Protein AF-A0A5P1F7S7-F1 (afdb_monomer_lite)

InterPro domains:
  IPR000743 Glycoside hydrolase, family 28 [PF00295] (1079-1177)
  IPR001412 Aminoacyl-tRNA synthetase, class I, conserved site [PS00178] (141-152)
  IPR002300 Aminoacyl-tRNA synthetase, class Ia [PF00133] (112-757)
  IPR002301 Isoleucine-tRNA ligase [PR00984] (134-145)
  IPR002301 Isoleucine-tRNA ligase [PR00984] (322-345)
  IPR002301 Isoleucine-tRNA ligase [PR00984] (511-526)
  IPR002301 Isoleucine-tRNA ligase [PR00984] (637-650)
  IPR002301 Isoleucine-tRNA ligase [PR00984] (671-680)
  IPR002301 Isoleucine-tRNA ligase [TIGR00392] (102-965)
  IPR009008 Valyl/Leucyl/Isoleucyl-tRNA synthetase, editing domain [G3DSA:3.90.740.10] (316-507)
  IPR009008 Valyl/Leucyl/Isoleucyl-tRNA synthetase, editing domain [SSF50677] (290-513)
  IPR009080 Aminoacyl-tRNA synthetase, class Ia, anticodon-binding [SSF47323] (771-1067)
  IPR010663 Zinc finger, FPG/IleRS-type [PF06827] (1037-1066)
  IPR011050 Pectin lyase fold/virulence factor [SSF51126] (1078-1176)
  IPR012334 Pectin lyase fold [G3DSA:2.160.20.10] (1069-1230)
  IPR013155 Methionyl/Valyl/Leucyl/Isoleucyl-tRNA synthetase, anticodon-binding [PF08264] (803-966)
  IPR014729 Rossmann-like alpha/beta/alpha sandwich fold [G3DSA:3.40.50.620] (102-306)
  IPR014729 Rossmann-like alpha/beta/alpha sandwich fold [G3DSA:3.40.50.620] (508-756)
  IPR023585 Isoleucine-tRNA ligase, type 1 [MF_02002] (86-1068)
  IPR033708 Isoleucyl tRNA synthetase type 1, anticodon-binding domain [cd07960] (759-945)

Organism: Asparagus officinalis (NCBI:txid4686)

Structure (mmCIF, N/CA/C/O backbone):
data_AF-A0A5P1F7S7-F1
#
_entry.id   AF-A0A5P1F7S7-F1
#
loop_
_atom_site.group_PDB
_atom_site.id
_atom_site.type_symbol
_atom_site.label_atom_id
_atom_site.label_alt_id
_atom_site.label_comp_id
_atom_site.label_asym_id
_atom_site.label_entity_id
_atom_site.label_seq_id
_atom_site.pdbx_PDB_ins_code
_atom_site.Cartn_x
_atom_site.Cartn_y
_atom_site.Cartn_z
_atom_site.occupancy
_atom_site.B_iso_or_equiv
_atom_site.auth_seq_id
_atom_site.auth_comp_id
_atom_site.auth_asym_id
_atom_site.auth_atom_id
_atom_site.pdbx_PDB_model_num
ATOM 1 N N . MET A 1 1 ? 0.095 -48.218 -8.306 1.00 29.20 1 MET A N 1
ATOM 2 C CA . MET A 1 1 ? -0.297 -47.880 -9.692 1.00 29.20 1 MET A CA 1
ATOM 3 C C . MET A 1 1 ? 0.244 -46.506 -10.091 1.00 29.20 1 MET A C 1
ATOM 5 O O . MET A 1 1 ? -0.475 -45.663 -10.597 1.00 29.20 1 MET A O 1
ATOM 9 N N . ASP A 1 2 ? 1.526 -46.281 -9.798 1.00 24.19 2 ASP A N 1
ATOM 10 C CA . ASP A 1 2 ? 2.593 -46.351 -10.802 1.00 24.19 2 ASP A CA 1
ATOM 11 C C . ASP A 1 2 ? 2.506 -45.365 -11.981 1.00 24.19 2 ASP A C 1
ATOM 13 O O . ASP A 1 2 ? 1.789 -45.555 -12.959 1.00 24.19 2 ASP A O 1
ATOM 17 N N . ALA A 1 3 ? 3.355 -44.340 -11.882 1.00 25.56 3 ALA A N 1
ATOM 18 C CA . ALA A 1 3 ? 3.957 -43.611 -13.003 1.00 25.56 3 ALA A CA 1
ATOM 19 C C . ALA A 1 3 ? 5.064 -44.514 -13.663 1.00 25.56 3 ALA A C 1
ATOM 21 O O . ALA A 1 3 ? 5.138 -45.677 -13.256 1.00 25.56 3 ALA A O 1
ATOM 22 N N . PRO A 1 4 ? 5.973 -44.085 -14.589 1.00 47.16 4 PRO A N 1
ATOM 23 C CA . PRO A 1 4 ? 6.511 -42.723 -14.765 1.00 47.16 4 PRO A CA 1
ATOM 24 C C . PRO A 1 4 ? 6.924 -42.318 -16.211 1.00 47.16 4 PRO A C 1
ATOM 26 O O . PRO A 1 4 ? 6.640 -43.006 -17.186 1.00 47.16 4 PRO A O 1
ATOM 29 N N . SER A 1 5 ? 7.749 -41.256 -16.288 1.00 24.27 5 SER A N 1
ATOM 30 C CA . SER A 1 5 ? 8.749 -40.960 -17.344 1.00 24.27 5 SER A CA 1
ATOM 31 C C . SER A 1 5 ? 8.251 -40.212 -18.605 1.00 24.27 5 SER A C 1
ATOM 33 O O . SER A 1 5 ? 7.105 -40.370 -19.000 1.00 24.27 5 SER A O 1
ATOM 35 N N . LEU A 1 6 ? 9.050 -39.360 -19.273 1.00 24.72 6 LEU A N 1
ATOM 36 C CA . LEU A 1 6 ? 10.393 -38.827 -18.954 1.00 24.72 6 LEU A CA 1
ATOM 37 C C . LEU A 1 6 ? 10.689 -37.551 -19.776 1.00 24.72 6 LEU A C 1
ATOM 39 O O . LEU A 1 6 ? 10.507 -37.581 -20.987 1.00 24.72 6 LEU A O 1
ATOM 43 N N . LEU A 1 7 ? 11.266 -36.503 -19.166 1.00 22.75 7 LEU A N 1
ATOM 44 C CA . LEU A 1 7 ? 12.565 -35.918 -19.575 1.00 22.75 7 LEU A CA 1
ATOM 45 C C . LEU A 1 7 ? 13.026 -34.778 -18.644 1.00 22.75 7 LEU A C 1
ATOM 47 O O . LEU A 1 7 ? 12.229 -34.160 -17.945 1.00 22.75 7 LEU A O 1
ATOM 51 N N . LYS A 1 8 ? 14.344 -34.534 -18.614 1.00 23.09 8 LYS A N 1
ATOM 52 C CA . LYS A 1 8 ? 15.023 -33.480 -17.841 1.00 23.09 8 LYS A CA 1
ATOM 53 C C . LYS A 1 8 ? 16.179 -32.901 -18.661 1.00 23.09 8 LYS A C 1
ATOM 55 O O . LYS A 1 8 ? 16.965 -33.682 -19.182 1.00 23.09 8 LYS A O 1
ATOM 60 N N . PHE A 1 9 ? 16.373 -31.586 -18.608 1.00 21.89 9 PHE A N 1
ATOM 61 C CA . PHE A 1 9 ? 17.693 -30.935 -18.621 1.00 21.89 9 PHE A CA 1
ATOM 62 C C . PHE A 1 9 ? 17.606 -29.784 -17.595 1.00 21.89 9 PHE A C 1
ATOM 64 O O . PHE A 1 9 ? 16.682 -28.988 -17.676 1.00 21.89 9 PHE A O 1
ATOM 71 N N . ALA A 1 10 ? 18.321 -29.760 -16.465 1.00 23.45 10 ALA A N 1
ATOM 72 C CA . ALA A 1 10 ? 19.763 -29.875 -16.196 1.00 23.45 10 ALA A CA 1
ATOM 73 C C . ALA A 1 10 ? 20.474 -28.505 -16.203 1.00 23.45 10 ALA A C 1
ATOM 75 O O . ALA A 1 10 ? 20.941 -28.032 -17.232 1.00 23.45 10 ALA A O 1
ATOM 76 N N . ALA A 1 11 ? 20.606 -27.924 -15.008 1.00 23.62 11 ALA A N 1
ATOM 77 C CA . ALA A 1 11 ? 21.550 -26.858 -14.673 1.00 23.62 11 ALA A CA 1
ATOM 78 C C . ALA A 1 11 ? 22.376 -27.326 -13.460 1.00 23.62 11 ALA A C 1
ATOM 80 O O . ALA A 1 11 ? 21.837 -28.022 -12.597 1.00 23.62 11 ALA A O 1
ATOM 81 N N . SER A 1 12 ? 23.676 -27.011 -13.406 1.00 22.50 12 SER A N 1
ATOM 82 C CA . SER A 1 12 ? 24.595 -27.613 -12.427 1.00 22.50 12 SER A CA 1
ATOM 83 C C . SER A 1 12 ? 25.734 -26.681 -12.001 1.00 22.50 12 SER A C 1
ATOM 85 O O . SER A 1 12 ? 26.535 -26.266 -12.835 1.00 22.50 12 SER A O 1
ATOM 87 N N . SER A 1 13 ? 25.814 -26.414 -10.693 1.00 23.02 13 SER A N 1
ATOM 88 C CA . SER A 1 13 ? 27.029 -26.052 -9.938 1.00 23.02 13 SER A CA 1
ATOM 89 C C . SER A 1 13 ? 26.669 -26.031 -8.438 1.00 23.02 13 SER A C 1
ATOM 91 O O . SER A 1 13 ? 26.145 -25.039 -7.940 1.00 23.02 13 SER A O 1
ATOM 93 N N . THR A 1 14 ? 26.645 -27.186 -7.770 1.00 23.42 14 THR A N 1
ATOM 94 C CA . THR A 1 14 ? 27.764 -27.746 -6.977 1.00 23.42 14 THR A CA 1
ATOM 95 C C . THR A 1 14 ? 27.920 -27.094 -5.598 1.00 23.42 14 THR A C 1
ATOM 97 O O . THR A 1 14 ? 28.326 -25.943 -5.478 1.00 23.42 14 THR A O 1
ATOM 100 N N . LEU A 1 15 ? 27.650 -27.887 -4.556 1.00 26.20 15 LEU A N 1
ATOM 101 C CA . LEU A 1 15 ? 27.792 -27.558 -3.135 1.00 26.20 15 LEU A CA 1
ATOM 102 C C . LEU A 1 15 ? 28.532 -28.728 -2.456 1.00 26.20 15 LEU A C 1
ATOM 104 O O . LEU A 1 15 ? 28.087 -29.867 -2.581 1.00 26.20 15 LEU A O 1
ATOM 108 N N . LEU A 1 16 ? 29.651 -28.466 -1.775 1.00 25.12 16 LEU A N 1
ATOM 109 C CA . LEU A 1 16 ? 30.497 -29.438 -1.053 1.00 25.12 16 LEU A CA 1
ATOM 110 C C . LEU A 1 16 ? 31.315 -28.685 0.023 1.00 25.12 16 LEU A C 1
ATOM 112 O O . LEU A 1 16 ? 31.653 -27.532 -0.232 1.00 25.12 16 LEU A O 1
ATOM 116 N N . THR A 1 17 ? 31.779 -29.205 1.173 1.00 25.00 17 THR A N 1
ATOM 117 C CA . THR A 1 17 ? 31.443 -30.296 2.146 1.00 25.00 17 THR A CA 1
ATOM 118 C C . THR A 1 17 ? 32.500 -30.167 3.272 1.00 25.00 17 THR A C 1
ATOM 120 O O . THR A 1 17 ? 33.620 -29.774 2.963 1.00 25.00 17 THR A O 1
ATOM 123 N N . ALA A 1 18 ? 32.327 -30.522 4.550 1.00 24.44 18 ALA A N 1
ATOM 124 C CA . ALA A 1 18 ? 31.184 -30.888 5.401 1.00 24.44 18 ALA A CA 1
ATOM 125 C C . ALA A 1 18 ? 31.657 -30.848 6.882 1.00 24.44 18 ALA A C 1
ATOM 127 O O . ALA A 1 18 ? 32.839 -30.619 7.138 1.00 24.44 18 ALA A O 1
ATOM 128 N N . GLY A 1 19 ? 30.781 -31.127 7.857 1.00 21.50 19 GLY A N 1
ATOM 129 C CA . GLY A 1 19 ? 31.199 -31.386 9.244 1.00 21.50 19 GLY A CA 1
ATOM 130 C C . GLY A 1 19 ? 30.034 -31.720 10.178 1.00 21.50 19 GLY A C 1
ATOM 131 O O . GLY A 1 19 ? 29.259 -30.836 10.529 1.00 21.50 19 GLY A O 1
ATOM 132 N N . GLU A 1 20 ? 29.902 -32.987 10.578 1.00 24.52 20 GLU A N 1
ATOM 133 C CA . GLU A 1 20 ? 28.854 -33.457 11.496 1.00 24.52 20 GLU A CA 1
ATOM 134 C C . GLU A 1 20 ? 29.323 -33.496 12.959 1.00 24.52 20 GLU A C 1
ATOM 136 O O . GLU A 1 20 ? 30.462 -33.861 13.243 1.00 24.52 20 GLU A O 1
ATOM 141 N N . ALA A 1 21 ? 28.397 -33.269 13.895 1.00 22.72 21 ALA A N 1
ATOM 142 C CA . ALA A 1 21 ? 28.465 -33.833 15.243 1.00 22.72 21 ALA A CA 1
ATOM 143 C C . ALA A 1 21 ? 27.045 -34.033 15.800 1.00 22.72 21 ALA A C 1
ATOM 145 O O . ALA A 1 21 ? 26.260 -33.088 15.876 1.00 22.72 21 ALA A O 1
ATOM 146 N N . LYS A 1 22 ? 26.706 -35.264 16.200 1.00 24.59 22 LYS A N 1
ATOM 147 C CA . LYS A 1 22 ? 25.468 -35.577 16.935 1.00 24.59 22 LYS A CA 1
ATOM 148 C C . LYS A 1 22 ? 25.725 -35.489 18.435 1.00 24.59 22 LYS A C 1
ATOM 150 O O . LYS A 1 22 ? 26.737 -36.014 18.885 1.00 24.59 22 LYS A O 1
ATOM 155 N N . LEU A 1 23 ? 24.754 -34.987 19.195 1.00 22.73 23 LEU A N 1
ATOM 156 C CA . LEU A 1 23 ? 24.354 -35.536 20.498 1.00 22.73 23 LEU A CA 1
ATOM 157 C C . LEU A 1 23 ? 23.035 -34.891 20.951 1.00 22.73 23 LEU A C 1
ATOM 159 O O . LEU A 1 23 ? 22.688 -33.796 20.520 1.00 22.73 23 LEU A O 1
ATOM 163 N N . ALA A 1 24 ? 22.302 -35.584 21.816 1.00 23.36 24 ALA A N 1
ATOM 164 C CA . ALA A 1 24 ? 21.093 -35.092 22.473 1.00 23.36 24 ALA A CA 1
ATOM 165 C C . ALA A 1 24 ? 21.251 -35.270 23.986 1.00 23.36 24 ALA A C 1
ATOM 167 O O . ALA A 1 24 ? 21.936 -36.209 24.379 1.00 23.36 24 ALA A O 1
ATOM 168 N N . PHE A 1 25 ? 20.602 -34.434 24.808 1.00 21.06 25 PHE A N 1
ATOM 169 C CA . PHE A 1 25 ? 19.840 -34.866 25.995 1.00 21.06 25 PHE A CA 1
ATOM 170 C C . PHE A 1 25 ? 19.074 -33.701 26.667 1.00 21.06 25 PHE A C 1
ATOM 172 O O . PHE A 1 25 ? 19.387 -32.535 26.456 1.00 21.06 25 PHE A O 1
ATOM 179 N N . SER A 1 26 ? 18.055 -34.086 27.445 1.00 20.94 26 SER A N 1
ATOM 180 C CA . SER A 1 26 ? 17.319 -33.404 28.537 1.00 20.94 26 SER A CA 1
ATOM 181 C C . SER A 1 26 ? 17.480 -31.901 28.837 1.00 20.94 26 SER A C 1
ATOM 183 O O . SER A 1 26 ? 18.575 -31.366 28.985 1.00 20.94 26 SER A O 1
ATOM 185 N N . ALA A 1 27 ? 16.337 -31.293 29.171 1.00 24.19 27 ALA A N 1
ATOM 186 C CA . ALA A 1 27 ? 16.206 -29.988 29.815 1.00 24.19 27 ALA A CA 1
ATOM 187 C C . ALA A 1 27 ? 16.956 -29.840 31.157 1.00 24.19 27 ALA A C 1
ATOM 189 O O . ALA A 1 27 ? 17.029 -30.780 31.948 1.00 24.19 27 ALA A O 1
ATOM 190 N N . SER A 1 28 ? 17.372 -28.607 31.471 1.00 22.02 28 SER A N 1
ATOM 191 C CA . SER A 1 28 ? 17.407 -28.087 32.845 1.00 22.02 28 SER A CA 1
ATOM 192 C C . SER A 1 28 ? 17.405 -26.553 32.865 1.00 22.02 28 SER A C 1
ATOM 194 O O . SER A 1 28 ? 17.973 -25.894 31.996 1.00 22.02 28 SER A O 1
ATOM 196 N N . SER A 1 29 ? 16.761 -25.982 33.878 1.00 22.92 29 SER A N 1
ATOM 197 C CA . SER A 1 29 ? 16.713 -24.548 34.171 1.00 22.92 29 SER A CA 1
ATOM 198 C C . SER A 1 29 ? 18.050 -24.000 34.701 1.00 22.92 29 SER A C 1
ATOM 200 O O . SER A 1 29 ? 18.633 -24.637 35.579 1.00 22.92 29 SER A O 1
ATOM 202 N N . ARG A 1 30 ? 18.415 -22.748 34.369 1.00 23.50 30 ARG A N 1
ATOM 203 C CA . ARG A 1 30 ? 18.358 -21.618 35.335 1.00 23.50 30 ARG A CA 1
ATOM 204 C C . ARG A 1 30 ? 18.865 -20.274 34.796 1.00 23.50 30 ARG A C 1
ATOM 206 O O . ARG A 1 30 ? 19.762 -20.186 33.967 1.00 23.50 30 ARG A O 1
ATOM 213 N N . LEU A 1 31 ? 18.262 -19.233 35.367 1.00 23.23 31 LEU A N 1
ATOM 214 C CA . LEU A 1 31 ? 18.644 -17.822 35.328 1.00 23.23 31 LEU A CA 1
ATOM 215 C C . LEU A 1 31 ? 20.114 -17.571 35.713 1.00 23.23 31 LEU A C 1
ATOM 217 O O . LEU A 1 31 ? 20.649 -18.268 36.569 1.00 23.23 31 LEU A O 1
ATOM 221 N N . VAL A 1 32 ? 20.676 -16.450 35.241 1.00 24.02 32 VAL A N 1
ATOM 222 C CA . VAL A 1 32 ? 21.001 -15.290 36.106 1.00 24.02 32 VAL A CA 1
ATOM 223 C C . VAL A 1 32 ? 21.304 -14.052 35.252 1.00 24.02 32 VAL A C 1
ATOM 225 O O . VAL A 1 32 ? 21.954 -14.126 34.214 1.00 24.02 32 VAL A O 1
ATOM 228 N N . SER A 1 33 ? 20.851 -12.888 35.717 1.00 22.67 33 SER A N 1
ATOM 229 C CA . SER A 1 33 ? 21.262 -11.567 35.226 1.00 22.67 33 SER A CA 1
ATOM 230 C C . SER A 1 33 ? 21.380 -10.593 36.429 1.00 22.67 33 SER A C 1
ATOM 232 O O . SER A 1 33 ? 21.227 -11.028 37.571 1.00 22.67 33 SER A O 1
ATOM 234 N N . PRO A 1 34 ? 21.840 -9.340 36.265 1.00 49.12 34 PRO A N 1
ATOM 235 C CA . PRO A 1 34 ? 23.232 -8.974 36.549 1.00 49.12 34 PRO A CA 1
ATOM 236 C C . PRO A 1 34 ? 23.359 -7.949 37.697 1.00 49.12 34 PRO A C 1
ATOM 238 O O . PRO A 1 34 ? 22.341 -7.436 38.158 1.00 49.12 34 PRO A O 1
ATOM 241 N N . ARG A 1 35 ? 24.589 -7.517 38.065 1.00 23.58 35 ARG A N 1
ATOM 242 C CA . ARG A 1 35 ? 24.887 -6.102 38.446 1.00 23.58 35 ARG A CA 1
ATOM 243 C C . ARG A 1 35 ? 26.371 -5.764 38.740 1.00 23.58 35 ARG A C 1
ATOM 245 O O . ARG A 1 35 ? 27.022 -6.398 39.551 1.00 23.58 35 ARG A O 1
ATOM 252 N N . LYS A 1 36 ? 26.796 -4.618 38.183 1.00 23.64 36 LYS A N 1
ATOM 253 C CA . LYS A 1 36 ? 27.631 -3.537 38.777 1.00 23.64 36 LYS A CA 1
ATOM 254 C C . LYS A 1 36 ? 29.041 -3.818 39.380 1.00 23.64 36 LYS A C 1
ATOM 256 O O . LYS A 1 36 ? 29.195 -3.889 40.589 1.00 23.64 36 LYS A O 1
ATOM 261 N N . ALA A 1 37 ? 30.049 -3.556 38.536 1.00 22.89 37 ALA A N 1
ATOM 262 C CA . ALA A 1 37 ? 30.954 -2.381 38.614 1.00 22.89 37 ALA A CA 1
ATOM 263 C C . ALA A 1 37 ? 32.221 -2.316 39.526 1.00 22.89 37 ALA A C 1
ATOM 265 O O . ALA A 1 37 ? 32.191 -2.600 40.715 1.00 22.89 37 ALA A O 1
ATOM 266 N N . LYS A 1 38 ? 33.241 -1.640 38.943 1.00 23.05 38 LYS A N 1
ATOM 267 C CA . LYS A 1 38 ? 34.438 -0.947 39.505 1.00 23.05 38 LYS A CA 1
ATOM 268 C C . LYS A 1 38 ? 35.737 -1.742 39.797 1.00 23.05 38 LYS A C 1
ATOM 270 O O . LYS A 1 38 ? 35.721 -2.846 40.310 1.00 23.05 38 LYS A O 1
ATOM 275 N N . ARG A 1 39 ? 36.858 -1.023 39.561 1.00 23.33 39 ARG A N 1
ATOM 276 C CA . ARG A 1 39 ? 38.276 -1.240 39.966 1.00 23.33 39 ARG A CA 1
ATOM 277 C C . ARG A 1 39 ? 39.137 -2.298 39.237 1.00 23.33 39 ARG A C 1
ATOM 279 O O . ARG A 1 39 ? 39.519 -3.317 39.788 1.00 23.33 39 ARG A O 1
ATOM 286 N N . SER A 1 40 ? 39.536 -1.924 38.019 1.00 22.36 40 SER A N 1
ATOM 287 C CA . SER A 1 40 ? 40.931 -1.859 37.513 1.00 22.36 40 SER A CA 1
ATOM 288 C C . SER A 1 40 ? 42.107 -2.434 38.334 1.00 22.36 40 SER A C 1
ATOM 290 O O . SER A 1 40 ? 42.315 -1.992 39.465 1.00 22.36 40 SER A O 1
ATOM 292 N N . LEU A 1 41 ? 43.031 -3.132 37.650 1.00 23.56 41 LEU A N 1
ATOM 293 C CA . LEU A 1 41 ? 44.487 -2.878 37.736 1.00 23.56 41 LEU A CA 1
ATOM 294 C C . LEU A 1 41 ? 45.255 -3.462 36.515 1.00 23.56 41 LEU A C 1
ATOM 296 O O . LEU A 1 41 ? 45.110 -4.646 36.255 1.00 23.56 41 LEU A O 1
ATOM 300 N N . CYS A 1 42 ? 46.094 -2.642 35.851 1.00 22.34 42 CYS A N 1
ATOM 301 C CA . CYS A 1 42 ? 47.315 -2.983 35.064 1.00 22.34 42 CYS A CA 1
ATOM 302 C C . CYS A 1 42 ? 47.256 -3.976 33.849 1.00 22.34 42 CYS A C 1
ATOM 304 O O . CYS A 1 42 ? 46.450 -4.891 33.823 1.00 22.34 42 CYS A O 1
ATOM 306 N N . LEU A 1 43 ? 48.094 -3.882 32.791 1.00 24.33 43 LEU A N 1
ATOM 307 C CA . LEU A 1 43 ? 49.203 -2.945 32.490 1.00 24.33 43 LEU A CA 1
ATOM 308 C C . LEU A 1 43 ? 49.517 -2.799 30.961 1.00 24.33 43 LEU A C 1
ATOM 310 O O . LEU A 1 43 ? 50.175 -3.658 30.391 1.00 24.33 43 LEU A O 1
ATOM 314 N N . GLY A 1 44 ? 49.133 -1.664 30.344 1.00 24.42 44 GLY A N 1
ATOM 315 C CA . GLY A 1 44 ? 49.744 -1.022 29.142 1.00 24.42 44 GLY A CA 1
ATOM 316 C C . GLY A 1 44 ? 49.908 -1.797 27.807 1.00 24.42 44 GLY A C 1
ATOM 317 O O . GLY A 1 44 ? 49.475 -2.939 27.698 1.00 24.42 44 GLY A O 1
ATOM 318 N N . PRO A 1 45 ? 50.558 -1.201 26.773 1.00 31.23 45 PRO A N 1
ATOM 319 C CA . PRO A 1 45 ? 50.858 0.227 26.550 1.00 31.23 45 PRO A CA 1
ATOM 320 C C . PRO A 1 45 ? 50.304 0.763 25.184 1.00 31.23 45 PRO A C 1
ATOM 322 O O . PRO A 1 45 ? 50.385 0.092 24.166 1.00 31.23 45 PRO A O 1
ATOM 325 N N . VAL A 1 46 ? 49.566 1.884 25.114 1.00 23.44 46 VAL A N 1
ATOM 326 C CA . VAL A 1 46 ? 50.001 3.308 24.999 1.00 23.44 46 VAL A CA 1
ATOM 327 C C . VAL A 1 46 ? 49.849 3.923 23.579 1.00 23.44 46 VAL A C 1
ATOM 329 O O . VAL A 1 46 ? 50.622 3.690 22.659 1.00 23.44 46 VAL A O 1
ATOM 332 N N . LEU A 1 47 ? 48.800 4.756 23.500 1.00 24.05 47 LEU A N 1
ATOM 333 C CA . LEU A 1 47 ? 48.523 5.998 22.733 1.00 24.05 47 LEU A CA 1
ATOM 334 C C . LEU A 1 47 ? 49.757 6.942 22.498 1.00 24.05 47 LEU A C 1
ATOM 336 O O . LEU A 1 47 ? 50.794 6.653 23.083 1.00 24.05 47 LEU A O 1
ATOM 340 N N . PRO A 1 48 ? 49.706 8.095 21.758 1.00 31.52 48 PRO A N 1
ATOM 341 C CA . PRO A 1 48 ? 48.550 9.005 21.676 1.00 31.52 48 PRO A CA 1
ATOM 342 C C . PRO A 1 48 ? 48.314 9.872 20.415 1.00 31.52 48 PRO A C 1
ATOM 344 O O . PRO A 1 48 ? 49.209 10.243 19.663 1.00 31.52 48 PRO A O 1
ATOM 347 N N . SER A 1 49 ? 47.080 10.372 20.318 1.00 24.14 49 SER A N 1
ATOM 348 C CA . SER A 1 49 ? 46.759 11.668 19.704 1.00 24.14 49 SER A CA 1
ATOM 349 C C . SER A 1 49 ? 46.950 12.817 20.710 1.00 24.14 49 SER A C 1
ATOM 351 O O . SER A 1 49 ? 46.629 12.652 21.888 1.00 24.14 49 SER A O 1
ATOM 353 N N . ARG A 1 50 ? 47.361 14.011 20.261 1.00 21.70 50 ARG A N 1
ATOM 354 C CA . ARG A 1 50 ? 47.277 15.257 21.053 1.00 21.70 50 ARG A CA 1
ATOM 355 C C . ARG A 1 50 ? 46.414 16.301 20.345 1.00 21.70 50 ARG A C 1
ATOM 357 O O . ARG A 1 50 ? 46.549 16.501 19.144 1.00 21.70 50 ARG A O 1
ATOM 364 N N . PHE A 1 51 ? 45.576 16.987 21.119 1.00 23.66 51 PHE A N 1
ATOM 365 C CA . PHE A 1 51 ? 44.947 18.247 20.725 1.00 23.66 51 PHE A CA 1
ATOM 366 C C . PHE A 1 51 ? 45.936 19.408 20.881 1.00 23.66 51 PHE A C 1
ATOM 368 O O . PHE A 1 51 ? 46.735 19.416 21.817 1.00 23.66 51 PHE A O 1
ATOM 375 N N . CYS A 1 52 ? 45.799 20.426 20.033 1.00 20.94 52 CYS A N 1
ATOM 376 C CA . CYS A 1 52 ? 46.078 21.815 20.391 1.00 20.94 52 CYS A CA 1
ATOM 377 C C . CYS A 1 52 ? 45.204 22.737 19.523 1.00 20.94 52 CYS A C 1
ATOM 379 O O . CYS A 1 52 ? 44.793 22.338 18.433 1.00 20.94 52 CYS A O 1
ATOM 381 N N . SER A 1 53 ? 44.892 23.935 20.012 1.00 26.31 53 SER A N 1
ATOM 382 C CA . SER A 1 53 ? 43.935 24.863 19.395 1.00 26.31 53 SER A CA 1
ATOM 383 C C . SER A 1 53 ? 44.533 26.258 19.230 1.00 26.31 53 SER A C 1
ATOM 385 O O . SER A 1 53 ? 44.929 26.862 20.226 1.00 26.31 53 SER A O 1
ATOM 387 N N . THR A 1 54 ? 44.519 26.789 18.009 1.00 23.36 54 THR A N 1
ATOM 388 C CA . THR A 1 54 ? 44.780 28.204 17.698 1.00 23.36 54 THR A CA 1
ATOM 389 C C . THR A 1 54 ? 43.966 28.638 16.480 1.00 23.36 54 THR A C 1
ATOM 391 O O . THR A 1 54 ? 43.747 27.851 15.558 1.00 23.36 54 THR A O 1
ATOM 394 N N . ASP A 1 55 ? 43.523 29.895 16.474 1.00 24.97 55 ASP A N 1
ATOM 395 C CA . ASP A 1 55 ? 42.773 30.498 15.372 1.00 24.97 55 ASP A CA 1
ATOM 396 C C . ASP A 1 55 ? 43.650 30.840 14.160 1.00 24.97 55 ASP A C 1
ATOM 398 O O . ASP A 1 55 ? 44.706 31.456 14.301 1.00 24.97 55 ASP A O 1
ATOM 402 N N . ALA A 1 56 ? 43.143 30.539 12.961 1.00 22.52 56 ALA A N 1
ATOM 403 C CA . ALA A 1 56 ? 43.292 31.356 11.752 1.00 22.52 56 ALA A CA 1
ATOM 404 C C . ALA A 1 56 ? 42.319 30.837 10.677 1.00 22.52 56 ALA A C 1
ATOM 406 O O . ALA A 1 56 ? 42.350 29.662 10.313 1.00 22.52 56 ALA A O 1
ATOM 407 N N . GLY A 1 57 ? 41.435 31.693 10.161 1.00 29.42 57 GLY A N 1
ATOM 408 C CA . GLY A 1 57 ? 40.436 31.279 9.172 1.00 29.42 57 GLY A CA 1
ATOM 409 C C . GLY A 1 57 ? 40.972 31.263 7.738 1.00 29.42 57 GLY A C 1
ATOM 410 O O . GLY A 1 57 ? 41.478 32.276 7.264 1.00 29.42 57 GLY A O 1
ATOM 411 N N . GLN A 1 58 ? 40.763 30.162 7.008 1.00 23.67 58 GLN A N 1
ATOM 412 C CA . GLN A 1 58 ? 40.745 30.154 5.539 1.00 23.67 58 GLN A CA 1
ATOM 413 C C . GLN A 1 58 ? 39.809 29.063 4.995 1.00 23.67 58 GLN A C 1
ATOM 415 O O . GLN A 1 58 ? 39.667 27.985 5.570 1.00 23.67 58 GLN A O 1
ATOM 420 N N . THR A 1 59 ? 39.127 29.365 3.891 1.00 32.16 59 THR A N 1
ATOM 421 C CA . THR A 1 59 ? 38.103 28.509 3.280 1.00 32.16 59 THR A CA 1
ATOM 422 C C . THR A 1 59 ? 38.721 27.408 2.416 1.00 32.16 59 THR A C 1
ATOM 424 O O . THR A 1 59 ? 39.418 27.687 1.444 1.00 32.16 59 THR A O 1
ATOM 427 N N . LEU A 1 60 ? 38.406 26.142 2.708 1.00 22.94 60 LEU A N 1
ATOM 428 C CA . LEU A 1 60 ? 38.819 24.987 1.901 1.00 22.94 60 LEU A CA 1
ATOM 429 C C . LEU A 1 60 ? 37.605 24.152 1.469 1.00 22.94 60 LEU A C 1
ATOM 431 O O . LEU A 1 60 ? 36.809 23.701 2.290 1.00 22.94 60 LEU A O 1
ATOM 435 N N . GLY A 1 61 ? 37.442 23.998 0.152 1.00 22.42 61 GLY A N 1
ATOM 436 C CA . GLY A 1 61 ? 36.274 23.370 -0.475 1.00 22.42 61 GLY A CA 1
ATOM 437 C C . GLY A 1 61 ? 36.353 21.843 -0.587 1.00 22.42 61 GLY A C 1
ATOM 438 O O . GLY A 1 61 ? 37.428 21.247 -0.574 1.00 22.42 61 GLY A O 1
ATOM 439 N N . SER A 1 62 ? 35.195 21.196 -0.744 1.00 23.25 62 SER A N 1
ATOM 440 C CA . SER A 1 62 ? 35.074 19.734 -0.771 1.00 23.25 62 SER A CA 1
ATOM 441 C C . SER A 1 62 ? 35.593 19.092 -2.069 1.00 23.25 62 SER A C 1
ATOM 443 O O . SER A 1 62 ? 35.112 19.347 -3.176 1.00 23.25 62 SER A O 1
ATOM 445 N N . SER A 1 63 ? 36.548 18.171 -1.934 1.00 22.73 63 SER A N 1
ATOM 446 C CA . SER A 1 63 ? 37.212 17.465 -3.038 1.00 22.73 63 SER A CA 1
ATOM 447 C C . SER A 1 63 ? 36.426 16.239 -3.537 1.00 22.73 63 SER A C 1
ATOM 449 O O . SER A 1 63 ? 36.894 15.101 -3.514 1.00 22.73 63 SER A O 1
ATOM 451 N N . SER A 1 64 ? 35.209 16.468 -4.041 1.00 25.88 64 SER A N 1
ATOM 452 C CA . SER A 1 64 ? 34.396 15.427 -4.691 1.00 25.88 64 SER A CA 1
ATOM 453 C C . SER A 1 64 ? 35.106 14.851 -5.931 1.00 25.88 64 SER A C 1
ATOM 455 O O . SER A 1 64 ? 35.161 15.491 -6.987 1.00 25.88 64 SER A O 1
ATOM 457 N N . LYS A 1 65 ? 35.642 13.624 -5.819 1.00 27.39 65 LYS A N 1
ATOM 458 C CA . LYS A 1 65 ? 36.271 12.883 -6.929 1.00 27.39 65 LYS A CA 1
ATOM 459 C C . LYS A 1 65 ? 35.234 12.524 -8.003 1.00 27.39 65 LYS A C 1
ATOM 461 O O . LYS A 1 65 ? 34.578 11.487 -7.943 1.00 27.39 65 LYS A O 1
ATOM 466 N N . ARG A 1 66 ? 35.100 13.384 -9.014 1.00 27.34 66 ARG A N 1
ATOM 467 C CA . ARG A 1 66 ? 34.282 13.128 -10.210 1.00 27.34 66 ARG A CA 1
ATOM 468 C C . ARG A 1 66 ? 34.916 12.018 -11.056 1.00 27.34 66 ARG A C 1
ATOM 470 O O . ARG A 1 66 ? 36.058 12.167 -11.480 1.00 27.34 66 ARG A O 1
ATOM 477 N N . ARG A 1 67 ? 34.159 10.962 -11.384 1.00 29.66 67 ARG A N 1
ATOM 478 C CA . ARG A 1 67 ? 34.501 10.085 -12.523 1.00 29.66 67 ARG A CA 1
ATOM 479 C C . ARG A 1 67 ? 34.520 10.910 -13.818 1.00 29.66 67 ARG A C 1
ATOM 481 O O . ARG A 1 67 ? 33.742 11.860 -13.960 1.00 29.66 67 ARG A O 1
ATOM 488 N N . ALA A 1 68 ? 35.413 10.553 -14.740 1.00 28.78 68 ALA A N 1
ATOM 489 C CA . ALA A 1 68 ? 35.555 11.226 -16.027 1.00 28.78 68 ALA A CA 1
ATOM 490 C C . ALA A 1 68 ? 34.255 11.177 -16.854 1.00 28.78 68 ALA A C 1
ATOM 492 O O . ALA A 1 68 ? 33.440 10.263 -16.727 1.00 28.78 68 ALA A O 1
ATOM 493 N N . ARG A 1 69 ? 34.055 12.193 -17.700 1.00 32.62 69 ARG A N 1
ATOM 494 C CA . ARG A 1 69 ? 32.949 12.260 -18.667 1.00 32.62 69 ARG A CA 1
ATOM 495 C C . ARG A 1 69 ? 33.451 11.764 -20.022 1.00 32.62 69 ARG A C 1
ATOM 497 O O . ARG A 1 69 ? 34.578 12.082 -20.386 1.00 32.62 69 ARG A O 1
ATOM 504 N N . GLY A 1 70 ? 32.608 11.038 -20.760 1.00 29.12 70 GLY A N 1
ATOM 505 C CA . GLY A 1 70 ? 32.977 10.451 -22.053 1.00 29.12 70 GLY A CA 1
ATOM 506 C C . GLY A 1 70 ? 33.452 11.473 -23.107 1.00 29.12 70 GLY A C 1
ATOM 507 O O . GLY A 1 70 ? 33.136 12.667 -22.993 1.00 29.12 70 GLY A O 1
ATOM 508 N N . PRO A 1 71 ? 34.183 11.021 -24.149 1.00 35.06 71 PRO A N 1
ATOM 509 C CA . PRO A 1 71 ? 35.098 11.866 -24.932 1.00 35.06 71 PRO A CA 1
ATOM 510 C C . PRO A 1 71 ? 34.476 13.132 -25.538 1.00 35.06 71 PRO A C 1
ATOM 512 O O . PRO A 1 71 ? 35.084 14.202 -25.511 1.00 35.06 71 PRO A O 1
ATOM 515 N N . VAL A 1 72 ? 33.226 13.036 -26.007 1.00 36.69 72 VAL A N 1
ATOM 516 C CA . VAL A 1 72 ? 32.485 14.108 -26.701 1.00 36.69 72 VAL A CA 1
ATOM 517 C C . VAL A 1 72 ? 32.387 15.408 -25.883 1.00 36.69 72 VAL A C 1
ATOM 519 O O . VAL A 1 72 ? 32.347 16.496 -26.454 1.00 36.69 72 VAL A O 1
ATOM 522 N N . MET A 1 73 ? 32.382 15.330 -24.546 1.00 31.33 73 MET A N 1
ATOM 523 C CA . MET A 1 73 ? 32.305 16.513 -23.672 1.00 31.33 73 MET A CA 1
ATOM 524 C C . MET A 1 73 ? 33.659 16.973 -23.112 1.00 31.33 73 MET A C 1
ATOM 526 O O . MET A 1 73 ? 33.731 18.081 -22.580 1.00 31.33 73 MET A O 1
ATOM 530 N N . ALA A 1 74 ? 34.723 16.173 -23.238 1.00 29.66 74 ALA A N 1
ATOM 531 C CA . ALA A 1 74 ? 36.071 16.564 -22.820 1.00 29.66 74 ALA A CA 1
ATOM 532 C C . ALA A 1 74 ? 36.691 17.569 -23.809 1.00 29.66 74 ALA A C 1
ATOM 534 O O . ALA A 1 74 ? 37.197 18.614 -23.398 1.00 29.66 74 ALA A O 1
ATOM 535 N N . ALA A 1 75 ? 36.540 17.315 -25.115 1.00 33.75 75 ALA A N 1
ATOM 536 C CA . ALA A 1 75 ? 37.061 18.171 -26.187 1.00 33.75 75 ALA A CA 1
ATOM 537 C C . ALA A 1 75 ? 36.576 19.636 -26.110 1.00 33.75 75 ALA A C 1
ATOM 539 O O . ALA A 1 75 ? 37.285 20.555 -26.513 1.00 33.75 75 ALA A O 1
ATOM 540 N N . LYS A 1 76 ? 35.388 19.884 -25.535 1.00 30.48 76 LYS A N 1
ATOM 541 C CA . LYS A 1 76 ? 34.777 21.222 -25.474 1.00 30.48 76 LYS A CA 1
ATOM 542 C C . LYS A 1 76 ? 35.528 22.224 -24.579 1.00 30.48 76 LYS A C 1
ATOM 544 O O . LYS A 1 76 ? 35.228 23.410 -24.668 1.00 30.48 76 LYS A O 1
ATOM 549 N N . LYS A 1 77 ? 36.469 21.787 -23.726 1.00 28.83 77 LYS A N 1
ATOM 550 C CA . LYS A 1 77 ? 37.183 22.674 -22.779 1.00 28.83 77 LYS A CA 1
ATOM 551 C C . LYS A 1 77 ? 38.692 22.838 -23.017 1.00 28.83 77 LYS A C 1
ATOM 553 O O . LYS A 1 77 ? 39.357 23.439 -22.182 1.00 28.83 77 LYS A O 1
ATOM 558 N N . ALA A 1 78 ? 39.213 22.323 -24.131 1.00 34.47 78 ALA A N 1
ATOM 559 C CA . ALA A 1 78 ? 40.604 22.521 -24.563 1.00 34.47 78 ALA A CA 1
ATOM 560 C C . ALA A 1 78 ? 40.732 23.434 -25.803 1.00 34.47 78 ALA A C 1
ATOM 562 O O . ALA A 1 78 ? 41.838 23.745 -26.227 1.00 34.47 78 ALA A O 1
ATOM 563 N N . ALA A 1 79 ? 39.604 23.865 -26.380 1.00 35.03 79 ALA A N 1
ATOM 564 C CA . ALA A 1 79 ? 39.532 24.642 -27.616 1.00 35.03 79 ALA A CA 1
ATOM 565 C C . ALA A 1 79 ? 39.023 26.076 -27.368 1.00 35.03 79 ALA A C 1
ATOM 567 O O . ALA A 1 79 ? 38.012 26.498 -27.930 1.00 35.03 79 ALA A O 1
ATOM 568 N N . GLU A 1 80 ? 39.736 26.830 -26.527 1.00 35.53 80 GLU A N 1
ATOM 569 C CA . GLU A 1 80 ? 39.639 28.301 -26.457 1.00 35.53 80 GLU A CA 1
ATOM 570 C C . GLU A 1 80 ? 40.686 28.934 -27.396 1.00 35.53 80 GLU A C 1
ATOM 572 O O . GLU A 1 80 ? 41.507 29.769 -27.034 1.00 35.53 80 GLU A O 1
ATOM 577 N N . GLY A 1 81 ? 40.632 28.473 -28.646 1.00 30.62 81 GLY A N 1
ATOM 578 C CA . GLY A 1 81 ? 41.329 28.969 -29.828 1.00 30.62 81 GLY A CA 1
ATOM 579 C C . GLY A 1 81 ? 40.370 28.854 -31.018 1.00 30.62 81 GLY A C 1
ATOM 580 O O . GLY A 1 81 ? 39.385 28.116 -30.934 1.00 30.62 81 GLY A O 1
ATOM 581 N N . ARG A 1 82 ? 40.595 29.632 -32.087 1.00 32.44 82 ARG A N 1
ATOM 582 C CA . ARG A 1 82 ? 39.636 29.830 -33.197 1.00 32.44 82 ARG A CA 1
ATOM 583 C C . ARG A 1 82 ? 38.993 28.515 -33.666 1.00 32.44 82 ARG A C 1
ATOM 585 O O . ARG A 1 82 ? 39.685 27.618 -34.132 1.00 32.44 82 ARG A O 1
ATOM 592 N N . LYS A 1 83 ? 37.662 28.430 -33.575 1.00 33.78 83 LYS A N 1
ATOM 593 C CA . LYS A 1 83 ? 36.897 27.309 -34.130 1.00 33.78 83 LYS A CA 1
ATOM 594 C C . LYS A 1 83 ? 36.760 27.454 -35.637 1.00 33.78 83 LYS A C 1
ATOM 596 O O . LYS A 1 83 ? 35.932 28.231 -36.104 1.00 33.78 83 LYS A O 1
ATOM 601 N N . GLU A 1 84 ? 37.486 26.627 -36.364 1.00 37.16 84 GLU A N 1
ATOM 602 C CA . GLU A 1 84 ? 36.997 26.121 -37.640 1.00 37.16 84 GLU A CA 1
ATOM 603 C C . GLU A 1 84 ? 35.941 25.038 -37.355 1.00 37.16 84 GLU A C 1
ATOM 605 O O . GLU A 1 84 ? 36.066 24.255 -36.407 1.00 37.16 84 GLU A O 1
ATOM 610 N N . GLU A 1 85 ? 34.858 25.007 -38.131 1.00 51.12 85 GLU A N 1
ATOM 611 C CA . GLU A 1 85 ? 33.890 23.910 -38.068 1.00 51.12 85 GLU A CA 1
ATOM 612 C C . GLU A 1 85 ? 34.445 22.721 -38.863 1.00 51.12 85 GLU A C 1
ATOM 614 O O . GLU A 1 85 ? 34.730 22.848 -40.050 1.00 51.12 85 GLU A O 1
ATOM 619 N N . GLY A 1 86 ? 34.613 21.562 -38.215 1.00 67.00 86 GLY A N 1
ATOM 620 C CA . GLY A 1 86 ? 35.253 20.398 -38.839 1.00 67.00 86 GLY A CA 1
ATOM 621 C C . GLY A 1 86 ? 34.563 19.960 -40.137 1.00 67.00 86 GLY A C 1
ATOM 622 O O . GLY A 1 86 ? 33.364 19.676 -40.127 1.00 67.00 86 GLY A O 1
ATOM 623 N N . LYS A 1 87 ? 35.340 19.865 -41.226 1.00 81.25 87 LYS A N 1
ATOM 624 C CA . LYS A 1 87 ? 34.898 19.719 -42.631 1.00 81.25 87 LYS A CA 1
ATOM 625 C C . LYS A 1 87 ? 33.711 18.767 -42.845 1.00 81.25 87 LYS A C 1
ATOM 627 O O . LYS A 1 87 ? 32.771 19.115 -43.550 1.00 81.25 87 LYS A O 1
ATOM 632 N N . TYR A 1 88 ? 33.718 17.597 -42.203 1.00 86.50 88 TYR A N 1
ATOM 633 C CA . TYR A 1 88 ? 32.718 16.534 -42.403 1.00 86.50 88 TYR A CA 1
ATOM 634 C C . TYR A 1 88 ? 31.563 16.519 -41.389 1.00 86.50 88 TYR A C 1
ATOM 636 O O . TYR A 1 88 ? 30.718 15.630 -41.454 1.00 86.50 88 TYR A O 1
ATOM 644 N N . LYS A 1 89 ? 31.489 17.481 -40.459 1.00 85.62 89 LYS A N 1
ATOM 645 C CA . LYS A 1 89 ? 30.495 17.535 -39.363 1.00 85.62 89 LYS A CA 1
ATOM 646 C C . LYS A 1 89 ? 29.037 17.388 -39.833 1.00 85.62 89 LYS A C 1
ATOM 648 O O . LYS A 1 89 ? 28.224 16.835 -39.101 1.00 85.62 89 LYS A O 1
ATOM 653 N N . HIS A 1 90 ? 28.712 17.887 -41.026 1.00 85.56 90 HIS A N 1
ATOM 654 C CA . HIS A 1 90 ? 27.368 17.837 -41.612 1.00 85.56 90 HIS A CA 1
ATOM 655 C C . HIS A 1 90 ? 27.015 16.478 -42.249 1.00 85.56 90 HIS A C 1
ATOM 657 O O . HIS A 1 90 ? 25.846 16.214 -42.489 1.00 85.56 90 HIS A O 1
ATOM 663 N N . THR A 1 91 ? 28.000 15.603 -42.483 1.00 87.75 91 THR A N 1
ATOM 664 C CA . THR A 1 91 ? 27.830 14.268 -43.100 1.00 87.75 91 THR A CA 1
ATOM 665 C C . THR A 1 91 ? 27.554 13.157 -42.073 1.00 87.75 91 THR A C 1
ATOM 667 O O . THR A 1 91 ? 27.738 11.976 -42.366 1.00 87.75 91 THR A O 1
ATOM 670 N N . ILE A 1 92 ? 27.213 13.518 -40.833 1.00 90.56 92 ILE A N 1
ATOM 671 C CA . ILE A 1 92 ? 27.109 12.613 -39.680 1.00 90.56 92 ILE A CA 1
ATOM 672 C C . ILE A 1 92 ? 25.661 12.612 -39.185 1.00 90.56 92 ILE A C 1
ATOM 674 O O . ILE A 1 92 ? 25.121 13.668 -38.849 1.00 90.56 92 ILE A O 1
ATOM 678 N N . GLU A 1 93 ? 25.046 11.432 -39.082 1.00 89.81 93 GLU A N 1
ATOM 679 C CA . GLU A 1 93 ? 23.653 11.284 -38.646 1.00 89.81 93 GLU A CA 1
ATOM 680 C C . GLU A 1 93 ? 23.517 11.411 -37.125 1.00 89.81 93 GLU A C 1
ATOM 682 O O . GLU A 1 93 ? 23.408 10.438 -36.379 1.00 89.81 93 GLU A O 1
ATOM 687 N N . LEU A 1 94 ? 23.550 12.656 -36.649 1.00 91.31 94 LEU A N 1
ATOM 688 C CA . LEU A 1 94 ? 23.355 12.983 -35.239 1.00 91.31 94 LEU A CA 1
ATOM 689 C C . LEU A 1 94 ? 21.891 12.748 -34.802 1.00 91.31 94 LEU A C 1
ATOM 691 O O . LEU A 1 94 ? 20.980 13.042 -35.578 1.00 91.31 94 LEU A O 1
ATOM 695 N N . PRO A 1 95 ? 21.627 12.301 -33.555 1.00 92.94 95 PRO A N 1
ATOM 696 C CA . PRO A 1 95 ? 20.270 11.984 -33.102 1.00 92.94 95 PRO A CA 1
ATOM 697 C C . PRO A 1 95 ? 19.342 13.206 -33.002 1.00 92.94 95 PRO A C 1
ATOM 699 O O . PRO A 1 95 ? 19.696 14.221 -32.392 1.00 92.94 95 PRO A O 1
ATOM 702 N N . LYS A 1 96 ? 18.113 13.080 -33.518 1.00 93.88 96 LYS A N 1
ATOM 703 C CA . LYS A 1 96 ? 17.118 14.162 -33.656 1.00 93.88 96 LYS A CA 1
ATOM 704 C C . LYS A 1 96 ? 15.831 13.762 -32.914 1.00 93.88 96 LYS A C 1
ATOM 706 O O . LYS A 1 96 ? 15.331 12.668 -33.119 1.00 93.88 96 LYS A O 1
ATOM 711 N N . THR A 1 97 ? 15.313 14.592 -32.002 1.00 93.75 97 THR A N 1
ATOM 712 C CA . THR A 1 97 ? 13.993 14.386 -31.354 1.00 93.75 97 THR A CA 1
ATOM 713 C C . THR A 1 97 ? 13.532 15.648 -30.622 1.00 93.75 97 THR A C 1
ATOM 715 O O . THR A 1 97 ? 14.357 16.367 -30.045 1.00 93.75 97 THR A O 1
ATOM 718 N N . THR A 1 98 ? 12.217 15.860 -30.592 1.00 90.25 98 THR A N 1
ATOM 719 C CA . THR A 1 98 ? 11.495 16.817 -29.737 1.00 90.25 98 THR A CA 1
ATOM 720 C C . THR A 1 98 ? 11.564 16.463 -28.250 1.00 90.25 98 THR A C 1
ATOM 722 O O . THR A 1 98 ? 11.535 17.357 -27.404 1.00 90.25 98 THR A O 1
ATOM 725 N N . PHE A 1 99 ? 11.714 15.178 -27.908 1.00 95.81 99 PHE A N 1
ATOM 726 C CA . PHE A 1 99 ? 11.659 14.690 -26.531 1.00 95.81 99 PHE A CA 1
ATOM 727 C C . PHE A 1 99 ? 12.756 15.312 -25.647 1.00 95.81 99 PHE A C 1
ATOM 729 O O . PHE A 1 99 ? 13.961 15.109 -25.847 1.00 95.81 99 PHE A O 1
ATOM 736 N N . GLY A 1 100 ? 12.344 16.093 -24.646 1.00 92.69 100 GLY A N 1
ATOM 737 C CA . GLY A 1 100 ? 13.246 16.829 -23.759 1.00 92.69 100 GLY A CA 1
ATOM 738 C C . GLY A 1 100 ? 13.999 15.930 -22.771 1.00 92.69 100 GLY A C 1
ATOM 739 O O . GLY A 1 100 ? 13.417 15.036 -22.161 1.00 92.69 100 GLY A O 1
ATOM 740 N N . LEU A 1 101 ? 15.297 16.188 -22.549 1.00 91.06 101 LEU A N 1
ATOM 741 C CA . LEU A 1 101 ? 16.092 15.470 -21.532 1.00 91.06 101 LEU A CA 1
ATOM 742 C C . LEU A 1 101 ? 15.699 15.850 -20.088 1.00 91.06 101 LEU A C 1
ATOM 744 O O . LEU A 1 101 ? 15.876 15.056 -19.166 1.00 91.06 101 LEU A O 1
ATOM 748 N N . ARG A 1 102 ? 15.156 17.056 -19.885 1.00 91.44 102 ARG A N 1
ATOM 749 C CA . ARG A 1 102 ? 14.421 17.421 -18.665 1.00 91.44 102 ARG A CA 1
ATOM 750 C C . ARG A 1 102 ? 12.951 17.070 -18.886 1.00 91.44 102 ARG A C 1
ATOM 752 O O . ARG A 1 102 ? 12.427 17.388 -19.947 1.00 91.44 102 ARG A O 1
ATOM 759 N N . ALA A 1 103 ? 12.310 16.448 -17.898 1.00 90.75 103 ALA A N 1
ATOM 760 C CA . ALA A 1 103 ? 10.897 16.069 -17.984 1.00 90.75 103 ALA A CA 1
ATOM 761 C C . ALA A 1 103 ? 9.925 17.227 -17.717 1.00 90.75 103 ALA A C 1
ATOM 763 O O . ALA A 1 103 ? 8.787 17.171 -18.159 1.00 90.75 103 ALA A O 1
ATOM 764 N N . ASN A 1 104 ? 10.363 18.268 -16.993 1.00 92.81 104 ASN A N 1
ATOM 765 C CA . ASN A 1 104 ? 9.514 19.384 -16.552 1.00 92.81 104 ASN A CA 1
ATOM 766 C C . ASN A 1 104 ? 8.205 18.900 -15.880 1.00 92.81 104 ASN A C 1
ATOM 768 O O . ASN A 1 104 ? 7.135 19.463 -16.107 1.00 92.81 104 ASN A O 1
ATOM 772 N N . SER A 1 105 ? 8.302 17.846 -15.058 1.00 93.94 105 SER A N 1
ATOM 773 C CA . SER A 1 105 ? 7.191 17.002 -14.587 1.00 93.94 105 SER A CA 1
ATOM 774 C C . SER A 1 105 ? 6.026 17.769 -13.948 1.00 93.94 105 SER A C 1
ATOM 776 O O . SER A 1 105 ? 4.872 17.387 -14.110 1.00 93.94 105 SER A O 1
ATOM 778 N N . VAL A 1 106 ? 6.316 18.885 -13.269 1.00 94.00 106 VAL A N 1
ATOM 779 C CA . VAL A 1 106 ? 5.315 19.776 -12.652 1.00 94.00 106 VAL A CA 1
ATOM 780 C C . VAL A 1 106 ? 4.298 20.310 -13.675 1.00 94.00 106 VAL A C 1
ATOM 782 O O . VAL A 1 106 ? 3.140 20.495 -13.320 1.00 94.00 106 VAL A O 1
ATOM 785 N N . VAL A 1 107 ? 4.714 20.508 -14.932 1.00 95.62 107 VAL A N 1
ATOM 786 C CA . VAL A 1 107 ? 3.865 20.956 -16.052 1.00 95.62 107 VAL A CA 1
ATOM 787 C C . VAL A 1 107 ? 3.451 19.777 -16.938 1.00 95.62 107 VAL A C 1
ATOM 789 O O . VAL A 1 107 ? 2.278 19.637 -17.272 1.00 95.62 107 VAL A O 1
ATOM 792 N N . ARG A 1 108 ? 4.398 18.891 -17.277 1.00 96.88 108 ARG A N 1
ATOM 793 C CA . ARG A 1 108 ? 4.176 17.838 -18.279 1.00 96.88 108 ARG A CA 1
ATOM 794 C C . ARG A 1 108 ? 3.303 16.677 -17.792 1.00 96.88 108 ARG A C 1
ATOM 796 O O . ARG A 1 108 ? 2.566 16.107 -18.587 1.00 96.88 108 ARG A O 1
ATOM 803 N N . GLU A 1 109 ? 3.343 16.327 -16.505 1.00 98.19 109 GLU A N 1
ATOM 804 C CA . GLU A 1 109 ? 2.454 15.278 -15.983 1.00 98.19 109 GLU A CA 1
ATOM 805 C C . GLU A 1 109 ? 0.978 15.730 -15.972 1.00 98.19 109 GLU A C 1
ATOM 807 O O . GLU A 1 109 ? 0.156 14.951 -16.442 1.00 98.19 109 GLU A O 1
ATOM 812 N N . PRO A 1 110 ? 0.605 16.960 -15.542 1.00 98.12 110 PRO A N 1
ATOM 813 C CA . PRO A 1 110 ? -0.758 17.471 -15.716 1.00 98.12 110 PRO A CA 1
ATOM 814 C C . PRO A 1 110 ? -1.253 17.517 -17.166 1.00 98.12 110 PRO A C 1
ATOM 816 O O . PRO A 1 110 ? -2.411 17.189 -17.402 1.00 98.12 110 PRO A O 1
ATOM 819 N N . GLU A 1 111 ? -0.405 17.879 -18.138 1.00 98.19 111 GLU A N 1
ATOM 820 C CA . GLU A 1 111 ? -0.766 17.815 -19.567 1.00 98.19 111 GLU A CA 1
ATOM 821 C C . GLU A 1 111 ? -1.160 16.391 -19.984 1.00 98.19 111 GLU A C 1
ATOM 823 O O . GLU A 1 111 ? -2.169 16.197 -20.655 1.00 98.19 111 GLU A O 1
ATOM 828 N N . ILE A 1 112 ? -0.388 15.391 -19.551 1.00 98.44 112 ILE A N 1
ATOM 829 C CA . ILE A 1 112 ? -0.620 13.973 -19.857 1.00 98.44 112 ILE A CA 1
ATOM 830 C C . ILE A 1 112 ? -1.843 13.427 -19.107 1.00 98.44 112 ILE A C 1
ATOM 832 O O . ILE A 1 112 ? -2.659 12.723 -19.698 1.00 98.44 112 ILE A O 1
ATOM 836 N N . GLN A 1 113 ? -2.022 13.795 -17.834 1.00 98.25 113 GLN A N 1
ATOM 837 C CA . GLN A 1 113 ? -3.211 13.441 -17.051 1.00 98.25 113 GLN A CA 1
ATOM 838 C C . GLN A 1 113 ? -4.485 13.998 -17.696 1.00 98.25 113 GLN A C 1
ATOM 840 O O . GLN A 1 113 ? -5.458 13.262 -17.852 1.00 98.25 113 GLN A O 1
ATOM 845 N N . LYS A 1 114 ? -4.450 15.258 -18.149 1.00 98.25 114 LYS A N 1
ATOM 846 C CA . LYS A 1 114 ? -5.545 15.873 -18.904 1.00 98.25 114 LYS A CA 1
ATOM 847 C C . LYS A 1 114 ? -5.786 15.155 -20.235 1.00 98.25 114 LYS A C 1
ATOM 849 O O . LYS A 1 114 ? -6.929 14.846 -20.547 1.00 98.25 114 LYS A O 1
ATOM 854 N N . LEU A 1 115 ? -4.728 14.848 -20.989 1.00 98.00 115 LEU A N 1
ATOM 855 C CA . LEU A 1 115 ? -4.831 14.146 -22.271 1.00 98.00 115 LEU A CA 1
ATOM 856 C C . LEU A 1 115 ? -5.509 12.773 -22.120 1.00 98.00 115 LEU A C 1
ATOM 858 O O . LEU A 1 115 ? -6.361 12.433 -22.941 1.00 98.00 115 LEU A O 1
ATOM 862 N N . TRP A 1 116 ? -5.174 12.007 -21.071 1.00 98.00 116 TRP A N 1
ATOM 863 C CA . TRP A 1 116 ? -5.841 10.738 -20.749 1.00 98.00 116 TRP A CA 1
ATOM 864 C C . TRP A 1 116 ? -7.323 10.918 -20.388 1.00 98.00 116 TRP A C 1
ATOM 866 O O . TRP A 1 116 ? -8.138 10.086 -20.786 1.00 98.00 116 TRP A O 1
ATOM 876 N N . GLU A 1 117 ? -7.665 11.976 -19.645 1.00 96.06 117 GLU A N 1
ATOM 877 C CA . GLU A 1 117 ? -9.031 12.285 -19.197 1.00 96.06 117 GLU A CA 1
ATOM 878 C C . GLU A 1 117 ? -9.916 12.735 -20.376 1.00 96.06 117 GLU A C 1
ATOM 880 O O . GLU A 1 117 ? -10.958 12.129 -20.617 1.00 96.06 117 GLU A O 1
ATOM 885 N N . GLU A 1 118 ? -9.445 13.678 -21.204 1.00 97.50 118 GLU A N 1
ATOM 886 C CA . GLU A 1 118 ? -10.120 14.137 -22.436 1.00 97.50 118 GLU A CA 1
ATOM 887 C C . GLU A 1 118 ? -10.336 13.013 -23.466 1.00 97.50 118 GLU A C 1
ATOM 889 O O . GLU A 1 118 ? -11.260 13.077 -24.272 1.00 97.50 118 GLU A O 1
ATOM 894 N N . ASN A 1 119 ? -9.503 11.969 -23.437 1.00 97.19 119 ASN A N 1
ATOM 895 C CA . ASN A 1 119 ? -9.617 10.800 -24.314 1.00 97.19 119 ASN A CA 1
ATOM 896 C C . ASN A 1 119 ? -10.312 9.589 -23.662 1.00 97.19 119 ASN A C 1
ATOM 898 O O . ASN A 1 119 ? -10.516 8.585 -24.344 1.00 97.19 119 ASN A O 1
ATOM 902 N N . GLN A 1 120 ? -10.648 9.643 -22.369 1.00 96.25 120 GLN A N 1
ATOM 903 C CA . GLN A 1 120 ? -11.160 8.504 -21.590 1.00 96.25 120 GLN A CA 1
ATOM 904 C C . GLN A 1 120 ? -10.286 7.230 -21.700 1.00 96.25 120 GLN A C 1
ATOM 906 O O . GLN A 1 120 ? -10.800 6.112 -21.734 1.00 96.25 120 GLN A O 1
ATOM 911 N N . VAL A 1 121 ? -8.954 7.375 -21.770 1.00 96.56 121 VAL A N 1
ATOM 912 C CA . VAL A 1 121 ? -8.025 6.286 -22.164 1.00 96.56 121 VAL A CA 1
ATOM 913 C C . VAL A 1 121 ? -8.169 5.039 -21.291 1.00 96.56 121 VAL A C 1
ATOM 915 O O . VAL A 1 121 ? -8.272 3.937 -21.823 1.00 96.56 121 VAL A O 1
ATOM 918 N N . PHE A 1 122 ? -8.247 5.203 -19.966 1.00 95.75 122 PHE A N 1
ATOM 919 C CA . PHE A 1 122 ? -8.446 4.087 -19.033 1.00 95.75 122 PHE A CA 1
ATOM 920 C C . PHE A 1 122 ? -9.706 3.270 -19.369 1.00 95.75 122 PHE A C 1
ATOM 922 O O . PHE A 1 122 ? -9.628 2.049 -19.493 1.00 95.75 122 PHE A O 1
ATOM 929 N N . LYS A 1 123 ? -10.837 3.951 -19.599 1.00 94.50 123 LYS A N 1
ATOM 930 C CA . LYS A 1 123 ? -12.114 3.326 -19.960 1.00 94.50 123 LYS A CA 1
ATOM 931 C C . LYS A 1 123 ? -11.997 2.545 -21.272 1.00 94.50 123 LYS A C 1
ATOM 933 O O . LYS A 1 123 ? -12.298 1.356 -21.279 1.00 94.50 123 LYS A O 1
ATOM 938 N N . ARG A 1 124 ? -11.462 3.160 -22.337 1.00 94.12 124 ARG A N 1
ATOM 939 C CA . ARG A 1 124 ? -11.308 2.493 -23.648 1.00 94.12 124 ARG A CA 1
ATOM 940 C C . ARG A 1 124 ? -10.442 1.232 -23.576 1.00 94.12 124 ARG A C 1
ATOM 942 O O . ARG A 1 124 ? -10.739 0.252 -24.252 1.00 94.12 124 ARG A O 1
ATOM 949 N N . VAL A 1 125 ? -9.376 1.242 -22.770 1.00 94.12 125 VAL A N 1
ATOM 950 C CA . VAL A 1 125 ? -8.502 0.067 -22.597 1.00 94.12 125 VAL A CA 1
ATOM 951 C C . VAL A 1 125 ? -9.215 -1.038 -21.806 1.00 94.12 125 VAL A C 1
ATOM 953 O O . VAL A 1 125 ? -9.154 -2.195 -22.212 1.00 94.12 125 VAL A O 1
ATOM 956 N N . VAL A 1 126 ? -9.957 -0.708 -20.740 1.00 94.38 126 VAL A N 1
ATOM 957 C CA . VAL A 1 126 ? -10.775 -1.693 -19.999 1.00 94.38 126 VAL A CA 1
ATOM 958 C C . VAL A 1 126 ? -11.892 -2.283 -20.872 1.00 94.38 126 VAL A C 1
ATOM 960 O O . VAL A 1 126 ? -12.142 -3.485 -20.810 1.00 94.38 126 VAL A O 1
ATOM 963 N N . GLU A 1 127 ? -12.537 -1.473 -21.715 1.00 93.12 127 GLU A N 1
ATOM 964 C CA . GLU A 1 127 ? -13.585 -1.919 -22.644 1.00 93.12 127 GLU A CA 1
ATOM 965 C C . GLU A 1 127 ? -13.038 -2.821 -23.764 1.00 93.12 127 GLU A C 1
ATOM 967 O O . GLU A 1 127 ? -13.685 -3.807 -24.121 1.00 93.12 127 GLU A O 1
ATOM 972 N N . ARG A 1 128 ? -11.838 -2.520 -24.287 1.00 91.75 128 ARG A N 1
ATOM 973 C CA . ARG A 1 128 ? -11.153 -3.311 -25.327 1.00 91.75 128 ARG A CA 1
ATOM 974 C C . ARG A 1 128 ? -10.544 -4.614 -24.802 1.00 91.75 128 ARG A C 1
ATOM 976 O O . ARG A 1 128 ? -10.400 -5.558 -25.577 1.00 91.75 128 ARG A O 1
ATOM 983 N N . ASN A 1 129 ? -10.174 -4.677 -23.524 1.00 93.50 129 ASN A N 1
ATOM 984 C CA . ASN A 1 129 ? -9.573 -5.869 -22.930 1.00 93.50 129 ASN A CA 1
ATOM 985 C C . ASN A 1 129 ? -10.557 -7.051 -22.902 1.00 93.50 129 ASN A C 1
ATOM 987 O O . ASN A 1 129 ? -11.719 -6.911 -22.524 1.00 93.50 129 ASN A O 1
ATOM 991 N N . THR A 1 130 ? -10.085 -8.235 -23.295 1.00 93.25 130 THR A N 1
ATOM 992 C CA . THR A 1 130 ? -10.923 -9.439 -23.492 1.00 93.25 130 THR A CA 1
ATOM 993 C C . THR A 1 130 ? -10.650 -10.577 -22.509 1.00 93.25 130 THR A C 1
ATOM 995 O O . THR A 1 130 ? -11.333 -11.598 -22.560 1.00 93.25 130 THR A O 1
ATOM 998 N N . GLY A 1 131 ? -9.669 -10.425 -21.617 1.00 88.31 131 GLY A N 1
ATOM 999 C CA . GLY A 1 131 ? -9.445 -11.345 -20.506 1.00 88.31 131 GLY A CA 1
ATOM 1000 C C . GLY A 1 131 ? -10.510 -11.217 -19.413 1.00 88.31 131 GLY A C 1
ATOM 1001 O O . GLY A 1 131 ? -11.431 -10.400 -19.495 1.00 88.31 131 GLY A O 1
ATOM 1002 N N . GLY A 1 132 ? -10.368 -12.030 -18.366 1.00 90.44 132 GLY A N 1
ATOM 1003 C CA . GLY A 1 132 ? -11.230 -11.950 -17.186 1.00 90.44 132 GLY A CA 1
ATOM 1004 C C . GLY A 1 132 ? -11.109 -10.610 -16.452 1.00 90.44 132 GLY A C 1
ATOM 1005 O O . GLY A 1 132 ? -10.149 -9.854 -16.645 1.00 90.44 132 GLY A O 1
ATOM 1006 N N . SER A 1 133 ? -12.080 -10.324 -15.585 1.00 93.88 133 SER A N 1
ATOM 1007 C CA . SER A 1 133 ? -11.936 -9.253 -14.597 1.00 93.88 133 SER A CA 1
ATOM 1008 C C . SER A 1 133 ? -10.784 -9.562 -13.640 1.00 93.88 133 SER A C 1
ATOM 1010 O O . SER A 1 133 ? -10.555 -10.719 -13.297 1.00 93.88 133 SER A O 1
ATOM 1012 N N . PHE A 1 134 ? -10.090 -8.519 -13.195 1.00 96.19 134 PHE A N 1
ATOM 1013 C CA . PHE A 1 134 ? -9.223 -8.547 -12.023 1.00 96.19 134 PHE A CA 1
ATOM 1014 C C . PHE A 1 134 ? -9.685 -7.452 -11.059 1.00 96.19 134 PHE A C 1
ATOM 1016 O O . PHE A 1 134 ? -9.811 -6.281 -11.436 1.00 96.19 134 PHE A O 1
ATOM 1023 N N . VAL A 1 135 ? -9.958 -7.847 -9.819 1.00 96.88 135 VAL A N 1
ATOM 1024 C CA . VAL A 1 135 ? -10.602 -7.028 -8.796 1.00 96.88 135 VAL A CA 1
ATOM 1025 C C . VAL A 1 135 ? -9.671 -6.890 -7.598 1.00 96.88 135 VAL A C 1
ATOM 1027 O O . VAL A 1 135 ? -9.626 -7.733 -6.702 1.00 96.88 135 VAL A O 1
ATOM 1030 N N . LEU A 1 136 ? -8.943 -5.774 -7.569 1.00 98.06 136 LEU A N 1
ATOM 1031 C CA . LEU A 1 136 ? -8.336 -5.261 -6.347 1.00 98.06 136 LEU A CA 1
ATOM 1032 C C . LEU A 1 136 ? -9.381 -4.394 -5.639 1.00 98.06 136 LEU A C 1
ATOM 1034 O O . LEU A 1 136 ? -9.772 -3.355 -6.171 1.00 98.06 136 LEU A O 1
ATOM 1038 N N . HIS A 1 137 ? -9.827 -4.797 -4.449 1.00 98.12 137 HIS A N 1
ATOM 1039 C CA . HIS A 1 137 ? -10.761 -3.989 -3.658 1.00 98.12 137 HIS A CA 1
ATOM 1040 C C . HIS A 1 137 ? -9.997 -2.930 -2.860 1.00 98.12 137 HIS A C 1
ATOM 1042 O O . HIS A 1 137 ? -9.010 -3.231 -2.184 1.00 98.12 137 HIS A O 1
ATOM 1048 N N . ASP A 1 138 ? -10.426 -1.674 -2.959 1.00 98.12 138 ASP A N 1
ATOM 1049 C CA . ASP A 1 138 ? -9.776 -0.560 -2.272 1.00 98.12 138 ASP A CA 1
ATOM 1050 C C . ASP A 1 138 ? -10.255 -0.484 -0.821 1.00 98.12 138 ASP A C 1
ATOM 1052 O O . ASP A 1 138 ? -11.450 -0.297 -0.589 1.00 98.12 138 ASP A O 1
ATOM 1056 N N . GLY A 1 139 ? -9.353 -0.572 0.160 1.00 97.12 139 GLY A N 1
ATOM 1057 C CA . GLY A 1 139 ? -9.688 -0.234 1.540 1.00 97.12 139 GLY A CA 1
ATOM 1058 C C . GLY A 1 139 ? -9.945 1.269 1.680 1.00 97.12 139 GLY A C 1
ATOM 1059 O O . GLY A 1 139 ? -9.200 2.071 1.100 1.00 97.12 139 GLY A O 1
ATOM 1060 N N . PRO A 1 140 ? -10.999 1.672 2.411 1.00 96.81 140 PRO A N 1
ATOM 1061 C CA . PRO A 1 140 ? -11.479 3.047 2.394 1.00 96.81 140 PRO A CA 1
ATOM 1062 C C . PRO A 1 140 ? -10.658 3.958 3.333 1.00 96.81 140 PRO A C 1
ATOM 1064 O O . PRO A 1 140 ? -10.798 3.853 4.553 1.00 96.81 140 PRO A O 1
ATOM 1067 N N . PRO A 1 141 ? -9.815 4.890 2.835 1.00 95.62 141 PRO A N 1
ATOM 1068 C CA . PRO A 1 141 ? -9.208 5.930 3.667 1.00 95.62 141 PRO A CA 1
ATOM 1069 C C . PRO A 1 141 ? -10.250 6.793 4.389 1.00 95.62 141 PRO A C 1
ATOM 1071 O O . PRO A 1 141 ? -11.301 7.133 3.845 1.00 95.62 141 PRO A O 1
ATOM 1074 N N . TYR A 1 142 ? -9.909 7.233 5.602 1.00 93.62 142 TYR A N 1
ATOM 1075 C CA . TYR A 1 142 ? -10.731 8.175 6.357 1.00 93.62 142 TYR A CA 1
ATOM 1076 C C . TYR A 1 142 ? -10.819 9.545 5.682 1.00 93.62 142 TYR A C 1
ATOM 1078 O O . TYR A 1 142 ? -9.802 10.211 5.462 1.00 93.62 142 TYR A O 1
ATOM 1086 N N . ALA A 1 143 ? -12.040 10.045 5.508 1.00 94.06 143 ALA A N 1
ATOM 1087 C CA . ALA A 1 143 ? -12.327 11.406 5.062 1.00 94.06 143 ALA A CA 1
ATOM 1088 C C . ALA A 1 143 ? -12.108 12.453 6.187 1.00 94.06 143 ALA A C 1
ATOM 1090 O O . ALA A 1 143 ? -13.010 13.219 6.517 1.00 94.06 143 ALA A O 1
ATOM 1091 N N . ASN A 1 144 ? -10.915 12.484 6.809 1.00 88.69 144 ASN A N 1
ATOM 1092 C CA . ASN A 1 144 ? -10.619 13.321 7.990 1.00 88.69 144 ASN A CA 1
ATOM 1093 C C . ASN A 1 144 ? -9.462 14.348 7.859 1.00 88.69 144 ASN A C 1
ATOM 1095 O O . ASN A 1 144 ? -9.203 15.106 8.804 1.00 88.69 144 ASN A O 1
ATOM 1099 N N . GLY A 1 145 ? -8.771 14.403 6.714 1.00 88.31 145 GLY A N 1
ATOM 1100 C CA . GLY A 1 145 ? -7.719 15.388 6.429 1.00 88.31 145 GLY A CA 1
ATOM 1101 C C . GLY A 1 145 ? -6.930 15.105 5.143 1.00 88.31 145 GLY A C 1
ATOM 1102 O O . GLY A 1 145 ? -7.295 14.232 4.360 1.00 88.31 145 GLY A O 1
ATOM 1103 N N . ASN A 1 146 ? -5.839 15.845 4.923 1.00 91.69 146 ASN A N 1
ATOM 1104 C CA . ASN A 1 146 ? -4.951 15.655 3.768 1.00 91.69 146 ASN A CA 1
ATOM 1105 C C . ASN A 1 146 ? -4.276 14.272 3.772 1.00 91.69 146 ASN A C 1
ATOM 1107 O O . ASN A 1 146 ? -4.017 13.693 4.830 1.00 91.69 146 ASN A O 1
ATOM 1111 N N . LEU A 1 147 ? -3.912 13.795 2.580 1.00 95.19 147 LEU A N 1
ATOM 1112 C CA . LEU A 1 147 ? -3.099 12.592 2.418 1.00 95.19 147 LEU A CA 1
ATOM 1113 C C . LEU A 1 147 ? -1.675 12.778 2.973 1.00 95.19 147 LEU A C 1
ATOM 1115 O O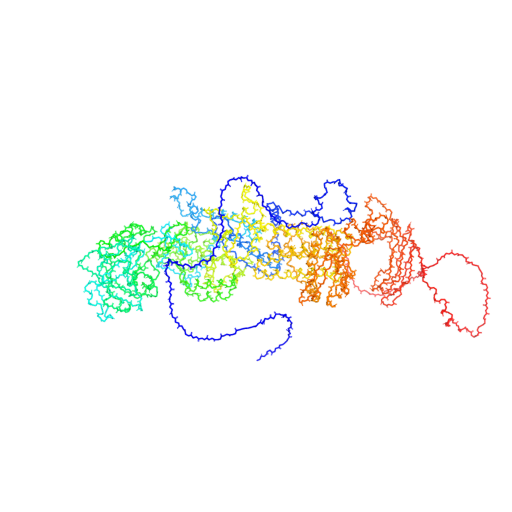 . LEU A 1 147 ? -1.202 13.883 3.227 1.00 95.19 147 LEU A O 1
ATOM 1119 N N . HIS A 1 148 ? -0.976 11.660 3.141 1.00 94.62 148 HIS A N 1
ATOM 1120 C CA . HIS A 1 148 ? 0.410 11.602 3.604 1.00 94.62 148 HIS A CA 1
ATOM 1121 C C . HIS A 1 148 ? 1.144 10.457 2.908 1.00 94.62 148 HIS A C 1
ATOM 1123 O O . HIS A 1 148 ? 0.508 9.598 2.299 1.00 94.62 148 HIS A O 1
ATOM 1129 N N . MET A 1 149 ? 2.465 10.368 3.061 1.00 96.31 149 MET A N 1
ATOM 1130 C CA . MET A 1 149 ? 3.291 9.377 2.358 1.00 96.31 149 MET A CA 1
ATOM 1131 C C . MET A 1 149 ? 2.821 7.913 2.459 1.00 96.31 149 MET A C 1
ATOM 1133 O O . MET A 1 149 ? 2.908 7.198 1.468 1.00 96.31 149 MET A O 1
ATOM 1137 N N . GLY A 1 150 ? 2.243 7.476 3.587 1.00 96.50 150 GLY A N 1
ATOM 1138 C CA . GLY A 1 150 ? 1.604 6.149 3.681 1.00 96.50 150 GLY A CA 1
ATOM 1139 C C . GLY A 1 150 ? 0.437 5.923 2.701 1.00 96.50 150 GLY A C 1
ATOM 1140 O O . GLY A 1 150 ? 0.345 4.858 2.104 1.00 96.50 150 GLY A O 1
ATOM 1141 N N . HIS A 1 151 ? -0.400 6.939 2.454 1.00 98.12 151 HIS A N 1
ATOM 1142 C CA . HIS A 1 151 ? -1.467 6.888 1.448 1.00 98.12 151 HIS A CA 1
ATOM 1143 C C . HIS A 1 151 ? -0.904 6.876 0.018 1.00 98.12 151 HIS A C 1
ATOM 1145 O O . HIS A 1 151 ? -1.474 6.231 -0.860 1.00 98.12 151 HIS A O 1
ATOM 1151 N N . ALA A 1 152 ? 0.214 7.575 -0.218 1.00 98.31 152 ALA A N 1
ATOM 1152 C CA . ALA A 1 152 ? 0.905 7.548 -1.505 1.00 98.31 152 ALA A CA 1
ATOM 1153 C C . ALA A 1 152 ? 1.499 6.158 -1.785 1.00 98.31 152 ALA A C 1
ATOM 1155 O O . ALA A 1 152 ? 1.224 5.604 -2.843 1.00 98.31 152 ALA A O 1
ATOM 1156 N N . LEU A 1 153 ? 2.221 5.566 -0.823 1.00 98.69 153 LEU A N 1
ATOM 1157 C CA . LEU A 1 153 ? 2.714 4.184 -0.895 1.00 98.69 153 LEU A CA 1
ATOM 1158 C C . LEU A 1 153 ? 1.572 3.215 -1.236 1.00 98.69 153 LEU A C 1
ATOM 1160 O O . LEU A 1 153 ? 1.619 2.546 -2.265 1.00 98.69 153 LEU A O 1
ATOM 1164 N N . ASN A 1 154 ? 0.518 3.218 -0.420 1.00 98.69 154 ASN A N 1
ATOM 1165 C CA . ASN A 1 154 ? -0.657 2.366 -0.571 1.00 98.69 154 ASN A CA 1
ATOM 1166 C C . ASN A 1 154 ? -1.296 2.449 -1.969 1.00 98.69 154 ASN A C 1
ATOM 1168 O O . ASN A 1 154 ? -1.373 1.453 -2.689 1.00 98.69 154 ASN A O 1
ATOM 1172 N N . LYS A 1 155 ? -1.741 3.646 -2.378 1.00 98.69 155 LYS A N 1
ATOM 1173 C CA . LYS A 1 155 ? -2.529 3.804 -3.609 1.00 98.69 155 LYS A CA 1
ATOM 1174 C C . LYS A 1 155 ? -1.671 3.661 -4.872 1.00 98.69 155 LYS A C 1
ATOM 1176 O O . LYS A 1 155 ? -2.183 3.216 -5.895 1.00 98.69 155 LYS A O 1
ATOM 1181 N N . ILE A 1 156 ? -0.370 3.969 -4.806 1.00 98.88 156 ILE A N 1
ATOM 1182 C CA . ILE A 1 156 ? 0.560 3.714 -5.915 1.00 98.88 156 ILE A CA 1
ATOM 1183 C C . ILE A 1 156 ? 0.827 2.210 -6.072 1.00 98.88 156 ILE A C 1
ATOM 1185 O O . ILE A 1 156 ? 0.818 1.740 -7.204 1.00 98.88 156 ILE A O 1
ATOM 1189 N N . LEU A 1 157 ? 1.001 1.435 -4.990 1.00 98.88 157 LEU A N 1
ATOM 1190 C CA . LEU A 1 157 ? 1.145 -0.029 -5.089 1.00 98.88 157 LEU A CA 1
ATOM 1191 C C . LEU A 1 157 ? -0.081 -0.670 -5.766 1.00 98.88 157 LEU A C 1
ATOM 1193 O O . LEU A 1 157 ? 0.077 -1.453 -6.701 1.00 98.88 157 LEU A O 1
ATOM 1197 N N . LYS A 1 158 ? -1.296 -0.271 -5.364 1.00 98.88 158 LYS A N 1
ATOM 1198 C CA . LYS A 1 158 ? -2.557 -0.709 -5.996 1.00 98.88 158 LYS A CA 1
ATOM 1199 C C . LYS A 1 158 ? -2.604 -0.374 -7.490 1.00 98.88 158 LYS A C 1
ATOM 1201 O O . LYS A 1 158 ? -2.893 -1.237 -8.312 1.00 98.88 158 LYS A O 1
ATOM 1206 N N . ASP A 1 159 ? -2.271 0.863 -7.851 1.00 98.81 159 ASP A N 1
ATOM 1207 C CA . ASP A 1 159 ? -2.273 1.333 -9.240 1.00 98.81 159 ASP A CA 1
ATOM 1208 C C . ASP A 1 159 ? -1.193 0.663 -10.112 1.00 98.81 159 ASP A C 1
ATOM 1210 O O . ASP A 1 159 ? -1.443 0.410 -11.287 1.00 98.81 159 ASP A O 1
ATOM 1214 N N . ILE A 1 160 ? -0.027 0.321 -9.548 1.00 98.88 160 ILE A N 1
ATOM 1215 C CA . ILE A 1 160 ? 1.010 -0.477 -10.225 1.00 98.88 160 ILE A CA 1
ATOM 1216 C C . ILE A 1 160 ? 0.471 -1.877 -10.561 1.00 98.88 160 ILE A C 1
ATOM 1218 O O . ILE A 1 160 ? 0.621 -2.326 -11.697 1.00 98.88 160 ILE A O 1
ATOM 1222 N N . ILE A 1 161 ? -0.190 -2.551 -9.611 1.00 98.75 161 ILE A N 1
ATOM 1223 C CA . ILE A 1 161 ? -0.797 -3.879 -9.826 1.00 98.75 161 ILE A CA 1
ATOM 1224 C C . ILE A 1 161 ? -1.894 -3.801 -10.892 1.00 98.75 161 ILE A C 1
ATOM 1226 O O . ILE A 1 161 ? -1.861 -4.542 -11.876 1.00 98.75 161 ILE A O 1
ATOM 1230 N N . ASN A 1 162 ? -2.826 -2.860 -10.731 1.00 98.56 162 ASN A N 1
ATOM 1231 C CA . ASN A 1 162 ? -3.953 -2.661 -11.638 1.00 98.56 162 ASN A CA 1
ATOM 1232 C C . ASN A 1 162 ? -3.489 -2.366 -13.070 1.00 98.56 162 ASN A C 1
ATOM 1234 O O . ASN A 1 162 ? -3.966 -2.996 -14.010 1.00 98.56 162 ASN A O 1
ATOM 1238 N N . LYS A 1 163 ? -2.506 -1.476 -13.259 1.00 98.56 163 LYS A N 1
ATOM 1239 C CA . LYS A 1 163 ? -1.945 -1.174 -14.587 1.00 98.56 163 LYS A CA 1
ATOM 1240 C C . LYS A 1 163 ? -1.152 -2.324 -15.184 1.00 98.56 163 LYS A C 1
ATOM 1242 O O . LYS A 1 163 ? -1.205 -2.518 -16.394 1.00 98.56 163 LYS A O 1
ATOM 1247 N N . TYR A 1 164 ? -0.450 -3.107 -14.372 1.00 98.56 164 TYR A N 1
ATOM 1248 C CA . TYR A 1 164 ? 0.192 -4.319 -14.862 1.00 98.56 164 TYR A CA 1
ATOM 1249 C C . TYR A 1 164 ? -0.851 -5.334 -15.367 1.00 98.56 164 TYR A C 1
ATOM 1251 O O . TYR A 1 164 ? -0.739 -5.800 -16.500 1.00 98.56 164 TYR A O 1
ATOM 1259 N N . LYS A 1 165 ? -1.916 -5.614 -14.600 1.00 98.06 165 LYS A N 1
ATOM 1260 C CA . LYS A 1 165 ? -2.989 -6.531 -15.030 1.00 98.06 165 LYS A CA 1
ATOM 1261 C C . LYS A 1 165 ? -3.794 -5.993 -16.224 1.00 98.06 165 LYS A C 1
ATOM 1263 O O . LYS A 1 165 ? -4.157 -6.778 -17.099 1.00 98.06 165 LYS A O 1
ATOM 1268 N N . LEU A 1 166 ? -3.957 -4.671 -16.344 1.00 97.31 166 LEU A N 1
ATOM 1269 C CA . LEU A 1 166 ? -4.506 -4.014 -17.540 1.00 97.31 166 LEU A CA 1
ATOM 1270 C C . LEU A 1 166 ? -3.678 -4.340 -18.798 1.00 97.31 166 LEU A C 1
ATOM 1272 O O . LEU A 1 166 ? -4.240 -4.721 -19.821 1.00 97.31 166 LEU A O 1
ATOM 1276 N N . LEU A 1 167 ? -2.343 -4.264 -18.717 1.00 96.75 167 LEU A N 1
ATOM 1277 C CA . LEU A 1 167 ? -1.452 -4.651 -19.821 1.00 96.75 167 LEU A CA 1
ATOM 1278 C C . LEU A 1 167 ? -1.462 -6.172 -20.082 1.00 96.75 167 LEU A C 1
ATOM 1280 O O . LEU A 1 167 ? -1.257 -6.592 -21.220 1.00 96.75 167 LEU A O 1
ATOM 1284 N N . GLN A 1 168 ? -1.762 -7.001 -19.074 1.00 96.69 168 GLN A N 1
ATOM 1285 C CA . GLN A 1 168 ? -2.052 -8.439 -19.231 1.00 96.69 168 GLN A CA 1
ATOM 1286 C C . GLN A 1 168 ? -3.481 -8.719 -19.765 1.00 96.69 168 GLN A C 1
ATOM 1288 O O . GLN A 1 168 ? -4.022 -9.794 -19.514 1.00 96.69 168 GLN A O 1
ATOM 1293 N N . ASN A 1 169 ? -4.121 -7.783 -20.481 1.00 95.19 169 ASN A N 1
ATOM 1294 C CA . ASN A 1 169 ? -5.451 -7.940 -21.099 1.00 95.19 169 ASN A CA 1
ATOM 1295 C C . ASN A 1 169 ? -6.620 -8.203 -20.112 1.00 95.19 169 ASN A C 1
ATOM 1297 O O . ASN A 1 169 ? -7.684 -8.644 -20.544 1.00 95.19 169 ASN A O 1
ATOM 1301 N N . HIS A 1 170 ? -6.470 -7.948 -18.804 1.00 96.31 170 HIS A N 1
ATOM 1302 C CA . HIS A 1 170 ? -7.566 -8.113 -17.830 1.00 96.31 170 HIS A CA 1
ATOM 1303 C C . HIS A 1 170 ? -8.467 -6.870 -17.777 1.00 96.31 170 HIS A C 1
ATOM 1305 O O . HIS A 1 170 ? -7.999 -5.743 -17.972 1.00 96.31 170 HIS A O 1
ATOM 1311 N N . LYS A 1 171 ? -9.752 -7.050 -17.456 1.00 95.81 171 LYS A N 1
ATOM 1312 C CA . LYS A 1 171 ? -10.668 -5.932 -17.177 1.00 95.81 171 LYS A CA 1
ATOM 1313 C C . LYS A 1 171 ? -10.476 -5.442 -15.745 1.00 95.81 171 LYS A C 1
ATOM 1315 O O . LYS A 1 171 ? -10.586 -6.222 -14.805 1.00 95.81 171 LYS A O 1
ATOM 1320 N N . ILE A 1 172 ? -10.174 -4.157 -15.573 1.00 95.44 172 ILE A N 1
ATOM 1321 C CA . ILE A 1 172 ? -9.832 -3.580 -14.268 1.00 95.44 172 ILE A CA 1
ATOM 1322 C C . ILE A 1 172 ? -10.981 -2.719 -13.758 1.00 95.44 172 ILE A C 1
ATOM 1324 O O . ILE A 1 172 ? -11.199 -1.609 -14.240 1.00 95.44 172 ILE A O 1
ATOM 1328 N N . HIS A 1 173 ? -11.666 -3.211 -12.731 1.00 90.06 173 HIS A N 1
ATOM 1329 C CA . HIS A 1 173 ? -12.767 -2.516 -12.068 1.00 90.06 173 HIS A CA 1
ATOM 1330 C C . HIS A 1 173 ? -12.308 -1.978 -10.701 1.00 90.06 173 HIS A C 1
ATOM 1332 O O . HIS A 1 173 ? -12.767 -2.412 -9.649 1.00 90.06 173 HIS A O 1
ATOM 1338 N N . PHE A 1 174 ? -11.348 -1.046 -10.705 1.00 96.25 174 PHE A N 1
ATOM 1339 C CA . PHE A 1 174 ? -10.834 -0.446 -9.469 1.00 96.25 174 PHE A CA 1
ATOM 1340 C C . PHE A 1 174 ? -11.738 0.700 -8.998 1.00 96.25 174 PHE A C 1
ATOM 1342 O O . PHE A 1 174 ? -11.613 1.836 -9.462 1.00 96.25 174 PHE A O 1
ATOM 1349 N N . VAL A 1 175 ? -12.654 0.388 -8.080 1.00 96.81 175 VAL A N 1
ATOM 1350 C CA . VAL A 1 175 ? -13.551 1.362 -7.443 1.00 96.81 175 VAL A CA 1
ATOM 1351 C C . VAL A 1 175 ? -12.892 1.899 -6.162 1.00 96.81 175 VAL A C 1
ATOM 1353 O O . VAL A 1 175 ? -12.683 1.125 -5.226 1.00 96.81 175 VAL A O 1
ATOM 1356 N N . PRO A 1 176 ? -12.575 3.203 -6.079 1.00 97.31 176 PRO A N 1
ATOM 1357 C CA . PRO A 1 176 ? -12.035 3.817 -4.878 1.00 97.31 176 PRO A CA 1
ATOM 1358 C C . PRO A 1 176 ? -13.154 4.110 -3.871 1.00 97.31 176 PRO A C 1
ATOM 1360 O O . PRO A 1 176 ? -14.303 4.358 -4.253 1.00 97.31 176 PRO A O 1
ATOM 1363 N N . GLY A 1 177 ? -12.818 4.155 -2.583 1.00 97.19 177 GLY A N 1
ATOM 1364 C CA . GLY A 1 177 ? -13.799 4.503 -1.557 1.00 97.19 177 GLY A CA 1
ATOM 1365 C C . GLY A 1 177 ? -13.252 5.227 -0.339 1.00 97.19 177 GLY A C 1
ATOM 1366 O O . GLY A 1 177 ? -12.054 5.477 -0.234 1.00 97.19 177 GLY A O 1
ATOM 1367 N N . TRP A 1 178 ? -14.159 5.600 0.565 1.00 98.31 178 TRP A N 1
ATOM 1368 C CA . TRP A 1 178 ? -13.862 6.423 1.739 1.00 98.31 178 TRP A CA 1
ATOM 1369 C C . TRP A 1 178 ? -14.700 6.047 2.959 1.00 98.31 178 TRP A C 1
ATOM 1371 O O . TRP A 1 178 ? -15.912 5.856 2.850 1.00 98.31 178 TRP A O 1
ATOM 1381 N N . ASP A 1 179 ? -14.053 6.029 4.130 1.00 96.69 179 ASP A N 1
ATOM 1382 C CA . ASP A 1 179 ? -14.745 5.957 5.413 1.00 96.69 179 ASP A CA 1
ATOM 1383 C C . ASP A 1 179 ? -15.092 7.384 5.841 1.00 96.69 179 ASP A C 1
ATOM 1385 O O . ASP A 1 179 ? -14.228 8.233 6.107 1.00 96.69 179 ASP A O 1
ATOM 1389 N N . CYS A 1 180 ? -16.389 7.654 5.826 1.00 96.56 180 CYS A N 1
ATOM 1390 C CA . CYS A 1 180 ? -16.984 8.942 6.102 1.00 96.56 180 CYS A CA 1
ATOM 1391 C C . CYS A 1 180 ? -17.576 9.048 7.511 1.00 96.56 180 CYS A C 1
ATOM 1393 O O . CYS A 1 180 ? -18.111 10.110 7.818 1.00 96.56 180 CYS A O 1
ATOM 1395 N N . HIS A 1 181 ? -17.491 8.024 8.367 1.00 94.25 181 HIS A N 1
ATOM 1396 C CA . HIS A 1 181 ? -18.250 7.958 9.621 1.00 94.25 181 HIS A CA 1
ATOM 1397 C C . HIS A 1 181 ? -17.417 8.102 10.911 1.00 94.25 181 HIS A C 1
ATOM 1399 O O . HIS A 1 181 ? -16.184 8.177 10.922 1.00 94.25 181 HIS A O 1
ATOM 1405 N N . GLY A 1 182 ? -18.135 8.208 12.033 1.00 87.25 182 GLY A N 1
ATOM 1406 C CA . GLY A 1 182 ? -17.607 8.091 13.384 1.00 87.25 182 GLY A CA 1
ATOM 1407 C C . GLY A 1 182 ? -16.874 9.303 13.963 1.00 87.25 182 GLY A C 1
ATOM 1408 O O . GLY A 1 182 ? -16.841 10.426 13.447 1.00 87.25 182 GLY A O 1
ATOM 1409 N N . LEU A 1 183 ? -16.211 9.020 15.086 1.00 82.69 183 LEU A N 1
ATOM 1410 C CA . LEU A 1 183 ? -15.564 9.983 15.976 1.00 82.69 183 LEU A CA 1
ATOM 1411 C C . LEU A 1 183 ? -14.489 10.914 15.351 1.00 82.69 183 LEU A C 1
ATOM 1413 O O . LEU A 1 183 ? -14.378 12.034 15.857 1.00 82.69 183 LEU A O 1
ATOM 1417 N N . PRO A 1 184 ? -13.679 10.579 14.313 1.00 83.44 184 PRO A N 1
ATOM 1418 C CA . PRO A 1 184 ? -12.654 11.522 13.852 1.00 83.44 184 PRO A CA 1
ATOM 1419 C C . PRO A 1 184 ? -13.272 12.724 13.131 1.00 83.44 184 PRO A C 1
ATOM 1421 O O . PRO A 1 184 ? -12.765 13.836 13.266 1.00 83.44 184 PRO A O 1
ATOM 1424 N N . ILE A 1 185 ? -14.367 12.507 12.399 1.00 89.69 185 ILE A N 1
ATOM 1425 C CA . ILE A 1 185 ? -15.076 13.545 11.650 1.00 89.69 185 ILE A CA 1
ATOM 1426 C C . ILE A 1 185 ? -15.929 14.388 12.603 1.00 89.69 185 ILE A C 1
ATOM 1428 O O . ILE A 1 185 ? -15.834 15.613 12.551 1.00 89.69 185 ILE A O 1
ATOM 1432 N N . GLU A 1 186 ? -16.626 13.772 13.571 1.00 86.88 186 GLU A N 1
ATOM 1433 C CA . GLU A 1 186 ? -17.287 14.531 14.646 1.00 86.88 186 GLU A CA 1
ATOM 1434 C C . GLU A 1 186 ? -16.301 15.449 15.384 1.00 86.88 186 GLU A C 1
ATOM 1436 O O . GLU A 1 186 ? -16.584 16.627 15.584 1.00 86.88 186 GLU A O 1
ATOM 1441 N N . LEU A 1 187 ? -15.114 14.950 15.758 1.00 83.94 187 LEU A N 1
ATOM 1442 C CA . LEU A 1 187 ? -14.106 15.774 16.431 1.00 83.94 187 LEU A CA 1
ATOM 1443 C C . LEU A 1 187 ? -13.570 16.899 15.540 1.00 83.94 187 LEU A C 1
ATOM 1445 O O . LEU A 1 187 ? -13.263 17.963 16.070 1.00 83.94 187 LEU A O 1
ATOM 1449 N N . LYS A 1 188 ? -13.467 16.708 14.219 1.00 85.81 188 LYS A N 1
ATOM 1450 C CA . LYS A 1 188 ? -13.062 17.771 13.283 1.00 85.81 188 LYS A CA 1
ATOM 1451 C C . LYS A 1 188 ? -14.106 18.877 13.181 1.00 85.81 188 LYS A C 1
ATOM 1453 O O . LYS A 1 188 ? -13.744 20.043 13.325 1.00 85.81 188 LYS A O 1
ATOM 1458 N N . VAL A 1 189 ? -15.377 18.511 13.013 1.00 87.62 189 VAL A N 1
ATOM 1459 C CA . VAL A 1 189 ? -16.511 19.449 13.002 1.00 87.62 189 VAL A CA 1
ATOM 1460 C C . VAL A 1 189 ? -16.604 20.192 14.335 1.00 87.62 189 VAL A C 1
ATOM 1462 O O . VAL A 1 189 ? -16.630 21.417 14.371 1.00 87.62 189 VAL A O 1
ATOM 1465 N N . LEU A 1 190 ? -16.554 19.476 15.460 1.00 85.25 190 LEU A N 1
ATOM 1466 C CA . LEU A 1 190 ? -16.583 20.103 16.780 1.00 85.25 190 LEU A CA 1
ATOM 1467 C C . LEU A 1 190 ? -15.363 21.005 17.018 1.00 85.25 190 LEU A C 1
ATOM 1469 O O . LEU A 1 190 ? -15.501 22.020 17.687 1.00 85.25 190 LEU A O 1
ATOM 1473 N N . GLN A 1 191 ? -14.178 20.681 16.489 1.00 84.62 191 GLN A N 1
ATOM 1474 C CA . GLN A 1 191 ? -12.983 21.528 16.612 1.00 84.62 191 GLN A CA 1
ATOM 1475 C C . GLN A 1 191 ? -13.065 22.829 15.801 1.00 84.62 191 GLN A C 1
ATOM 1477 O O . GLN A 1 191 ? -12.486 23.817 16.249 1.00 84.62 191 GLN A O 1
ATOM 1482 N N . SER A 1 192 ? -13.756 22.852 14.655 1.00 82.31 192 SER A N 1
ATOM 1483 C CA . SER A 1 192 ? -13.906 24.066 13.834 1.00 82.31 192 SER A CA 1
ATOM 1484 C C . SER A 1 192 ? -14.993 25.024 14.335 1.00 82.31 192 SER A C 1
ATOM 1486 O O . SER A 1 192 ? -14.965 26.202 13.986 1.00 82.31 192 SER A O 1
ATOM 1488 N N . MET A 1 193 ? -15.922 24.554 15.173 1.00 82.69 193 MET A N 1
ATOM 1489 C CA . MET A 1 193 ? -17.001 25.365 15.750 1.00 82.69 193 MET A CA 1
ATOM 1490 C C . MET A 1 193 ? -16.581 26.084 17.042 1.00 82.69 193 MET A C 1
ATOM 1492 O O . MET A 1 193 ? -15.800 25.555 17.837 1.00 82.69 193 MET A O 1
ATOM 1496 N N . ASP A 1 194 ? -17.139 27.268 17.303 1.00 82.81 194 ASP A N 1
ATOM 1497 C CA . ASP A 1 194 ? -16.949 28.008 18.560 1.00 82.81 194 ASP A CA 1
ATOM 1498 C C . ASP A 1 194 ? -17.657 27.342 19.766 1.00 82.81 194 ASP A C 1
ATOM 1500 O O . ASP A 1 194 ? -18.066 26.182 19.711 1.00 82.81 194 ASP A O 1
ATOM 1504 N N . ARG A 1 195 ? -17.737 28.030 20.911 1.00 75.25 195 ARG A N 1
ATOM 1505 C CA . ARG A 1 195 ? -18.298 27.472 22.153 1.00 75.25 195 ARG A CA 1
ATOM 1506 C C . ARG A 1 195 ? -19.822 27.510 22.244 1.00 75.25 195 ARG A C 1
ATOM 1508 O O . ARG A 1 195 ? -20.367 26.731 23.023 1.00 75.25 195 ARG A O 1
ATOM 1515 N N . ASP A 1 196 ? -20.484 28.388 21.504 1.00 73.25 196 ASP A N 1
ATOM 1516 C CA . ASP A 1 196 ? -21.919 28.643 21.623 1.00 73.25 196 ASP A CA 1
ATOM 1517 C C . ASP A 1 196 ? -22.685 27.938 20.500 1.00 73.25 196 ASP A C 1
ATOM 1519 O O . ASP A 1 196 ? -23.645 27.221 20.783 1.00 73.25 196 ASP A O 1
ATOM 1523 N N . ALA A 1 197 ? -22.144 27.925 19.278 1.00 74.81 197 ALA A N 1
ATOM 1524 C CA . ALA A 1 197 ? -22.623 27.071 18.190 1.00 74.81 197 ALA A CA 1
ATOM 1525 C C . ALA A 1 197 ? -22.567 25.562 18.532 1.00 74.81 197 ALA A C 1
ATOM 1527 O O . ALA A 1 197 ? -23.308 24.766 17.956 1.00 74.81 197 ALA A O 1
ATOM 1528 N N . ARG A 1 198 ? -21.717 25.153 19.491 1.00 77.44 198 ARG A N 1
ATOM 1529 C CA . ARG A 1 198 ? -21.695 23.787 20.059 1.00 77.44 198 ARG A CA 1
ATOM 1530 C C . ARG A 1 198 ? -22.827 23.500 21.054 1.00 77.44 198 ARG A C 1
ATOM 1532 O O . ARG A 1 198 ? -23.139 22.332 21.254 1.00 77.44 198 ARG A O 1
ATOM 1539 N N . LYS A 1 199 ? -23.413 24.514 21.704 1.00 72.38 199 LYS A N 1
ATOM 1540 C CA . LYS A 1 199 ? -24.538 24.339 22.650 1.00 72.38 199 LYS A CA 1
ATOM 1541 C C . LYS A 1 199 ? -25.858 24.120 21.914 1.00 72.38 199 LYS A C 1
ATOM 1543 O O . LYS A 1 199 ? -26.690 23.350 22.372 1.00 72.38 199 LYS A O 1
ATOM 1548 N N . GLU A 1 200 ? -26.022 24.770 20.764 1.00 76.88 200 GLU A N 1
ATOM 1549 C CA . GLU A 1 200 ? -27.208 24.688 19.896 1.00 76.88 200 GLU A CA 1
ATOM 1550 C C . GLU A 1 200 ? -27.174 23.499 18.912 1.00 76.88 200 GLU A C 1
ATOM 1552 O O . GLU A 1 200 ? -27.931 23.455 17.936 1.00 76.88 200 GLU A O 1
ATOM 1557 N N . LEU A 1 201 ? -26.246 22.557 19.097 1.00 83.81 201 LEU A N 1
ATOM 1558 C CA . LEU A 1 201 ? -25.963 21.520 18.112 1.00 83.81 201 LEU A CA 1
ATOM 1559 C C . LEU A 1 201 ? -26.854 20.287 18.319 1.00 83.81 201 LEU A C 1
ATOM 1561 O O . LEU A 1 201 ? -26.538 19.395 19.104 1.00 83.81 201 LEU A O 1
ATOM 1565 N N . THR A 1 202 ? -27.963 20.227 17.582 1.00 90.00 202 THR A N 1
ATOM 1566 C CA . THR A 1 202 ? -28.813 19.028 17.500 1.00 90.00 202 THR A CA 1
ATOM 1567 C C . THR A 1 202 ? -28.099 17.886 16.767 1.00 90.00 202 THR A C 1
ATOM 1569 O O . THR A 1 202 ? -27.213 18.124 15.943 1.00 90.00 202 THR A O 1
ATOM 1572 N N . THR A 1 203 ? -28.515 16.635 17.011 1.00 89.31 203 THR A N 1
ATOM 1573 C CA . THR A 1 203 ? -27.954 15.454 16.327 1.00 89.31 203 THR A CA 1
ATOM 1574 C C . THR A 1 203 ? -27.997 15.591 14.805 1.00 89.31 203 THR A C 1
ATOM 1576 O O . THR A 1 203 ? -26.970 15.407 14.161 1.00 89.31 203 THR A O 1
ATOM 1579 N N . LEU A 1 204 ? -29.133 16.000 14.228 1.00 92.12 204 LEU A N 1
ATOM 1580 C CA . LEU A 1 204 ? -29.266 16.213 12.780 1.00 92.12 204 LEU A CA 1
ATOM 1581 C C . LEU A 1 204 ? -28.270 17.263 12.255 1.00 92.12 204 LEU A C 1
ATOM 1583 O O . LEU A 1 204 ? -27.580 17.008 11.275 1.00 92.12 204 LEU A O 1
ATOM 1587 N N . ARG A 1 205 ? -28.113 18.399 12.949 1.00 91.50 205 ARG A N 1
ATOM 1588 C CA . ARG A 1 205 ? -27.191 19.481 12.552 1.00 91.50 205 ARG A CA 1
ATOM 1589 C C . ARG A 1 205 ? -25.711 19.097 12.714 1.00 91.50 205 ARG A C 1
ATOM 1591 O O . ARG A 1 205 ? -24.862 19.609 11.991 1.00 91.50 205 ARG A O 1
ATOM 1598 N N . LEU A 1 206 ? -25.380 18.182 13.631 1.00 91.69 206 LEU A N 1
ATOM 1599 C CA . LEU A 1 206 ? -24.048 17.563 13.702 1.00 91.69 206 LEU A CA 1
ATOM 1600 C C . LEU A 1 206 ? -23.815 16.609 12.521 1.00 91.69 206 LEU A C 1
ATOM 1602 O O . LEU A 1 206 ? -22.758 16.678 11.897 1.00 91.69 206 LEU A O 1
ATOM 1606 N N . ARG A 1 207 ? -24.790 15.747 12.205 1.00 94.38 207 ARG A N 1
ATOM 1607 C CA . ARG A 1 207 ? -24.705 14.772 11.105 1.00 94.38 207 ARG A CA 1
ATOM 1608 C C . ARG A 1 207 ? -24.599 15.456 9.739 1.00 94.38 207 ARG A C 1
ATOM 1610 O O . ARG A 1 207 ? -23.696 15.134 8.976 1.00 94.38 207 ARG A O 1
ATOM 1617 N N . GLU A 1 208 ? -25.410 16.483 9.488 1.00 94.56 208 GLU A N 1
ATOM 1618 C CA . GLU A 1 208 ? -25.332 17.357 8.307 1.00 94.56 208 GLU A CA 1
ATOM 1619 C C . GLU A 1 208 ? -23.908 17.908 8.103 1.00 94.56 208 GLU A C 1
ATOM 1621 O O . GLU A 1 208 ? -23.307 17.738 7.040 1.00 94.56 208 GLU A O 1
ATOM 1626 N N . LYS A 1 209 ? -23.321 18.502 9.151 1.00 93.94 209 LYS A N 1
ATOM 1627 C CA . LYS A 1 209 ? -21.963 19.069 9.100 1.00 93.94 209 LYS A CA 1
ATOM 1628 C C . LYS A 1 209 ? -20.859 18.028 8.976 1.00 93.94 209 LYS A C 1
ATOM 1630 O O . LYS A 1 209 ? -19.822 18.298 8.371 1.00 93.94 209 LYS A O 1
ATOM 1635 N N . ALA A 1 210 ? -21.070 16.843 9.531 1.00 94.81 210 ALA A N 1
ATOM 1636 C CA . ALA A 1 210 ? -20.164 15.718 9.380 1.00 94.81 210 ALA A CA 1
ATOM 1637 C C . ALA A 1 210 ? -20.183 15.171 7.940 1.00 94.81 210 ALA A C 1
ATOM 1639 O O . ALA A 1 210 ? -19.118 14.953 7.360 1.00 94.81 210 ALA A O 1
ATOM 1640 N N . ALA A 1 211 ? -21.364 15.068 7.322 1.00 96.19 211 ALA A N 1
ATOM 1641 C CA . ALA A 1 211 ? -21.528 14.715 5.914 1.00 96.19 211 ALA A CA 1
ATOM 1642 C C . ALA A 1 211 ? -20.913 15.767 4.972 1.00 96.19 211 ALA A C 1
ATOM 1644 O O . ALA A 1 211 ? -20.246 15.402 4.003 1.00 96.19 211 ALA A O 1
ATOM 1645 N N . GLU A 1 212 ? -21.106 17.060 5.256 1.00 96.06 212 GLU A N 1
ATOM 1646 C CA . GLU A 1 212 ? -20.498 18.190 4.534 1.00 96.06 212 GLU A CA 1
ATOM 1647 C C . GLU A 1 212 ? -18.961 18.094 4.552 1.00 96.06 212 GLU A C 1
ATOM 1649 O O . GLU A 1 212 ? -18.327 18.001 3.497 1.00 96.06 212 GLU A O 1
ATOM 1654 N N . PHE A 1 213 ? -18.368 18.016 5.749 1.00 95.94 213 PHE A N 1
ATOM 1655 C CA . PHE A 1 213 ? -16.919 17.926 5.946 1.00 95.94 213 PHE A CA 1
ATOM 1656 C C . PHE A 1 213 ? -16.306 16.658 5.323 1.00 95.94 213 PHE A C 1
ATOM 1658 O O . PHE A 1 213 ? -15.229 16.716 4.717 1.00 95.94 213 PHE A O 1
ATOM 1665 N N . ALA A 1 214 ? -16.991 15.514 5.425 1.00 96.56 214 ALA A N 1
ATOM 1666 C CA . ALA A 1 214 ? -16.567 14.277 4.777 1.00 96.56 214 ALA A CA 1
ATOM 1667 C C . ALA A 1 214 ? -16.557 14.436 3.247 1.00 96.56 214 ALA A C 1
ATOM 1669 O O . ALA A 1 214 ? -15.537 14.176 2.609 1.00 96.56 214 ALA A O 1
ATOM 1670 N N . LYS A 1 215 ? -17.650 14.939 2.652 1.00 97.12 215 LYS A N 1
ATOM 1671 C CA . LYS A 1 215 ? -17.783 15.146 1.197 1.00 97.12 215 LYS A CA 1
ATOM 1672 C C . LYS A 1 215 ? -16.806 16.193 0.647 1.00 97.12 215 LYS A C 1
ATOM 1674 O O . LYS A 1 215 ? -16.381 16.069 -0.502 1.00 97.12 215 LYS A O 1
ATOM 1679 N N . GLU A 1 216 ? -16.416 17.204 1.425 1.00 96.94 216 GLU A N 1
ATOM 1680 C CA . GLU A 1 216 ? -15.316 18.109 1.060 1.00 96.94 216 GLU A CA 1
ATOM 1681 C C . GLU A 1 216 ? -13.962 17.383 1.093 1.00 96.94 216 GLU A C 1
ATOM 1683 O O . GLU A 1 216 ? -13.209 17.417 0.115 1.00 96.94 216 GLU A O 1
ATOM 1688 N N . THR A 1 217 ? -13.672 16.661 2.178 1.00 96.62 217 THR A N 1
ATOM 1689 C CA . THR A 1 217 ? -12.395 15.954 2.349 1.00 96.62 217 THR A CA 1
ATOM 1690 C C . THR A 1 217 ? -12.182 14.873 1.283 1.00 96.62 217 THR A C 1
ATOM 1692 O O . THR A 1 217 ? -11.076 14.758 0.750 1.00 96.62 217 THR A O 1
ATOM 1695 N N . VAL A 1 218 ? -13.237 14.146 0.894 1.00 98.00 218 VAL A N 1
ATOM 1696 C CA . VAL A 1 218 ? -13.236 13.199 -0.238 1.00 98.00 218 VAL A CA 1
ATOM 1697 C C . VAL A 1 218 ? -12.728 13.873 -1.516 1.00 98.00 218 VAL A C 1
ATOM 1699 O O . VAL A 1 218 ? -11.807 13.361 -2.148 1.00 98.00 218 VAL A O 1
ATOM 1702 N N . LYS A 1 219 ? -13.248 15.057 -1.874 1.00 97.62 219 LYS A N 1
ATOM 1703 C CA . LYS A 1 219 ? -12.834 15.796 -3.086 1.00 97.62 219 LYS A CA 1
ATOM 1704 C C . LYS A 1 219 ? -11.353 16.191 -3.044 1.00 97.62 219 LYS A C 1
ATOM 1706 O O . LYS A 1 219 ? -10.658 16.091 -4.056 1.00 97.62 219 LYS A O 1
ATOM 1711 N N . ILE A 1 220 ? -10.852 16.607 -1.878 1.00 97.06 220 ILE A N 1
ATOM 1712 C CA . ILE A 1 220 ? -9.440 16.979 -1.674 1.00 97.06 220 ILE A CA 1
ATOM 1713 C C . ILE A 1 220 ? -8.524 15.752 -1.820 1.00 97.06 220 ILE A C 1
ATOM 1715 O O . ILE A 1 220 ? -7.531 15.791 -2.555 1.00 97.06 220 ILE A O 1
ATOM 1719 N N . GLN A 1 221 ? -8.867 14.641 -1.162 1.00 98.00 221 GLN A N 1
ATOM 1720 C CA . GLN A 1 221 ? -8.096 13.398 -1.234 1.00 98.00 221 GLN A CA 1
ATOM 1721 C C . GLN A 1 221 ? -8.127 12.784 -2.641 1.00 98.00 221 GLN A C 1
ATOM 1723 O O . GLN A 1 221 ? -7.077 12.420 -3.168 1.00 98.00 221 GLN A O 1
ATOM 1728 N N . MET A 1 222 ? -9.297 12.745 -3.288 1.00 97.94 222 MET A N 1
ATOM 1729 C CA . MET A 1 222 ? -9.477 12.283 -4.669 1.00 97.94 222 MET A CA 1
ATOM 1730 C C . MET A 1 222 ? -8.585 13.059 -5.645 1.00 97.94 222 MET A C 1
ATOM 1732 O O . MET A 1 222 ? -7.896 12.453 -6.463 1.00 97.94 222 MET A O 1
ATOM 1736 N N . LYS A 1 223 ? -8.534 14.394 -5.532 1.00 97.25 223 LYS A N 1
ATOM 1737 C CA . LYS A 1 223 ? -7.660 15.238 -6.364 1.00 97.25 223 LYS A CA 1
ATOM 1738 C C . LYS A 1 223 ? -6.180 14.877 -6.199 1.00 97.25 223 LYS A C 1
ATOM 1740 O O . LYS A 1 223 ? -5.449 14.832 -7.187 1.00 97.25 223 LYS A O 1
ATOM 1745 N N . SER A 1 224 ? -5.753 14.589 -4.972 1.00 97.38 224 SER A N 1
ATOM 1746 C CA . SER A 1 224 ? -4.371 14.196 -4.674 1.00 97.38 224 SER A CA 1
ATOM 1747 C C . SER A 1 224 ? -4.058 12.796 -5.229 1.00 97.38 224 SER A C 1
ATOM 1749 O O . SER A 1 224 ? -3.057 12.626 -5.922 1.00 97.38 224 SER A O 1
ATOM 1751 N N . PHE A 1 225 ? -4.954 11.814 -5.055 1.00 98.38 225 PHE A N 1
ATOM 1752 C CA . PHE A 1 225 ? -4.800 10.481 -5.657 1.00 98.38 225 PHE A CA 1
ATOM 1753 C C . PHE A 1 225 ? -4.779 10.522 -7.198 1.00 98.38 225 PHE A C 1
ATOM 1755 O O . PHE A 1 225 ? -3.888 9.916 -7.799 1.00 98.38 225 PHE A O 1
ATOM 1762 N N . LYS A 1 226 ? -5.672 11.293 -7.846 1.00 98.12 226 LYS A N 1
ATOM 1763 C CA . LYS A 1 226 ? -5.593 11.576 -9.294 1.00 98.12 226 LYS A CA 1
ATOM 1764 C C . LYS A 1 226 ? -4.214 12.140 -9.659 1.00 98.12 226 LYS A C 1
ATOM 1766 O O . LYS A 1 226 ? -3.578 11.650 -10.589 1.00 98.12 226 LYS A O 1
ATOM 1771 N N . ARG A 1 227 ? -3.690 13.108 -8.890 1.00 97.88 227 ARG A N 1
ATOM 1772 C CA . ARG A 1 227 ? -2.380 13.722 -9.167 1.00 97.88 227 ARG A CA 1
ATOM 1773 C C . ARG A 1 227 ? -1.195 12.762 -9.002 1.00 97.88 227 ARG A C 1
ATOM 1775 O O . ARG A 1 227 ? -0.212 12.933 -9.728 1.00 97.88 227 ARG A O 1
ATOM 1782 N N . PHE A 1 228 ? -1.296 11.726 -8.159 1.00 98.25 228 PHE A N 1
ATOM 1783 C CA . PHE A 1 228 ? -0.326 10.612 -8.081 1.00 98.25 228 PHE A CA 1
ATOM 1784 C C . PHE A 1 228 ? -0.319 9.734 -9.359 1.00 98.25 228 PHE A C 1
ATOM 1786 O O . PHE A 1 228 ? 0.480 8.800 -9.480 1.00 98.25 228 PHE A O 1
ATOM 1793 N N . GLY A 1 229 ? -1.200 10.026 -10.323 1.00 97.62 229 GLY A N 1
ATOM 1794 C CA . GLY A 1 229 ? -1.354 9.319 -11.590 1.00 97.62 229 GLY A CA 1
ATOM 1795 C C . GLY A 1 229 ? -2.241 8.080 -11.499 1.00 97.62 229 GLY A C 1
ATOM 1796 O O . GLY A 1 229 ? -2.166 7.247 -12.395 1.00 97.62 229 GLY A O 1
ATOM 1797 N N . VAL A 1 230 ? -3.027 7.915 -10.429 1.00 98.44 230 VAL A N 1
ATOM 1798 C CA . VAL A 1 230 ? -3.828 6.702 -10.190 1.00 98.44 230 VAL A CA 1
ATOM 1799 C C . VAL A 1 230 ? -5.052 6.646 -11.111 1.00 98.44 230 VAL A C 1
ATOM 1801 O O . VAL A 1 230 ? -5.802 7.618 -11.227 1.00 98.44 230 VAL A O 1
ATOM 1804 N N . TRP A 1 231 ? -5.264 5.497 -11.751 1.00 97.69 231 TRP A N 1
ATOM 1805 C CA . TRP A 1 231 ? -6.448 5.206 -12.564 1.00 97.69 231 TRP A CA 1
ATOM 1806 C C . TRP A 1 231 ? -7.447 4.374 -11.757 1.00 97.69 231 TRP A C 1
ATOM 1808 O O . TRP A 1 231 ? -7.086 3.332 -11.217 1.00 97.69 231 TRP A O 1
ATOM 1818 N N . ALA A 1 232 ? -8.683 4.860 -11.658 1.00 96.31 232 ALA A N 1
ATOM 1819 C CA . ALA A 1 232 ? -9.783 4.279 -10.890 1.00 96.31 232 ALA A CA 1
ATOM 1820 C C . ALA A 1 232 ? -11.123 4.799 -11.444 1.00 96.31 232 ALA A C 1
ATOM 1822 O O . ALA A 1 232 ? -11.128 5.772 -12.206 1.00 96.31 232 ALA A O 1
ATOM 1823 N N . ASP A 1 233 ? -12.249 4.220 -11.019 1.00 94.50 233 ASP A N 1
ATOM 1824 C CA . ASP A 1 233 ? -13.564 4.852 -11.194 1.00 94.50 233 ASP A CA 1
ATOM 1825 C C . ASP A 1 233 ? -13.708 6.048 -10.236 1.00 94.50 233 ASP A C 1
ATOM 1827 O O . ASP A 1 233 ? -14.200 5.947 -9.112 1.00 94.50 233 ASP A O 1
ATOM 1831 N N . TRP A 1 234 ? -13.217 7.203 -10.679 1.00 95.19 234 TRP A N 1
ATOM 1832 C CA . TRP A 1 234 ? -13.317 8.458 -9.936 1.00 95.19 234 TRP A CA 1
ATOM 1833 C C . TRP A 1 234 ? -14.690 9.138 -10.052 1.00 95.19 234 TRP A C 1
ATOM 1835 O O . TRP A 1 234 ? -14.908 10.141 -9.372 1.00 95.19 234 TRP A O 1
ATOM 1845 N N . GLU A 1 235 ? -15.585 8.642 -10.911 1.00 93.56 235 GLU A N 1
ATOM 1846 C CA . GLU A 1 235 ? -16.921 9.209 -11.127 1.00 93.56 235 GLU A CA 1
ATOM 1847 C C . GLU A 1 235 ? -17.935 8.589 -10.158 1.00 93.56 235 GLU A C 1
ATOM 1849 O O . GLU A 1 235 ? -18.726 9.314 -9.555 1.00 93.56 235 GLU A O 1
ATOM 1854 N N . ASN A 1 236 ? -17.836 7.276 -9.924 1.00 93.75 236 ASN A N 1
ATOM 1855 C CA . ASN A 1 236 ? -18.721 6.510 -9.047 1.00 93.75 236 ASN A CA 1
ATOM 1856 C C . ASN A 1 236 ? -17.945 5.871 -7.876 1.00 93.75 236 ASN A C 1
ATOM 1858 O O . ASN A 1 236 ? -17.936 4.644 -7.740 1.00 93.75 236 ASN A O 1
ATOM 1862 N N . PRO A 1 237 ? -17.295 6.642 -6.984 1.00 96.50 237 PRO A N 1
ATOM 1863 C CA . PRO A 1 237 ? -16.667 6.072 -5.792 1.00 96.50 237 PRO A CA 1
ATOM 1864 C C . PRO A 1 237 ? -17.704 5.414 -4.862 1.00 96.50 237 PRO A C 1
ATOM 1866 O O . PRO A 1 237 ? -18.917 5.565 -5.041 1.00 96.50 237 PRO A O 1
ATOM 1869 N N . TYR A 1 238 ? -17.248 4.692 -3.838 1.00 97.25 238 TYR A N 1
ATOM 1870 C CA . TYR A 1 238 ? -18.116 4.261 -2.735 1.00 97.25 238 TYR A CA 1
ATOM 1871 C C . TYR A 1 238 ? -17.824 5.063 -1.457 1.00 97.25 238 TYR A C 1
ATOM 1873 O O . TYR A 1 238 ? -16.669 5.300 -1.109 1.00 97.25 238 TYR A O 1
ATOM 1881 N N . LEU A 1 239 ? -18.864 5.494 -0.745 1.00 98.00 239 LEU A N 1
ATOM 1882 C CA . LEU A 1 239 ? -18.753 6.228 0.520 1.00 98.00 239 LEU A CA 1
ATOM 1883 C C . LEU A 1 239 ? -19.549 5.468 1.584 1.00 98.00 239 LEU A C 1
ATOM 1885 O O . LEU A 1 239 ? -20.653 5.016 1.286 1.00 98.00 239 LEU A O 1
ATOM 1889 N N . THR A 1 240 ? -19.050 5.357 2.819 1.00 97.69 240 THR A N 1
ATOM 1890 C CA . THR A 1 240 ? -19.819 4.683 3.891 1.00 97.69 240 THR A CA 1
ATOM 1891 C C . THR A 1 240 ? -21.129 5.407 4.240 1.00 97.69 240 THR A C 1
ATOM 1893 O O . THR A 1 240 ? -22.058 4.769 4.717 1.00 97.69 240 THR A O 1
ATOM 1896 N N . LEU A 1 241 ? -21.241 6.707 3.918 1.00 96.75 241 LEU A N 1
ATOM 1897 C CA . LEU A 1 241 ? -22.456 7.527 4.084 1.00 96.75 241 LEU A CA 1
ATOM 1898 C C . LEU A 1 241 ? -23.490 7.417 2.942 1.00 96.75 241 LEU A C 1
ATOM 1900 O O . LEU A 1 241 ? -24.443 8.196 2.900 1.00 96.75 241 LEU A O 1
ATOM 1904 N N . SER A 1 242 ? -23.266 6.552 1.948 1.00 96.69 242 SER A N 1
ATOM 1905 C CA . SER A 1 242 ? -24.182 6.386 0.811 1.00 96.69 242 SER A CA 1
ATOM 1906 C C . SER A 1 242 ? -25.392 5.519 1.207 1.00 96.69 242 SER A C 1
ATOM 1908 O O . SER A 1 242 ? -25.165 4.438 1.751 1.00 96.69 242 SER A O 1
ATOM 1910 N N . PRO A 1 243 ? -26.650 5.905 0.904 1.00 96.81 243 PRO A N 1
ATOM 1911 C CA . PRO A 1 243 ? -27.855 5.159 1.306 1.00 96.81 243 PRO A CA 1
ATOM 1912 C C . PRO A 1 243 ? -27.826 3.657 0.978 1.00 96.81 243 PRO A C 1
ATOM 1914 O O . PRO A 1 243 ? -28.256 2.821 1.771 1.00 96.81 243 PRO A O 1
ATOM 1917 N N . GLU A 1 244 ? -27.265 3.298 -0.177 1.00 95.12 244 GLU A N 1
ATOM 1918 C CA . GLU A 1 244 ? -27.137 1.923 -0.667 1.00 95.12 244 GLU A CA 1
ATOM 1919 C C . GLU A 1 244 ? -26.080 1.129 0.123 1.00 95.12 244 GLU A C 1
ATOM 1921 O O . GLU A 1 244 ? -26.213 -0.084 0.314 1.00 95.12 244 GLU A O 1
ATOM 1926 N N . TYR A 1 245 ? -25.042 1.821 0.604 1.00 97.44 245 TYR A N 1
ATOM 1927 C CA . TYR A 1 245 ? -23.991 1.275 1.461 1.00 97.44 245 TYR A CA 1
ATOM 1928 C C . TYR A 1 245 ? -24.520 1.044 2.877 1.00 97.44 245 TYR A C 1
ATOM 1930 O O . TYR A 1 245 ? -24.405 -0.060 3.402 1.00 97.44 245 TYR A O 1
ATOM 1938 N N . GLU A 1 246 ? -25.168 2.048 3.470 1.00 97.94 246 GLU A N 1
ATOM 1939 C CA . GLU A 1 246 ? -25.770 1.954 4.805 1.00 97.94 246 GLU A CA 1
ATOM 1940 C C . GLU A 1 246 ? -26.839 0.847 4.859 1.00 97.94 246 GLU A C 1
ATOM 1942 O O . GLU A 1 246 ? -26.894 0.066 5.811 1.00 97.94 246 GLU A O 1
ATOM 1947 N N . ALA A 1 247 ? -27.639 0.702 3.798 1.00 97.25 247 ALA A N 1
ATOM 1948 C CA . ALA A 1 247 ? -28.590 -0.397 3.657 1.00 97.25 247 ALA A CA 1
ATOM 1949 C C . ALA A 1 247 ? -27.905 -1.774 3.534 1.00 97.25 247 ALA A C 1
ATOM 1951 O O . ALA A 1 247 ? -28.390 -2.752 4.104 1.00 97.25 247 ALA A O 1
ATOM 1952 N N . ALA A 1 248 ? -26.769 -1.877 2.833 1.00 96.81 248 ALA A N 1
ATOM 1953 C CA . ALA A 1 248 ? -25.977 -3.110 2.776 1.00 96.81 248 ALA A CA 1
ATOM 1954 C C . ALA A 1 248 ? -25.318 -3.451 4.129 1.00 96.81 248 ALA A C 1
ATOM 1956 O O . ALA A 1 248 ? -25.240 -4.619 4.502 1.00 96.81 248 ALA A O 1
ATOM 1957 N N . GLN A 1 249 ? -24.906 -2.446 4.901 1.00 97.88 249 GLN A N 1
ATOM 1958 C CA . GLN A 1 249 ? -24.387 -2.629 6.255 1.00 97.88 249 GLN A CA 1
ATOM 1959 C C . GLN A 1 249 ? -25.473 -3.135 7.220 1.00 97.88 249 GLN A C 1
ATOM 1961 O O . GLN A 1 249 ? -25.242 -4.082 7.975 1.00 97.88 249 GLN A O 1
ATOM 1966 N N . ILE A 1 250 ? -26.679 -2.559 7.156 1.00 98.12 250 ILE A N 1
ATOM 1967 C CA . ILE A 1 250 ? -27.860 -3.015 7.912 1.00 98.12 250 ILE A CA 1
ATOM 1968 C C . ILE A 1 250 ? -28.251 -4.453 7.530 1.00 98.12 250 ILE A C 1
ATOM 1970 O O . ILE A 1 250 ? -28.676 -5.227 8.386 1.00 98.12 250 ILE A O 1
ATOM 1974 N N . GLU A 1 251 ? -28.068 -4.840 6.268 1.00 97.31 251 GLU A N 1
ATOM 1975 C CA . GLU A 1 251 ? -28.298 -6.202 5.775 1.00 97.31 251 GLU A CA 1
ATOM 1976 C C . GLU A 1 251 ? -27.303 -7.218 6.362 1.00 97.31 251 GLU A C 1
ATOM 1978 O O . GLU A 1 251 ? -27.730 -8.260 6.861 1.00 97.31 251 GLU A O 1
ATOM 1983 N N . VAL A 1 252 ? -26.006 -6.886 6.404 1.00 97.81 252 VAL A N 1
ATOM 1984 C CA . VAL A 1 252 ? -24.970 -7.703 7.067 1.00 97.81 252 VAL A CA 1
ATOM 1985 C C . VAL A 1 252 ? -25.240 -7.823 8.573 1.00 97.81 252 VAL A C 1
ATOM 1987 O O . VAL A 1 252 ? -25.203 -8.926 9.118 1.00 97.81 252 VAL A O 1
ATOM 1990 N N . PHE A 1 253 ? -25.583 -6.716 9.244 1.00 98.12 253 PHE A N 1
ATOM 1991 C CA . PHE A 1 253 ? -26.005 -6.721 10.651 1.00 98.12 253 PHE A CA 1
ATOM 1992 C C . PHE A 1 253 ? -27.222 -7.637 10.869 1.00 98.12 253 PHE A C 1
ATOM 1994 O O . PHE A 1 253 ? -27.211 -8.478 11.766 1.00 98.12 253 PHE A O 1
ATOM 2001 N N . GLY A 1 254 ? -28.241 -7.535 10.012 1.00 97.62 254 GLY A N 1
ATOM 2002 C CA . GLY A 1 254 ? -29.431 -8.385 10.045 1.00 97.62 254 GLY A CA 1
ATOM 2003 C C . GLY A 1 254 ? -29.112 -9.872 9.940 1.00 97.62 254 GLY A C 1
ATOM 2004 O O . GLY A 1 254 ? -29.551 -10.659 10.775 1.00 97.62 254 GLY A O 1
ATOM 2005 N N . GLN A 1 255 ? -28.307 -10.257 8.949 1.00 97.31 255 GLN A N 1
ATOM 2006 C CA . GLN A 1 255 ? -27.908 -11.649 8.724 1.00 97.31 255 GLN A CA 1
ATOM 2007 C C . GLN A 1 255 ? -27.102 -12.225 9.897 1.00 97.31 255 GLN A C 1
ATOM 2009 O O . GLN A 1 255 ? -27.319 -13.375 10.281 1.00 97.31 255 GLN A O 1
ATOM 2014 N N . MET A 1 256 ? -26.207 -11.438 10.503 1.00 97.44 256 MET A N 1
ATOM 2015 C CA . MET A 1 256 ? -25.461 -11.857 11.696 1.00 97.44 256 MET A CA 1
ATOM 2016 C C . MET A 1 256 ? -26.356 -11.942 12.946 1.00 97.44 256 MET A C 1
ATOM 2018 O O . MET A 1 256 ? -26.165 -12.830 13.777 1.00 97.44 256 MET A O 1
ATOM 2022 N N . ALA A 1 257 ? -27.354 -11.065 13.078 1.00 96.38 257 ALA A N 1
ATOM 2023 C CA . ALA A 1 257 ? -28.320 -11.102 14.175 1.00 96.38 257 ALA A CA 1
ATOM 2024 C C . ALA A 1 257 ? -29.279 -12.299 14.084 1.00 96.38 257 ALA A C 1
ATOM 2026 O O . ALA A 1 257 ? -29.497 -12.976 15.085 1.00 96.38 257 ALA A O 1
ATOM 2027 N N . MET A 1 258 ? -29.810 -12.614 12.897 1.00 95.75 258 MET A N 1
ATOM 2028 C CA . MET A 1 258 ? -30.709 -13.766 12.714 1.00 95.75 258 MET A CA 1
ATOM 2029 C C . MET A 1 258 ? -29.986 -15.117 12.877 1.00 95.75 258 MET A C 1
ATOM 2031 O O . MET A 1 258 ? -30.622 -16.110 13.216 1.00 95.75 258 MET A O 1
ATOM 2035 N N . GLN A 1 259 ? -28.658 -15.155 12.713 1.00 94.62 259 GLN A N 1
ATOM 2036 C CA . GLN A 1 259 ? -27.815 -16.313 13.055 1.00 94.62 259 GLN A CA 1
ATOM 2037 C C . GLN A 1 259 ? -27.401 -16.367 14.542 1.00 94.62 259 GLN A C 1
ATOM 2039 O O . GLN A 1 259 ? -26.664 -17.264 14.943 1.00 94.62 259 GLN A O 1
ATOM 2044 N N . GLY A 1 260 ? -27.851 -15.420 15.375 1.00 94.19 260 GLY A N 1
ATOM 2045 C CA . GLY A 1 260 ? -27.532 -15.363 16.806 1.00 94.19 260 GLY A CA 1
ATOM 2046 C C . GLY A 1 260 ? -26.113 -14.886 17.138 1.00 94.19 260 GLY A C 1
ATOM 2047 O O . GLY A 1 260 ? -25.724 -14.908 18.304 1.00 94.19 260 GLY A O 1
ATOM 2048 N N . TYR A 1 261 ? -25.335 -14.427 16.151 1.00 95.25 261 TYR A N 1
ATOM 2049 C CA . TYR A 1 261 ? -23.983 -13.905 16.380 1.00 95.25 261 TYR A CA 1
ATOM 2050 C C . TYR A 1 261 ? -23.985 -12.497 16.984 1.00 95.25 261 TYR A C 1
ATOM 2052 O O . TYR A 1 261 ? -23.022 -12.130 17.656 1.00 95.25 261 TYR A O 1
ATOM 2060 N N . ILE A 1 262 ? -25.047 -11.710 16.771 1.00 95.75 262 ILE A N 1
ATOM 2061 C CA . ILE A 1 262 ? -25.218 -10.391 17.397 1.00 95.75 262 ILE A CA 1
ATOM 2062 C C . ILE A 1 262 ? -26.166 -10.487 18.592 1.00 95.75 262 ILE A C 1
ATOM 2064 O O . ILE A 1 262 ? -27.311 -10.911 18.455 1.00 95.75 262 ILE A O 1
ATOM 2068 N N . TYR A 1 263 ? -25.698 -10.032 19.754 1.00 93.06 263 TYR A N 1
ATOM 2069 C CA . TYR A 1 263 ? -26.462 -10.006 21.000 1.00 93.06 263 TYR A CA 1
ATOM 2070 C C . TYR A 1 263 ? -26.189 -8.725 21.801 1.00 93.06 263 TYR A C 1
ATOM 2072 O O . TYR A 1 263 ? -25.199 -8.022 21.583 1.00 93.06 263 TYR A O 1
ATOM 2080 N N . ARG A 1 264 ? -27.074 -8.421 22.755 1.00 92.19 264 ARG A N 1
ATOM 2081 C CA . ARG A 1 264 ? -26.935 -7.305 23.698 1.00 92.19 264 ARG A CA 1
ATOM 2082 C C . ARG A 1 264 ? -26.505 -7.848 25.058 1.00 92.19 264 ARG A C 1
ATOM 2084 O O . ARG A 1 264 ? -27.077 -8.827 25.529 1.00 92.19 264 ARG A O 1
ATOM 2091 N N . GLY A 1 265 ? -25.518 -7.230 25.700 1.00 88.31 265 GLY A N 1
ATOM 2092 C CA . GLY A 1 265 ? -25.004 -7.700 26.988 1.00 88.31 265 GLY A CA 1
ATOM 2093 C C . GLY A 1 265 ? -24.363 -6.598 27.823 1.00 88.31 265 GLY A C 1
ATOM 2094 O O . GLY A 1 265 ? -23.963 -5.561 27.298 1.00 88.31 265 GLY A O 1
ATOM 2095 N N . ARG A 1 266 ? -24.248 -6.827 29.136 1.00 88.56 266 ARG A N 1
ATOM 2096 C CA . ARG A 1 266 ? -23.521 -5.949 30.063 1.00 88.56 266 ARG A CA 1
ATOM 2097 C C . ARG A 1 266 ? -22.149 -6.558 30.357 1.00 88.56 266 ARG A C 1
ATOM 2099 O O . ARG A 1 266 ? -22.057 -7.525 31.110 1.00 88.56 266 ARG A O 1
ATOM 2106 N N . LYS A 1 267 ? -21.100 -6.005 29.741 1.00 89.12 267 LYS A N 1
ATOM 2107 C CA . LYS A 1 267 ? -19.696 -6.442 29.884 1.00 89.12 267 LYS A CA 1
ATOM 2108 C C . LYS A 1 267 ? -18.792 -5.239 30.171 1.00 89.12 267 LYS A C 1
ATOM 2110 O O . LYS A 1 267 ? -19.132 -4.141 29.717 1.00 89.12 267 LYS A O 1
ATOM 2115 N N . PRO A 1 268 ? -17.666 -5.398 30.893 1.00 89.75 268 PRO A N 1
ATOM 2116 C CA . PRO A 1 268 ? -16.655 -4.352 30.984 1.00 89.75 268 PRO A CA 1
ATOM 2117 C C . PRO A 1 268 ? -16.095 -4.058 29.591 1.00 89.75 268 PRO A C 1
ATOM 2119 O O . PRO A 1 268 ? -15.592 -4.942 28.905 1.00 89.75 268 PRO A O 1
ATOM 2122 N N . VAL A 1 269 ? -16.170 -2.800 29.173 1.00 89.69 269 VAL A N 1
ATOM 2123 C CA . VAL A 1 269 ? -15.545 -2.312 27.938 1.00 89.69 269 VAL A CA 1
ATOM 2124 C C . VAL A 1 269 ? -14.542 -1.218 28.269 1.00 89.69 269 VAL A C 1
ATOM 2126 O O . VAL A 1 269 ? -14.673 -0.543 29.294 1.00 89.69 269 VAL A O 1
ATOM 2129 N N . HIS A 1 270 ? -13.560 -1.012 27.391 1.00 90.69 270 HIS A N 1
ATOM 2130 C CA . HIS A 1 270 ? -12.757 0.204 27.430 1.00 90.69 270 HIS A CA 1
ATOM 2131 C C . HIS A 1 270 ? -13.671 1.404 27.183 1.00 90.69 270 HIS A C 1
ATOM 2133 O O . HIS A 1 270 ? -14.278 1.541 26.124 1.00 90.69 270 HIS A O 1
ATOM 2139 N N . TRP A 1 271 ? -13.772 2.271 28.181 1.00 92.75 271 TRP A N 1
ATOM 2140 C CA . TRP A 1 271 ? -14.579 3.477 28.176 1.00 92.75 271 TRP A CA 1
ATOM 2141 C C . TRP A 1 271 ? -13.665 4.697 28.222 1.00 92.75 271 TRP A C 1
ATOM 2143 O O . TRP A 1 271 ? -12.724 4.752 29.016 1.00 92.75 271 TRP A O 1
ATOM 2153 N N . SER A 1 272 ? -13.953 5.700 27.397 1.00 92.69 272 SER A N 1
ATOM 2154 C CA . SER A 1 272 ? -13.290 7.003 27.464 1.00 92.69 272 SER A CA 1
ATOM 2155 C C . SER A 1 272 ? -14.217 8.014 28.145 1.00 92.69 272 SER A C 1
ATOM 2157 O O . SER A 1 272 ? -15.155 8.481 27.498 1.00 92.69 272 SER A O 1
ATOM 2159 N N . PRO A 1 273 ? -13.976 8.416 29.411 1.00 92.88 273 PRO A N 1
ATOM 2160 C CA . PRO A 1 273 ? -14.764 9.463 30.069 1.00 92.88 273 PRO A CA 1
ATOM 2161 C C . PRO A 1 273 ? -14.725 10.808 29.328 1.00 92.88 273 PRO A C 1
ATOM 2163 O O . PRO A 1 273 ? -15.681 11.581 29.365 1.00 92.88 273 PRO A O 1
ATOM 2166 N N . SER A 1 274 ? -13.623 11.091 28.621 1.00 88.75 274 SER A N 1
ATOM 2167 C CA . SER A 1 274 ? -13.451 12.306 27.819 1.00 88.75 274 SER A CA 1
ATOM 2168 C C . SER A 1 274 ? -14.217 12.290 26.499 1.00 88.75 274 SER A C 1
ATOM 2170 O O . SER A 1 274 ? -14.596 13.362 26.028 1.00 88.75 274 SER A O 1
ATOM 2172 N N . SER A 1 275 ? -14.457 11.110 25.920 1.00 82.69 275 SER A N 1
ATOM 2173 C CA . SER A 1 275 ? -15.246 10.942 24.693 1.00 82.69 275 SER A CA 1
ATOM 2174 C C . SER A 1 275 ? -16.668 10.418 24.944 1.00 82.69 275 SER A C 1
ATOM 2176 O O . SER A 1 275 ? -17.466 10.431 24.013 1.00 82.69 275 SER A O 1
ATOM 2178 N N . ARG A 1 276 ? -17.008 9.995 26.171 1.00 89.19 276 ARG A N 1
ATOM 2179 C CA . ARG A 1 276 ? -18.302 9.411 26.586 1.00 89.19 276 ARG A CA 1
ATOM 2180 C C . ARG A 1 276 ? -18.787 8.280 25.672 1.00 89.19 276 ARG A C 1
ATOM 2182 O O . ARG A 1 276 ? -19.919 8.282 25.203 1.00 89.19 276 ARG A O 1
ATOM 2189 N N . THR A 1 277 ? -17.899 7.339 25.374 1.00 87.44 277 THR A N 1
ATOM 2190 C CA . THR A 1 277 ? -18.192 6.178 24.523 1.00 87.44 277 THR A CA 1
ATOM 2191 C C . THR A 1 277 ? -17.310 5.000 24.914 1.00 87.44 277 THR A C 1
ATOM 2193 O O . THR A 1 277 ? -16.193 5.188 25.414 1.00 87.44 277 THR A O 1
ATOM 2196 N N . ALA A 1 278 ? -17.791 3.793 24.616 1.00 87.25 278 ALA A N 1
ATOM 2197 C CA . ALA A 1 278 ? -16.930 2.631 24.454 1.00 87.25 278 ALA A CA 1
ATOM 2198 C C . ALA A 1 278 ? -15.910 2.860 23.318 1.00 87.25 278 ALA A C 1
ATOM 2200 O O . ALA A 1 278 ? -16.187 3.597 22.366 1.00 87.25 278 ALA A O 1
ATOM 2201 N N . LEU A 1 279 ? -14.750 2.216 23.430 1.00 82.00 279 LEU A N 1
ATOM 2202 C CA . LEU A 1 279 ? -13.663 2.170 22.452 1.00 82.00 279 LEU A CA 1
ATOM 2203 C C . LEU A 1 279 ? -13.273 0.707 22.196 1.00 82.00 279 LEU A C 1
ATOM 2205 O O . LEU A 1 279 ? -13.268 -0.105 23.122 1.00 82.00 279 LEU A O 1
ATOM 2209 N N . ALA A 1 280 ? -12.906 0.372 20.958 1.00 73.12 280 ALA A N 1
ATOM 2210 C CA . ALA A 1 280 ? -12.246 -0.903 20.662 1.00 73.12 280 ALA A CA 1
ATOM 2211 C C . ALA A 1 280 ? -10.740 -0.851 20.987 1.00 73.12 280 ALA A C 1
ATOM 2213 O O . ALA A 1 280 ? -10.148 0.222 21.040 1.00 73.12 280 ALA A O 1
ATOM 2214 N N . GLU A 1 281 ? -10.091 -2.014 21.102 1.00 69.06 281 GLU A N 1
ATOM 2215 C CA . GLU A 1 281 ? -8.630 -2.157 21.283 1.00 69.06 281 GLU A CA 1
ATOM 2216 C C . GLU A 1 281 ? -7.815 -1.380 20.224 1.00 69.06 281 GLU A C 1
ATOM 2218 O O . GLU A 1 281 ? -6.781 -0.784 20.518 1.00 69.06 281 GLU A O 1
ATOM 2223 N N . ALA A 1 282 ? -8.311 -1.321 18.982 1.00 61.00 282 ALA A N 1
ATOM 2224 C CA . ALA A 1 282 ? -7.707 -0.554 17.886 1.00 61.00 282 ALA A CA 1
ATOM 2225 C C . ALA A 1 282 ? -7.838 0.982 18.039 1.00 61.00 282 ALA A C 1
ATOM 2227 O O . ALA A 1 282 ? -7.244 1.730 17.266 1.00 61.00 282 ALA A O 1
ATOM 2228 N N . GLU A 1 283 ? -8.609 1.456 19.021 1.00 71.62 283 GLU A N 1
ATOM 2229 C CA . GLU A 1 283 ? -8.811 2.869 19.364 1.00 71.62 283 GLU A CA 1
ATOM 2230 C C . GLU A 1 283 ? -8.044 3.281 20.641 1.00 71.62 283 GLU A C 1
ATOM 2232 O O . GLU A 1 283 ? -8.294 4.345 21.217 1.00 71.62 283 GLU A O 1
ATOM 2237 N N . LEU A 1 284 ? -7.099 2.452 21.096 1.00 80.94 284 LEU A N 1
ATOM 2238 C CA . LEU A 1 284 ? -6.265 2.709 22.268 1.00 80.94 284 LEU A CA 1
ATOM 2239 C C . LEU A 1 284 ? -4.813 2.999 21.879 1.00 80.94 284 LEU A C 1
ATOM 2241 O O . LEU A 1 284 ? -4.277 2.474 20.904 1.00 80.94 284 LEU A O 1
ATOM 2245 N N . GLU A 1 285 ? -4.140 3.810 22.690 1.00 81.50 285 GLU A N 1
ATOM 2246 C CA . GLU A 1 285 ? -2.684 3.948 22.655 1.00 81.50 285 GLU A CA 1
ATOM 2247 C C . GLU A 1 285 ? -2.072 3.840 24.054 1.00 81.50 285 GLU A C 1
ATOM 2249 O O . GLU A 1 285 ? -2.725 4.110 25.058 1.00 81.50 285 GLU A O 1
ATOM 2254 N N . TYR A 1 286 ? -0.796 3.459 24.120 1.00 86.12 286 TYR A N 1
ATOM 2255 C CA . TYR A 1 286 ? -0.103 3.142 25.372 1.00 86.12 286 TYR A CA 1
ATOM 2256 C C . TYR A 1 286 ? 1.143 4.030 25.510 1.00 86.12 286 TYR A C 1
ATOM 2258 O O . TYR A 1 286 ? 2.248 3.588 25.176 1.00 86.12 286 TYR A O 1
ATOM 2266 N N . PRO A 1 287 ? 0.987 5.303 25.927 1.00 83.50 287 PRO A N 1
ATOM 2267 C CA . PRO A 1 287 ? 2.101 6.233 26.056 1.00 83.50 287 PRO A CA 1
ATOM 2268 C C . PRO A 1 287 ? 3.064 5.801 27.167 1.00 83.50 287 PRO A C 1
ATOM 2270 O O . PRO A 1 287 ? 2.660 5.285 28.212 1.00 83.50 287 PRO A O 1
ATOM 2273 N N . GLU A 1 288 ? 4.356 6.046 26.962 1.00 80.19 288 GLU A N 1
ATOM 2274 C CA . GLU A 1 288 ? 5.365 5.778 27.984 1.00 80.19 288 GLU A CA 1
ATOM 2275 C C . GLU A 1 288 ? 5.303 6.805 29.123 1.00 80.19 288 GLU A C 1
ATOM 2277 O O . GLU A 1 288 ? 5.045 7.990 28.912 1.00 80.19 288 GLU A O 1
ATOM 2282 N N . GLY A 1 289 ? 5.582 6.352 30.348 1.00 83.25 289 GLY A N 1
ATOM 2283 C CA . GLY A 1 289 ? 5.706 7.224 31.518 1.00 83.25 289 GLY A CA 1
ATOM 2284 C C . GLY A 1 289 ? 4.413 7.513 32.287 1.00 83.25 289 GLY A C 1
ATOM 2285 O O . GLY A 1 289 ? 4.476 8.265 33.264 1.00 83.25 289 GLY A O 1
ATOM 2286 N N . HIS A 1 290 ? 3.273 6.902 31.927 1.00 91.00 290 HIS A N 1
ATOM 2287 C CA . HIS A 1 290 ? 2.083 6.938 32.784 1.00 91.00 290 HIS A CA 1
ATOM 2288 C C . HIS A 1 290 ? 2.432 6.453 34.202 1.00 91.00 290 HIS A C 1
ATOM 2290 O O . HIS A 1 290 ? 3.172 5.483 34.384 1.00 91.00 290 HIS A O 1
ATOM 2296 N N . THR A 1 291 ? 1.918 7.158 35.211 1.00 92.62 291 THR A N 1
ATOM 2297 C CA . THR A 1 291 ? 2.158 6.865 36.628 1.00 92.62 291 THR A CA 1
ATOM 2298 C C . THR A 1 291 ? 0.818 6.776 37.354 1.00 92.62 291 THR A C 1
ATOM 2300 O O . THR A 1 291 ? 0.122 7.783 37.463 1.00 92.62 291 THR A O 1
ATOM 2303 N N . SER A 1 292 ? 0.467 5.591 37.850 1.00 93.38 292 SER A N 1
ATOM 2304 C CA . SER A 1 292 ? -0.748 5.349 38.641 1.00 93.38 292 SER A CA 1
ATOM 2305 C C . SER A 1 292 ? -0.445 5.369 40.144 1.00 93.38 292 SER A C 1
ATOM 2307 O O . SER A 1 292 ? 0.703 5.193 40.563 1.00 93.38 292 SER A O 1
ATOM 2309 N N . ARG A 1 293 ? -1.483 5.550 40.969 1.00 93.06 293 ARG A N 1
ATOM 2310 C CA . ARG A 1 293 ? -1.409 5.411 42.431 1.00 93.06 293 ARG A CA 1
ATOM 2311 C C . ARG A 1 293 ? -1.559 3.929 42.787 1.00 93.06 293 ARG A C 1
ATOM 2313 O O . ARG A 1 293 ? -2.661 3.400 42.734 1.00 93.06 293 ARG A O 1
ATOM 2320 N N . SER A 1 294 ? -0.455 3.253 43.095 1.00 94.81 294 SER A N 1
ATOM 2321 C CA . SER A 1 294 ? -0.463 1.843 43.501 1.00 94.81 294 SER A CA 1
ATOM 2322 C C . SER A 1 294 ? -0.665 1.734 45.005 1.00 94.81 294 SER A C 1
ATOM 2324 O O . SER A 1 294 ? 0.045 2.397 45.761 1.00 94.81 294 SER A O 1
ATOM 2326 N N . ILE A 1 295 ? -1.567 0.854 45.438 1.00 96.12 295 ILE A N 1
ATOM 2327 C CA . ILE A 1 295 ? -1.785 0.552 46.854 1.00 96.12 295 ILE A CA 1
ATOM 2328 C C . ILE A 1 295 ? -1.677 -0.936 47.162 1.00 96.12 295 ILE A C 1
ATOM 2330 O O . ILE A 1 295 ? -2.015 -1.799 46.352 1.00 96.12 295 ILE A O 1
ATOM 2334 N N . TYR A 1 296 ? -1.244 -1.198 48.387 1.00 96.06 296 TYR A N 1
ATOM 2335 C CA . TYR A 1 296 ? -1.353 -2.464 49.087 1.00 96.06 296 TYR A CA 1
ATOM 2336 C C . TYR A 1 296 ? -2.347 -2.271 50.229 1.00 96.06 296 TYR A C 1
ATOM 2338 O O . TYR A 1 296 ? -2.166 -1.364 51.044 1.00 96.06 296 TYR A O 1
ATOM 2346 N N . ALA A 1 297 ? -3.387 -3.097 50.288 1.00 95.88 297 ALA A N 1
ATOM 2347 C CA . ALA A 1 297 ? -4.449 -2.992 51.287 1.00 95.88 297 ALA A CA 1
ATOM 2348 C C . ALA A 1 297 ? -4.807 -4.370 51.852 1.00 95.88 297 ALA A C 1
ATOM 2350 O O . ALA A 1 297 ? -4.522 -5.392 51.227 1.00 95.88 297 ALA A O 1
ATOM 2351 N N . ILE A 1 298 ? -5.422 -4.392 53.031 1.00 95.44 298 ILE A N 1
ATOM 2352 C CA . ILE A 1 298 ? -5.877 -5.611 53.700 1.00 95.44 298 ILE A CA 1
ATOM 2353 C C . ILE A 1 298 ? -7.397 -5.672 53.770 1.00 95.44 298 ILE A C 1
ATOM 2355 O O . ILE A 1 298 ? -8.042 -4.687 54.125 1.00 95.44 298 ILE A O 1
ATOM 2359 N N . PHE A 1 299 ? -7.964 -6.845 53.494 1.00 96.19 299 PHE A N 1
ATOM 2360 C CA . PHE A 1 299 ? -9.356 -7.146 53.824 1.00 96.19 299 PHE A CA 1
ATOM 2361 C C . PHE A 1 299 ? -9.393 -8.219 54.914 1.00 96.19 299 PHE A C 1
ATOM 2363 O O . PHE A 1 299 ? -8.657 -9.208 54.856 1.00 96.19 299 PHE A O 1
ATOM 2370 N N . LYS A 1 300 ? -10.234 -8.011 55.929 1.00 95.12 300 LYS A N 1
ATOM 2371 C CA . LYS A 1 300 ? -10.286 -8.862 57.120 1.00 95.12 300 LYS A CA 1
ATOM 2372 C C . LYS A 1 300 ? -11.039 -10.160 56.837 1.00 95.12 300 LYS A C 1
ATOM 2374 O O . LYS A 1 300 ? -12.207 -10.100 56.464 1.00 95.12 300 LYS A O 1
ATOM 2379 N N . VAL A 1 301 ? -10.411 -11.311 57.069 1.00 94.69 301 VAL A N 1
ATOM 2380 C CA . VAL A 1 301 ? -11.061 -12.627 56.971 1.00 94.69 301 VAL A CA 1
ATOM 2381 C C . VAL A 1 301 ? -11.914 -12.857 58.225 1.00 94.69 301 VAL A C 1
ATOM 2383 O O . VAL A 1 301 ? -11.490 -12.550 59.339 1.00 94.69 301 VAL A O 1
ATOM 2386 N N . VAL A 1 302 ? -13.128 -13.381 58.049 1.00 93.69 302 VAL A N 1
ATOM 2387 C CA . VAL A 1 302 ? -14.089 -13.664 59.135 1.00 93.69 302 VAL A CA 1
ATOM 2388 C C . VAL A 1 302 ? -14.486 -15.134 59.243 1.00 93.69 302 VAL A C 1
ATOM 2390 O O . VAL A 1 302 ? -14.871 -15.563 60.327 1.00 93.69 302 VAL A O 1
ATOM 2393 N N . SER A 1 303 ? -14.324 -15.928 58.182 1.00 90.38 303 SER A N 1
ATOM 2394 C CA . SER A 1 303 ? -14.407 -17.391 58.266 1.00 90.38 303 SER A CA 1
ATOM 2395 C C . SER A 1 303 ? -13.617 -18.085 57.153 1.00 90.38 303 SER A C 1
ATOM 2397 O O . SER A 1 303 ? -13.334 -17.502 56.103 1.00 90.38 303 SER A O 1
ATOM 2399 N N . ALA A 1 304 ? -13.249 -19.340 57.407 1.00 85.81 304 ALA A N 1
ATOM 2400 C CA . ALA A 1 304 ? -12.590 -20.245 56.470 1.00 85.81 304 ALA A CA 1
ATOM 2401 C C . ALA A 1 304 ? -13.533 -21.419 56.118 1.00 85.81 304 ALA A C 1
ATOM 2403 O O . ALA A 1 304 ? -14.415 -21.748 56.917 1.00 85.81 304 ALA A O 1
ATOM 2404 N N . PRO A 1 305 ? -13.390 -22.058 54.943 1.00 78.44 305 PRO A N 1
ATOM 2405 C CA . PRO A 1 305 ? -14.204 -23.208 54.559 1.00 78.44 305 PRO A CA 1
ATOM 2406 C C . PRO A 1 305 ? -13.801 -24.455 55.361 1.00 78.44 305 PRO A C 1
ATOM 2408 O O . PRO A 1 305 ? -12.632 -24.622 55.710 1.00 78.44 305 PRO A O 1
ATOM 2411 N N . GLN A 1 306 ? -14.720 -25.408 55.547 1.00 67.69 306 GLN A N 1
ATOM 2412 C CA . GLN A 1 306 ? -14.385 -26.725 56.124 1.00 67.69 306 GLN A CA 1
ATOM 2413 C C . GLN A 1 306 ? -13.310 -27.470 55.307 1.00 67.69 306 GLN A C 1
ATOM 2415 O O . GLN A 1 306 ? -12.499 -28.196 55.869 1.00 67.69 306 GLN A O 1
ATOM 2420 N N . ALA A 1 307 ? -13.244 -27.224 53.993 1.00 64.00 307 ALA A N 1
ATOM 2421 C CA . ALA A 1 307 ? -12.206 -27.748 53.102 1.00 64.00 307 ALA A CA 1
ATOM 2422 C C . ALA A 1 307 ? -10.781 -27.233 53.409 1.00 64.00 307 ALA A C 1
ATOM 2424 O O . ALA A 1 307 ? -9.822 -27.739 52.833 1.00 64.00 307 ALA A O 1
ATOM 2425 N N . SER A 1 308 ? -10.628 -26.250 54.306 1.00 67.94 308 SER A N 1
ATOM 2426 C CA . SER A 1 308 ? -9.320 -25.785 54.785 1.00 67.94 308 SER A CA 1
ATOM 2427 C C . SER A 1 308 ? -8.762 -26.597 55.963 1.00 67.94 308 SER A C 1
ATOM 2429 O O . SER A 1 308 ? -7.690 -26.254 56.439 1.00 67.94 308 SER A O 1
ATOM 2431 N N . ASP A 1 309 ? -9.451 -27.645 56.439 1.00 70.75 309 ASP A N 1
ATOM 2432 C CA . ASP A 1 309 ? -8.966 -28.606 57.457 1.00 70.75 309 ASP A CA 1
ATOM 2433 C C . ASP A 1 309 ? -8.337 -27.943 58.706 1.00 70.75 309 ASP A C 1
ATOM 2435 O O . ASP A 1 309 ? -7.235 -28.268 59.149 1.00 70.75 309 ASP A O 1
ATOM 2439 N N . GLY A 1 310 ? -9.000 -26.901 59.223 1.00 76.44 310 GLY A N 1
ATOM 2440 C CA . GLY A 1 310 ? -8.540 -26.115 60.374 1.00 76.44 310 GLY A CA 1
ATOM 2441 C C . GLY A 1 310 ? -7.272 -25.276 60.139 1.00 76.44 310 GLY A C 1
ATOM 2442 O O . GLY A 1 310 ? -6.803 -24.601 61.057 1.00 76.44 310 GLY A O 1
ATOM 2443 N N . LEU A 1 311 ? -6.699 -25.261 58.924 1.00 82.44 311 LEU A N 1
ATOM 2444 C CA . LEU A 1 311 ? -5.393 -24.651 58.632 1.00 82.44 311 LEU A CA 1
ATOM 2445 C C . LEU A 1 311 ? -5.304 -23.165 59.007 1.00 82.44 311 LEU A C 1
ATOM 2447 O O . LEU A 1 311 ? -4.206 -22.696 59.302 1.00 82.44 311 LEU A O 1
ATOM 2451 N N . LEU A 1 312 ? -6.419 -22.435 59.006 1.00 87.94 312 LEU A N 1
ATOM 2452 C CA . LEU A 1 312 ? -6.454 -20.989 59.242 1.00 87.94 312 LEU A CA 1
ATOM 2453 C C . LEU A 1 312 ? -6.979 -20.587 60.632 1.00 87.94 312 LEU A C 1
ATOM 2455 O O . LEU A 1 312 ? -6.854 -19.420 60.998 1.00 87.94 312 LEU A O 1
ATOM 2459 N N . GLU A 1 313 ? -7.551 -21.518 61.404 1.00 86.31 313 GLU A N 1
ATOM 2460 C CA . GLU A 1 313 ? -8.318 -21.211 62.625 1.00 86.31 313 GLU A CA 1
ATOM 2461 C C . GLU A 1 313 ? -7.483 -20.507 63.708 1.00 86.31 313 GLU A C 1
ATOM 2463 O O . GLU A 1 313 ? -7.961 -19.574 64.351 1.00 86.31 313 GLU A O 1
ATOM 2468 N N . GLU A 1 314 ? -6.207 -20.878 63.843 1.00 89.50 314 GLU A N 1
ATOM 2469 C CA . GLU A 1 314 ? -5.274 -20.324 64.838 1.00 89.50 314 GLU A CA 1
ATOM 2470 C C . GLU A 1 314 ? -4.931 -18.830 64.649 1.00 89.50 314 GLU A C 1
ATOM 2472 O O . GLU A 1 314 ? -4.364 -18.216 65.552 1.00 89.50 314 GLU A O 1
ATOM 2477 N N . PHE A 1 315 ? -5.274 -18.231 63.501 1.00 90.75 315 PHE A N 1
ATOM 2478 C CA . PHE A 1 315 ? -4.973 -16.827 63.180 1.00 90.75 315 PHE A CA 1
ATOM 2479 C C . PHE A 1 315 ? -6.178 -15.882 63.326 1.00 90.75 315 PHE A C 1
ATOM 2481 O O . PHE A 1 315 ? -6.037 -14.664 63.176 1.00 90.75 315 PHE A O 1
ATOM 2488 N N . PHE A 1 316 ? -7.375 -16.401 63.613 1.00 89.31 316 PHE A N 1
ATOM 2489 C CA . PHE A 1 316 ? -8.550 -15.564 63.862 1.00 89.31 316 PHE A CA 1
ATOM 2490 C C . PHE A 1 316 ? -8.489 -14.927 65.267 1.00 89.31 316 PHE A C 1
ATOM 2492 O O . PHE A 1 316 ? -8.006 -15.552 66.209 1.00 89.31 316 PHE A O 1
ATOM 2499 N N . PRO A 1 317 ? -8.986 -13.688 65.452 1.00 89.25 317 PRO A N 1
ATOM 2500 C CA . PRO A 1 317 ? -9.735 -12.865 64.502 1.00 89.25 317 PRO A CA 1
ATOM 2501 C C . PRO A 1 317 ? -8.863 -11.836 63.754 1.00 89.25 317 PRO A C 1
ATOM 2503 O O . PRO A 1 317 ? -9.402 -10.825 63.308 1.00 89.25 317 PRO A O 1
ATOM 2506 N N . ASP A 1 318 ? -7.543 -12.032 63.658 1.00 90.06 318 ASP A N 1
ATOM 2507 C CA . ASP A 1 318 ? -6.584 -11.038 63.132 1.00 90.06 318 ASP A CA 1
ATOM 2508 C C . ASP A 1 318 ? -6.048 -11.377 61.725 1.00 90.06 318 ASP A C 1
ATOM 2510 O O . ASP A 1 318 ? -5.123 -10.730 61.226 1.00 90.06 318 ASP A O 1
ATOM 2514 N N . LEU A 1 319 ? -6.623 -12.398 61.085 1.00 94.31 319 LEU A N 1
ATOM 2515 C CA . LEU A 1 319 ? -6.272 -12.869 59.749 1.00 94.31 319 LEU A CA 1
ATOM 2516 C C . LEU A 1 319 ? -6.834 -11.952 58.651 1.00 94.31 319 LEU A C 1
ATOM 2518 O O . LEU A 1 319 ? -8.024 -11.636 58.626 1.00 94.31 319 LEU A O 1
ATOM 2522 N N . CYS A 1 320 ? -5.984 -11.578 57.697 1.00 95.25 320 CYS A N 1
ATOM 2523 C CA . CYS A 1 320 ? -6.316 -10.698 56.580 1.00 95.25 320 CYS A CA 1
ATOM 2524 C C . CYS A 1 320 ? -5.739 -11.218 55.256 1.00 95.25 320 CYS A C 1
ATOM 2526 O O . CYS A 1 320 ? -4.608 -11.699 55.205 1.00 95.25 320 CYS A O 1
ATOM 2528 N N . VAL A 1 321 ? -6.471 -11.031 54.155 1.00 96.31 321 VAL A N 1
ATOM 2529 C CA . VAL A 1 321 ? -5.912 -11.137 52.797 1.00 96.31 321 VAL A CA 1
ATOM 2530 C C . VAL A 1 321 ? -5.264 -9.806 52.416 1.00 96.31 321 VAL A C 1
ATOM 2532 O O . VAL A 1 321 ? -5.888 -8.756 52.565 1.00 96.31 321 VAL A O 1
ATOM 2535 N N . ALA A 1 322 ? -4.017 -9.830 51.938 1.00 96.56 322 ALA A N 1
ATOM 2536 C CA . ALA A 1 322 ? -3.328 -8.630 51.463 1.00 96.56 322 ALA A CA 1
ATOM 2537 C C . ALA A 1 322 ? -3.403 -8.553 49.932 1.00 96.56 322 ALA A C 1
ATOM 2539 O O . ALA A 1 322 ? -2.835 -9.397 49.239 1.00 96.56 322 ALA A O 1
ATOM 2540 N N . ILE A 1 323 ? -4.082 -7.537 49.397 1.00 96.62 323 ILE A N 1
ATOM 2541 C CA . ILE A 1 323 ? -4.240 -7.317 47.953 1.00 96.62 323 ILE A CA 1
ATOM 2542 C C . ILE A 1 323 ? -3.315 -6.211 47.441 1.00 96.62 323 ILE A C 1
ATOM 2544 O O . ILE A 1 323 ? -2.798 -5.390 48.205 1.00 96.62 323 ILE A O 1
ATOM 2548 N N . TRP A 1 324 ? -3.144 -6.167 46.121 1.00 96.19 324 TRP A N 1
ATOM 2549 C CA . TRP A 1 324 ? -2.501 -5.071 45.399 1.00 96.19 324 TRP A CA 1
ATOM 2550 C C . TRP A 1 324 ? -3.420 -4.545 44.293 1.00 96.19 324 TRP A C 1
ATOM 2552 O O . TRP A 1 324 ? -4.096 -5.328 43.629 1.00 96.19 324 TRP A O 1
ATOM 2562 N N . THR A 1 325 ? -3.429 -3.229 44.066 1.00 95.69 325 THR A N 1
ATOM 2563 C CA . THR A 1 325 ? -4.064 -2.628 42.883 1.00 95.69 325 THR A CA 1
ATOM 2564 C C . THR A 1 325 ? -3.374 -1.333 42.449 1.00 95.69 325 THR A C 1
ATOM 2566 O O . THR A 1 325 ? -2.785 -0.618 43.262 1.00 95.69 325 THR A O 1
ATOM 2569 N N . THR A 1 326 ? -3.466 -1.016 41.155 1.00 94.94 326 THR A N 1
ATOM 2570 C CA . THR A 1 326 ? -3.064 0.282 40.576 1.00 94.94 326 THR A CA 1
ATOM 2571 C C . THR A 1 326 ? -4.250 1.228 40.351 1.00 94.94 326 THR A C 1
ATOM 2573 O O . THR A 1 326 ? -4.057 2.370 39.928 1.00 94.94 326 THR A O 1
ATOM 2576 N N . THR A 1 327 ? -5.468 0.775 40.668 1.00 95.44 327 THR A N 1
ATOM 2577 C CA . THR A 1 327 ? -6.726 1.517 40.534 1.00 95.44 327 THR A CA 1
ATOM 2578 C C . THR A 1 327 ? -7.492 1.544 41.863 1.00 95.44 327 THR A C 1
ATOM 2580 O O . THR A 1 327 ? -8.508 0.872 41.987 1.00 95.44 327 THR A O 1
ATOM 2583 N N . PRO A 1 328 ? -7.068 2.319 42.881 1.00 95.94 328 PRO A N 1
ATOM 2584 C CA . PRO A 1 328 ? -7.808 2.446 44.142 1.00 95.94 328 PRO A CA 1
ATOM 2585 C C . PRO A 1 328 ? -9.313 2.694 43.964 1.00 95.94 328 PRO A C 1
ATOM 2587 O O . PRO A 1 328 ? -10.124 2.140 44.699 1.00 95.94 328 PRO A O 1
ATOM 2590 N N . TRP A 1 329 ? -9.700 3.456 42.938 1.00 95.94 329 TRP A N 1
ATOM 2591 C CA . TRP A 1 329 ? -11.098 3.721 42.597 1.00 95.94 329 TRP A CA 1
ATOM 2592 C C . TRP A 1 329 ? -11.960 2.481 42.274 1.00 95.94 329 TRP A C 1
ATOM 2594 O O . TRP A 1 329 ? -13.181 2.595 42.324 1.00 95.94 329 TRP A O 1
ATOM 2604 N N . THR A 1 330 ? -11.388 1.305 41.982 1.00 96.19 330 THR A N 1
ATOM 2605 C CA . THR A 1 330 ? -12.160 0.060 41.773 1.00 96.19 330 THR A CA 1
ATOM 2606 C C . THR A 1 330 ? -12.490 -0.678 43.074 1.00 96.19 330 THR A C 1
ATOM 2608 O O . THR A 1 330 ? -13.304 -1.600 43.052 1.00 96.19 330 THR A O 1
ATOM 2611 N N . ILE A 1 331 ? -11.912 -0.286 44.219 1.00 96.00 331 ILE A N 1
ATOM 2612 C CA . ILE A 1 331 ? -12.150 -0.940 45.519 1.00 96.00 331 ILE A CA 1
ATOM 2613 C C . ILE A 1 331 ? -13.630 -0.903 45.958 1.00 96.00 331 ILE A C 1
ATOM 2615 O O . ILE A 1 331 ? -14.101 -1.949 46.387 1.00 96.00 331 ILE A O 1
ATOM 2619 N N . PRO A 1 332 ? -14.412 0.192 45.810 1.00 95.25 332 PRO A N 1
ATOM 2620 C CA . PRO A 1 332 ? -15.839 0.202 46.171 1.00 95.25 332 PRO A CA 1
ATOM 2621 C C . PRO A 1 332 ? -16.731 -0.745 45.346 1.00 95.25 332 PRO A C 1
ATOM 2623 O O . PRO A 1 332 ? -17.892 -0.936 45.692 1.00 95.25 332 PRO A O 1
ATOM 2626 N N . ALA A 1 333 ? -16.210 -1.311 44.252 1.00 95.50 333 ALA A N 1
ATOM 2627 C CA . ALA A 1 333 ? -16.892 -2.271 43.383 1.00 95.50 333 ALA A CA 1
ATOM 2628 C C . ALA A 1 333 ? -16.367 -3.712 43.560 1.00 95.50 333 ALA A C 1
ATOM 2630 O O . ALA A 1 333 ? -16.591 -4.572 42.705 1.00 95.50 333 ALA A O 1
ATOM 2631 N N . ASN A 1 334 ? -15.615 -3.976 44.632 1.00 96.19 334 ASN A N 1
ATOM 2632 C CA . ASN A 1 334 ? -14.996 -5.269 44.873 1.00 96.19 334 ASN A CA 1
ATOM 2633 C C . ASN A 1 334 ? -16.034 -6.325 45.295 1.00 96.19 334 ASN A C 1
ATOM 2635 O O . ASN A 1 334 ? -16.746 -6.157 46.278 1.00 96.19 334 ASN A O 1
ATOM 2639 N N . ALA A 1 335 ? -16.091 -7.435 44.556 1.00 95.75 335 ALA A N 1
ATOM 2640 C CA . ALA A 1 335 ? -17.043 -8.522 44.787 1.00 95.75 335 ALA A CA 1
ATOM 2641 C C . ALA A 1 335 ? -16.397 -9.804 45.342 1.00 95.75 335 ALA A C 1
ATOM 2643 O O . ALA A 1 335 ? -17.094 -10.602 45.965 1.00 95.75 335 ALA A O 1
ATOM 2644 N N . ALA A 1 336 ? -15.097 -10.010 45.107 1.00 97.00 336 ALA A N 1
ATOM 2645 C CA . ALA A 1 336 ? -14.328 -11.162 45.586 1.00 97.00 336 ALA A CA 1
ATOM 2646 C C . ALA A 1 336 ? -12.819 -10.857 45.647 1.00 97.00 336 ALA A C 1
ATOM 2648 O O . ALA A 1 336 ? -12.362 -9.829 45.145 1.00 97.00 336 ALA A O 1
ATOM 2649 N N . VAL A 1 337 ? -12.023 -11.765 46.209 1.00 97.31 337 VAL A N 1
ATOM 2650 C CA . VAL A 1 337 ? -10.563 -11.789 46.011 1.00 97.31 337 VAL A CA 1
ATOM 2651 C C . VAL A 1 337 ? -10.213 -13.069 45.273 1.00 97.31 337 VAL A C 1
ATOM 2653 O O . VAL A 1 337 ? -10.517 -14.156 45.753 1.00 97.31 337 VAL A O 1
ATOM 2656 N N . ALA A 1 338 ? -9.590 -12.951 44.107 1.00 96.94 338 ALA A N 1
ATOM 2657 C CA . ALA A 1 338 ? -9.154 -14.093 43.328 1.00 96.94 338 ALA A CA 1
ATOM 2658 C C . ALA A 1 338 ? -7.746 -14.553 43.741 1.00 96.94 338 ALA A C 1
ATOM 2660 O O . ALA A 1 338 ? -6.847 -13.739 43.990 1.00 96.94 338 ALA A O 1
ATOM 2661 N N . VAL A 1 339 ? -7.560 -15.873 43.769 1.00 96.12 339 VAL A N 1
ATOM 2662 C CA . VAL A 1 339 ? -6.275 -16.560 43.975 1.00 96.12 339 VAL A CA 1
ATOM 2663 C C . VAL A 1 339 ? -6.033 -17.602 42.880 1.00 96.12 339 VAL A C 1
ATOM 2665 O O . VAL A 1 339 ? -6.973 -18.073 42.235 1.00 96.12 339 VAL A O 1
ATOM 2668 N N . ASN A 1 340 ? -4.769 -17.964 42.668 1.00 95.81 340 ASN A N 1
ATOM 2669 C CA . ASN A 1 340 ? -4.383 -19.102 41.833 1.00 95.81 340 ASN A CA 1
ATOM 2670 C C . ASN A 1 340 ? -4.473 -20.391 42.682 1.00 95.81 340 ASN A C 1
ATOM 2672 O O . ASN A 1 340 ? -4.016 -20.364 43.824 1.00 95.81 340 ASN A O 1
ATOM 2676 N N . PRO A 1 341 ? -5.032 -21.513 42.190 1.00 94.25 341 PRO A N 1
ATOM 2677 C CA . PRO A 1 341 ? -5.218 -22.703 43.022 1.00 94.25 341 PRO A CA 1
ATOM 2678 C C . PRO A 1 341 ? -3.911 -23.471 43.291 1.00 94.25 341 PRO A C 1
ATOM 2680 O O . PRO A 1 341 ? -3.817 -24.155 44.310 1.00 94.25 341 PRO A O 1
ATOM 2683 N N . GLU A 1 342 ? -2.915 -23.351 42.406 1.00 94.62 342 GLU A N 1
ATOM 2684 C CA . GLU A 1 342 ? -1.655 -24.109 42.434 1.00 94.62 342 GLU A CA 1
ATOM 2685 C C . GLU A 1 342 ? -0.500 -23.352 43.108 1.00 94.62 342 GLU A C 1
ATOM 2687 O O . GLU A 1 342 ? 0.458 -23.974 43.571 1.00 94.62 342 GLU A O 1
ATOM 2692 N N . LEU A 1 343 ? -0.573 -22.018 43.202 1.00 95.44 343 LEU A N 1
ATOM 2693 C CA . LEU A 1 343 ? 0.444 -21.234 43.909 1.00 95.44 343 LEU A CA 1
ATOM 2694 C C . LEU A 1 343 ? 0.469 -21.562 45.409 1.00 95.44 343 LEU A C 1
ATOM 2696 O O . LEU A 1 343 ? -0.567 -21.743 46.054 1.00 95.44 343 LEU A O 1
ATOM 2700 N N . LEU A 1 344 ? 1.676 -21.566 45.980 1.00 96.31 344 LEU A N 1
ATOM 2701 C CA . LEU A 1 344 ? 1.880 -21.684 47.420 1.00 96.31 344 LEU A CA 1
ATOM 2702 C C . LEU A 1 344 ? 1.700 -20.316 48.092 1.00 96.31 344 LEU A C 1
ATOM 2704 O O . LEU A 1 344 ? 2.475 -19.383 47.861 1.00 96.31 344 LEU A O 1
ATOM 2708 N N . TYR A 1 345 ? 0.711 -20.216 48.970 1.00 96.44 345 TYR A N 1
ATOM 2709 C CA . TYR A 1 345 ? 0.460 -19.063 49.825 1.00 96.44 345 TYR A CA 1
ATOM 2710 C C . TYR A 1 345 ? 1.038 -19.286 51.222 1.00 96.44 345 TYR A C 1
ATOM 2712 O O . TYR A 1 345 ? 1.287 -20.413 51.653 1.00 96.44 345 TYR A O 1
ATOM 2720 N N . ALA A 1 346 ? 1.272 -18.182 51.920 1.00 96.62 346 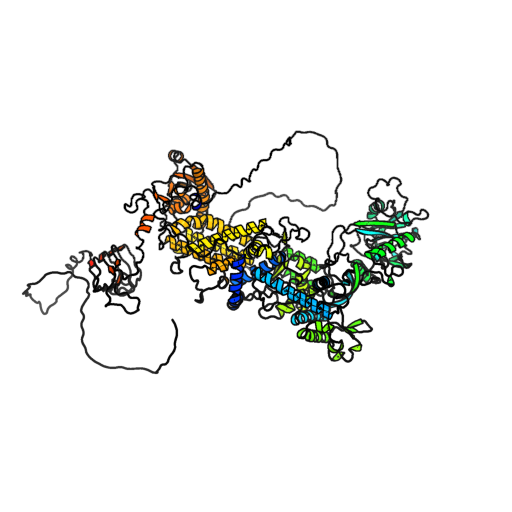ALA A N 1
ATOM 2721 C CA . ALA A 1 346 ? 1.805 -18.138 53.267 1.00 96.62 346 ALA A CA 1
ATOM 2722 C C . ALA A 1 346 ? 0.952 -17.218 54.143 1.00 96.62 346 ALA A C 1
ATOM 2724 O O . ALA A 1 346 ? 0.568 -16.130 53.712 1.00 96.62 346 ALA A O 1
ATOM 2725 N N . VAL A 1 347 ? 0.725 -17.626 55.393 1.00 96.31 347 VAL A N 1
ATOM 2726 C CA . VAL A 1 347 ? 0.324 -16.707 56.465 1.00 96.31 347 VAL A CA 1
ATOM 2727 C C . VAL A 1 347 ? 1.597 -16.138 57.077 1.00 96.31 347 VAL A C 1
ATOM 2729 O O . VAL A 1 347 ? 2.409 -16.880 57.636 1.00 96.31 347 VAL A O 1
ATOM 2732 N N . ALA A 1 348 ? 1.774 -14.825 56.956 1.00 94.31 348 ALA A N 1
ATOM 2733 C CA . ALA A 1 348 ? 2.929 -14.093 57.447 1.00 94.31 348 ALA A CA 1
ATOM 2734 C C . ALA A 1 348 ? 2.553 -13.151 58.600 1.00 94.31 348 ALA A C 1
ATOM 2736 O O . ALA A 1 348 ? 1.611 -12.365 58.510 1.00 94.31 348 ALA A O 1
ATOM 2737 N N . GLU A 1 349 ? 3.328 -13.198 59.678 1.00 91.56 349 GLU A N 1
ATOM 2738 C CA . GLU A 1 349 ? 3.261 -12.240 60.779 1.00 91.56 349 GLU A CA 1
ATOM 2739 C C . GLU A 1 349 ? 4.107 -11.003 60.461 1.00 91.56 349 GLU A C 1
ATOM 2741 O O . GLU A 1 349 ? 5.287 -11.115 60.113 1.00 91.56 349 GLU A O 1
ATOM 2746 N N . VAL A 1 350 ? 3.519 -9.815 60.617 1.00 86.75 350 VAL A N 1
ATOM 2747 C CA . VAL A 1 350 ? 4.209 -8.540 60.394 1.00 86.75 350 VAL A CA 1
ATOM 2748 C C . VAL A 1 350 ? 4.999 -8.136 61.638 1.00 86.75 350 VAL A C 1
ATOM 2750 O O . VAL A 1 350 ? 4.422 -7.797 62.670 1.00 86.75 350 VAL A O 1
ATOM 2753 N N . GLN A 1 351 ? 6.325 -8.085 61.535 1.00 82.25 351 GLN A N 1
ATOM 2754 C CA . GLN A 1 351 ? 7.198 -7.624 62.621 1.00 82.25 351 GLN A CA 1
ATOM 2755 C C . GLN A 1 351 ? 7.636 -6.159 62.424 1.00 82.25 351 GLN A C 1
ATOM 2757 O O . GLN A 1 351 ? 7.261 -5.494 61.457 1.00 82.25 351 GLN A O 1
ATOM 2762 N N . SER A 1 352 ? 8.316 -5.583 63.418 1.00 66.50 352 SER A N 1
ATOM 2763 C CA . SER A 1 352 ? 8.720 -4.166 63.426 1.00 66.50 352 SER A CA 1
ATOM 2764 C C . SER A 1 352 ? 9.750 -3.821 62.344 1.00 66.50 352 SER A C 1
ATOM 2766 O O . SER A 1 352 ? 10.445 -4.692 61.823 1.00 66.50 352 SER A O 1
ATOM 2768 N N . ILE A 1 353 ? 9.833 -2.528 62.020 1.00 60.41 353 ILE A N 1
ATOM 2769 C CA . ILE A 1 353 ? 10.746 -1.961 61.018 1.00 60.41 353 ILE A CA 1
ATOM 2770 C C . ILE A 1 353 ? 12.207 -2.252 61.399 1.00 60.41 353 ILE A C 1
ATOM 2772 O O . ILE A 1 353 ? 12.586 -2.136 62.563 1.00 60.41 353 ILE A O 1
ATOM 2776 N N . LEU A 1 354 ? 13.041 -2.579 60.408 1.00 53.69 354 LEU A N 1
ATOM 2777 C CA . LEU A 1 354 ? 14.497 -2.620 60.565 1.00 53.69 354 LEU A CA 1
ATOM 2778 C C . LEU A 1 354 ? 15.038 -1.183 60.656 1.00 53.69 354 LEU A C 1
ATOM 2780 O O . LEU A 1 354 ? 15.120 -0.486 59.640 1.00 53.69 354 LEU A O 1
ATOM 2784 N N . GLU A 1 355 ? 15.412 -0.756 61.865 1.00 45.22 355 GLU A N 1
ATOM 2785 C CA . GLU A 1 355 ? 15.734 0.642 62.219 1.00 45.22 355 GLU A CA 1
ATOM 2786 C C . GLU A 1 355 ? 16.866 1.284 61.383 1.00 45.22 355 GLU A C 1
ATOM 2788 O O . GLU A 1 355 ? 16.922 2.506 61.251 1.00 45.22 355 GLU A O 1
ATOM 2793 N N . ASP A 1 356 ? 17.723 0.482 60.742 1.00 44.69 356 ASP A N 1
ATOM 2794 C CA . ASP A 1 356 ? 18.905 0.940 59.986 1.00 44.69 356 ASP A CA 1
ATOM 2795 C C . ASP A 1 356 ? 18.666 1.088 58.457 1.00 44.69 356 ASP A C 1
ATOM 2797 O O . ASP A 1 356 ? 19.576 1.321 57.659 1.00 44.69 356 ASP A O 1
ATOM 2801 N N . THR A 1 357 ? 17.414 0.968 57.995 1.00 46.34 357 THR A N 1
ATOM 2802 C CA . THR A 1 357 ? 17.077 1.003 56.550 1.00 46.34 357 THR A CA 1
ATOM 2803 C C . THR A 1 357 ? 16.883 2.407 55.957 1.00 46.34 357 THR A C 1
ATOM 2805 O O . THR A 1 357 ? 16.641 2.545 54.756 1.00 46.34 357 THR A O 1
ATOM 2808 N N . SER A 1 358 ? 17.107 3.466 56.744 1.00 42.34 358 SER A N 1
ATOM 2809 C CA . SER A 1 358 ? 17.036 4.887 56.335 1.00 42.34 358 SER A CA 1
ATOM 2810 C C . SER A 1 358 ? 17.947 5.269 55.149 1.00 42.34 358 SER A C 1
ATOM 2812 O O . SER A 1 358 ? 17.772 6.316 54.518 1.00 42.34 358 SER A O 1
ATOM 2814 N N . SER A 1 359 ? 18.927 4.422 54.826 1.00 43.03 359 SER A N 1
ATOM 2815 C CA . SER A 1 359 ? 19.864 4.568 53.707 1.00 43.03 359 SER A CA 1
ATOM 2816 C C . SER A 1 359 ? 19.412 3.877 52.405 1.00 43.03 359 SER A C 1
ATOM 2818 O O . SER A 1 359 ? 19.995 4.124 51.344 1.00 43.03 359 SER A O 1
ATOM 2820 N N . ALA A 1 360 ? 18.368 3.039 52.442 1.00 44.28 360 ALA A N 1
ATOM 2821 C CA . ALA A 1 360 ? 17.926 2.243 51.300 1.00 44.28 360 ALA A CA 1
ATOM 2822 C C . ALA A 1 360 ? 17.229 3.107 50.221 1.00 44.28 360 ALA A C 1
ATOM 2824 O O . ALA A 1 360 ? 16.258 3.813 50.508 1.00 44.28 360 ALA A O 1
ATOM 2825 N N . PRO A 1 361 ? 17.648 3.040 48.939 1.00 45.69 361 PRO A N 1
ATOM 2826 C CA . PRO A 1 361 ? 17.070 3.868 47.876 1.00 45.69 361 PRO A CA 1
ATOM 2827 C C . PRO A 1 361 ? 15.636 3.470 47.481 1.00 45.69 361 PRO A C 1
ATOM 2829 O O . PRO A 1 361 ? 15.015 4.182 46.698 1.00 45.69 361 PRO A O 1
ATOM 2832 N N . SER A 1 362 ? 15.113 2.352 47.995 1.00 48.59 362 SER A N 1
ATOM 2833 C CA . SER A 1 362 ? 13.787 1.800 47.690 1.00 48.59 362 SER A CA 1
ATOM 2834 C C . SER A 1 362 ? 12.640 2.360 48.540 1.00 48.59 362 SER A C 1
ATOM 2836 O O . SER A 1 362 ? 11.492 2.061 48.230 1.00 48.59 362 SER A O 1
ATOM 2838 N N . VAL A 1 363 ? 12.917 3.149 49.587 1.00 52.28 363 VAL A N 1
ATOM 2839 C CA . VAL A 1 363 ? 11.892 3.660 50.530 1.00 52.28 363 VAL A CA 1
ATOM 2840 C C . VAL A 1 363 ? 11.525 5.131 50.266 1.00 52.28 363 VAL A C 1
ATOM 2842 O O . VAL A 1 363 ? 10.465 5.604 50.670 1.00 52.28 363 VAL A O 1
ATOM 2845 N N . LYS A 1 364 ? 12.365 5.875 49.534 1.00 51.12 364 LYS A N 1
ATOM 2846 C CA . LYS A 1 364 ? 12.091 7.279 49.190 1.00 51.12 364 LYS A CA 1
ATOM 2847 C C . LYS A 1 364 ? 10.890 7.369 48.238 1.00 51.12 364 LYS A C 1
ATOM 2849 O O . LYS A 1 364 ? 10.893 6.734 47.187 1.00 51.12 364 LYS A O 1
ATOM 2854 N N . ASN A 1 365 ? 9.914 8.208 48.598 1.00 59.47 365 ASN A N 1
ATOM 2855 C CA . ASN A 1 365 ? 8.629 8.436 47.913 1.00 59.47 365 ASN A CA 1
ATOM 2856 C C . ASN A 1 365 ? 7.563 7.333 48.107 1.00 59.47 365 ASN A C 1
ATOM 2858 O O . ASN A 1 365 ? 6.830 7.021 47.168 1.00 59.47 365 ASN A O 1
ATOM 2862 N N . LYS A 1 366 ? 7.444 6.773 49.319 1.00 75.38 366 LYS A N 1
ATOM 2863 C CA . LYS A 1 366 ? 6.328 5.893 49.718 1.00 75.38 366 LYS A CA 1
ATOM 2864 C C . LYS A 1 366 ? 5.567 6.444 50.916 1.00 75.38 366 LYS A C 1
ATOM 2866 O O . LYS A 1 366 ? 6.172 7.046 51.801 1.00 75.38 366 LYS A O 1
ATOM 2871 N N . ASN A 1 367 ? 4.265 6.182 50.963 1.00 83.81 367 ASN A N 1
ATOM 2872 C CA . ASN A 1 367 ? 3.417 6.454 52.117 1.00 83.81 367 ASN A CA 1
ATOM 2873 C C . ASN A 1 367 ? 3.056 5.117 52.788 1.00 83.81 367 ASN A C 1
ATOM 2875 O O . ASN A 1 367 ? 2.424 4.261 52.177 1.00 83.81 367 ASN A O 1
ATOM 2879 N N . ILE A 1 368 ? 3.511 4.913 54.025 1.00 86.75 368 ILE A N 1
ATOM 2880 C CA . ILE A 1 368 ? 3.200 3.721 54.829 1.00 86.75 368 ILE A CA 1
ATOM 2881 C C . ILE A 1 368 ? 1.893 3.987 55.583 1.00 86.75 368 ILE A C 1
ATOM 2883 O O . ILE A 1 368 ? 1.789 5.007 56.262 1.00 86.75 368 ILE A O 1
ATOM 2887 N N . GLY A 1 369 ? 0.906 3.102 55.482 1.00 86.19 369 GLY A N 1
ATOM 2888 C CA . GLY A 1 369 ? -0.412 3.292 56.094 1.00 86.19 369 GLY A CA 1
ATOM 2889 C C . GLY A 1 369 ? -0.444 3.048 57.610 1.00 86.19 369 GLY A C 1
ATOM 2890 O O . GLY A 1 369 ? 0.478 2.463 58.190 1.00 86.19 369 GLY A O 1
ATOM 2891 N N . ARG A 1 370 ? -1.510 3.511 58.278 1.00 86.75 370 ARG A N 1
ATOM 2892 C CA . ARG A 1 370 ? -1.667 3.453 59.751 1.00 86.75 370 ARG A CA 1
ATOM 2893 C C . ARG A 1 370 ? -1.523 2.050 60.343 1.00 86.75 370 ARG A C 1
ATOM 2895 O O . ARG A 1 370 ? -0.951 1.923 61.424 1.00 86.75 370 ARG A O 1
ATOM 2902 N N . VAL A 1 371 ? -1.933 1.001 59.626 1.00 85.38 371 VAL A N 1
ATOM 2903 C CA . VAL A 1 371 ? -1.867 -0.390 60.118 1.00 85.38 371 VAL A CA 1
ATOM 2904 C C . VAL A 1 371 ? -0.439 -0.889 60.378 1.00 85.38 371 VAL A C 1
ATOM 2906 O O . VAL A 1 371 ? -0.233 -1.775 61.201 1.00 85.38 371 VAL A O 1
ATOM 2909 N N . LEU A 1 372 ? 0.561 -0.310 59.703 1.00 82.50 372 LEU A N 1
ATOM 2910 C CA . LEU A 1 372 ? 1.977 -0.633 59.913 1.00 82.50 372 LEU A CA 1
ATOM 2911 C C . LEU A 1 372 ? 2.665 0.314 60.914 1.00 82.50 372 LEU A C 1
ATOM 2913 O O . LEU A 1 372 ? 3.760 0.009 61.389 1.00 82.50 372 LEU A O 1
ATOM 2917 N N . LYS A 1 373 ? 2.027 1.448 61.240 1.00 76.94 373 LYS A N 1
ATOM 2918 C CA . LYS A 1 373 ? 2.513 2.463 62.191 1.00 76.94 373 LYS A CA 1
ATOM 2919 C C . LYS A 1 373 ? 2.053 2.191 63.628 1.00 76.94 373 LYS A C 1
ATOM 2921 O O . LYS A 1 373 ? 2.822 2.419 64.558 1.00 76.94 373 LYS A O 1
ATOM 2926 N N . ASN A 1 374 ? 0.821 1.718 63.815 1.00 65.19 374 ASN A N 1
ATOM 2927 C CA . ASN A 1 374 ? 0.243 1.498 65.141 1.00 65.19 374 ASN A CA 1
ATOM 2928 C C . ASN A 1 374 ? 0.781 0.197 65.767 1.00 65.19 374 ASN A C 1
ATOM 2930 O O . ASN A 1 374 ? 0.800 -0.856 65.132 1.00 65.19 374 ASN A O 1
ATOM 2934 N N . GLY A 1 375 ? 1.245 0.271 67.018 1.00 55.44 375 GLY A N 1
ATOM 2935 C CA . GLY A 1 375 ? 1.994 -0.816 67.665 1.00 55.44 375 GLY A CA 1
ATOM 2936 C C . GLY A 1 375 ? 1.166 -1.854 68.431 1.00 55.44 375 GLY A C 1
ATOM 2937 O O . GLY A 1 375 ? 1.737 -2.830 68.905 1.00 55.44 375 GLY A O 1
ATOM 2938 N N . GLU A 1 376 ? -0.143 -1.649 68.589 1.00 56.53 376 GLU A N 1
ATOM 2939 C CA . GLU A 1 376 ? -0.939 -2.331 69.625 1.00 56.53 376 GLU A CA 1
ATOM 2940 C C . GLU A 1 376 ? -1.400 -3.748 69.245 1.00 56.53 376 GLU A C 1
ATOM 2942 O O . GLU A 1 376 ? -1.492 -4.617 70.112 1.00 56.53 376 GLU A O 1
ATOM 2947 N N . ARG A 1 377 ? -1.663 -4.012 67.957 1.00 64.06 377 ARG A N 1
ATOM 2948 C CA . ARG A 1 377 ? -1.972 -5.351 67.423 1.00 64.06 377 ARG A CA 1
ATOM 2949 C C . ARG A 1 377 ? -1.707 -5.364 65.917 1.00 64.06 377 ARG A C 1
ATOM 2951 O O . ARG A 1 377 ? -2.176 -4.471 65.216 1.00 64.06 377 ARG A O 1
ATOM 2958 N N . LYS A 1 378 ? -0.947 -6.342 65.417 1.00 73.94 378 LYS A N 1
ATOM 2959 C CA . LYS A 1 378 ? -0.589 -6.451 63.991 1.00 73.94 378 LYS A CA 1
ATOM 2960 C C . LYS A 1 378 ? -1.307 -7.637 63.336 1.00 73.94 378 LYS A C 1
ATOM 2962 O O . LYS A 1 378 ? -1.379 -8.689 63.967 1.00 73.94 378 LYS A O 1
ATOM 2967 N N . PRO A 1 379 ? -1.829 -7.486 62.106 1.00 85.25 379 PRO A N 1
ATOM 2968 C CA . PRO A 1 379 ? -2.571 -8.543 61.426 1.00 85.25 379 PRO A CA 1
ATOM 2969 C C . PRO A 1 379 ? -1.654 -9.660 60.913 1.00 85.25 379 PRO A C 1
ATOM 2971 O O . PRO A 1 379 ? -0.493 -9.424 60.562 1.00 85.25 379 PRO A O 1
ATOM 2974 N N . PHE A 1 380 ? -2.216 -10.861 60.786 1.00 92.88 380 PHE A N 1
ATOM 2975 C CA . PHE A 1 380 ? -1.622 -11.954 60.019 1.00 92.88 380 PHE A CA 1
ATOM 2976 C C . PHE A 1 380 ? -2.017 -11.800 58.547 1.00 92.88 380 PHE A C 1
ATOM 2978 O O . PHE A 1 380 ? -3.201 -11.711 58.229 1.00 92.88 380 PHE A O 1
ATOM 2985 N N . LEU A 1 381 ? -1.038 -11.750 57.643 1.00 95.44 381 LEU A N 1
ATOM 2986 C CA . LEU A 1 381 ? -1.259 -11.466 56.223 1.00 95.44 381 LEU A CA 1
ATOM 2987 C C . LEU A 1 381 ? -1.131 -12.726 55.370 1.00 95.44 381 LEU A C 1
ATOM 2989 O O . LEU A 1 381 ? -0.081 -13.366 55.368 1.00 95.44 381 LEU A O 1
ATOM 2993 N N . ILE A 1 382 ? -2.167 -13.038 54.593 1.00 96.69 382 ILE A N 1
ATOM 2994 C CA . ILE A 1 382 ? -2.102 -14.029 53.516 1.00 96.69 382 ILE A CA 1
ATOM 2995 C C . ILE A 1 382 ? -1.497 -13.357 52.278 1.00 96.69 382 ILE A C 1
ATOM 2997 O O . ILE A 1 382 ? -2.033 -12.361 51.784 1.00 96.69 382 ILE A O 1
ATOM 3001 N N . VAL A 1 383 ? -0.386 -13.915 51.789 1.00 96.94 383 VAL A N 1
ATOM 3002 C CA . VAL A 1 383 ? 0.370 -13.494 50.591 1.00 96.94 383 VAL A CA 1
ATOM 3003 C C . VAL A 1 383 ? 0.908 -14.726 49.853 1.00 96.94 383 VAL A C 1
ATOM 3005 O O . VAL A 1 383 ? 1.071 -15.780 50.465 1.00 96.94 383 VAL A O 1
ATOM 3008 N N . ALA A 1 384 ? 1.217 -14.633 48.557 1.00 96.75 384 ALA A N 1
ATOM 3009 C CA . ALA A 1 384 ? 1.946 -15.707 47.874 1.00 96.75 384 ALA A CA 1
ATOM 3010 C C . ALA A 1 384 ? 3.373 -15.831 48.442 1.00 96.75 384 ALA A C 1
ATOM 3012 O O . ALA A 1 384 ? 4.084 -14.834 48.598 1.00 96.75 384 ALA A O 1
ATOM 3013 N N . SER A 1 385 ? 3.804 -17.056 48.750 1.00 96.19 385 SER A N 1
ATOM 3014 C CA . SER A 1 385 ? 5.016 -17.311 49.539 1.00 96.19 385 SER A CA 1
ATOM 3015 C C . SER A 1 385 ? 6.304 -16.859 48.840 1.00 96.19 385 SER A C 1
ATOM 3017 O O . SER A 1 385 ? 7.259 -16.484 49.518 1.00 96.19 385 SER A O 1
ATOM 3019 N N . GLU A 1 386 ? 6.343 -16.871 47.505 1.00 95.75 386 GLU A N 1
ATOM 3020 C CA . GLU A 1 386 ? 7.502 -16.415 46.722 1.00 95.75 386 GLU A CA 1
ATOM 3021 C C . GLU A 1 386 ? 7.670 -14.889 46.736 1.00 95.75 386 GLU A C 1
ATOM 3023 O O . GLU A 1 386 ? 8.788 -14.386 46.635 1.00 95.75 386 GLU A O 1
ATOM 3028 N N . LEU A 1 387 ? 6.571 -14.142 46.891 1.00 95.69 387 LEU A N 1
ATOM 3029 C CA . LEU A 1 387 ? 6.584 -12.678 46.863 1.00 95.69 387 LEU A CA 1
ATOM 3030 C C . LEU A 1 387 ? 7.063 -12.057 48.181 1.00 95.69 387 LEU A C 1
ATOM 3032 O O . LEU A 1 387 ? 7.383 -10.869 48.199 1.00 95.69 387 LEU A O 1
ATOM 3036 N N . ILE A 1 388 ? 7.166 -12.829 49.270 1.00 94.69 388 ILE A N 1
ATOM 3037 C CA . ILE A 1 388 ? 7.533 -12.326 50.604 1.00 94.69 388 ILE A CA 1
ATOM 3038 C C . ILE A 1 388 ? 8.794 -11.438 50.600 1.00 94.69 388 ILE A C 1
ATOM 3040 O O . ILE A 1 388 ? 8.676 -10.298 51.049 1.00 94.69 388 ILE A O 1
ATOM 3044 N N . PRO A 1 389 ? 9.954 -11.830 50.030 1.00 92.81 389 PRO A N 1
ATOM 3045 C CA . PRO A 1 389 ? 11.146 -10.972 50.021 1.00 92.81 389 PRO A CA 1
ATOM 3046 C C . PRO A 1 389 ? 10.951 -9.661 49.239 1.00 92.81 389 PRO A C 1
ATOM 3048 O O . PRO A 1 389 ? 11.544 -8.627 49.560 1.00 92.81 389 PRO A O 1
ATOM 3051 N N . THR A 1 390 ? 10.101 -9.676 48.206 1.00 91.69 390 THR A N 1
ATOM 3052 C CA . THR A 1 390 ? 9.710 -8.474 47.457 1.00 91.69 390 THR A CA 1
ATOM 3053 C C . THR A 1 390 ? 8.788 -7.581 48.284 1.00 91.69 390 THR A C 1
ATOM 3055 O O . THR A 1 390 ? 8.960 -6.363 48.265 1.00 91.69 390 THR A O 1
ATOM 3058 N N . LEU A 1 391 ? 7.849 -8.162 49.034 1.00 92.75 391 LEU A N 1
ATOM 3059 C CA . LEU A 1 391 ? 6.927 -7.437 49.907 1.00 92.75 391 LEU A CA 1
ATOM 3060 C C . LEU A 1 391 ? 7.642 -6.837 51.124 1.00 92.75 391 LEU A C 1
ATOM 3062 O O . LEU A 1 391 ? 7.456 -5.654 51.382 1.00 92.75 391 LEU A O 1
ATOM 3066 N N . GLU A 1 392 ? 8.545 -7.568 51.784 1.00 91.62 392 GLU A N 1
ATOM 3067 C CA . GLU A 1 392 ? 9.425 -7.027 52.835 1.00 91.62 392 GLU A CA 1
ATOM 3068 C C . GLU A 1 392 ? 10.203 -5.802 52.324 1.00 91.62 392 GLU A C 1
ATOM 3070 O O . GLU A 1 392 ? 10.155 -4.717 52.912 1.00 91.62 392 GLU A O 1
ATOM 3075 N N . SER A 1 393 ? 10.854 -5.935 51.160 1.00 87.69 393 SER A N 1
ATOM 3076 C CA . SER A 1 393 ? 11.623 -4.852 50.534 1.00 87.69 393 SER A CA 1
ATOM 3077 C C . SER A 1 393 ? 10.758 -3.673 50.064 1.00 87.69 393 SER A C 1
ATOM 3079 O O . SER A 1 393 ? 11.227 -2.529 50.037 1.00 87.69 393 SER A O 1
ATOM 3081 N N . LYS A 1 394 ? 9.491 -3.917 49.698 1.00 86.56 394 LYS A N 1
ATOM 3082 C CA . LYS A 1 394 ? 8.544 -2.863 49.313 1.00 86.56 394 LYS A CA 1
ATOM 3083 C C . LYS A 1 394 ? 7.933 -2.141 50.508 1.00 86.56 394 LYS A C 1
ATOM 3085 O O . LYS A 1 394 ? 7.755 -0.925 50.406 1.00 86.56 394 LYS A O 1
ATOM 3090 N N . TRP A 1 395 ? 7.588 -2.866 51.569 1.00 88.69 395 TRP A N 1
ATOM 3091 C CA . TRP A 1 395 ? 6.822 -2.371 52.712 1.00 88.69 395 TRP A CA 1
ATOM 3092 C C . TRP A 1 395 ? 7.693 -1.880 53.878 1.00 88.69 395 TRP A C 1
ATOM 3094 O O . TRP A 1 395 ? 7.204 -1.122 54.709 1.00 88.69 395 TRP A O 1
ATOM 3104 N N . GLY A 1 396 ? 8.975 -2.259 53.937 1.00 83.56 396 GLY A N 1
ATOM 3105 C CA . GLY A 1 396 ? 9.890 -1.845 55.012 1.00 83.56 396 GLY A CA 1
ATOM 3106 C C . GLY A 1 396 ? 9.679 -2.596 56.333 1.00 83.56 396 GLY A C 1
ATOM 3107 O O . GLY A 1 396 ? 10.115 -2.133 57.386 1.00 83.56 396 GLY A O 1
ATOM 3108 N N . VAL A 1 397 ? 9.013 -3.750 56.279 1.00 86.75 397 VAL A N 1
ATOM 3109 C CA . VAL A 1 397 ? 8.715 -4.630 57.419 1.00 86.75 397 VAL A CA 1
ATOM 3110 C C . VAL A 1 397 ? 9.312 -6.012 57.185 1.00 86.75 397 VAL A C 1
ATOM 3112 O O . VAL A 1 397 ? 9.623 -6.369 56.050 1.00 86.75 397 VAL A O 1
ATOM 3115 N N . LYS A 1 398 ? 9.435 -6.802 58.252 1.00 89.06 398 LYS A N 1
ATOM 3116 C CA . LYS A 1 398 ? 9.775 -8.226 58.167 1.00 89.06 398 LYS A CA 1
ATOM 3117 C C . LYS A 1 398 ? 8.500 -9.074 58.222 1.00 89.06 398 LYS A C 1
ATOM 3119 O O . LYS A 1 398 ? 7.606 -8.770 59.013 1.00 89.06 398 LYS A O 1
ATOM 3124 N N . LEU A 1 399 ? 8.428 -10.120 57.403 1.00 91.75 399 LEU A N 1
ATOM 3125 C CA . LEU A 1 399 ? 7.266 -10.996 57.229 1.00 91.75 399 LEU A CA 1
ATOM 3126 C C . LEU A 1 399 ? 7.632 -12.428 57.636 1.00 91.75 399 LEU A C 1
ATOM 3128 O O . LEU A 1 399 ? 8.180 -13.203 56.853 1.00 91.75 399 LEU A O 1
ATOM 3132 N N . LEU A 1 400 ? 7.344 -12.791 58.887 1.00 91.69 400 LEU A N 1
ATOM 3133 C CA . LEU A 1 400 ? 7.664 -14.118 59.410 1.00 91.69 400 LEU A CA 1
ATOM 3134 C C . LEU A 1 400 ? 6.591 -15.128 58.987 1.00 91.69 400 LEU A C 1
ATOM 3136 O O . LEU A 1 400 ? 5.469 -15.083 59.487 1.00 91.69 400 LEU A O 1
ATOM 3140 N N . ILE A 1 401 ? 6.944 -16.061 58.099 1.00 95.00 401 ILE A N 1
ATOM 3141 C CA . ILE A 1 401 ? 6.070 -17.178 57.709 1.00 95.00 401 ILE A CA 1
ATOM 3142 C C . ILE A 1 401 ? 5.700 -17.992 58.956 1.00 95.00 401 ILE A C 1
ATOM 3144 O O . ILE A 1 401 ? 6.573 -18.534 59.635 1.00 95.00 401 ILE A O 1
ATOM 3148 N N . ARG A 1 402 ? 4.398 -18.089 59.238 1.00 94.44 402 ARG A N 1
ATOM 3149 C CA . ARG A 1 402 ? 3.823 -18.955 60.275 1.00 94.44 402 ARG A CA 1
ATOM 3150 C C . ARG A 1 402 ? 3.310 -20.274 59.702 1.00 94.44 402 ARG A C 1
ATOM 3152 O O . ARG A 1 402 ? 3.460 -21.304 60.350 1.00 94.44 402 ARG A O 1
ATOM 3159 N N . LYS A 1 403 ? 2.746 -20.254 58.490 1.00 93.94 403 LYS A N 1
ATOM 3160 C CA . LYS A 1 403 ? 2.165 -21.429 57.817 1.00 93.94 403 LYS A CA 1
ATOM 3161 C C . LYS A 1 403 ? 2.186 -21.254 56.301 1.00 93.94 403 LYS A C 1
ATOM 3163 O O . LYS A 1 403 ? 2.173 -20.115 55.834 1.00 93.94 403 LYS A O 1
ATOM 3168 N N . THR A 1 404 ? 2.173 -22.352 55.548 1.00 94.88 404 THR A N 1
ATOM 3169 C CA . THR A 1 404 ? 2.038 -22.358 54.081 1.00 94.88 404 THR A CA 1
ATOM 3170 C C . THR A 1 404 ? 1.028 -23.407 53.616 1.00 94.88 404 THR A C 1
ATOM 3172 O O . THR A 1 404 ? 0.807 -24.406 54.300 1.00 94.88 404 THR A O 1
ATOM 3175 N N . PHE A 1 405 ? 0.388 -23.160 52.472 1.00 94.62 405 PHE A N 1
ATOM 3176 C CA . PHE A 1 405 ? -0.644 -24.014 51.864 1.00 94.62 405 PHE A CA 1
ATOM 3177 C C . PHE A 1 405 ? -0.851 -23.642 50.386 1.00 94.62 405 PHE A C 1
ATOM 3179 O O . PHE A 1 405 ? -0.434 -22.571 49.948 1.00 94.62 405 PHE A O 1
ATOM 3186 N N . LEU A 1 406 ? -1.496 -24.513 49.608 1.00 94.19 406 LEU A N 1
ATOM 3187 C CA . LEU A 1 406 ? -1.901 -24.205 48.229 1.00 94.19 406 LEU A CA 1
ATOM 3188 C C . LEU A 1 406 ? -3.101 -23.249 48.211 1.00 94.19 406 LEU A C 1
ATOM 3190 O O . LEU A 1 406 ? -3.941 -23.292 49.111 1.00 94.19 406 LEU A O 1
ATOM 3194 N N . GLY A 1 407 ? -3.211 -22.408 47.181 1.00 92.12 407 GLY A N 1
ATOM 3195 C CA . GLY A 1 407 ? -4.296 -21.426 47.058 1.00 92.12 407 GLY A CA 1
ATOM 3196 C C . GLY A 1 407 ? -5.699 -22.033 46.982 1.00 92.12 407 GLY A C 1
ATOM 3197 O O . GLY A 1 407 ? -6.664 -21.378 47.366 1.00 92.12 407 GLY A O 1
ATOM 3198 N N . SER A 1 408 ? -5.818 -23.306 46.595 1.00 92.06 408 SER A N 1
ATOM 3199 C CA . SER A 1 408 ? -7.059 -24.087 46.700 1.00 92.06 408 SER A CA 1
ATOM 3200 C C . SER A 1 408 ? -7.651 -24.122 48.119 1.00 92.06 408 SER A C 1
ATOM 3202 O O . SER A 1 408 ? -8.871 -24.109 48.263 1.00 92.06 408 SER A O 1
ATOM 3204 N N . ALA A 1 409 ? -6.826 -24.064 49.172 1.00 91.69 409 ALA A N 1
ATOM 3205 C CA . ALA A 1 409 ? -7.286 -24.020 50.565 1.00 91.69 409 ALA A CA 1
ATOM 3206 C C . ALA A 1 409 ? -7.957 -22.687 50.965 1.00 91.69 409 ALA A C 1
ATOM 3208 O O . ALA A 1 409 ? -8.503 -22.581 52.064 1.00 91.69 409 ALA A O 1
ATOM 3209 N N . LEU A 1 410 ? -7.913 -21.666 50.098 1.00 92.50 410 LEU A N 1
ATOM 3210 C CA . LEU A 1 410 ? -8.552 -20.366 50.312 1.00 92.50 410 LEU A CA 1
ATOM 3211 C C . LEU A 1 410 ? -9.933 -20.243 49.645 1.00 92.50 410 LEU A C 1
ATOM 3213 O O . LEU A 1 410 ? -10.622 -19.251 49.883 1.00 92.50 410 LEU A O 1
ATOM 3217 N N . GLU A 1 411 ? -10.353 -21.192 48.803 1.00 93.38 411 GLU A N 1
ATOM 3218 C CA . GLU A 1 411 ? -11.615 -21.071 48.063 1.00 93.38 411 GLU A CA 1
ATOM 3219 C C . GLU A 1 411 ? -12.829 -21.044 49.010 1.00 93.38 411 GLU A C 1
ATOM 3221 O O . GLU A 1 411 ? -13.016 -21.930 49.838 1.00 93.38 411 GLU A O 1
ATOM 3226 N N . ASN A 1 412 ? -13.691 -20.035 48.865 1.00 92.44 412 ASN A N 1
ATOM 3227 C CA . ASN A 1 412 ? -14.823 -19.729 49.748 1.00 92.44 412 ASN A CA 1
ATOM 3228 C C . ASN A 1 412 ? -14.468 -19.239 51.169 1.00 92.44 412 ASN A C 1
ATOM 3230 O O . ASN A 1 412 ? -15.384 -19.078 51.981 1.00 92.44 412 ASN A O 1
ATOM 3234 N N . CYS A 1 413 ? -13.206 -18.898 51.476 1.00 94.00 413 CYS A N 1
ATOM 3235 C CA . CYS A 1 413 ? -12.910 -18.037 52.633 1.00 94.00 413 CYS A CA 1
ATOM 3236 C C . CYS A 1 413 ? -13.737 -16.743 52.547 1.00 94.00 413 CYS A C 1
ATOM 3238 O O . CYS A 1 413 ? -13.898 -16.177 51.465 1.00 94.00 413 CYS A O 1
ATOM 3240 N N . ARG A 1 414 ? -14.260 -16.257 53.674 1.00 95.25 414 ARG A N 1
ATOM 3241 C CA . ARG A 1 414 ? -15.125 -15.068 53.728 1.00 95.25 414 ARG A CA 1
ATOM 3242 C C . ARG A 1 414 ? -14.351 -13.901 54.314 1.00 95.25 414 ARG A C 1
ATOM 3244 O O . ARG A 1 414 ? -13.754 -14.039 55.382 1.00 95.25 414 ARG A O 1
ATOM 3251 N N . TYR A 1 415 ? -14.377 -12.754 53.647 1.00 95.69 415 TYR A N 1
ATOM 3252 C CA . TYR A 1 415 ? -13.771 -11.518 54.138 1.00 95.69 415 TYR A CA 1
ATOM 3253 C C . TYR A 1 415 ? -14.780 -10.369 54.154 1.00 95.69 415 TYR A C 1
ATOM 3255 O O . TYR A 1 415 ? -15.757 -10.378 53.410 1.00 95.69 415 TYR A O 1
ATOM 3263 N N . ILE A 1 416 ? -14.535 -9.366 54.996 1.00 96.12 416 ILE A N 1
ATOM 3264 C CA . ILE A 1 416 ? -15.340 -8.143 55.049 1.00 96.12 416 ILE A CA 1
ATOM 3265 C C . ILE A 1 416 ? -14.847 -7.158 53.989 1.00 96.12 416 ILE A C 1
ATOM 3267 O O . ILE A 1 416 ? -13.689 -6.729 54.016 1.00 96.12 416 ILE A O 1
ATOM 3271 N N . HIS A 1 417 ? -15.736 -6.796 53.067 1.00 95.00 417 HIS A N 1
ATOM 3272 C CA . HIS A 1 417 ? -15.512 -5.783 52.046 1.00 95.00 417 HIS A CA 1
ATOM 3273 C C . HIS A 1 417 ? -15.196 -4.426 52.709 1.00 95.00 417 HIS A C 1
ATOM 3275 O O . HIS A 1 417 ? -15.950 -3.974 53.578 1.00 95.00 417 HIS A O 1
ATOM 3281 N N . PRO A 1 418 ? -14.089 -3.758 52.329 1.00 92.50 418 PRO A N 1
ATOM 3282 C CA . PRO A 1 418 ? -13.486 -2.684 53.123 1.00 92.50 418 PRO A CA 1
ATOM 3283 C C . PRO A 1 418 ? -14.326 -1.408 53.255 1.00 92.50 418 PRO A C 1
ATOM 3285 O O . PRO A 1 418 ? -14.006 -0.593 54.112 1.00 92.50 418 PRO A O 1
ATOM 3288 N N . VAL A 1 419 ? -15.339 -1.199 52.403 1.00 91.44 419 VAL A N 1
ATOM 3289 C CA . VAL A 1 419 ? -16.091 0.071 52.300 1.00 91.44 419 VAL A CA 1
ATOM 3290 C C . VAL A 1 419 ? -17.510 -0.008 52.869 1.00 91.44 419 VAL A C 1
ATOM 3292 O O . VAL A 1 419 ? -17.973 0.957 53.474 1.00 91.44 419 VAL A O 1
ATOM 3295 N N . ASP A 1 420 ? -18.219 -1.122 52.662 1.00 87.56 420 ASP A N 1
ATOM 3296 C CA . ASP A 1 420 ? -19.644 -1.255 53.020 1.00 87.56 420 ASP A CA 1
ATOM 3297 C C . ASP A 1 420 ? -19.946 -2.382 54.024 1.00 87.56 420 ASP A C 1
ATOM 3299 O O . ASP A 1 420 ? -21.101 -2.575 54.401 1.00 87.56 420 ASP A O 1
ATOM 3303 N N . GLY A 1 421 ? -18.919 -3.108 54.480 1.00 86.38 421 GLY A N 1
ATOM 3304 C CA . GLY A 1 421 ? -19.033 -4.102 55.544 1.00 86.38 421 GLY A CA 1
ATOM 3305 C C . GLY A 1 421 ? -19.668 -5.441 55.149 1.00 86.38 421 GLY A C 1
ATOM 3306 O O . GLY A 1 421 ? -19.871 -6.275 56.029 1.00 86.38 421 GLY A O 1
ATOM 3307 N N . LYS A 1 422 ? -19.987 -5.678 53.869 1.00 92.44 422 LYS A N 1
ATOM 3308 C CA . LYS A 1 422 ? -20.547 -6.963 53.408 1.00 92.44 422 LYS A CA 1
ATOM 3309 C C . LYS A 1 422 ? -19.517 -8.093 53.462 1.00 92.44 422 LYS A C 1
ATOM 3311 O O . LYS A 1 422 ? -18.322 -7.860 53.311 1.00 92.44 422 LYS A O 1
ATOM 3316 N N . GLU A 1 423 ? -19.983 -9.334 53.597 1.00 94.88 423 GLU A N 1
ATOM 3317 C CA . GLU A 1 423 ? -19.142 -10.508 53.344 1.00 94.88 423 GLU A CA 1
ATOM 3318 C C . GLU A 1 423 ? -18.968 -10.770 51.844 1.00 94.88 423 GLU A C 1
ATOM 3320 O O . GLU A 1 423 ? -19.950 -10.947 51.119 1.00 94.88 423 GLU A O 1
ATOM 3325 N N . CYS A 1 424 ? -17.717 -10.914 51.412 1.00 95.56 424 CYS A N 1
ATOM 3326 C CA . CYS A 1 424 ? -17.328 -11.327 50.068 1.00 95.56 424 CYS A CA 1
ATOM 3327 C C . CYS A 1 424 ? -16.498 -12.630 50.108 1.00 95.56 424 CYS A C 1
ATOM 3329 O O . CYS A 1 424 ? -15.772 -12.870 51.079 1.00 95.56 424 CYS A O 1
ATOM 3331 N N . PRO A 1 425 ? -16.593 -13.495 49.080 1.00 96.12 425 PRO A N 1
ATOM 3332 C CA . PRO A 1 425 ? -15.810 -14.724 48.985 1.00 96.12 425 PRO A CA 1
ATOM 3333 C C . PRO A 1 425 ? -14.402 -14.493 48.416 1.00 96.12 425 PRO A C 1
ATOM 3335 O O . PRO A 1 425 ? -14.189 -13.673 47.524 1.00 96.12 425 PRO A O 1
ATOM 3338 N N . VAL A 1 426 ? -13.446 -15.302 48.859 1.00 96.19 426 VAL A N 1
ATOM 3339 C CA . VAL A 1 426 ? -12.229 -15.609 48.099 1.00 96.19 426 VAL A CA 1
ATOM 3340 C C . VAL A 1 426 ? -12.565 -16.695 47.068 1.00 96.19 426 VAL A C 1
ATOM 3342 O O . VAL A 1 426 ? -13.284 -17.644 47.383 1.00 96.19 426 VAL A O 1
ATOM 3345 N N . VAL A 1 427 ? -12.085 -16.555 45.833 1.00 96.12 427 VAL A N 1
ATOM 3346 C CA . VAL A 1 427 ? -12.459 -17.396 44.679 1.00 96.12 427 VAL A CA 1
ATOM 3347 C C . VAL A 1 427 ? -11.232 -17.866 43.898 1.00 96.12 427 VAL A C 1
ATOM 3349 O O . VAL A 1 427 ? -10.193 -17.206 43.911 1.00 96.12 427 VAL A O 1
ATOM 3352 N N . ILE A 1 428 ? -11.341 -18.980 43.169 1.00 94.88 428 ILE A N 1
ATOM 3353 C CA . ILE A 1 428 ? -10.274 -19.410 42.256 1.00 94.88 428 ILE A CA 1
ATOM 3354 C C . ILE A 1 428 ? -10.405 -18.657 40.931 1.00 94.88 428 ILE A C 1
ATOM 3356 O O . ILE A 1 428 ? -11.349 -18.890 40.172 1.00 94.88 428 ILE A O 1
ATOM 3360 N N . GLY A 1 429 ? -9.441 -17.781 40.647 1.00 87.06 429 GLY A N 1
ATOM 3361 C CA . GLY A 1 429 ? -9.278 -17.138 39.343 1.00 87.06 429 GLY A CA 1
ATOM 3362 C C . GLY A 1 429 ? -8.635 -18.109 38.351 1.00 87.06 429 GLY A C 1
ATOM 3363 O O . GLY A 1 429 ? -9.241 -19.112 37.969 1.00 87.06 429 GLY A O 1
ATOM 3364 N N . GLY A 1 430 ? -7.390 -17.823 37.969 1.00 81.38 430 GLY A N 1
ATOM 3365 C CA . GLY A 1 430 ? -6.571 -18.673 37.105 1.00 81.38 430 GLY A CA 1
ATOM 3366 C C . GLY A 1 430 ? -5.170 -18.099 36.885 1.00 81.38 430 GLY A C 1
ATOM 3367 O O . GLY A 1 430 ? -4.700 -17.261 37.655 1.00 81.38 430 GLY A O 1
ATOM 3368 N N . ASP A 1 431 ? -4.526 -18.531 35.804 1.00 83.75 431 ASP A N 1
ATOM 3369 C CA . ASP A 1 431 ? -3.098 -18.329 35.505 1.00 83.75 431 ASP A CA 1
ATOM 3370 C C . ASP A 1 431 ? -2.673 -16.859 35.317 1.00 83.75 431 ASP A C 1
ATOM 3372 O O . ASP A 1 431 ? -1.485 -16.539 35.361 1.00 83.75 431 ASP A O 1
ATOM 3376 N N . TYR A 1 432 ? -3.635 -15.940 35.164 1.00 86.56 432 TYR A N 1
ATOM 3377 C CA . TYR A 1 432 ? -3.389 -14.493 35.185 1.00 86.56 432 TYR A CA 1
ATOM 3378 C C . TYR A 1 432 ? -2.886 -13.989 36.554 1.00 86.56 432 TYR A C 1
ATOM 3380 O O . TYR A 1 432 ? -2.366 -12.877 36.658 1.00 86.56 432 TYR A O 1
ATOM 3388 N N . ILE A 1 433 ? -3.022 -14.806 37.604 1.00 92.31 433 ILE A N 1
ATOM 3389 C CA . ILE A 1 433 ? -2.511 -14.563 38.953 1.00 92.31 433 ILE A CA 1
ATOM 3390 C C . ILE A 1 433 ? -1.181 -15.308 39.104 1.00 92.31 433 ILE A C 1
ATOM 3392 O O . ILE A 1 433 ? -1.152 -16.538 39.178 1.00 92.31 433 ILE A O 1
ATOM 3396 N N . ASN A 1 434 ? -0.082 -14.550 39.161 1.00 91.88 434 ASN A N 1
ATOM 3397 C CA . ASN A 1 434 ? 1.290 -15.060 39.198 1.00 91.88 434 ASN A CA 1
ATOM 3398 C C . ASN A 1 434 ? 2.141 -14.385 40.299 1.00 91.88 434 ASN A C 1
ATOM 3400 O O . ASN A 1 434 ? 1.657 -13.530 41.045 1.00 91.88 434 ASN A O 1
ATOM 3404 N N . THR A 1 435 ? 3.416 -14.771 40.405 1.00 92.75 435 THR A N 1
ATOM 3405 C CA . THR A 1 435 ? 4.377 -14.256 41.400 1.00 92.75 435 THR A CA 1
ATOM 3406 C C . THR A 1 435 ? 5.343 -13.192 40.854 1.00 92.75 435 THR A C 1
ATOM 3408 O O . THR A 1 435 ? 6.307 -12.833 41.527 1.00 92.75 435 THR A O 1
ATOM 3411 N N . GLU A 1 436 ? 5.086 -12.614 39.672 1.00 90.62 436 GLU A N 1
ATOM 3412 C CA . GLU A 1 436 ? 5.919 -11.534 39.112 1.00 90.62 436 GLU A CA 1
ATOM 3413 C C . GLU A 1 436 ? 5.651 -10.165 39.765 1.00 90.62 436 GLU A C 1
ATOM 3415 O O . GLU A 1 436 ? 6.524 -9.291 39.777 1.00 90.62 436 GLU A O 1
ATOM 3420 N N . SER A 1 437 ? 4.438 -9.937 40.285 1.00 88.44 437 SER A N 1
ATOM 3421 C CA . SER A 1 437 ? 4.037 -8.645 40.855 1.00 88.44 437 SER A CA 1
ATOM 3422 C C . SER A 1 437 ? 2.885 -8.746 41.866 1.00 88.44 437 SER A C 1
ATOM 3424 O O . SER A 1 437 ? 2.316 -9.809 42.098 1.00 88.44 437 SER A O 1
ATOM 3426 N N . GLY A 1 438 ? 2.545 -7.621 42.504 1.00 92.62 438 GLY A N 1
ATOM 3427 C CA . GLY A 1 438 ? 1.474 -7.558 43.499 1.00 92.62 438 GLY A CA 1
ATOM 3428 C C . GLY A 1 438 ? 1.777 -8.326 44.782 1.00 92.62 438 GLY A C 1
ATOM 3429 O O . GLY A 1 438 ? 2.866 -8.181 45.335 1.00 92.62 438 GLY A O 1
ATOM 3430 N N . THR A 1 439 ? 0.788 -9.074 45.273 1.00 95.81 439 THR A N 1
ATOM 3431 C CA . THR A 1 439 ? 0.854 -9.952 46.461 1.00 95.81 439 THR A CA 1
ATOM 3432 C C . THR A 1 439 ? 0.523 -11.416 46.144 1.00 95.81 439 THR A C 1
ATOM 3434 O O . THR A 1 439 ? 0.575 -12.258 47.040 1.00 95.81 439 THR A O 1
ATOM 3437 N N . GLY A 1 440 ? 0.145 -11.721 44.897 1.00 94.12 440 GLY A N 1
ATOM 3438 C CA . GLY A 1 440 ? -0.472 -12.991 44.502 1.00 94.12 440 GLY A CA 1
ATOM 3439 C C . GLY A 1 440 ? -1.959 -13.120 44.865 1.00 94.12 440 GLY A C 1
ATOM 3440 O O . GLY A 1 440 ? -2.546 -14.165 44.601 1.00 94.12 440 GLY A O 1
ATOM 3441 N N . LEU A 1 441 ? -2.582 -12.091 45.455 1.00 96.06 441 LEU A N 1
ATOM 3442 C CA . LEU A 1 441 ? -4.029 -12.015 45.676 1.00 96.06 441 LEU A CA 1
ATOM 3443 C C . LEU A 1 441 ? -4.576 -10.785 44.945 1.00 96.06 441 LEU A C 1
ATOM 3445 O O . LEU A 1 441 ? -4.140 -9.657 45.194 1.00 96.06 441 LEU A O 1
ATOM 3449 N N . VAL A 1 442 ? -5.524 -11.004 44.036 1.00 95.75 442 VAL A N 1
ATOM 3450 C CA . VAL A 1 442 ? -6.088 -9.953 43.179 1.00 95.75 442 VAL A CA 1
ATOM 3451 C C . VAL A 1 442 ? -7.473 -9.589 43.694 1.00 95.75 442 VAL A C 1
ATOM 3453 O O . VAL A 1 442 ? -8.329 -10.457 43.834 1.00 95.75 442 VAL A O 1
ATOM 3456 N N . HIS A 1 443 ? -7.714 -8.310 43.990 1.00 96.00 443 HIS A N 1
ATOM 3457 C CA . HIS A 1 443 ? -9.076 -7.863 44.276 1.00 96.00 443 HIS A CA 1
ATOM 3458 C C . HIS A 1 443 ? -9.885 -7.897 42.971 1.00 96.00 443 HIS A C 1
ATOM 3460 O O . HIS A 1 443 ? -9.434 -7.374 41.958 1.00 96.00 443 HIS A O 1
ATOM 3466 N N . THR A 1 444 ? -11.062 -8.514 43.001 1.00 95.75 444 THR A N 1
ATOM 3467 C CA . THR A 1 444 ? -11.905 -8.730 41.823 1.00 95.75 444 THR A CA 1
ATOM 3468 C C . THR A 1 444 ? -13.083 -7.765 41.844 1.00 95.75 444 THR A C 1
ATOM 3470 O O . THR A 1 444 ? -13.843 -7.728 42.817 1.00 95.75 444 THR A O 1
ATOM 3473 N N . ALA A 1 445 ? -13.247 -6.982 40.782 1.00 96.00 445 ALA A N 1
ATOM 3474 C CA . ALA A 1 445 ? -14.362 -6.070 40.551 1.00 96.00 445 ALA A CA 1
ATOM 3475 C C . ALA A 1 445 ? -14.939 -6.329 39.141 1.00 96.00 445 ALA A C 1
ATOM 3477 O O . ALA A 1 445 ? -14.495 -5.704 38.176 1.00 96.00 445 ALA A O 1
ATOM 3478 N N . PRO A 1 446 ? -15.934 -7.232 38.983 1.00 94.50 446 PRO A N 1
ATOM 3479 C CA . PRO A 1 446 ? -16.411 -7.703 37.672 1.00 94.50 446 PRO A CA 1
ATOM 3480 C C . PRO A 1 446 ? -16.938 -6.612 36.723 1.00 94.50 446 PRO A C 1
ATOM 3482 O O . PRO A 1 446 ? -17.079 -6.844 35.524 1.00 94.50 446 PRO A O 1
ATOM 3485 N N . GLY A 1 447 ? -17.224 -5.410 37.233 1.00 94.19 447 GLY A N 1
ATOM 3486 C CA . GLY A 1 447 ? -17.555 -4.240 36.422 1.00 94.19 447 GLY A CA 1
ATOM 3487 C C . GLY A 1 447 ? -16.369 -3.526 35.754 1.00 94.19 447 GLY A C 1
ATOM 3488 O O . GLY A 1 447 ? -16.592 -2.665 34.902 1.00 94.19 447 GLY A O 1
ATOM 3489 N N . HIS A 1 448 ? -15.127 -3.849 36.135 1.00 94.62 448 HIS A N 1
ATOM 3490 C CA . HIS A 1 448 ? -13.928 -3.047 35.852 1.00 94.62 448 HIS A CA 1
ATOM 3491 C C . HIS A 1 448 ? -12.698 -3.849 35.380 1.00 94.62 448 HIS A C 1
ATOM 3493 O O . HIS A 1 448 ? -11.611 -3.284 35.276 1.00 94.62 448 HIS A O 1
ATOM 3499 N N . GLY A 1 449 ? -12.850 -5.128 35.027 1.00 90.75 449 GLY A N 1
ATOM 3500 C CA . GLY A 1 449 ? -11.775 -5.932 34.437 1.00 90.75 449 GLY A CA 1
ATOM 3501 C C . GLY A 1 449 ? -12.310 -7.140 33.669 1.00 90.75 449 GLY A C 1
ATOM 3502 O O . GLY A 1 449 ? -13.342 -7.695 34.035 1.00 90.75 449 GLY A O 1
ATOM 3503 N N . GLN A 1 450 ? -11.627 -7.551 32.597 1.00 88.00 450 GLN A N 1
ATOM 3504 C CA . GLN A 1 450 ? -12.084 -8.663 31.751 1.00 88.00 450 GLN A CA 1
ATOM 3505 C C . GLN A 1 450 ? -11.948 -10.026 32.453 1.00 88.00 450 GLN A C 1
ATOM 3507 O O . GLN A 1 450 ? -12.918 -10.779 32.501 1.00 88.00 450 GLN A O 1
ATOM 3512 N N . GLU A 1 451 ? -10.793 -10.314 33.061 1.00 90.19 451 GLU A N 1
ATOM 3513 C CA . GLU A 1 451 ? -10.596 -11.530 33.873 1.00 90.19 451 GLU A CA 1
ATOM 3514 C C . GLU A 1 451 ? -11.493 -11.531 35.120 1.00 90.19 451 GLU A C 1
ATOM 3516 O O . GLU A 1 451 ? -12.047 -12.563 35.504 1.00 90.19 451 GLU A O 1
ATOM 3521 N N . ASP A 1 452 ? -11.717 -10.352 35.706 1.00 93.19 452 ASP A N 1
ATOM 3522 C CA . ASP A 1 452 ? -12.641 -10.158 36.824 1.00 93.19 452 ASP A CA 1
ATOM 3523 C C . ASP A 1 452 ? -14.092 -10.456 36.432 1.00 93.19 452 ASP A C 1
ATOM 3525 O O . ASP A 1 452 ? -14.852 -10.995 37.234 1.00 93.19 452 ASP A O 1
ATOM 3529 N N . TYR A 1 453 ? -14.487 -10.130 35.200 1.00 91.62 453 TYR A N 1
ATOM 3530 C CA . TYR A 1 453 ? -15.803 -10.445 34.653 1.00 91.62 453 TYR A CA 1
ATOM 3531 C C . TYR A 1 453 ? -15.955 -11.936 34.342 1.00 91.62 453 TYR A C 1
ATOM 3533 O O . TYR A 1 453 ? -16.979 -12.518 34.689 1.00 91.62 453 TYR A O 1
ATOM 3541 N N . ILE A 1 454 ? -14.937 -12.581 33.765 1.00 89.94 454 ILE A N 1
ATOM 3542 C CA . ILE A 1 454 ? -14.936 -14.034 33.515 1.00 89.94 454 ILE A CA 1
ATOM 3543 C C . ILE A 1 454 ? -15.017 -14.804 34.845 1.00 89.94 454 ILE A C 1
ATOM 3545 O O . ILE A 1 454 ? -15.872 -15.677 35.013 1.00 89.94 454 ILE A O 1
ATOM 3549 N N . THR A 1 455 ? -14.197 -14.422 35.827 1.00 91.69 455 THR A N 1
ATOM 3550 C CA . THR A 1 455 ? -14.238 -14.966 37.195 1.00 91.69 455 THR A CA 1
ATOM 3551 C C . THR A 1 455 ? -15.571 -14.644 37.878 1.00 91.69 455 THR A C 1
ATOM 3553 O O . THR A 1 455 ? -16.149 -15.492 38.556 1.00 91.69 455 THR A O 1
ATOM 3556 N N . GLY A 1 456 ? -16.118 -13.450 37.644 1.00 92.38 456 GLY A N 1
ATOM 3557 C CA . GLY A 1 456 ? -17.428 -13.038 38.135 1.00 92.38 456 GLY A CA 1
ATOM 3558 C C . GLY A 1 456 ? -18.568 -13.908 37.615 1.00 92.38 456 GLY A C 1
ATOM 3559 O O . GLY A 1 456 ? -19.378 -14.372 38.412 1.00 92.38 456 GLY A O 1
ATOM 3560 N N . LEU A 1 457 ? -18.595 -14.207 36.313 1.00 90.06 457 LEU A N 1
ATOM 3561 C CA . LEU A 1 457 ? -19.568 -15.130 35.721 1.00 90.06 457 LEU A CA 1
ATOM 3562 C C . LEU A 1 457 ? -19.436 -16.549 36.297 1.00 90.06 457 LEU A C 1
ATOM 3564 O O . LEU A 1 457 ? -20.450 -17.159 36.624 1.00 90.06 457 LEU A O 1
ATOM 3568 N N . LYS A 1 458 ? -18.204 -17.050 36.476 1.00 92.06 458 LYS A N 1
ATOM 3569 C CA . LYS A 1 458 ? -17.921 -18.386 37.041 1.00 92.06 458 LYS A CA 1
ATOM 3570 C C . LYS A 1 458 ? -18.508 -18.584 38.449 1.00 92.06 458 LYS A C 1
ATOM 3572 O O . LYS A 1 458 ? -18.972 -19.681 38.746 1.00 92.06 458 LYS A O 1
ATOM 3577 N N . TYR A 1 459 ? -18.510 -17.547 39.292 1.00 92.38 459 TYR A N 1
ATOM 3578 C CA . TYR A 1 459 ? -19.005 -17.606 40.682 1.00 92.38 459 TYR A CA 1
ATOM 3579 C C . TYR A 1 459 ? -20.329 -16.854 40.925 1.00 92.38 459 TYR A C 1
ATOM 3581 O O . TYR A 1 459 ? -20.757 -16.732 42.071 1.00 92.38 459 TYR A O 1
ATOM 3589 N N . GLY A 1 460 ? -20.987 -16.336 39.882 1.00 93.25 460 GLY A N 1
ATOM 3590 C CA . GLY A 1 460 ? -22.235 -15.570 40.017 1.00 93.25 460 GLY A CA 1
ATOM 3591 C C . GLY A 1 460 ? -22.086 -14.233 40.762 1.00 93.25 460 GLY A C 1
ATOM 3592 O O . GLY A 1 460 ? -23.024 -13.787 41.421 1.00 93.25 460 GLY A O 1
ATOM 3593 N N . LEU A 1 461 ? -20.909 -13.602 40.696 1.00 93.56 461 LEU A N 1
ATOM 3594 C CA . LEU A 1 461 ? -20.616 -12.348 41.398 1.00 93.56 461 LEU A CA 1
ATOM 3595 C C . LEU A 1 461 ? -21.362 -11.148 40.775 1.00 93.56 461 LEU A C 1
ATOM 3597 O O . LEU A 1 461 ? -21.529 -11.088 39.553 1.00 93.56 461 LEU A O 1
ATOM 3601 N N . PRO A 1 462 ? -21.756 -10.139 41.576 1.00 91.00 462 PRO A N 1
ATOM 3602 C CA . PRO A 1 462 ? -22.414 -8.940 41.065 1.00 91.00 462 PRO A CA 1
ATOM 3603 C C . PRO A 1 462 ? -21.496 -8.120 40.144 1.00 91.00 462 PRO A C 1
ATOM 3605 O O . PRO A 1 462 ? -20.395 -7.720 40.523 1.00 91.00 462 PRO A O 1
ATOM 3608 N N . ILE A 1 463 ? -21.995 -7.788 38.949 1.00 92.12 463 ILE A N 1
ATOM 3609 C CA . ILE A 1 463 ? -21.321 -6.920 37.966 1.00 92.12 463 ILE A CA 1
ATOM 3610 C C . ILE A 1 463 ? -21.573 -5.445 38.334 1.00 92.12 463 ILE A C 1
ATOM 3612 O O . ILE A 1 463 ? -22.206 -4.681 37.601 1.00 92.12 463 ILE A O 1
ATOM 3616 N N . LEU A 1 464 ? -21.122 -5.058 39.530 1.00 91.94 464 LEU A N 1
ATOM 3617 C CA . LEU A 1 464 ? -21.216 -3.690 40.033 1.00 91.94 464 LEU A CA 1
ATOM 3618 C C . LEU A 1 464 ? -20.182 -2.807 39.321 1.00 91.94 464 LEU A C 1
ATOM 3620 O O . LEU A 1 464 ? -19.009 -3.159 39.230 1.00 91.94 464 LEU A O 1
ATOM 3624 N N . SER A 1 465 ? -20.627 -1.666 38.796 1.00 92.75 465 SER A N 1
ATOM 3625 C CA . SER A 1 465 ? -19.791 -0.700 38.072 1.00 92.75 465 SER A CA 1
ATOM 3626 C C . SER A 1 465 ? -20.291 0.715 38.382 1.00 92.75 465 SER A C 1
ATOM 3628 O O . SER A 1 465 ? -20.971 1.306 37.535 1.00 92.75 465 SER A O 1
ATOM 3630 N N . PRO A 1 466 ? -20.001 1.255 39.582 1.00 93.88 466 PRO A N 1
ATOM 3631 C CA . PRO A 1 466 ? -20.677 2.417 40.146 1.00 93.88 466 PRO A CA 1
ATOM 3632 C C . PRO A 1 466 ? -20.088 3.723 39.595 1.00 93.88 466 PRO A C 1
ATOM 3634 O O . PRO A 1 466 ? -19.616 4.580 40.339 1.00 93.88 466 PRO A O 1
ATOM 3637 N N . VAL A 1 467 ? -20.032 3.844 38.264 1.00 94.88 467 VAL A N 1
ATOM 3638 C CA . VAL A 1 467 ? -19.332 4.912 37.538 1.00 94.88 467 VAL A CA 1
ATOM 3639 C C . VAL A 1 467 ? -20.187 5.434 36.379 1.00 94.88 467 VAL A C 1
ATOM 3641 O O . VAL A 1 467 ? -20.729 4.664 35.580 1.00 94.88 467 VAL A O 1
ATOM 3644 N N . SER A 1 468 ? -20.294 6.757 36.279 1.00 93.12 468 SER A N 1
ATOM 3645 C CA . SER A 1 468 ? -21.037 7.504 35.262 1.00 93.12 468 SER A CA 1
ATOM 3646 C C . SER A 1 468 ? -20.329 7.543 33.901 1.00 93.12 468 SER A C 1
ATOM 3648 O O . SER A 1 468 ? -19.143 7.235 33.767 1.00 93.12 468 SER A O 1
ATOM 3650 N N . ASP A 1 469 ? -21.051 8.000 32.877 1.00 90.25 469 ASP A N 1
ATOM 3651 C CA . ASP A 1 469 ? -20.515 8.192 31.522 1.00 90.25 469 ASP A CA 1
ATOM 3652 C C . ASP A 1 469 ? -19.362 9.209 31.474 1.00 90.25 469 ASP A C 1
ATOM 3654 O O . ASP A 1 469 ? -18.470 9.095 30.631 1.00 90.25 469 ASP A O 1
ATOM 3658 N N . ASP A 1 470 ? -19.358 10.192 32.381 1.00 90.88 470 ASP A N 1
ATOM 3659 C CA . ASP A 1 470 ? -18.310 11.208 32.511 1.00 90.88 470 ASP A CA 1
ATOM 3660 C C . ASP A 1 470 ? -17.198 10.845 33.513 1.00 90.88 470 ASP A C 1
ATOM 3662 O O . ASP A 1 470 ? -16.355 11.690 33.805 1.00 90.88 470 ASP A O 1
ATOM 3666 N N . GLY A 1 471 ? -17.143 9.590 33.982 1.00 93.56 471 GLY A N 1
ATOM 3667 C CA . GLY A 1 471 ? -16.027 9.065 34.779 1.00 93.56 471 GLY A CA 1
ATOM 3668 C C . GLY A 1 471 ? -16.040 9.473 36.252 1.00 93.56 471 GLY A C 1
ATOM 3669 O O . GLY A 1 471 ? -14.978 9.595 36.862 1.00 93.56 471 GLY A O 1
ATOM 3670 N N . LYS A 1 472 ? -17.223 9.687 36.831 1.00 96.31 472 LYS A N 1
ATOM 3671 C CA . LYS A 1 472 ? -17.413 9.945 38.264 1.00 96.31 472 LYS A CA 1
ATOM 3672 C C . LYS A 1 472 ? -18.118 8.780 38.934 1.00 96.31 472 LYS A C 1
ATOM 3674 O O . LYS A 1 472 ? -18.853 8.050 38.280 1.00 96.31 472 LYS A O 1
ATOM 3679 N N . PHE A 1 473 ? -17.952 8.637 40.239 1.00 96.81 473 PHE A N 1
ATOM 3680 C CA . PHE A 1 473 ? -18.742 7.684 41.009 1.00 96.81 473 PHE A CA 1
ATOM 3681 C C . PHE A 1 473 ? -20.244 8.016 40.995 1.00 96.81 473 PHE A C 1
ATOM 3683 O O . PHE A 1 473 ? -20.626 9.184 41.099 1.00 96.81 473 PHE A O 1
ATOM 3690 N N . THR A 1 474 ? -21.087 6.987 40.899 1.00 95.12 474 THR A N 1
ATOM 3691 C CA . THR A 1 474 ? -22.548 7.071 41.077 1.00 95.12 474 THR A CA 1
ATOM 3692 C C . THR A 1 474 ? -22.929 6.972 42.560 1.00 95.12 474 THR A C 1
ATOM 3694 O O . THR A 1 474 ? -22.086 6.724 43.424 1.00 95.12 474 THR A O 1
ATOM 3697 N N . GLU A 1 475 ? -24.219 7.123 42.868 1.00 92.50 475 GLU A N 1
ATOM 3698 C CA . GLU A 1 475 ? -24.770 6.922 44.218 1.00 92.50 475 GLU A CA 1
ATOM 3699 C C . GLU A 1 475 ? -24.522 5.498 44.755 1.00 92.50 475 GLU A C 1
ATOM 3701 O O . GLU A 1 475 ? -24.399 5.310 45.964 1.00 92.50 475 GLU A O 1
ATOM 3706 N N . GLU A 1 476 ? -24.344 4.509 43.870 1.00 90.06 476 GLU A N 1
ATOM 3707 C CA . GLU A 1 476 ? -23.976 3.129 44.225 1.00 90.06 476 GLU A CA 1
ATOM 3708 C C . GLU A 1 476 ? -22.610 3.037 44.939 1.00 90.06 476 GLU A C 1
ATOM 3710 O O . GLU A 1 476 ? -22.378 2.090 45.686 1.00 90.06 476 GLU A O 1
ATOM 3715 N N . ALA A 1 477 ? -21.716 4.021 44.762 1.00 91.12 477 ALA A N 1
ATOM 3716 C CA . ALA A 1 477 ? -20.446 4.116 45.492 1.00 91.12 477 ALA A CA 1
ATOM 3717 C C . ALA A 1 477 ? -20.587 4.766 46.888 1.00 91.12 477 ALA A C 1
ATOM 3719 O O . ALA A 1 477 ? -19.586 5.017 47.569 1.00 91.12 477 ALA A O 1
ATOM 3720 N N . GLY A 1 478 ? -21.811 5.103 47.307 1.00 90.19 478 GLY A N 1
ATOM 3721 C CA . GLY A 1 478 ? -22.109 5.724 48.593 1.00 90.19 478 GLY A CA 1
ATOM 3722 C C . GLY A 1 478 ? -21.336 7.027 48.806 1.00 90.19 478 GLY A C 1
ATOM 3723 O O . GLY A 1 478 ? -21.498 7.996 48.064 1.00 90.19 478 GLY A O 1
ATOM 3724 N N . ARG A 1 479 ? -20.462 7.051 49.822 1.00 91.25 479 ARG A N 1
ATOM 3725 C CA . ARG A 1 479 ? -19.715 8.254 50.244 1.00 91.25 479 ARG A CA 1
ATOM 3726 C C . ARG A 1 479 ? -18.751 8.835 49.201 1.00 91.25 479 ARG A C 1
ATOM 3728 O O . ARG A 1 479 ? -18.283 9.950 49.398 1.00 91.25 479 ARG A O 1
ATOM 3735 N N . PHE A 1 480 ? -18.446 8.110 48.124 1.00 95.38 480 PHE A N 1
ATOM 3736 C CA . PHE A 1 480 ? -17.567 8.594 47.052 1.00 95.38 480 PHE A CA 1
ATOM 3737 C C . PHE A 1 480 ? -18.323 9.222 45.865 1.00 95.38 480 PHE A C 1
ATOM 3739 O O . PHE A 1 480 ? -17.678 9.729 44.947 1.00 95.38 480 PHE A O 1
ATOM 3746 N N . SER A 1 481 ? -19.665 9.198 45.876 1.00 95.50 481 SER A N 1
ATOM 3747 C CA . SER A 1 481 ? -20.529 9.699 44.795 1.00 95.50 481 SER A CA 1
ATOM 3748 C C . SER A 1 481 ? -20.145 11.108 44.313 1.00 95.50 481 SER A C 1
ATOM 3750 O O . SER A 1 481 ? -19.833 12.001 45.102 1.00 95.50 481 SER A O 1
ATOM 3752 N N . GLY A 1 482 ? -20.149 11.307 42.993 1.00 94.31 482 GLY A N 1
ATOM 3753 C CA . GLY A 1 482 ? -19.819 12.574 42.334 1.00 94.31 482 GLY A CA 1
ATOM 3754 C C . GLY A 1 482 ? -18.323 12.870 42.149 1.00 94.31 482 GLY A C 1
ATOM 3755 O O . GLY A 1 482 ? -17.990 13.770 41.372 1.00 94.31 482 GLY A O 1
ATOM 3756 N N . LEU A 1 483 ? -17.410 12.126 42.788 1.00 95.88 483 LEU A N 1
ATOM 3757 C CA . LEU A 1 483 ? -15.962 12.308 42.611 1.00 95.88 483 LEU A CA 1
ATOM 3758 C C . LEU A 1 483 ? -15.461 11.674 41.302 1.00 95.88 483 LEU A C 1
ATOM 3760 O O . LEU A 1 483 ? -15.833 10.551 40.970 1.00 95.88 483 LEU A O 1
ATOM 3764 N N . ASP A 1 484 ? -14.574 12.375 40.587 1.00 95.44 484 ASP A N 1
ATOM 3765 C CA . ASP A 1 484 ? -13.862 11.874 39.395 1.00 95.44 484 ASP A CA 1
ATOM 3766 C C . ASP A 1 484 ? -12.955 10.690 39.768 1.00 95.44 484 ASP A C 1
ATOM 3768 O O . ASP A 1 484 ? -12.082 10.836 40.627 1.00 95.44 484 ASP A O 1
ATOM 3772 N N . VAL A 1 485 ? -13.152 9.524 39.142 1.00 94.75 485 VAL A N 1
ATOM 3773 C CA . VAL A 1 485 ? -12.515 8.269 39.584 1.00 94.75 485 VAL A CA 1
ATOM 3774 C C . VAL A 1 485 ? -11.001 8.251 39.361 1.00 94.75 485 VAL A C 1
ATOM 3776 O O . VAL A 1 485 ? -10.270 7.653 40.147 1.00 94.75 485 VAL A O 1
ATOM 3779 N N . LEU A 1 486 ? -10.504 8.940 38.329 1.00 92.44 486 LEU A N 1
ATOM 3780 C CA . LEU A 1 486 ? -9.074 8.985 38.014 1.00 92.44 486 LEU A CA 1
ATOM 3781 C C . LEU A 1 486 ? -8.329 9.989 38.906 1.00 92.44 486 LEU A C 1
ATOM 3783 O O . LEU A 1 486 ? -7.184 9.732 39.287 1.00 92.44 486 LEU A O 1
ATOM 3787 N N . GLY A 1 487 ? -8.979 11.100 39.258 1.00 92.19 487 GLY A N 1
ATOM 3788 C CA . GLY A 1 487 ? -8.480 12.147 40.143 1.00 92.19 487 GLY A CA 1
ATOM 3789 C C . GLY A 1 487 ? -8.909 11.966 41.601 1.00 92.19 487 GLY A C 1
ATOM 3790 O O . GLY A 1 487 ? -8.286 11.222 42.356 1.00 92.19 487 GLY A O 1
ATOM 3791 N N . ALA A 1 488 ? -9.931 12.713 42.026 1.00 93.12 488 ALA A N 1
ATOM 3792 C CA . ALA A 1 488 ? -10.302 12.861 43.437 1.00 93.12 488 ALA A CA 1
ATOM 3793 C C . ALA A 1 488 ? -10.816 11.564 44.090 1.00 93.12 488 ALA A C 1
ATOM 3795 O O . ALA A 1 488 ? -10.557 11.333 45.268 1.00 93.12 488 ALA A O 1
ATOM 3796 N N . GLY A 1 489 ? -11.486 10.692 43.334 1.00 94.12 489 GLY A N 1
ATOM 3797 C CA . GLY A 1 489 ? -11.966 9.394 43.808 1.00 94.12 489 GLY A CA 1
ATOM 3798 C C . GLY A 1 489 ? -10.826 8.460 44.220 1.00 94.12 489 GLY A C 1
ATOM 3799 O O . GLY A 1 489 ? -10.884 7.854 45.287 1.00 94.12 489 GLY A O 1
ATOM 3800 N N . ASN A 1 490 ? -9.738 8.421 43.442 1.00 93.88 490 ASN A N 1
ATOM 3801 C CA . ASN A 1 490 ? -8.508 7.713 43.819 1.00 93.88 490 ASN A CA 1
ATOM 3802 C C . ASN A 1 490 ? -7.891 8.236 45.125 1.00 93.88 490 ASN A C 1
ATOM 3804 O O . ASN A 1 490 ? -7.271 7.462 45.846 1.00 93.88 490 ASN A O 1
ATOM 3808 N N . VAL A 1 491 ? -8.018 9.534 45.418 1.00 94.75 491 VAL A N 1
ATOM 3809 C CA . VAL A 1 491 ? -7.505 10.127 46.663 1.00 94.75 491 VAL A CA 1
ATOM 3810 C C . VAL A 1 491 ? -8.392 9.709 47.837 1.00 94.75 491 VAL A C 1
ATOM 3812 O O . VAL A 1 491 ? -7.906 9.060 48.760 1.00 94.75 491 VAL A O 1
ATOM 3815 N N . ALA A 1 492 ? -9.698 9.969 47.740 1.00 95.56 492 ALA A N 1
ATOM 3816 C CA . ALA A 1 492 ? -10.662 9.715 48.808 1.00 95.56 492 ALA A CA 1
ATOM 3817 C C . ALA A 1 492 ? -10.738 8.235 49.227 1.00 95.56 492 ALA A C 1
ATOM 3819 O O . ALA A 1 492 ? -10.891 7.942 50.411 1.00 95.56 492 ALA A O 1
ATOM 3820 N N . VAL A 1 493 ? -10.603 7.287 48.288 1.00 96.12 493 VAL A 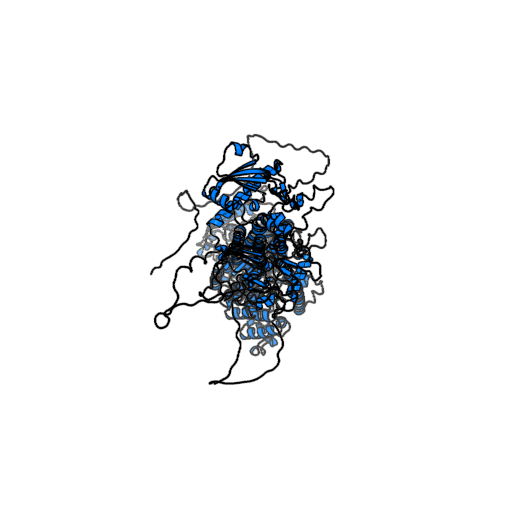N 1
ATOM 3821 C CA . VAL A 1 493 ? -10.581 5.852 48.627 1.00 96.12 493 VAL A CA 1
ATOM 3822 C C . VAL A 1 493 ? -9.304 5.468 49.386 1.00 96.12 493 VAL A C 1
ATOM 3824 O O . VAL A 1 493 ? -9.371 4.675 50.322 1.00 96.12 493 VAL A O 1
ATOM 3827 N N . VAL A 1 494 ? -8.143 6.038 49.042 1.00 95.12 494 VAL A N 1
ATOM 3828 C CA . VAL A 1 494 ? -6.878 5.747 49.745 1.00 95.12 494 VAL A CA 1
ATOM 3829 C C . VAL A 1 494 ? -6.839 6.398 51.125 1.00 95.12 494 VAL A C 1
ATOM 3831 O O . VAL A 1 494 ? -6.412 5.754 52.081 1.00 95.12 494 VAL A O 1
ATOM 3834 N N . GLU A 1 495 ? -7.343 7.626 51.255 1.00 95.00 495 GLU A N 1
ATOM 3835 C CA . GLU A 1 495 ? -7.516 8.300 52.547 1.00 95.00 495 GLU A CA 1
ATOM 3836 C C . GLU A 1 495 ? -8.452 7.501 53.462 1.00 95.00 495 GLU A C 1
ATOM 3838 O O . GLU A 1 495 ? -8.089 7.202 54.598 1.00 95.00 495 GLU A O 1
ATOM 3843 N N . TYR A 1 496 ? -9.597 7.048 52.942 1.00 95.44 496 TYR A N 1
ATOM 3844 C CA . TYR A 1 496 ? -10.534 6.196 53.674 1.00 95.44 496 TYR A CA 1
ATOM 3845 C C . TYR A 1 496 ? -9.895 4.879 54.155 1.00 95.44 496 TYR A C 1
ATOM 3847 O O . TYR A 1 496 ? -10.057 4.509 55.321 1.00 95.44 496 TYR A O 1
ATOM 3855 N N . LEU A 1 497 ? -9.134 4.188 53.295 1.00 94.94 497 LEU A N 1
ATOM 3856 C CA . LEU A 1 497 ? -8.426 2.956 53.667 1.00 94.94 497 LEU A CA 1
ATOM 3857 C C . LEU A 1 497 ? -7.325 3.204 54.714 1.00 94.94 497 LEU A C 1
ATOM 3859 O O . LEU A 1 497 ? -7.108 2.352 55.573 1.00 94.94 497 LEU A O 1
ATOM 3863 N N . ASP A 1 498 ? -6.636 4.348 54.684 1.00 93.69 498 ASP A N 1
ATOM 3864 C CA . ASP A 1 498 ? -5.662 4.710 55.722 1.00 93.69 498 ASP A CA 1
ATOM 3865 C C . ASP A 1 498 ? -6.344 5.045 57.058 1.00 93.69 498 ASP A C 1
ATOM 3867 O O . ASP A 1 498 ? -5.923 4.551 58.103 1.00 93.69 498 ASP A O 1
ATOM 3871 N N . GLU A 1 499 ? -7.433 5.820 57.034 1.00 93.06 499 GLU A N 1
ATOM 3872 C CA . GLU A 1 499 ? -8.224 6.167 58.222 1.00 93.06 499 GLU A CA 1
ATOM 3873 C C . GLU A 1 499 ? -8.719 4.941 58.988 1.00 93.06 499 GLU A C 1
ATOM 3875 O O . GLU A 1 499 ? -8.596 4.892 60.212 1.00 93.06 499 GLU A O 1
ATOM 3880 N N . HIS A 1 500 ? -9.205 3.928 58.269 1.00 91.69 500 HIS A N 1
ATOM 3881 C CA . HIS A 1 500 ? -9.743 2.698 58.853 1.00 91.69 500 HIS A CA 1
ATOM 3882 C C . HIS A 1 500 ? -8.651 1.646 59.128 1.00 91.69 500 HIS A C 1
ATOM 3884 O O . HIS A 1 500 ? -8.961 0.522 59.510 1.00 91.69 500 HIS A O 1
ATOM 3890 N N . SER A 1 501 ? -7.367 2.005 58.972 1.00 91.00 501 SER A N 1
ATOM 3891 C CA . SER A 1 501 ? -6.208 1.112 59.148 1.00 91.00 501 SER A CA 1
ATOM 3892 C C . SER A 1 501 ? -6.270 -0.156 58.281 1.00 91.00 501 SER A C 1
ATOM 3894 O O . SER A 1 501 ? -5.903 -1.245 58.716 1.00 91.00 501 SER A O 1
ATOM 3896 N N . LEU A 1 502 ? -6.711 0.002 57.030 1.00 93.56 502 LEU A N 1
ATOM 3897 C CA . LEU A 1 502 ? -6.751 -1.036 55.994 1.00 93.56 502 LEU A CA 1
ATOM 3898 C C . LEU A 1 502 ? -5.670 -0.844 54.911 1.00 93.56 502 LEU A C 1
ATOM 3900 O O . LEU A 1 502 ? -5.383 -1.772 54.157 1.00 93.56 502 LEU A O 1
ATOM 3904 N N . LEU A 1 503 ? -5.044 0.334 54.820 1.00 94.31 503 LEU A N 1
ATOM 3905 C CA . LEU A 1 503 ? -3.908 0.590 53.928 1.00 94.31 503 LEU A CA 1
ATOM 3906 C C . LEU A 1 503 ? -2.592 0.077 54.543 1.00 94.31 503 LEU A C 1
ATOM 3908 O O . LEU A 1 503 ? -2.226 0.480 55.646 1.00 94.31 503 LEU A O 1
ATOM 3912 N N . LEU A 1 504 ? -1.843 -0.745 53.799 1.00 92.56 504 LEU A N 1
ATOM 3913 C CA . LEU A 1 504 ? -0.459 -1.120 54.121 1.00 92.56 504 LEU A CA 1
ATOM 3914 C C . LEU A 1 504 ? 0.519 -0.064 53.594 1.00 92.56 504 LEU A C 1
ATOM 3916 O O . LEU A 1 504 ? 1.271 0.530 54.364 1.00 92.56 504 LEU A O 1
ATOM 3920 N N . VAL A 1 505 ? 0.519 0.163 52.276 1.00 93.25 505 VAL A N 1
ATOM 3921 C CA . VAL A 1 505 ? 1.465 1.050 51.577 1.00 93.25 505 VAL A CA 1
ATOM 3922 C C . VAL A 1 505 ? 0.833 1.635 50.321 1.00 93.25 505 VAL A C 1
ATOM 3924 O O . VAL A 1 505 ? 0.193 0.925 49.552 1.00 93.25 505 VAL A O 1
ATOM 3927 N N . GLU A 1 506 ? 1.113 2.906 50.068 1.00 94.00 506 GLU A N 1
ATOM 3928 C CA . GLU A 1 506 ? 0.893 3.608 48.808 1.00 94.00 506 GLU A CA 1
ATOM 3929 C C . GLU A 1 506 ? 2.248 3.958 48.153 1.00 94.00 506 GLU A C 1
ATOM 3931 O O . GLU A 1 506 ? 3.157 4.491 48.799 1.00 94.00 506 GLU A O 1
ATOM 3936 N N . GLU A 1 507 ? 2.388 3.677 46.852 1.00 92.25 507 GLU A N 1
ATOM 3937 C CA . GLU A 1 507 ? 3.569 4.024 46.048 1.00 92.25 507 GLU A CA 1
ATOM 3938 C C . GLU A 1 507 ? 3.196 4.481 44.614 1.00 92.25 507 GLU A C 1
ATOM 3940 O O . GLU A 1 507 ? 2.207 4.014 44.043 1.00 92.25 507 GLU A O 1
ATOM 3945 N N . PRO A 1 508 ? 3.967 5.389 43.983 1.00 92.19 508 PRO A N 1
ATOM 3946 C CA . PRO A 1 508 ? 3.754 5.779 42.589 1.00 92.19 508 PRO A CA 1
ATOM 3947 C C . PRO A 1 508 ? 4.281 4.700 41.628 1.00 92.19 508 PRO A C 1
ATOM 3949 O O . PRO A 1 508 ? 5.481 4.421 41.593 1.00 92.19 508 PRO A O 1
ATOM 3952 N N . TYR A 1 509 ? 3.404 4.119 40.807 1.00 91.31 509 TYR A N 1
ATOM 3953 C CA . TYR A 1 509 ? 3.733 2.991 39.928 1.00 91.31 509 TYR A CA 1
ATOM 3954 C C . TYR A 1 509 ? 3.752 3.393 38.449 1.00 91.31 509 TYR A C 1
ATOM 3956 O O . TYR A 1 509 ? 2.752 3.867 37.909 1.00 91.31 509 TYR A O 1
ATOM 3964 N N . LYS A 1 510 ? 4.902 3.212 37.787 1.00 91.75 510 LYS A N 1
ATOM 3965 C CA . LYS A 1 510 ? 5.116 3.566 36.374 1.00 91.75 510 LYS A CA 1
ATOM 3966 C C . LYS A 1 510 ? 4.946 2.358 35.466 1.00 91.75 510 LYS A C 1
ATOM 3968 O O . LYS A 1 510 ? 5.687 1.390 35.605 1.00 91.75 510 LYS A O 1
ATOM 3973 N N . HIS A 1 511 ? 4.024 2.446 34.510 1.00 89.88 511 HIS A N 1
ATOM 3974 C CA . HIS A 1 511 ? 3.703 1.356 33.582 1.00 89.88 511 HIS A CA 1
ATOM 3975 C C . HIS A 1 511 ? 3.049 1.870 32.291 1.00 89.88 511 HIS A C 1
ATOM 3977 O O . HIS A 1 511 ? 2.953 3.079 32.077 1.00 89.88 511 HIS A O 1
ATOM 3983 N N . LYS A 1 512 ? 2.643 0.952 31.406 1.00 90.19 512 LYS A N 1
ATOM 3984 C CA . LYS A 1 512 ? 1.871 1.265 30.196 1.00 90.19 512 LYS A CA 1
ATOM 3985 C C . LYS A 1 512 ? 0.384 1.203 30.528 1.00 90.19 512 LYS A C 1
ATOM 3987 O O . LYS A 1 512 ? -0.081 0.191 31.032 1.00 90.19 512 LYS A O 1
ATOM 3992 N N . TYR A 1 513 ? -0.352 2.260 30.204 1.00 92.31 513 TYR A N 1
ATOM 3993 C CA . TYR A 1 513 ? -1.778 2.385 30.507 1.00 92.31 513 TYR A CA 1
ATOM 3994 C C . TYR A 1 513 ? -2.554 2.779 29.239 1.00 92.31 513 TYR A C 1
ATOM 3996 O O . TYR A 1 513 ? -2.009 3.559 28.455 1.00 92.31 513 TYR A O 1
ATOM 4004 N N . PRO A 1 514 ? -3.783 2.278 29.011 1.00 91.94 514 PRO A N 1
ATOM 4005 C CA . PRO A 1 514 ? -4.565 2.591 27.815 1.00 91.94 514 PRO A CA 1
ATOM 4006 C C . PRO A 1 514 ? -5.123 4.022 27.834 1.00 91.94 514 PRO A C 1
ATOM 4008 O O . PRO A 1 514 ? -5.849 4.429 28.746 1.00 91.94 514 PRO A O 1
ATOM 4011 N N . TYR A 1 515 ? -4.808 4.786 26.792 1.00 92.44 515 TYR A N 1
ATOM 4012 C CA . TYR A 1 515 ? -5.290 6.143 26.541 1.00 92.44 515 TYR A CA 1
ATOM 4013 C C . TYR A 1 515 ? -6.186 6.173 25.299 1.00 92.44 515 TYR A C 1
ATOM 4015 O O . TYR A 1 515 ? -5.949 5.464 24.324 1.00 92.44 515 TYR A O 1
ATOM 4023 N N . ASP A 1 516 ? -7.178 7.062 25.314 1.00 86.25 516 ASP A N 1
ATOM 4024 C CA . ASP A 1 516 ? -7.972 7.424 24.143 1.00 86.25 516 ASP A CA 1
ATOM 4025 C C . ASP A 1 516 ? -7.050 8.070 23.099 1.00 86.25 516 ASP A C 1
ATOM 4027 O O . ASP A 1 516 ? -6.497 9.159 23.312 1.00 86.25 516 ASP A O 1
ATOM 4031 N N . TRP A 1 517 ? -6.897 7.397 21.955 1.00 72.50 517 TRP A N 1
ATOM 4032 C CA . TRP A 1 517 ? -5.958 7.780 20.898 1.00 72.50 517 TRP A CA 1
ATOM 4033 C C . TRP A 1 517 ? -6.197 9.162 20.280 1.00 72.50 517 TRP A C 1
ATOM 4035 O O . TRP A 1 517 ? -5.313 9.682 19.591 1.00 72.50 517 TRP A O 1
ATOM 4045 N N . ARG A 1 518 ? -7.358 9.786 20.517 1.00 73.25 518 ARG A N 1
ATOM 4046 C CA . ARG A 1 518 ? -7.734 11.091 19.956 1.00 73.25 518 ARG A CA 1
ATOM 4047 C C . ARG A 1 518 ? -7.766 12.188 21.015 1.00 73.25 518 ARG A C 1
ATOM 4049 O O . ARG A 1 518 ? -7.253 13.274 20.750 1.00 73.25 518 ARG A O 1
ATOM 4056 N N . THR A 1 519 ? -8.303 11.926 22.208 1.00 81.62 519 THR A N 1
ATOM 4057 C CA . THR A 1 519 ? -8.339 12.920 23.301 1.00 81.62 519 THR A CA 1
ATOM 4058 C C . THR A 1 519 ? -7.069 12.957 24.151 1.00 81.62 519 THR A C 1
ATOM 4060 O O . THR A 1 519 ? -6.888 13.915 24.903 1.00 81.62 519 THR A O 1
ATOM 4063 N N . LYS A 1 520 ? -6.173 11.966 24.009 1.00 85.50 520 LYS A N 1
ATOM 4064 C CA . LYS A 1 520 ? -4.889 11.865 24.729 1.00 85.50 520 LYS A CA 1
ATOM 4065 C C . LYS A 1 520 ? -5.058 11.828 26.253 1.00 85.50 520 LYS A C 1
ATOM 4067 O O . LYS A 1 520 ? -4.231 12.353 26.999 1.00 85.50 520 LYS A O 1
ATOM 4072 N N . LYS A 1 521 ? -6.137 11.192 26.716 1.00 91.62 521 LYS A N 1
ATOM 4073 C CA . LYS A 1 521 ? -6.490 11.019 28.134 1.00 91.62 521 LYS A CA 1
ATOM 4074 C C . LYS A 1 521 ? -6.620 9.533 28.496 1.00 91.62 521 LYS A C 1
ATOM 4076 O O . LYS A 1 521 ? -6.917 8.744 27.601 1.00 91.62 521 LYS A O 1
ATOM 4081 N N . PRO A 1 522 ? -6.416 9.145 29.769 1.00 93.31 522 PRO A N 1
ATOM 4082 C CA . PRO A 1 522 ? -6.571 7.756 30.196 1.00 93.31 522 PRO A CA 1
ATOM 4083 C C . PRO A 1 522 ? -8.011 7.259 29.999 1.00 93.31 522 PRO A C 1
ATOM 4085 O O . PRO A 1 522 ? -8.964 8.021 30.174 1.00 93.31 522 PRO A O 1
ATOM 4088 N N . THR A 1 523 ? -8.156 5.982 29.657 1.00 94.62 523 THR A N 1
ATOM 4089 C CA . THR A 1 523 ? -9.447 5.269 29.639 1.00 94.62 523 THR A CA 1
ATOM 4090 C C . THR A 1 523 ? -9.707 4.580 30.982 1.00 94.62 523 THR A C 1
ATOM 4092 O O . THR A 1 523 ? -8.854 4.598 31.863 1.00 94.62 523 THR A O 1
ATOM 4095 N N . ILE A 1 524 ? -10.879 3.972 31.150 1.00 95.00 524 ILE A N 1
ATOM 4096 C CA . ILE A 1 524 ? -11.191 3.046 32.251 1.00 95.00 524 ILE A CA 1
ATOM 4097 C C . ILE A 1 524 ? -11.885 1.803 31.688 1.00 95.00 524 ILE A C 1
ATOM 4099 O O . ILE A 1 524 ? -12.455 1.865 30.601 1.00 95.00 524 ILE A O 1
ATOM 4103 N N . PHE A 1 525 ? -11.900 0.694 32.424 1.00 93.44 525 PHE A N 1
ATOM 4104 C CA . PHE A 1 525 ? -12.872 -0.374 32.175 1.00 93.44 525 PHE A CA 1
ATOM 4105 C C . PHE A 1 525 ? -14.181 -0.061 32.906 1.00 93.44 525 PHE A C 1
ATOM 4107 O O . PHE A 1 525 ? -14.161 0.350 34.068 1.00 93.44 525 PHE A O 1
ATOM 4114 N N . ARG A 1 526 ? -15.322 -0.250 32.240 1.00 92.75 526 ARG A N 1
ATOM 4115 C CA . ARG A 1 526 ? -16.653 0.025 32.804 1.00 92.75 526 ARG A CA 1
ATOM 4116 C C . ARG A 1 526 ? -17.693 -0.927 32.222 1.00 92.75 526 ARG A C 1
ATOM 4118 O O . ARG A 1 526 ? -17.754 -1.080 31.004 1.00 92.75 526 ARG A O 1
ATOM 4125 N N . ALA A 1 527 ? -18.530 -1.534 33.063 1.00 92.00 527 ALA A N 1
ATOM 4126 C CA . ALA A 1 527 ? -19.568 -2.456 32.608 1.00 92.00 527 ALA A CA 1
ATOM 4127 C C . ALA A 1 527 ? -20.841 -1.726 32.171 1.00 92.00 527 ALA A C 1
ATOM 4129 O O . ALA A 1 527 ? -21.666 -1.314 32.992 1.00 92.00 527 ALA A O 1
ATOM 4130 N N . THR A 1 528 ? -21.008 -1.623 30.855 1.00 87.94 528 THR A N 1
ATOM 4131 C CA . THR A 1 528 ? -22.135 -0.958 30.184 1.00 87.94 528 THR A CA 1
ATOM 4132 C C . THR A 1 528 ? -22.932 -1.951 29.345 1.00 87.94 528 THR A C 1
ATOM 4134 O O . THR A 1 528 ? -22.362 -2.926 28.856 1.00 87.94 528 THR A O 1
ATOM 4137 N N . GLU A 1 529 ? -24.225 -1.697 29.140 1.00 88.81 529 GLU A N 1
ATOM 4138 C CA . GLU A 1 529 ? -25.008 -2.422 28.132 1.00 88.81 529 GLU A CA 1
ATOM 4139 C C . GLU A 1 529 ? -24.545 -2.008 26.732 1.00 88.81 529 GLU A C 1
ATOM 4141 O O . GLU A 1 529 ? -24.574 -0.828 26.394 1.00 88.81 529 GLU A O 1
ATOM 4146 N N . GLN A 1 530 ? -24.090 -2.970 25.934 1.00 91.50 530 GLN A N 1
ATOM 4147 C CA . GLN A 1 530 ? -23.571 -2.761 24.581 1.00 91.50 530 GLN A CA 1
ATOM 4148 C C . GLN A 1 530 ? -24.037 -3.905 23.669 1.00 91.50 530 GLN A C 1
ATOM 4150 O O . GLN A 1 530 ? -24.454 -4.969 24.139 1.00 91.50 530 GLN A O 1
ATOM 4155 N N . TRP A 1 531 ? -23.946 -3.687 22.360 1.00 93.75 531 TRP A N 1
ATOM 4156 C CA . TRP A 1 531 ? -24.113 -4.715 21.341 1.00 93.75 531 TRP A CA 1
ATOM 4157 C C . TRP A 1 531 ? -22.769 -5.337 20.987 1.00 93.75 531 TRP A C 1
ATOM 4159 O O . TRP A 1 531 ? -21.780 -4.638 20.748 1.00 93.75 531 TRP A O 1
ATOM 4169 N N . PHE A 1 532 ? -22.756 -6.662 20.914 1.00 92.50 532 PHE A N 1
ATOM 4170 C CA . PHE A 1 532 ? -21.579 -7.458 20.608 1.00 92.50 532 PHE A CA 1
ATOM 4171 C C . PHE A 1 532 ? -21.854 -8.381 19.426 1.00 92.50 532 PHE A C 1
ATOM 4173 O O . PHE A 1 532 ? -22.915 -8.996 19.357 1.00 92.50 532 PHE A O 1
ATOM 4180 N N . ALA A 1 533 ? -20.875 -8.513 18.533 1.00 92.88 533 ALA A N 1
ATOM 4181 C CA . ALA A 1 533 ? -20.775 -9.646 17.625 1.00 92.88 533 ALA A CA 1
ATOM 4182 C C . ALA A 1 533 ? -19.839 -10.691 18.258 1.00 92.88 533 ALA A C 1
ATOM 4184 O O . ALA A 1 533 ? -18.638 -10.435 18.394 1.00 92.88 533 ALA A O 1
ATOM 4185 N N . SER A 1 534 ? -20.374 -11.844 18.667 1.00 90.94 534 SER A N 1
ATOM 4186 C CA . SER A 1 534 ? -19.564 -12.979 19.131 1.00 90.94 534 SER A CA 1
ATOM 4187 C C . SER A 1 534 ? -18.880 -13.640 17.940 1.00 90.94 534 SER A C 1
ATOM 4189 O O . SER A 1 534 ? -19.519 -13.919 16.927 1.00 90.94 534 SER A O 1
ATOM 4191 N N . VAL A 1 535 ? -17.582 -13.914 18.066 1.00 88.81 535 VAL A N 1
ATOM 4192 C CA . VAL A 1 535 ? -16.806 -14.661 17.067 1.00 88.81 535 VAL A CA 1
ATOM 4193 C C . VAL A 1 535 ? -16.873 -16.172 17.331 1.00 88.81 535 VAL A C 1
ATOM 4195 O O . VAL A 1 535 ? -16.629 -16.955 16.418 1.00 88.81 535 VAL A O 1
ATOM 4198 N N . ASP A 1 536 ? -17.244 -16.615 18.540 1.00 86.81 536 ASP A N 1
ATOM 4199 C CA . ASP A 1 536 ? -17.217 -18.030 18.947 1.00 86.81 536 ASP A CA 1
ATOM 4200 C C . ASP A 1 536 ? -17.966 -18.954 17.978 1.00 86.81 536 ASP A C 1
ATOM 4202 O O . ASP A 1 536 ? -17.432 -19.985 17.571 1.00 86.81 536 ASP A O 1
ATOM 4206 N N . GLY A 1 537 ? -19.161 -18.545 17.542 1.00 86.56 537 GLY A N 1
ATOM 4207 C CA . GLY A 1 537 ? -20.028 -19.336 16.664 1.00 86.56 537 GLY A CA 1
ATOM 4208 C C . GLY A 1 537 ? -19.544 -19.506 15.216 1.00 86.56 537 GLY A C 1
ATOM 4209 O O . GLY A 1 537 ? -20.158 -20.268 14.470 1.00 86.56 537 GLY A O 1
ATOM 4210 N N . PHE A 1 538 ? -18.469 -18.824 14.801 1.00 93.31 538 PHE A N 1
ATOM 4211 C CA . PHE A 1 538 ? -17.873 -18.975 13.464 1.00 93.31 538 PHE A CA 1
ATOM 4212 C C . PHE A 1 538 ? -16.334 -18.880 13.435 1.00 93.31 538 PHE A C 1
ATOM 4214 O O . PHE A 1 538 ? -15.743 -18.877 12.352 1.00 93.31 538 PHE A O 1
ATOM 4221 N N . ARG A 1 539 ? -15.658 -18.854 14.597 1.00 93.88 539 ARG A N 1
ATOM 4222 C CA . ARG A 1 539 ? -14.195 -18.693 14.706 1.00 93.88 539 ARG A CA 1
ATOM 4223 C C . ARG A 1 539 ? -13.445 -19.699 13.840 1.00 93.88 539 ARG A C 1
ATOM 4225 O O . ARG A 1 539 ? -12.584 -19.293 13.067 1.00 93.88 539 ARG A O 1
ATOM 4232 N N . GLN A 1 540 ? -13.792 -20.985 13.925 1.00 94.56 540 GLN A N 1
ATOM 4233 C CA . GLN A 1 540 ? -13.103 -22.025 13.155 1.00 94.56 540 GLN A CA 1
ATOM 4234 C C . GLN A 1 540 ? -13.252 -21.810 11.644 1.00 94.56 540 GLN A C 1
ATOM 4236 O O . GLN A 1 540 ? -12.260 -21.893 10.931 1.00 94.56 540 GLN A O 1
ATOM 4241 N N . ASN A 1 541 ? -14.437 -21.416 11.164 1.00 95.50 541 ASN A N 1
ATOM 4242 C CA . ASN A 1 541 ? -14.658 -21.103 9.748 1.00 95.50 541 ASN A CA 1
ATOM 4243 C C . ASN A 1 541 ? -13.769 -19.935 9.280 1.00 95.50 541 ASN A C 1
ATOM 4245 O O . ASN A 1 541 ? -13.282 -19.946 8.152 1.00 95.50 541 ASN A O 1
ATOM 4249 N N . ALA A 1 542 ? -13.516 -18.944 10.145 1.00 96.12 542 ALA A N 1
ATOM 4250 C CA . ALA A 1 542 ? -12.592 -17.852 9.845 1.00 96.12 542 ALA A CA 1
ATOM 4251 C C . ALA A 1 542 ? -11.124 -18.323 9.814 1.00 96.12 542 ALA A C 1
ATOM 4253 O O . ALA A 1 542 ? -10.387 -17.926 8.913 1.00 96.12 542 ALA A O 1
ATOM 4254 N N . MET A 1 543 ? -10.706 -19.207 10.729 1.00 96.25 543 MET A N 1
ATOM 4255 C CA . MET A 1 543 ? -9.362 -19.814 10.711 1.00 96.25 543 MET A CA 1
ATOM 4256 C C . MET A 1 543 ? -9.144 -20.696 9.465 1.00 96.25 543 MET A C 1
ATOM 4258 O O . MET A 1 543 ? -8.118 -20.586 8.794 1.00 96.25 543 MET A O 1
ATOM 4262 N N . ASP A 1 544 ? -10.138 -21.514 9.113 1.00 96.56 544 ASP A N 1
ATOM 4263 C CA . ASP A 1 544 ? -10.146 -22.392 7.935 1.00 96.56 544 ASP A CA 1
ATOM 4264 C C . ASP A 1 544 ? -10.189 -21.620 6.609 1.00 96.56 544 ASP A C 1
ATOM 4266 O O . ASP A 1 544 ? -9.845 -22.173 5.562 1.00 96.56 544 ASP A O 1
ATOM 4270 N N . ALA A 1 545 ? -10.640 -20.364 6.635 1.00 96.69 545 ALA A N 1
ATOM 4271 C CA . ALA A 1 545 ? -10.599 -19.458 5.495 1.00 96.69 545 ALA A CA 1
ATOM 4272 C C . ALA A 1 545 ? -9.258 -18.714 5.397 1.00 96.69 545 ALA A C 1
ATOM 4274 O O . ALA A 1 545 ? -8.734 -18.582 4.293 1.00 96.69 545 ALA A O 1
ATOM 4275 N N . ILE A 1 546 ? -8.667 -18.288 6.524 1.00 97.38 546 ILE A N 1
ATOM 4276 C CA . ILE A 1 546 ? -7.335 -17.653 6.565 1.00 97.38 546 ILE A CA 1
ATOM 4277 C C . ILE A 1 546 ? -6.281 -18.541 5.890 1.00 97.38 546 ILE A C 1
ATOM 4279 O O . ILE A 1 546 ? -5.523 -18.037 5.062 1.00 97.38 546 ILE A O 1
ATOM 4283 N N . SER A 1 547 ? -6.286 -19.849 6.163 1.00 96.31 547 SER A N 1
ATOM 4284 C CA . SER A 1 547 ? -5.326 -20.815 5.594 1.00 96.31 547 SER A CA 1
ATOM 4285 C C . SER A 1 547 ? -5.505 -21.101 4.093 1.00 96.31 547 SER A C 1
ATOM 4287 O O . SER A 1 547 ? -4.693 -21.805 3.493 1.00 96.31 547 SER A O 1
ATOM 4289 N N . ARG A 1 548 ? -6.558 -20.558 3.462 1.00 96.69 548 ARG A N 1
ATOM 4290 C CA . ARG A 1 548 ? -6.812 -20.640 2.009 1.00 96.69 548 ARG A CA 1
ATOM 4291 C C . ARG A 1 548 ? -6.484 -19.341 1.271 1.00 96.69 548 ARG A C 1
ATOM 4293 O O . ARG A 1 548 ? -6.541 -19.314 0.044 1.00 96.69 548 ARG A O 1
ATOM 4300 N N . VAL A 1 549 ? -6.169 -18.270 1.999 1.00 98.12 549 VAL A N 1
ATOM 4301 C CA . VAL A 1 549 ? -5.816 -16.959 1.444 1.00 98.12 549 VAL A CA 1
ATOM 4302 C C . VAL A 1 549 ? -4.312 -16.896 1.191 1.00 98.12 549 VAL A C 1
ATOM 4304 O O . VAL A 1 549 ? -3.509 -17.339 2.007 1.00 98.12 549 VAL A O 1
ATOM 4307 N N . THR A 1 550 ? -3.906 -16.301 0.070 1.00 98.25 550 THR A N 1
ATOM 4308 C CA . THR A 1 550 ? -2.484 -16.036 -0.195 1.00 98.25 550 THR A CA 1
ATOM 4309 C C . THR A 1 550 ? -2.018 -14.807 0.585 1.00 98.25 550 THR A C 1
ATOM 4311 O O . THR A 1 550 ? -2.423 -13.690 0.266 1.00 98.25 550 THR A O 1
ATOM 4314 N N . TRP A 1 551 ? -1.144 -14.989 1.575 1.00 98.00 551 TRP A N 1
ATOM 4315 C CA . TRP A 1 551 ? -0.596 -13.896 2.390 1.00 98.00 551 TRP A CA 1
ATOM 4316 C C . TRP A 1 551 ? 0.766 -13.421 1.870 1.00 98.00 551 TRP A C 1
ATOM 4318 O O . TRP A 1 551 ? 1.695 -14.217 1.716 1.00 98.00 551 TRP A O 1
ATOM 4328 N N . ILE A 1 552 ? 0.902 -12.115 1.621 1.00 97.06 552 ILE A N 1
ATOM 4329 C CA . ILE A 1 552 ? 2.137 -11.485 1.132 1.00 97.06 552 ILE A CA 1
ATOM 4330 C C . ILE A 1 552 ? 2.541 -10.338 2.080 1.00 97.06 552 ILE A C 1
ATOM 4332 O O . ILE A 1 552 ? 1.823 -9.338 2.154 1.00 97.06 552 ILE A O 1
ATOM 4336 N N . PRO A 1 553 ? 3.684 -10.430 2.792 1.00 95.94 553 PRO A N 1
ATOM 4337 C CA . PRO A 1 553 ? 4.559 -11.601 2.914 1.00 95.94 553 PRO A CA 1
ATOM 4338 C C . PRO A 1 553 ? 3.885 -12.719 3.734 1.00 95.94 553 PRO A C 1
ATOM 4340 O O . PRO A 1 553 ? 2.989 -12.449 4.530 1.00 95.94 553 PRO A O 1
ATOM 4343 N N . SER A 1 554 ? 4.333 -13.972 3.603 1.00 95.44 554 SER A N 1
ATOM 4344 C CA . SER A 1 554 ? 3.664 -15.125 4.239 1.00 95.44 554 SER A CA 1
ATOM 4345 C C . SER A 1 554 ? 3.587 -15.042 5.769 1.00 95.44 554 SER A C 1
ATOM 4347 O O . SER A 1 554 ? 2.636 -15.528 6.373 1.00 95.44 554 SER A O 1
ATOM 4349 N N . GLN A 1 555 ? 4.523 -14.348 6.424 1.00 93.69 555 GLN A N 1
ATOM 4350 C CA . GLN A 1 555 ? 4.490 -14.132 7.876 1.00 93.69 555 GLN A CA 1
ATOM 4351 C C . GLN A 1 555 ? 3.341 -13.213 8.344 1.00 93.69 555 GLN A C 1
ATOM 4353 O O . GLN A 1 555 ? 3.132 -13.084 9.553 1.00 93.69 555 GLN A O 1
ATOM 4358 N N . ALA A 1 556 ? 2.597 -12.584 7.426 1.00 94.31 556 ALA A N 1
ATOM 4359 C CA . ALA A 1 556 ? 1.361 -11.859 7.719 1.00 94.31 556 ALA A CA 1
ATOM 4360 C C . ALA A 1 556 ? 0.245 -12.795 8.224 1.00 94.31 556 ALA A C 1
ATOM 4362 O O . ALA A 1 556 ? -0.489 -12.422 9.141 1.00 94.31 556 ALA A O 1
ATOM 4363 N N . GLU A 1 557 ? 0.186 -14.042 7.736 1.00 96.75 557 GLU A N 1
ATOM 4364 C CA . GLU A 1 557 ? -0.792 -15.049 8.176 1.00 96.75 557 GLU A CA 1
ATOM 4365 C C . GLU A 1 557 ? -0.750 -15.240 9.702 1.00 96.75 557 GLU A C 1
ATOM 4367 O O . GLU A 1 557 ? -1.760 -15.098 10.389 1.00 96.75 557 GLU A O 1
ATOM 4372 N N . ASN A 1 558 ? 0.450 -15.415 10.267 1.00 94.62 558 ASN A N 1
ATOM 4373 C CA . ASN A 1 558 ? 0.659 -15.554 11.713 1.00 94.62 558 ASN A CA 1
ATOM 4374 C C . ASN A 1 558 ? 0.075 -14.382 12.527 1.00 94.62 558 ASN A C 1
ATOM 4376 O O . ASN A 1 558 ? -0.339 -14.571 13.673 1.00 94.62 558 ASN A O 1
ATOM 4380 N N . ARG A 1 559 ? 0.033 -13.169 11.954 1.00 91.56 559 ARG A N 1
ATOM 4381 C CA . ARG A 1 559 ? -0.531 -11.983 12.615 1.00 91.56 559 ARG A CA 1
ATOM 4382 C C . ARG A 1 559 ? -2.055 -12.061 12.657 1.00 91.56 559 ARG A C 1
ATOM 4384 O O . ARG A 1 559 ? -2.622 -11.880 13.729 1.00 91.56 559 ARG A O 1
ATOM 4391 N N . ILE A 1 560 ? -2.721 -12.356 11.537 1.00 94.12 560 ILE A N 1
ATOM 4392 C CA . ILE A 1 560 ? -4.192 -12.462 11.515 1.00 94.12 560 ILE A CA 1
ATOM 4393 C C . ILE A 1 560 ? -4.682 -13.700 12.285 1.00 94.12 560 ILE A C 1
ATOM 4395 O O . ILE A 1 560 ? -5.683 -13.607 12.994 1.00 94.12 560 ILE A O 1
ATOM 4399 N N . VAL A 1 561 ? -3.935 -14.811 12.239 1.00 95.31 561 VAL A N 1
ATOM 4400 C CA . VAL A 1 561 ? -4.182 -16.039 13.014 1.00 95.31 561 VAL A CA 1
ATOM 4401 C C . VAL A 1 561 ? -4.226 -15.723 14.508 1.00 95.31 561 VAL A C 1
ATOM 4403 O O . VAL A 1 561 ? -5.254 -15.943 15.145 1.00 95.31 561 VAL A O 1
ATOM 4406 N N . ALA A 1 562 ? -3.160 -15.134 15.062 1.00 89.38 562 ALA A N 1
ATOM 4407 C CA . ALA A 1 562 ? -3.069 -14.842 16.494 1.00 89.38 562 ALA A CA 1
ATOM 4408 C C . ALA A 1 562 ? -4.115 -13.819 16.978 1.00 89.38 562 ALA A C 1
ATOM 4410 O O . ALA A 1 562 ? -4.592 -13.916 18.109 1.00 89.38 562 ALA A O 1
ATOM 4411 N N . MET A 1 563 ? -4.492 -12.850 16.134 1.00 84.69 563 MET A N 1
ATOM 4412 C CA . MET A 1 563 ? -5.535 -11.863 16.454 1.00 84.69 563 MET A CA 1
ATOM 4413 C C . MET A 1 563 ? -6.964 -12.416 16.307 1.00 84.69 563 MET A C 1
ATOM 4415 O O . MET A 1 563 ? -7.898 -11.781 16.789 1.00 84.69 563 MET A O 1
ATOM 4419 N N . THR A 1 564 ? -7.165 -13.552 15.626 1.00 88.88 564 THR A N 1
ATOM 4420 C CA . THR A 1 564 ? -8.499 -14.137 15.367 1.00 88.88 564 THR A CA 1
ATOM 4421 C C . THR A 1 564 ? -8.788 -15.327 16.280 1.00 88.88 564 THR A C 1
ATOM 4423 O O . THR A 1 564 ? -9.909 -15.459 16.767 1.00 88.88 564 THR A O 1
ATOM 4426 N N . SER A 1 565 ? -7.778 -16.143 16.601 1.00 88.25 565 SER A N 1
ATOM 4427 C CA . SER A 1 565 ? -7.917 -17.259 17.546 1.00 88.25 565 SER A CA 1
ATOM 4428 C C . SER A 1 565 ? -8.247 -16.803 18.973 1.00 88.25 565 SER A C 1
ATOM 4430 O O . SER A 1 565 ? -8.998 -17.477 19.671 1.00 88.25 565 SER A O 1
ATOM 4432 N N . SER A 1 566 ? -7.722 -15.646 19.386 1.00 78.81 566 SER A N 1
ATOM 4433 C CA . SER A 1 566 ? -7.878 -15.070 20.732 1.00 78.81 566 SER A CA 1
ATOM 4434 C C . SER A 1 566 ? -9.087 -14.137 20.899 1.00 78.81 566 SER A C 1
ATOM 4436 O O . SER A 1 566 ? -9.405 -13.740 22.018 1.00 78.81 566 SER A O 1
ATOM 4438 N N . ARG A 1 567 ? -9.778 -13.768 19.811 1.00 81.31 567 ARG A N 1
ATOM 4439 C CA . ARG A 1 567 ? -10.886 -12.800 19.840 1.00 81.31 567 ARG A CA 1
ATOM 4440 C C . ARG A 1 567 ? -12.198 -13.493 20.214 1.00 81.31 567 ARG A C 1
ATOM 4442 O O . ARG A 1 567 ? -12.680 -14.338 19.460 1.00 81.31 567 ARG A O 1
ATOM 4449 N N . SER A 1 568 ? -12.774 -13.128 21.360 1.00 75.50 568 SER A N 1
ATOM 4450 C CA . SER A 1 568 ? -14.091 -13.578 21.836 1.00 75.50 568 SER A CA 1
ATOM 4451 C C . SER A 1 568 ? -15.220 -12.753 21.213 1.00 75.50 568 SER A C 1
ATOM 4453 O O . SER A 1 568 ? -15.825 -13.166 20.227 1.00 75.50 568 SER A O 1
ATOM 4455 N N . ASP A 1 569 ? -15.443 -11.549 21.735 1.00 84.12 569 ASP A N 1
ATOM 4456 C CA . ASP A 1 569 ? -16.503 -10.635 21.319 1.00 84.12 569 ASP A CA 1
ATOM 4457 C C . ASP A 1 569 ? -15.944 -9.361 20.681 1.00 84.12 569 ASP A C 1
ATOM 4459 O O . ASP A 1 569 ? -14.906 -8.827 21.074 1.00 84.12 569 ASP A O 1
ATOM 4463 N N . TRP A 1 570 ? -16.685 -8.808 19.727 1.00 88.25 570 TRP A N 1
ATOM 4464 C CA . TRP A 1 570 ? -16.468 -7.470 19.190 1.00 88.25 570 TRP A CA 1
ATOM 4465 C C . TRP A 1 570 ? -17.593 -6.546 19.659 1.00 88.25 570 TRP A C 1
ATOM 4467 O O . TRP A 1 570 ? -18.735 -6.727 19.255 1.00 88.25 570 TRP A O 1
ATOM 4477 N N . CYS A 1 571 ? -17.278 -5.543 20.485 1.00 89.62 571 CYS A N 1
ATOM 4478 C CA . CYS A 1 571 ? -18.212 -4.460 20.809 1.00 89.62 571 CYS A CA 1
ATOM 4479 C C . CYS A 1 571 ? -18.491 -3.618 19.550 1.00 89.62 571 CYS A C 1
ATOM 4481 O O . CYS A 1 571 ? -17.622 -2.859 19.108 1.00 89.62 571 CYS A O 1
ATOM 4483 N N . ILE A 1 572 ? -19.683 -3.772 18.970 1.00 92.38 572 ILE A N 1
ATOM 4484 C CA . ILE A 1 572 ? -20.086 -3.125 17.712 1.00 92.38 572 ILE A CA 1
ATOM 4485 C C . ILE A 1 572 ? -20.914 -1.854 17.920 1.00 92.38 572 ILE A C 1
ATOM 4487 O O . ILE A 1 572 ? -21.126 -1.135 16.954 1.00 92.38 572 ILE A O 1
ATOM 4491 N N . SER A 1 573 ? -21.370 -1.544 19.137 1.00 92.81 573 SER A N 1
ATOM 4492 C CA . SER A 1 573 ? -22.056 -0.279 19.441 1.00 92.81 573 SER A CA 1
ATOM 4493 C C . SER A 1 573 ? -21.093 0.844 19.828 1.00 92.81 573 SER A C 1
ATOM 4495 O O . SER A 1 573 ? -20.004 0.615 20.366 1.00 92.81 573 SER A O 1
ATOM 4497 N N . ARG A 1 574 ? -21.512 2.082 19.558 1.00 89.94 574 ARG A N 1
ATOM 4498 C CA . ARG A 1 574 ? -20.874 3.332 19.980 1.00 89.94 574 ARG A CA 1
ATOM 4499 C C . ARG A 1 574 ? -21.952 4.363 20.322 1.00 89.94 574 ARG A C 1
ATOM 4501 O O . ARG A 1 574 ? -22.912 4.538 19.576 1.00 89.94 574 ARG A O 1
ATOM 4508 N N . GLN A 1 575 ? -21.756 5.101 21.413 1.00 90.19 575 GLN A N 1
ATOM 4509 C CA . GLN A 1 575 ? -22.703 6.112 21.908 1.00 90.19 575 GLN A CA 1
ATOM 4510 C C . GLN A 1 575 ? -22.489 7.455 21.180 1.00 90.19 575 GLN A C 1
ATOM 4512 O O . GLN A 1 575 ? -22.136 8.464 21.794 1.00 90.19 575 GLN A O 1
ATOM 4517 N N . ARG A 1 576 ? -22.594 7.447 19.843 1.00 87.50 576 ARG A N 1
ATOM 4518 C CA . ARG A 1 576 ? -22.273 8.574 18.946 1.00 87.50 576 ARG A CA 1
ATOM 4519 C C . ARG A 1 576 ? -23.460 8.948 18.058 1.00 87.50 576 ARG A C 1
ATOM 4521 O O . ARG A 1 576 ? -24.452 8.236 17.990 1.00 87.50 576 ARG A O 1
ATOM 4528 N N . ASN A 1 577 ? -23.345 10.091 17.385 1.00 88.56 577 ASN A N 1
ATOM 4529 C CA . ASN A 1 577 ? -24.395 10.644 16.530 1.00 88.56 577 ASN A CA 1
ATOM 4530 C C . ASN A 1 577 ? -24.114 10.398 15.037 1.00 88.56 577 ASN A C 1
ATOM 4532 O O . ASN A 1 577 ? -25.048 10.301 14.243 1.00 88.56 577 ASN A O 1
ATOM 4536 N N . TRP A 1 578 ? -22.843 10.319 14.634 1.00 94.06 578 TRP A N 1
ATOM 4537 C CA . TRP A 1 578 ? -22.410 10.211 13.242 1.00 94.06 578 TRP A CA 1
ATOM 4538 C C . TRP A 1 578 ? -21.870 8.815 12.912 1.00 94.06 578 TRP A C 1
ATOM 4540 O O . TRP A 1 578 ? -20.780 8.427 13.335 1.00 94.06 578 TRP A O 1
ATOM 4550 N N . GLY A 1 579 ? -22.650 8.076 12.131 1.00 94.50 579 GLY A N 1
ATOM 4551 C CA . GLY A 1 579 ? -22.454 6.670 11.784 1.00 94.50 579 GLY A CA 1
ATOM 4552 C C . GLY A 1 579 ? -23.801 6.006 11.502 1.00 94.50 579 GLY A C 1
ATOM 4553 O O . GLY A 1 579 ? -24.852 6.619 11.735 1.00 94.50 579 GLY A O 1
ATOM 4554 N N . VAL A 1 580 ? -23.779 4.761 11.026 1.00 97.00 580 VAL A N 1
ATOM 4555 C CA . VAL A 1 580 ? -25.004 3.983 10.783 1.00 97.00 580 VAL A CA 1
ATOM 4556 C C . VAL A 1 580 ? -25.631 3.586 12.130 1.00 97.00 580 VAL A C 1
ATOM 4558 O O . VAL A 1 580 ? -24.944 2.974 12.948 1.00 97.00 580 VAL A O 1
ATOM 4561 N N . PRO A 1 581 ? -26.898 3.930 12.423 1.00 96.56 581 PRO A N 1
ATOM 4562 C CA . PRO A 1 581 ? -27.578 3.529 13.653 1.00 96.56 581 PRO A CA 1
ATOM 4563 C C . PRO A 1 581 ? -27.748 2.014 13.754 1.00 96.56 581 PRO A C 1
ATOM 4565 O O . PRO A 1 581 ? -27.958 1.339 12.747 1.00 96.56 581 PRO A O 1
ATOM 4568 N N . ILE A 1 582 ? -27.721 1.477 14.974 1.00 97.12 582 ILE A N 1
ATOM 4569 C CA . ILE A 1 582 ? -28.109 0.088 15.224 1.00 97.12 582 ILE A CA 1
ATOM 4570 C C . ILE A 1 582 ? -29.644 -0.010 15.107 1.00 97.12 582 ILE A C 1
ATOM 4572 O O . ILE A 1 582 ? -30.347 0.618 15.904 1.00 97.12 582 ILE A O 1
ATOM 4576 N N . PRO A 1 583 ? -30.183 -0.767 14.127 1.00 96.19 583 PRO A N 1
ATOM 4577 C CA . PRO A 1 583 ? -31.594 -0.731 13.725 1.00 96.19 583 PRO A CA 1
ATOM 4578 C C . PRO A 1 583 ? -32.482 -1.563 14.667 1.00 96.19 583 PRO A C 1
ATOM 4580 O O . PRO A 1 583 ? -33.086 -2.560 14.271 1.00 96.19 583 PRO A O 1
ATOM 4583 N N . VAL A 1 584 ? -32.521 -1.179 15.945 1.00 96.56 584 VAL A N 1
ATOM 4584 C CA . VAL A 1 584 ? -33.214 -1.908 17.015 1.00 96.56 584 VAL A CA 1
ATOM 4585 C C . VAL A 1 584 ? -34.092 -0.967 17.834 1.00 96.56 584 VAL A C 1
ATOM 4587 O O . VAL A 1 584 ? -33.707 0.158 18.166 1.00 96.56 584 VAL A O 1
ATOM 4590 N N . PHE A 1 585 ? -35.277 -1.457 18.185 1.00 96.88 585 PHE A N 1
ATOM 4591 C CA . PHE A 1 585 ? -36.214 -0.801 19.092 1.00 96.88 585 PHE A CA 1
ATOM 4592 C C . PHE A 1 585 ? -36.182 -1.506 20.449 1.00 96.88 585 PHE A C 1
ATOM 4594 O O . PHE A 1 585 ? -35.919 -2.703 20.514 1.00 96.88 585 PHE A O 1
ATOM 4601 N N . TYR A 1 586 ? -36.482 -0.799 21.532 1.00 95.94 586 TYR A N 1
ATOM 4602 C CA . TYR A 1 586 ? -36.568 -1.370 22.876 1.00 95.94 586 TYR A CA 1
ATOM 4603 C C . TYR A 1 586 ? -37.964 -1.166 23.446 1.00 95.94 586 TYR A C 1
ATOM 4605 O O . TYR A 1 586 ? -38.510 -0.068 23.332 1.00 95.94 586 TYR A O 1
ATOM 4613 N N . HIS A 1 587 ? -38.529 -2.186 24.091 1.00 95.62 587 HIS A N 1
ATOM 4614 C CA . HIS A 1 587 ? -39.781 -2.027 24.830 1.00 95.62 587 HIS A CA 1
ATOM 4615 C C . HIS A 1 587 ? -39.575 -1.052 26.005 1.00 95.62 587 HIS A C 1
ATOM 4617 O O . HIS A 1 587 ? -38.616 -1.181 26.772 1.00 95.62 587 HIS A O 1
ATOM 4623 N N . VAL A 1 588 ? -40.454 -0.055 26.144 1.00 93.50 588 VAL A N 1
ATOM 4624 C CA . VAL A 1 588 ? -40.258 1.108 27.031 1.00 93.50 588 VAL A CA 1
ATOM 4625 C C . VAL A 1 588 ? -40.072 0.703 28.495 1.00 93.50 588 VAL A C 1
ATOM 4627 O O . VAL A 1 588 ? -39.264 1.325 29.188 1.00 93.50 588 VAL A O 1
ATOM 4630 N N . HIS A 1 589 ? -40.745 -0.354 28.958 1.00 90.38 589 HIS A N 1
ATOM 4631 C CA . HIS A 1 589 ? -40.664 -0.802 30.351 1.00 90.38 589 HIS A CA 1
ATOM 4632 C C . HIS A 1 589 ? -39.591 -1.873 30.600 1.00 90.38 589 HIS A C 1
ATOM 4634 O O . HIS A 1 589 ? -38.759 -1.684 31.483 1.00 90.38 589 HIS A O 1
ATOM 4640 N N . SER A 1 590 ? -39.574 -2.972 29.836 1.00 91.19 590 SER A N 1
ATOM 4641 C CA . SER A 1 590 ? -38.639 -4.092 30.081 1.00 91.19 590 SER A CA 1
ATOM 4642 C C . SER A 1 590 ? -37.245 -3.898 29.474 1.00 91.19 590 SER A C 1
ATOM 4644 O O . SER A 1 590 ? -36.330 -4.640 29.816 1.00 91.19 590 SER A O 1
ATOM 4646 N N . LYS A 1 591 ? -37.069 -2.916 28.576 1.00 89.56 591 LYS A N 1
ATOM 4647 C CA . LYS A 1 591 ? -35.839 -2.658 27.796 1.00 89.56 591 LYS A CA 1
ATOM 4648 C C . LYS A 1 591 ? -35.375 -3.826 26.910 1.00 89.56 591 LYS A C 1
ATOM 4650 O O . LYS A 1 591 ? -34.270 -3.791 26.366 1.00 89.56 591 LYS A O 1
ATOM 4655 N N . GLU A 1 592 ? -36.232 -4.822 26.704 1.00 92.38 592 GLU A N 1
ATOM 4656 C CA . GLU A 1 592 ? -35.991 -5.931 25.780 1.00 92.38 592 GLU A CA 1
ATOM 4657 C C . GLU A 1 592 ? -35.921 -5.423 24.326 1.00 92.38 592 GLU A C 1
ATOM 4659 O O . GLU A 1 592 ? -36.742 -4.583 23.935 1.00 92.38 592 GLU A O 1
ATOM 4664 N N . PRO A 1 593 ? -34.956 -5.901 23.516 1.00 94.88 593 PRO A N 1
ATOM 4665 C CA . PRO A 1 593 ? -34.805 -5.482 22.129 1.00 94.88 593 PRO A CA 1
ATOM 4666 C C . PRO A 1 593 ? -35.809 -6.182 21.203 1.00 94.88 593 PRO A C 1
ATOM 4668 O O . PRO A 1 593 ? -35.831 -7.407 21.092 1.00 94.88 593 PRO A O 1
ATOM 4671 N N . LEU A 1 594 ? -36.578 -5.396 20.452 1.00 95.50 594 LEU A N 1
ATOM 4672 C CA . LEU A 1 594 ? -37.298 -5.848 19.268 1.00 95.50 594 LEU A CA 1
ATOM 4673 C C . LEU A 1 594 ? -36.344 -5.802 18.065 1.00 95.50 594 LEU A C 1
ATOM 4675 O O . LEU A 1 594 ? -36.094 -4.741 17.488 1.00 95.50 594 LEU A O 1
ATOM 4679 N N . ILE A 1 595 ? -35.827 -6.974 17.697 1.00 95.25 595 ILE A N 1
ATOM 4680 C CA . ILE A 1 595 ? -35.000 -7.206 16.510 1.00 95.25 595 ILE A CA 1
ATOM 4681 C C . ILE A 1 595 ? -35.497 -8.467 15.790 1.00 95.25 595 ILE A C 1
ATOM 4683 O O . ILE A 1 595 ? -35.471 -9.567 16.330 1.00 95.25 595 ILE A O 1
ATOM 4687 N N . THR A 1 596 ? -35.998 -8.295 14.569 1.00 95.62 596 THR A N 1
ATOM 4688 C CA . THR A 1 596 ? -36.563 -9.359 13.722 1.00 95.62 596 THR A CA 1
ATOM 4689 C C . THR A 1 596 ? -36.203 -9.118 12.257 1.00 95.62 596 THR A C 1
ATOM 4691 O O . THR A 1 596 ? -35.910 -7.985 11.873 1.00 95.62 596 THR A O 1
ATOM 4694 N N . GLU A 1 597 ? -36.284 -10.149 11.416 1.00 95.62 597 GLU A N 1
ATOM 4695 C CA . GLU A 1 597 ? -36.124 -10.009 9.962 1.00 95.62 597 GLU A CA 1
ATOM 4696 C C . GLU A 1 597 ? -37.076 -8.947 9.378 1.00 95.62 597 GLU A C 1
ATOM 4698 O O . GLU A 1 597 ? -36.649 -8.098 8.601 1.00 95.62 597 GLU A O 1
ATOM 4703 N N . GLU A 1 598 ? -38.332 -8.916 9.838 1.00 96.12 598 GLU A N 1
ATOM 4704 C CA . GLU A 1 598 ? -39.356 -7.943 9.432 1.00 96.12 598 GLU A CA 1
ATOM 4705 C C . GLU A 1 598 ? -38.949 -6.492 9.757 1.00 96.12 598 GLU A C 1
ATOM 4707 O O . GLU A 1 598 ? -39.006 -5.617 8.891 1.00 96.12 598 GLU A O 1
ATOM 4712 N N . THR A 1 599 ? -38.477 -6.229 10.983 1.00 96.62 599 THR A N 1
ATOM 4713 C CA . THR A 1 599 ? -38.011 -4.888 11.380 1.00 96.62 599 THR A CA 1
ATOM 4714 C C . THR A 1 599 ? -36.735 -4.484 10.646 1.00 96.62 599 THR A C 1
ATOM 4716 O O . THR A 1 599 ? -36.632 -3.343 10.201 1.00 96.62 599 THR A O 1
ATOM 4719 N N . ILE A 1 600 ? -35.779 -5.403 10.465 1.00 97.19 600 ILE A N 1
ATOM 4720 C CA . ILE A 1 600 ? -34.532 -5.106 9.747 1.00 97.19 600 ILE A CA 1
ATOM 4721 C C . ILE A 1 600 ? -34.808 -4.829 8.265 1.00 97.19 600 ILE A C 1
ATOM 4723 O O . ILE A 1 600 ? -34.293 -3.852 7.724 1.00 97.19 600 ILE A O 1
ATOM 4727 N N . ALA A 1 601 ? -35.646 -5.634 7.608 1.00 97.00 601 ALA A N 1
ATOM 4728 C CA . ALA A 1 601 ? -36.006 -5.440 6.207 1.00 97.00 601 ALA A CA 1
ATOM 4729 C C . ALA A 1 601 ? -36.725 -4.101 5.977 1.00 97.00 601 ALA A C 1
ATOM 4731 O O . ALA A 1 601 ? -36.429 -3.413 4.998 1.00 97.00 601 ALA A O 1
ATOM 4732 N N . HIS A 1 602 ? -37.614 -3.698 6.893 1.00 97.12 602 HIS A N 1
ATOM 4733 C CA . HIS A 1 602 ? -38.309 -2.413 6.817 1.00 97.12 602 HIS A CA 1
ATOM 4734 C C . HIS A 1 602 ? -37.352 -1.224 6.993 1.00 97.12 602 HIS A C 1
ATOM 4736 O O . HIS A 1 602 ? -37.324 -0.329 6.149 1.00 97.12 602 HIS A O 1
ATOM 4742 N N . VAL A 1 603 ? -36.494 -1.246 8.021 1.00 97.31 603 VAL A N 1
ATOM 4743 C CA . VAL A 1 603 ? -35.507 -0.175 8.249 1.00 97.31 603 VAL A CA 1
ATOM 4744 C C . VAL A 1 603 ? -34.484 -0.114 7.107 1.00 97.31 603 VAL A C 1
ATOM 4746 O O . VAL A 1 603 ? -34.156 0.979 6.648 1.00 97.31 603 VAL A O 1
ATOM 4749 N N . LYS A 1 604 ? -34.052 -1.260 6.558 1.00 97.06 604 LYS A N 1
ATOM 4750 C CA . LYS A 1 604 ? -33.213 -1.319 5.347 1.00 97.06 604 LYS A CA 1
ATOM 4751 C C . LYS A 1 604 ? -33.886 -0.631 4.156 1.00 97.06 604 LYS A C 1
ATOM 4753 O O . LYS A 1 604 ? -33.229 0.123 3.445 1.00 97.06 604 LYS A O 1
ATOM 4758 N N . ALA A 1 605 ? -35.180 -0.874 3.937 1.00 97.19 605 ALA A N 1
ATOM 4759 C CA . ALA A 1 605 ? -35.929 -0.258 2.842 1.00 97.19 605 ALA A CA 1
ATOM 4760 C C . ALA A 1 605 ? -36.071 1.266 3.011 1.00 97.19 605 ALA A C 1
ATOM 4762 O O . ALA A 1 605 ? -35.985 1.992 2.024 1.00 97.19 605 ALA A O 1
ATOM 4763 N N . ILE A 1 606 ? -36.220 1.768 4.241 1.00 97.38 606 ILE A N 1
ATOM 4764 C CA . ILE A 1 606 ? -36.211 3.212 4.530 1.00 97.38 606 ILE A CA 1
ATOM 4765 C C . ILE A 1 606 ? -34.822 3.803 4.238 1.00 97.38 606 ILE A C 1
ATOM 4767 O O . ILE A 1 606 ? -34.696 4.722 3.422 1.00 97.38 606 ILE A O 1
ATOM 4771 N N . VAL A 1 607 ? -33.769 3.240 4.843 1.00 97.06 607 VAL A N 1
ATOM 4772 C CA . VAL A 1 607 ? -32.388 3.737 4.713 1.00 97.06 607 VAL A CA 1
ATOM 4773 C C . VAL A 1 607 ? -31.901 3.691 3.264 1.00 97.06 607 VAL A C 1
ATOM 4775 O O . VAL A 1 607 ? -31.303 4.657 2.810 1.00 97.06 607 VAL A O 1
ATOM 4778 N N . SER A 1 608 ? -32.249 2.658 2.490 1.00 95.56 608 SER A N 1
ATOM 4779 C CA . SER A 1 608 ? -31.880 2.562 1.068 1.00 95.56 608 SER A CA 1
ATOM 4780 C C . SER A 1 608 ? -32.496 3.650 0.175 1.00 95.56 608 SER A C 1
ATOM 4782 O O . SER A 1 608 ? -32.023 3.828 -0.943 1.00 95.56 608 SER A O 1
ATOM 4784 N N . ASN A 1 609 ? -33.546 4.345 0.628 1.00 94.12 609 ASN A N 1
ATOM 4785 C CA . ASN A 1 609 ? -34.199 5.430 -0.115 1.00 94.12 609 ASN A CA 1
ATOM 4786 C C . ASN A 1 609 ? -33.858 6.828 0.432 1.00 94.12 609 ASN A C 1
ATOM 4788 O O . ASN A 1 609 ? -33.901 7.803 -0.314 1.00 94.12 609 ASN A O 1
ATOM 4792 N N . THR A 1 610 ? -33.562 6.945 1.731 1.00 93.31 610 THR A N 1
ATOM 4793 C CA . THR A 1 610 ? -33.476 8.241 2.440 1.00 93.31 610 THR A CA 1
ATOM 4794 C C . THR A 1 610 ? -32.195 8.447 3.257 1.00 93.31 610 THR A C 1
ATOM 4796 O O . THR A 1 610 ? -31.997 9.528 3.810 1.00 93.31 610 THR A O 1
ATOM 4799 N N . GLY A 1 611 ? -31.308 7.448 3.311 1.00 95.19 611 GLY A N 1
ATOM 4800 C CA . GLY A 1 611 ? -30.114 7.438 4.159 1.00 95.19 611 GLY A CA 1
ATOM 4801 C C . GLY A 1 611 ? -30.426 7.261 5.649 1.00 95.19 611 GLY A C 1
ATOM 4802 O O . GLY A 1 611 ? -31.576 7.314 6.092 1.00 95.19 611 GLY A O 1
ATOM 4803 N N . SER A 1 612 ? -29.392 7.051 6.461 1.00 95.75 612 SER A N 1
ATOM 4804 C CA . SER A 1 612 ? -29.547 6.755 7.890 1.00 95.75 612 SER A CA 1
ATOM 4805 C C . SER A 1 612 ? -29.971 7.951 8.756 1.00 95.75 612 SER A C 1
ATOM 4807 O O . SER A 1 612 ? -30.352 7.768 9.914 1.00 95.75 612 SER A O 1
ATOM 4809 N N . ASP A 1 613 ? -30.004 9.166 8.195 1.00 95.81 613 ASP A N 1
ATOM 4810 C CA . ASP A 1 613 ? -30.604 10.350 8.832 1.00 95.81 613 ASP A CA 1
ATOM 4811 C C . ASP A 1 613 ? -32.094 10.144 9.156 1.00 95.81 613 ASP A C 1
ATOM 4813 O O . ASP A 1 613 ? -32.579 10.665 10.165 1.00 95.81 613 ASP A O 1
ATOM 4817 N N . ALA A 1 614 ? -32.790 9.314 8.369 1.00 96.31 614 ALA A N 1
ATOM 4818 C CA . ALA A 1 614 ? -34.176 8.904 8.589 1.00 96.31 614 ALA A CA 1
ATOM 4819 C C . ALA A 1 614 ? -34.426 8.345 9.995 1.00 96.31 614 ALA A C 1
ATOM 4821 O O . ALA A 1 614 ? -35.403 8.710 10.650 1.00 96.31 614 ALA A O 1
ATOM 4822 N N . TRP A 1 615 ? -33.488 7.547 10.519 1.00 96.81 615 TRP A N 1
ATOM 4823 C CA . TRP A 1 615 ? -33.562 7.006 11.878 1.00 96.81 615 TRP A CA 1
ATOM 4824 C C . TRP A 1 615 ? -33.649 8.097 12.949 1.00 96.81 615 TRP A C 1
ATOM 4826 O O . TRP A 1 615 ? -34.211 7.874 14.019 1.00 96.81 615 TRP A O 1
ATOM 4836 N N . TRP A 1 616 ? -33.117 9.291 12.685 1.00 94.94 616 TRP A N 1
ATOM 4837 C CA . TRP A 1 616 ? -33.091 10.389 13.643 1.00 94.94 616 TRP A CA 1
ATOM 4838 C C . TRP A 1 616 ? -34.336 11.271 13.540 1.00 94.94 616 TRP A C 1
ATOM 4840 O O . TRP A 1 616 ? -34.946 11.528 14.581 1.00 94.94 616 TRP A O 1
ATOM 4850 N N . TYR A 1 617 ? -34.753 11.676 12.331 1.00 94.75 617 TYR A N 1
ATOM 4851 C CA . TYR A 1 617 ? -35.895 12.588 12.158 1.00 94.75 617 TYR A CA 1
ATOM 4852 C C . TYR A 1 617 ? -37.277 11.913 12.157 1.00 94.75 617 TYR A C 1
ATOM 4854 O O . TYR A 1 617 ? -38.234 12.554 12.582 1.00 94.75 617 TYR A O 1
ATOM 4862 N N . MET A 1 618 ? -37.405 10.650 11.731 1.00 96.19 618 MET A N 1
ATOM 4863 C CA . MET A 1 618 ? -38.699 9.945 11.714 1.00 96.19 618 MET A CA 1
ATOM 4864 C C . MET A 1 618 ? -39.133 9.507 13.121 1.00 96.19 618 MET A C 1
ATOM 4866 O O . MET A 1 618 ? -38.303 9.247 14.001 1.00 96.19 618 MET A O 1
ATOM 4870 N N . SER A 1 619 ? -40.439 9.401 13.347 1.00 96.00 619 SER A N 1
ATOM 4871 C CA . SER A 1 619 ? -41.017 8.857 14.581 1.00 96.00 619 SER A CA 1
ATOM 4872 C C . SER A 1 619 ? -40.786 7.344 14.717 1.00 96.00 619 SER A C 1
ATOM 4874 O O . SER A 1 619 ? -40.446 6.654 13.755 1.00 96.00 619 SER A O 1
ATOM 4876 N N . THR A 1 620 ? -40.993 6.796 15.921 1.00 95.94 620 THR A N 1
ATOM 4877 C CA . THR A 1 620 ? -40.951 5.337 16.131 1.00 95.94 620 THR A CA 1
ATOM 4878 C C . THR A 1 620 ? -42.010 4.612 15.290 1.00 95.94 620 THR A C 1
ATOM 4880 O O . THR A 1 620 ? -41.751 3.513 14.817 1.00 95.94 620 THR A O 1
ATOM 4883 N N . GLU A 1 621 ? -43.180 5.222 15.074 1.00 95.31 621 GLU A N 1
ATOM 4884 C CA . GLU A 1 621 ? -44.282 4.631 14.304 1.00 95.31 621 GLU A CA 1
ATOM 4885 C C . GLU A 1 621 ? -43.939 4.498 12.815 1.00 95.31 621 GLU A C 1
ATOM 4887 O O . GLU A 1 621 ? -44.116 3.432 12.230 1.00 95.31 621 GLU A O 1
ATOM 4892 N N . GLU A 1 622 ? -43.368 5.541 12.211 1.00 94.69 622 GLU A N 1
ATOM 4893 C CA . GLU A 1 622 ? -42.964 5.516 10.799 1.00 94.69 622 GLU A CA 1
ATOM 4894 C C . GLU A 1 622 ? -41.792 4.555 10.533 1.00 94.69 622 GLU A C 1
ATOM 4896 O O . GLU A 1 622 ? -41.692 4.004 9.438 1.00 94.69 622 GLU A O 1
ATOM 4901 N N . LEU A 1 623 ? -40.918 4.346 11.527 1.00 96.31 623 LEU A N 1
ATOM 4902 C CA . LEU A 1 623 ? -39.780 3.419 11.463 1.00 96.31 623 LEU A CA 1
ATOM 4903 C C . LEU A 1 623 ? -40.166 1.953 11.741 1.00 96.31 623 LEU A C 1
ATOM 4905 O O . LEU A 1 623 ? -39.356 1.057 11.489 1.00 96.31 623 LEU A O 1
ATOM 4909 N N . LEU A 1 624 ? -41.368 1.689 12.264 1.00 96.56 624 LEU A N 1
ATOM 4910 C CA . LEU A 1 624 ? -41.851 0.343 12.577 1.00 96.56 624 LEU A CA 1
ATOM 4911 C C . LEU A 1 624 ? -42.662 -0.267 11.413 1.00 96.56 624 LEU A C 1
ATOM 4913 O O . LEU A 1 624 ? -43.482 0.427 10.800 1.00 96.56 624 LEU A O 1
ATOM 4917 N N . PRO A 1 625 ? -42.511 -1.584 11.141 1.00 95.56 625 PRO A N 1
ATOM 4918 C CA . PRO A 1 625 ? -43.390 -2.305 10.222 1.00 95.56 625 PRO A CA 1
ATOM 4919 C C . PRO A 1 625 ? -44.855 -2.224 10.661 1.00 95.56 625 PRO A C 1
ATOM 4921 O O . PRO A 1 625 ? -45.145 -2.168 11.855 1.00 95.56 625 PRO A O 1
ATOM 4924 N N . GLU A 1 626 ? -45.777 -2.311 9.699 1.00 93.12 626 GLU A N 1
ATOM 4925 C CA . GLU A 1 626 ? -47.233 -2.152 9.877 1.00 93.12 626 GLU A CA 1
ATOM 4926 C C . GLU A 1 626 ? -47.801 -2.872 11.117 1.00 93.12 626 GLU A C 1
ATOM 4928 O O . GLU A 1 626 ? -48.493 -2.278 11.942 1.00 93.12 626 GLU A O 1
ATOM 4933 N N . LYS A 1 627 ? -47.404 -4.135 11.304 1.00 93.62 627 LYS A N 1
ATOM 4934 C CA . LYS A 1 627 ? -47.737 -5.022 12.433 1.00 93.62 627 LYS A CA 1
ATOM 4935 C C . LYS A 1 627 ? -47.454 -4.438 13.828 1.00 93.62 627 LYS A C 1
ATOM 4937 O O . LYS A 1 627 ? -48.078 -4.862 14.800 1.00 93.62 627 LYS A O 1
ATOM 4942 N N . TYR A 1 628 ? -46.510 -3.504 13.934 1.00 93.06 628 TYR A N 1
ATOM 4943 C CA . TYR A 1 628 ? -46.064 -2.883 15.184 1.00 93.06 628 TYR A CA 1
ATOM 4944 C C . TYR A 1 628 ? -46.500 -1.414 15.329 1.00 93.06 628 TYR A C 1
ATOM 4946 O O . TYR A 1 628 ? -46.377 -0.871 16.425 1.00 93.06 628 TYR A O 1
ATOM 4954 N N . ARG A 1 629 ? -47.044 -0.770 14.283 1.00 90.38 629 ARG A N 1
ATOM 4955 C CA . ARG A 1 629 ? -47.417 0.664 14.305 1.00 90.38 629 ARG A CA 1
ATOM 4956 C C . ARG A 1 629 ? -48.464 0.995 15.361 1.00 90.38 629 ARG A C 1
ATOM 4958 O O . ARG A 1 629 ? -48.263 1.893 16.170 1.00 90.38 629 ARG A O 1
ATOM 4965 N N . SER A 1 630 ? -49.504 0.168 15.459 1.00 90.12 630 SER A N 1
ATOM 4966 C CA . SER A 1 630 ? -50.541 0.256 16.500 1.00 90.12 630 SER A CA 1
ATOM 4967 C C . SER A 1 630 ? -50.032 0.043 17.937 1.00 90.12 630 SER A C 1
ATOM 4969 O O . SER A 1 630 ? -50.805 0.189 18.881 1.00 90.12 630 SER A O 1
ATOM 4971 N N . LYS A 1 631 ? -48.746 -0.293 18.105 1.00 92.75 631 LYS A N 1
ATOM 4972 C CA . LYS A 1 631 ? -48.031 -0.439 19.380 1.00 92.75 631 LYS A CA 1
ATOM 4973 C C . LYS A 1 631 ? -46.782 0.444 19.465 1.00 92.75 631 LYS A C 1
ATOM 4975 O O . LYS A 1 631 ? -45.925 0.209 20.310 1.00 92.75 631 LYS A O 1
ATOM 4980 N N . ALA A 1 632 ? -46.635 1.452 18.602 1.00 92.12 632 ALA A N 1
ATOM 4981 C CA . ALA A 1 632 ? -45.437 2.294 18.572 1.00 92.12 632 ALA A CA 1
ATOM 4982 C C . ALA A 1 632 ? -45.193 3.060 19.889 1.00 92.12 632 ALA A C 1
ATOM 4984 O O . ALA A 1 632 ? -44.050 3.397 20.189 1.00 92.12 632 ALA A O 1
ATOM 4985 N N . SER A 1 633 ? -46.239 3.271 20.699 1.00 94.06 633 SER A N 1
ATOM 4986 C CA . SER A 1 633 ? -46.177 3.763 22.086 1.00 94.06 633 SER A CA 1
ATOM 4987 C C . SER A 1 633 ? -45.342 2.892 23.022 1.00 94.06 633 SER A C 1
ATOM 4989 O O . SER A 1 633 ? -44.730 3.395 23.962 1.00 94.06 633 SER A O 1
ATOM 4991 N N . ASP A 1 634 ? -45.328 1.585 22.772 1.00 95.69 634 ASP A N 1
ATOM 4992 C CA . ASP A 1 634 ? -44.742 0.580 23.654 1.00 95.69 634 ASP A CA 1
ATOM 4993 C C . ASP A 1 634 ? -43.224 0.476 23.415 1.00 95.69 634 ASP A C 1
ATOM 4995 O O . ASP A 1 634 ? -42.504 -0.146 24.197 1.00 95.69 634 ASP A O 1
ATOM 4999 N N . TYR A 1 635 ? -42.717 1.106 22.348 1.00 96.56 635 TYR A N 1
ATOM 5000 C CA . TYR A 1 635 ? -41.339 1.002 21.882 1.00 96.56 635 TYR A CA 1
ATOM 5001 C C . TYR A 1 635 ? -40.631 2.361 21.791 1.00 96.56 635 TYR A C 1
ATOM 5003 O O . TYR A 1 635 ? -41.208 3.397 21.474 1.00 96.56 635 TYR A O 1
ATOM 5011 N N . GLN A 1 636 ? -39.318 2.342 22.004 1.00 95.75 636 GLN A N 1
ATOM 5012 C CA . GLN A 1 636 ? -38.415 3.464 21.753 1.00 95.75 636 GLN A CA 1
ATOM 5013 C C . GLN A 1 636 ? -37.282 3.023 20.816 1.00 95.75 636 GLN A C 1
ATOM 5015 O O . GLN A 1 636 ? -36.676 1.972 21.024 1.00 95.75 636 GLN A O 1
ATOM 5020 N N . LYS A 1 637 ? -36.970 3.821 19.788 1.00 95.12 637 LYS A N 1
ATOM 5021 C CA . LYS A 1 637 ? -35.822 3.570 18.899 1.00 95.12 637 LYS A CA 1
ATOM 5022 C C . LYS A 1 637 ? -34.487 3.703 19.649 1.00 95.12 637 LYS A C 1
ATOM 5024 O O . LYS A 1 637 ? -34.363 4.527 20.557 1.00 95.12 637 LYS A O 1
ATOM 5029 N N . GLY A 1 638 ? -33.501 2.883 19.289 1.00 93.75 638 GLY A N 1
ATOM 5030 C CA . GLY A 1 638 ? -32.146 2.958 19.838 1.00 93.75 638 GLY A CA 1
ATOM 5031 C C . GLY A 1 638 ? -31.366 4.202 19.398 1.00 93.75 638 GLY A C 1
ATOM 5032 O O . GLY A 1 638 ? -31.657 4.804 18.366 1.00 93.75 638 GLY A O 1
ATOM 5033 N N . THR A 1 639 ? -30.357 4.578 20.187 1.00 93.19 639 THR A N 1
ATOM 5034 C CA . THR A 1 639 ? -29.494 5.755 19.953 1.00 93.19 639 THR A CA 1
ATOM 5035 C C . THR A 1 639 ? -28.027 5.406 19.689 1.00 93.19 639 THR A C 1
ATOM 5037 O O . THR A 1 639 ? -27.221 6.310 19.498 1.00 93.19 639 THR A O 1
ATOM 5040 N N . ASP A 1 640 ? -27.661 4.123 19.710 1.00 94.25 640 ASP A N 1
ATOM 5041 C CA . ASP A 1 640 ? -26.301 3.674 19.400 1.00 94.25 640 ASP A CA 1
ATOM 5042 C C . ASP A 1 640 ? -26.070 3.640 17.883 1.00 94.25 640 ASP A C 1
ATOM 5044 O O . ASP A 1 640 ? -26.932 3.187 17.125 1.00 94.25 640 ASP A O 1
ATOM 5048 N N . THR A 1 641 ? -24.879 4.041 17.444 1.00 95.12 641 THR A N 1
ATOM 5049 C CA . THR A 1 641 ? -24.378 3.775 16.088 1.00 95.12 641 THR A CA 1
ATOM 5050 C C . THR A 1 641 ? -23.444 2.571 16.081 1.00 95.12 641 THR A C 1
ATOM 5052 O O . THR A 1 641 ? -22.919 2.166 17.121 1.00 95.12 641 THR A O 1
ATOM 5055 N N . MET A 1 642 ? -23.215 2.004 14.901 1.00 94.75 642 MET A N 1
ATOM 5056 C CA . MET A 1 642 ? -22.244 0.940 14.689 1.00 94.75 642 MET A CA 1
ATOM 5057 C C . MET A 1 642 ? -20.795 1.446 14.816 1.00 94.75 642 MET A C 1
ATOM 5059 O O . MET A 1 642 ? -20.501 2.641 14.730 1.00 94.75 642 MET A O 1
ATOM 5063 N N . ASP A 1 643 ? -19.886 0.506 15.057 1.00 91.56 643 ASP A N 1
ATOM 5064 C CA . ASP A 1 643 ? -18.440 0.672 14.964 1.00 91.56 643 ASP A CA 1
ATOM 5065 C C . ASP A 1 643 ? -18.032 0.900 13.498 1.00 91.56 643 ASP A C 1
ATOM 5067 O O . ASP A 1 643 ? -18.400 0.119 12.629 1.00 91.56 643 ASP A O 1
ATOM 5071 N N . VAL A 1 644 ? -17.195 1.902 13.232 1.00 91.62 644 VAL A N 1
ATOM 5072 C CA . VAL A 1 644 ? -16.623 2.199 11.903 1.00 91.62 644 VAL A CA 1
ATOM 5073 C C . VAL A 1 644 ? -15.811 1.042 11.298 1.00 91.62 644 VAL A C 1
ATOM 5075 O O . VAL A 1 644 ? -15.645 0.943 10.078 1.00 91.62 644 VAL A O 1
ATOM 5078 N N . TRP A 1 645 ? -15.335 0.105 12.123 1.00 92.75 645 TRP A N 1
ATOM 5079 C CA . TRP A 1 645 ? -14.764 -1.149 11.625 1.00 92.75 645 TRP A CA 1
ATOM 5080 C C . TRP A 1 645 ? -15.819 -2.091 11.026 1.00 92.75 645 TRP A C 1
ATOM 5082 O O . TRP A 1 645 ? -15.473 -2.916 10.183 1.00 92.75 645 TRP A O 1
ATOM 5092 N N . PHE A 1 646 ? -17.090 -1.961 11.414 1.00 95.94 646 PHE A N 1
ATOM 5093 C CA . PHE A 1 646 ? -18.236 -2.656 10.822 1.00 95.94 646 PHE A CA 1
ATOM 5094 C C . PHE A 1 646 ? -18.676 -1.965 9.529 1.00 95.94 646 PHE A C 1
ATOM 5096 O O . PHE A 1 646 ? -18.892 -2.664 8.541 1.00 95.94 646 PHE A O 1
ATOM 5103 N N . ASP A 1 647 ? -18.688 -0.625 9.492 1.00 95.25 647 ASP A N 1
ATOM 5104 C CA . ASP A 1 647 ? -18.885 0.157 8.263 1.00 95.25 647 ASP A CA 1
ATOM 5105 C C . ASP A 1 647 ? -17.900 -0.305 7.184 1.00 95.25 647 ASP A C 1
ATOM 5107 O O . ASP A 1 647 ? -18.285 -0.976 6.228 1.00 95.25 647 ASP A O 1
ATOM 5111 N N . SER A 1 648 ? -16.604 -0.065 7.399 1.00 95.31 648 SER A N 1
ATOM 5112 C CA . SER A 1 648 ? -15.542 -0.466 6.469 1.00 95.31 648 SER A CA 1
ATOM 5113 C C . SER A 1 648 ? -15.491 -1.985 6.228 1.00 95.31 648 SER A C 1
ATOM 5115 O O . SER A 1 648 ? -15.271 -2.425 5.094 1.00 95.31 648 SER A O 1
ATOM 5117 N N . GLY A 1 649 ? -15.744 -2.798 7.260 1.00 96.44 649 GLY A N 1
ATOM 5118 C CA . GLY A 1 649 ? -15.798 -4.260 7.169 1.00 96.44 649 GLY A CA 1
ATOM 5119 C C . GLY A 1 649 ? -16.901 -4.770 6.240 1.00 96.44 649 GLY A C 1
ATOM 5120 O O . GLY A 1 649 ? -16.667 -5.703 5.482 1.00 96.44 649 GLY A O 1
ATOM 5121 N N . SER A 1 650 ? -18.063 -4.116 6.208 1.00 97.25 650 SER A N 1
ATOM 5122 C CA . SER A 1 650 ? -19.182 -4.472 5.323 1.00 97.25 650 SER A CA 1
ATOM 5123 C C . SER A 1 650 ? -18.994 -4.048 3.853 1.00 97.25 650 SER A C 1
ATOM 5125 O O . SER A 1 650 ? -19.824 -4.376 3.003 1.00 97.25 650 SER A O 1
ATOM 5127 N N . SER A 1 651 ? -17.875 -3.391 3.509 1.00 97.50 651 SER A N 1
ATOM 5128 C CA . SER A 1 651 ? -17.583 -2.921 2.142 1.00 97.50 651 SER A CA 1
ATOM 5129 C C . SER A 1 651 ? -17.663 -4.004 1.059 1.00 97.50 651 SER A C 1
ATOM 5131 O O . SER A 1 651 ? -18.060 -3.699 -0.062 1.00 97.50 651 SER A O 1
ATOM 5133 N N . TRP A 1 652 ? -17.345 -5.267 1.362 1.00 97.38 652 TRP A N 1
ATOM 5134 C CA . TRP A 1 652 ? -17.488 -6.363 0.396 1.00 97.38 652 TRP A CA 1
ATOM 5135 C C . TRP A 1 652 ? -18.962 -6.588 0.004 1.00 97.38 652 TRP A C 1
ATOM 5137 O O . TRP A 1 652 ? -19.250 -6.837 -1.164 1.00 97.38 652 TRP A O 1
ATOM 5147 N N . ALA A 1 653 ? -19.907 -6.422 0.936 1.00 96.31 653 ALA A N 1
ATOM 5148 C CA . ALA A 1 653 ? -21.341 -6.587 0.689 1.00 96.31 653 ALA A CA 1
ATOM 5149 C C . ALA A 1 653 ? -21.946 -5.375 -0.034 1.00 96.31 653 ALA A C 1
ATOM 5151 O O . ALA A 1 653 ? -22.824 -5.525 -0.881 1.00 96.31 653 ALA A O 1
ATOM 5152 N N . ALA A 1 654 ? -21.467 -4.170 0.286 1.00 94.00 654 ALA A N 1
ATOM 5153 C CA . ALA A 1 654 ? -21.916 -2.925 -0.335 1.00 94.00 654 ALA A CA 1
ATOM 5154 C C . ALA A 1 654 ? -21.345 -2.697 -1.747 1.00 94.00 654 ALA A C 1
ATOM 5156 O O . ALA A 1 654 ? -21.972 -2.027 -2.567 1.00 94.00 654 ALA A O 1
ATOM 5157 N N . VAL A 1 655 ? -20.147 -3.223 -2.026 1.00 95.50 655 VAL A N 1
ATOM 5158 C CA . VAL A 1 655 ? -19.383 -2.941 -3.251 1.00 95.50 655 VAL A CA 1
ATOM 5159 C C . VAL A 1 655 ? -19.272 -4.198 -4.117 1.00 95.50 655 VAL A C 1
ATOM 5161 O O . VAL A 1 655 ? -19.930 -4.273 -5.154 1.00 95.50 655 VAL A O 1
ATOM 5164 N N . LEU A 1 656 ? -18.507 -5.207 -3.679 1.00 93.69 656 LEU A N 1
ATOM 5165 C CA . LEU A 1 656 ? -18.218 -6.420 -4.466 1.00 93.69 656 LEU A CA 1
ATOM 5166 C C . LEU A 1 656 ? -19.469 -7.263 -4.756 1.00 93.69 656 LEU A C 1
ATOM 5168 O O . LEU A 1 656 ? -19.592 -7.829 -5.835 1.00 93.69 656 LEU A O 1
ATOM 5172 N N . GLY A 1 657 ? -20.397 -7.340 -3.798 1.00 81.88 657 GLY A N 1
ATOM 5173 C CA . GLY A 1 657 ? -21.630 -8.122 -3.917 1.00 81.88 657 GLY A CA 1
ATOM 5174 C C . GLY A 1 657 ? -22.785 -7.435 -4.657 1.00 81.88 657 GLY A C 1
ATOM 5175 O O . GLY A 1 657 ? -23.826 -8.066 -4.825 1.00 81.88 657 GLY A O 1
ATOM 5176 N N . LYS A 1 658 ? -22.650 -6.156 -5.053 1.00 82.75 658 LYS A N 1
ATOM 5177 C CA . LYS A 1 658 ? -23.774 -5.347 -5.579 1.00 82.75 658 LYS A CA 1
ATOM 5178 C C . LYS A 1 658 ? -23.484 -4.519 -6.834 1.00 82.75 658 LYS A C 1
ATOM 5180 O O . LYS A 1 658 ? -24.437 -4.087 -7.475 1.00 82.75 658 LYS A O 1
ATOM 5185 N N . ARG A 1 659 ? -22.220 -4.270 -7.197 1.00 88.75 659 ARG A N 1
ATOM 5186 C CA . ARG A 1 659 ? -21.869 -3.482 -8.394 1.00 88.75 659 ARG A CA 1
ATOM 5187 C C . ARG A 1 659 ? -21.445 -4.372 -9.561 1.00 88.75 659 ARG A C 1
ATOM 5189 O O . ARG A 1 659 ? -20.699 -5.330 -9.380 1.00 88.75 659 ARG A O 1
ATOM 5196 N N . GLU A 1 660 ? -21.882 -4.015 -10.766 1.00 83.44 660 GLU A N 1
ATOM 5197 C CA . GLU A 1 660 ? -21.524 -4.731 -11.994 1.00 83.44 660 GLU A CA 1
ATOM 5198 C C . GLU A 1 660 ? -20.010 -4.696 -12.277 1.00 83.44 660 GLU A C 1
ATOM 5200 O O . GLU A 1 660 ? -19.310 -3.738 -11.944 1.00 83.44 660 GLU A O 1
ATOM 5205 N N . GLY A 1 661 ? -19.492 -5.761 -12.898 1.00 79.94 661 GLY A N 1
ATOM 5206 C CA . GLY A 1 661 ? -18.071 -5.914 -13.245 1.00 79.94 661 GLY A CA 1
ATOM 5207 C C . GLY A 1 661 ? -17.150 -6.349 -12.095 1.00 79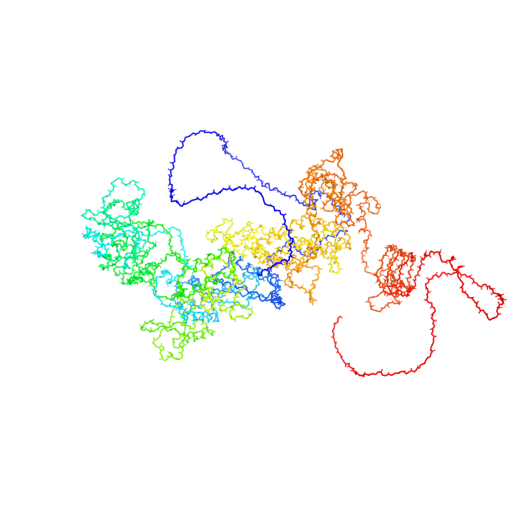.94 661 GLY A C 1
ATOM 5208 O O . GLY A 1 661 ? -16.040 -6.817 -12.364 1.00 79.94 661 GLY A O 1
ATOM 5209 N N . LEU A 1 662 ? -17.604 -6.251 -10.840 1.00 89.94 662 LEU A N 1
ATOM 5210 C CA . LEU A 1 662 ? -16.892 -6.752 -9.661 1.00 89.94 662 LEU A CA 1
ATOM 5211 C C . LEU A 1 662 ? -17.185 -8.234 -9.390 1.00 89.94 662 LEU A C 1
ATOM 5213 O O . LEU A 1 662 ? -18.152 -8.808 -9.889 1.00 89.94 662 LEU A O 1
ATOM 5217 N N . SER A 1 663 ? -16.327 -8.850 -8.577 1.00 88.62 663 SER A N 1
ATOM 5218 C CA . SER A 1 663 ? -16.429 -10.243 -8.147 1.00 88.62 663 SER A CA 1
ATOM 5219 C C . SER A 1 663 ? -16.268 -10.364 -6.635 1.00 88.62 663 SER A C 1
ATOM 5221 O O . SER A 1 663 ? -15.529 -9.606 -6.005 1.00 88.62 663 SER A O 1
ATOM 5223 N N . PHE A 1 664 ? -16.936 -11.364 -6.062 1.00 93.81 664 PHE A N 1
ATOM 5224 C CA . PHE A 1 664 ? -16.774 -11.779 -4.673 1.00 93.81 664 PHE A CA 1
ATOM 5225 C C . PHE A 1 664 ? -16.364 -13.267 -4.628 1.00 93.81 664 PHE A C 1
ATOM 5227 O O . PHE A 1 664 ? -17.124 -14.108 -5.123 1.00 93.81 664 PHE A O 1
ATOM 5234 N N . PRO A 1 665 ? -15.207 -13.627 -4.039 1.00 95.69 665 PRO A N 1
ATOM 5235 C CA . PRO A 1 665 ? -14.203 -12.739 -3.440 1.00 95.69 665 PRO A CA 1
ATOM 5236 C C . PRO A 1 665 ? -13.499 -11.831 -4.465 1.00 95.69 665 PRO A C 1
ATOM 5238 O O . PRO A 1 665 ? -13.527 -12.082 -5.672 1.00 95.69 665 PRO A O 1
ATOM 5241 N N . ALA A 1 666 ? -12.838 -10.791 -3.959 1.00 97.62 666 ALA A N 1
ATOM 5242 C CA . ALA A 1 666 ? -11.843 -10.033 -4.710 1.00 97.62 666 ALA A CA 1
ATOM 5243 C C . ALA A 1 666 ? -10.566 -10.870 -4.922 1.00 97.62 666 ALA A C 1
ATOM 5245 O O . ALA A 1 666 ? -10.242 -11.754 -4.118 1.00 97.62 666 ALA A O 1
ATOM 5246 N N . ASP A 1 667 ? -9.792 -10.557 -5.960 1.00 97.88 667 ASP A N 1
ATOM 5247 C CA . ASP A 1 667 ? -8.469 -11.151 -6.164 1.00 97.88 667 ASP A CA 1
ATOM 5248 C C . ASP A 1 667 ? -7.498 -10.688 -5.074 1.00 97.88 667 ASP A C 1
ATOM 5250 O O . ASP A 1 667 ? -6.820 -11.505 -4.451 1.00 97.88 667 ASP A O 1
ATOM 5254 N N . VAL A 1 668 ? -7.458 -9.373 -4.817 1.00 98.25 668 VAL A N 1
ATOM 5255 C CA . VAL A 1 668 ? -6.475 -8.734 -3.929 1.00 98.25 668 VAL A CA 1
ATOM 5256 C C . VAL A 1 668 ? -7.132 -7.715 -2.993 1.00 98.25 668 VAL A C 1
ATOM 5258 O O . VAL A 1 668 ? -7.840 -6.810 -3.431 1.00 98.25 668 VAL A O 1
ATOM 5261 N N . TYR A 1 669 ? -6.807 -7.805 -1.704 1.00 98.62 669 TYR A N 1
ATOM 5262 C CA . TYR A 1 669 ? -6.820 -6.676 -0.765 1.00 98.62 669 TYR A CA 1
ATOM 5263 C C . TYR A 1 669 ? -5.365 -6.217 -0.539 1.00 98.62 669 TYR A C 1
ATOM 5265 O O . TYR A 1 669 ? -4.469 -7.055 -0.428 1.00 98.62 669 TYR A O 1
ATOM 5273 N N . LEU A 1 670 ? -5.104 -4.906 -0.449 1.00 98.62 670 LEU A N 1
ATOM 5274 C CA . LEU A 1 670 ? -3.751 -4.372 -0.202 1.00 98.62 670 LEU A CA 1
ATOM 5275 C C . LEU A 1 670 ? -3.779 -3.192 0.769 1.00 98.62 670 LEU A C 1
ATOM 5277 O O . LEU A 1 670 ? -4.254 -2.130 0.389 1.00 98.62 670 LEU A O 1
ATOM 5281 N N . GLU A 1 671 ? -3.220 -3.332 1.976 1.00 98.38 671 GLU A N 1
ATOM 5282 C CA . GLU A 1 671 ? -3.168 -2.249 2.979 1.00 98.38 671 GLU A CA 1
ATOM 5283 C C . GLU A 1 671 ? -1.909 -2.270 3.871 1.00 98.38 671 GLU A C 1
ATOM 5285 O O . GLU A 1 671 ? -1.034 -3.131 3.749 1.00 98.38 671 GLU A O 1
ATOM 5290 N N . GLY A 1 672 ? -1.816 -1.297 4.783 1.00 96.06 672 GLY A N 1
ATOM 5291 C CA . GLY A 1 672 ? -0.804 -1.244 5.836 1.00 96.06 672 GLY A CA 1
ATOM 5292 C C . GLY A 1 672 ? -0.976 -2.337 6.897 1.00 96.06 672 GLY A C 1
ATOM 5293 O O . GLY A 1 672 ? -2.076 -2.835 7.147 1.00 96.06 672 GLY A O 1
ATOM 5294 N N . THR A 1 673 ? 0.121 -2.715 7.559 1.00 92.69 673 THR A N 1
ATOM 5295 C CA . THR A 1 673 ? 0.129 -3.807 8.550 1.00 92.69 673 THR A CA 1
ATOM 5296 C C . THR A 1 673 ? -0.814 -3.607 9.740 1.00 92.69 673 THR A C 1
ATOM 5298 O O . THR A 1 673 ? -1.175 -4.596 10.379 1.00 92.69 673 THR A O 1
ATOM 5301 N N . ASP A 1 674 ? -1.231 -2.381 10.042 1.00 88.62 674 ASP A N 1
ATOM 5302 C CA . ASP A 1 674 ? -2.262 -2.057 11.031 1.00 88.62 674 ASP A CA 1
ATOM 5303 C C . ASP A 1 674 ? -3.620 -2.711 10.726 1.00 88.62 674 ASP A C 1
ATOM 5305 O O . ASP A 1 674 ? -4.331 -3.115 11.650 1.00 88.62 674 ASP A O 1
ATOM 5309 N N . GLN A 1 675 ? -3.949 -2.931 9.450 1.00 94.44 675 GLN A N 1
ATOM 5310 C CA . GLN A 1 675 ? -5.254 -3.460 9.044 1.00 94.44 675 GLN A CA 1
ATOM 5311 C C . GLN A 1 675 ? -5.485 -4.937 9.407 1.00 94.44 675 GLN A C 1
ATOM 5313 O O . GLN A 1 675 ? -6.625 -5.393 9.367 1.00 94.44 675 GLN A O 1
ATOM 5318 N N . HIS A 1 676 ? -4.466 -5.645 9.913 1.00 92.19 676 HIS A N 1
ATOM 5319 C CA . HIS A 1 676 ? -4.619 -6.949 10.584 1.00 92.19 676 HIS A CA 1
ATOM 5320 C C . HIS A 1 676 ? -5.491 -6.896 11.849 1.00 92.19 676 HIS A C 1
ATOM 5322 O O . HIS A 1 676 ? -6.010 -7.924 12.271 1.00 92.19 676 HIS A O 1
ATOM 5328 N N . ARG A 1 677 ? -5.630 -5.717 12.472 1.00 86.25 677 ARG A N 1
ATOM 5329 C CA . ARG A 1 677 ? -6.532 -5.461 13.612 1.00 86.25 677 ARG A CA 1
ATOM 5330 C C . ARG A 1 677 ? -7.750 -4.611 13.230 1.00 86.25 677 ARG A C 1
ATOM 5332 O O . ARG A 1 677 ? -8.609 -4.366 14.073 1.00 86.25 677 ARG A O 1
ATOM 5339 N N . GLY A 1 678 ? -7.790 -4.157 11.980 1.00 90.31 678 GLY A N 1
ATOM 5340 C CA . GLY A 1 678 ? -8.828 -3.320 11.394 1.00 90.31 678 GLY A CA 1
ATOM 5341 C C . GLY A 1 678 ? -9.475 -4.021 10.204 1.00 90.31 678 GLY A C 1
ATOM 5342 O O . GLY A 1 678 ? -10.036 -5.109 10.343 1.00 90.31 678 GLY A O 1
ATOM 5343 N N . TRP A 1 679 ? -9.369 -3.406 9.027 1.00 96.12 679 TRP A N 1
ATOM 5344 C CA . TRP A 1 679 ? -10.174 -3.729 7.852 1.00 96.12 679 TRP A CA 1
ATOM 5345 C C . TRP A 1 679 ? -10.041 -5.164 7.327 1.00 96.12 679 TRP A C 1
ATOM 5347 O O . TRP A 1 679 ? -11.044 -5.748 6.911 1.00 96.12 679 TRP A O 1
ATOM 5357 N N . PHE A 1 680 ? -8.849 -5.777 7.377 1.00 97.00 680 PHE A N 1
ATOM 5358 C CA . PHE A 1 680 ? -8.683 -7.175 6.954 1.00 97.00 680 PHE A CA 1
ATOM 5359 C C . PHE A 1 680 ? -9.479 -8.121 7.855 1.00 97.00 680 PHE A C 1
ATOM 5361 O O . PHE A 1 680 ? -10.111 -9.055 7.355 1.00 97.00 680 PHE A O 1
ATOM 5368 N N . GLN A 1 681 ? -9.461 -7.870 9.169 1.00 94.50 681 GLN A N 1
ATOM 5369 C CA . GLN A 1 681 ? -10.149 -8.706 10.145 1.00 94.50 681 GLN A CA 1
ATOM 5370 C C . GLN A 1 681 ? -11.655 -8.432 10.159 1.00 94.50 681 GLN A C 1
ATOM 5372 O O . GLN A 1 681 ? -12.430 -9.383 10.164 1.00 94.50 681 GLN A O 1
ATOM 5377 N N . SER A 1 682 ? -12.101 -7.173 10.116 1.00 95.62 682 SER A N 1
ATOM 5378 C CA . SER A 1 682 ? -13.540 -6.876 10.114 1.00 95.62 682 SER A CA 1
ATOM 5379 C C . SER A 1 682 ? -14.233 -7.303 8.816 1.00 95.62 682 SER A C 1
ATOM 5381 O O . SER A 1 682 ? -15.346 -7.832 8.871 1.00 95.62 682 SER A O 1
ATOM 5383 N N . SER A 1 683 ? -13.558 -7.184 7.666 1.00 97.75 683 SER A N 1
ATOM 5384 C CA . SER A 1 683 ? -14.049 -7.740 6.397 1.00 97.75 683 SER A CA 1
ATOM 5385 C C . SER A 1 683 ? -14.138 -9.265 6.454 1.00 97.75 683 SER A C 1
ATOM 5387 O O . SER A 1 683 ? -15.162 -9.829 6.083 1.00 97.75 683 SER A O 1
ATOM 5389 N N . LEU A 1 684 ? -13.105 -9.947 6.967 1.00 97.56 684 LEU A N 1
ATOM 5390 C CA . LEU A 1 684 ? -13.123 -11.404 7.127 1.00 97.56 684 LEU A CA 1
ATOM 5391 C C . LEU A 1 684 ? -14.262 -11.861 8.045 1.00 97.56 684 LEU A C 1
ATOM 5393 O O . LEU A 1 684 ? -15.035 -12.730 7.658 1.00 97.56 684 LEU A O 1
ATOM 5397 N N . LEU A 1 685 ? -14.379 -11.282 9.243 1.00 96.06 685 LEU A N 1
ATOM 5398 C CA . LEU A 1 685 ? -15.365 -11.711 10.236 1.00 96.06 685 LEU A CA 1
ATOM 5399 C C . LEU A 1 685 ? -16.803 -11.496 9.736 1.00 96.06 685 LEU A C 1
ATOM 5401 O O . LEU A 1 685 ? -17.608 -12.417 9.827 1.00 96.06 685 LEU A O 1
ATOM 5405 N N . THR A 1 686 ? -17.115 -10.332 9.152 1.00 97.19 686 THR A N 1
AT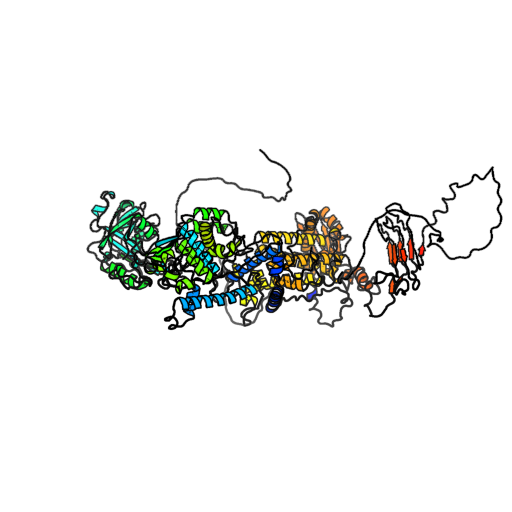OM 5406 C CA . THR A 1 686 ? -18.459 -10.065 8.595 1.00 97.19 686 THR A CA 1
ATOM 5407 C C . THR A 1 686 ? -18.781 -10.935 7.376 1.00 97.19 686 THR A C 1
ATOM 5409 O O . THR A 1 686 ? -19.911 -11.402 7.245 1.00 97.19 686 THR A O 1
ATOM 5412 N N . SER A 1 687 ? -17.800 -11.194 6.504 1.00 97.69 687 SER A N 1
ATOM 5413 C CA . SER A 1 687 ? -17.955 -12.046 5.317 1.00 97.69 687 SER A CA 1
ATOM 5414 C C . SER A 1 687 ? -18.149 -13.519 5.681 1.00 97.69 687 SER A C 1
ATOM 5416 O O . SER A 1 687 ? -19.025 -14.185 5.130 1.00 97.69 687 SER A O 1
ATOM 5418 N N . ILE A 1 688 ? -17.387 -14.039 6.648 1.00 97.19 688 ILE A N 1
ATOM 5419 C CA . ILE A 1 688 ? -17.520 -15.425 7.117 1.00 97.19 688 ILE A CA 1
ATOM 5420 C C . ILE A 1 688 ? -18.859 -15.626 7.833 1.00 97.19 688 ILE A C 1
ATOM 5422 O O . ILE A 1 688 ? -19.543 -16.607 7.553 1.00 97.19 688 ILE A O 1
ATOM 5426 N N . ALA A 1 689 ? -19.263 -14.681 8.688 1.00 96.25 689 ALA A N 1
ATOM 5427 C CA . ALA A 1 689 ? -20.504 -14.752 9.460 1.00 96.25 689 ALA A CA 1
ATOM 5428 C C . ALA A 1 689 ? -21.793 -14.630 8.623 1.00 96.25 689 ALA A C 1
ATOM 5430 O O . ALA A 1 689 ? -22.879 -14.830 9.158 1.00 96.25 689 ALA A O 1
ATOM 5431 N N . THR A 1 690 ? -21.707 -14.282 7.335 1.00 95.88 690 THR A N 1
ATOM 5432 C CA . THR A 1 690 ? -22.870 -14.144 6.435 1.00 95.88 690 THR A CA 1
ATOM 5433 C C . THR A 1 690 ? -22.804 -15.031 5.189 1.00 95.88 690 THR A C 1
ATOM 5435 O O . THR A 1 690 ? -23.843 -15.469 4.703 1.00 95.88 690 THR A O 1
ATOM 5438 N N . THR A 1 691 ? -21.606 -15.335 4.675 1.00 95.19 691 THR A N 1
ATOM 5439 C CA . THR A 1 691 ? -21.416 -16.098 3.422 1.00 95.19 691 THR A CA 1
ATOM 5440 C C . THR A 1 691 ? -20.607 -17.389 3.576 1.00 95.19 691 THR A C 1
ATOM 5442 O O . THR A 1 691 ? -20.515 -18.167 2.624 1.00 95.19 691 THR A O 1
ATOM 5445 N N . GLY A 1 692 ? -19.959 -17.606 4.727 1.00 95.06 692 GLY A N 1
ATOM 5446 C CA . GLY A 1 692 ? -19.012 -18.707 4.930 1.00 95.06 692 GLY A CA 1
ATOM 5447 C C . GLY A 1 692 ? -17.718 -18.609 4.103 1.00 95.06 692 GLY A C 1
ATOM 5448 O O . GLY A 1 692 ? -16.979 -19.588 4.020 1.00 95.06 692 GLY A O 1
ATOM 5449 N N . LYS A 1 693 ? -17.430 -17.458 3.475 1.00 95.69 693 LYS A N 1
ATOM 5450 C CA . LYS A 1 693 ? -16.240 -17.227 2.635 1.00 95.69 693 LYS A CA 1
ATOM 5451 C C . LYS A 1 693 ? -15.446 -16.008 3.105 1.00 95.69 693 LYS A C 1
ATOM 5453 O O . LYS A 1 693 ? -16.014 -15.063 3.651 1.00 95.69 693 LYS A O 1
ATOM 5458 N N . ALA A 1 694 ? -14.136 -16.006 2.857 1.00 97.50 694 ALA A N 1
ATOM 5459 C CA . ALA A 1 694 ? -13.333 -14.787 2.937 1.00 97.50 694 ALA A CA 1
ATOM 5460 C C . ALA A 1 694 ? -13.689 -13.845 1.765 1.00 97.50 694 ALA A C 1
ATOM 5462 O O . ALA A 1 694 ? -14.016 -14.341 0.685 1.00 97.50 694 ALA A O 1
ATOM 5463 N N . PRO A 1 695 ? -13.596 -12.513 1.932 1.00 97.69 695 PRO A N 1
ATOM 5464 C CA . PRO A 1 695 ? -13.926 -11.556 0.874 1.00 97.69 695 PRO A CA 1
ATOM 5465 C C . PRO A 1 695 ? -12.767 -11.315 -0.111 1.00 97.69 695 PRO A C 1
ATOM 5467 O O . PRO A 1 695 ? -12.919 -10.557 -1.068 1.00 97.69 695 PRO A O 1
ATOM 5470 N N . TYR A 1 696 ? -11.619 -11.960 0.110 1.00 97.88 696 TYR A N 1
ATOM 5471 C CA . TYR A 1 696 ? -10.387 -11.831 -0.664 1.00 97.88 696 TYR A CA 1
ATOM 5472 C C . TYR A 1 696 ? -9.725 -13.189 -0.905 1.00 97.88 696 TYR A C 1
ATOM 5474 O O . TYR A 1 696 ? -9.808 -14.083 -0.064 1.00 97.88 696 TYR A O 1
ATOM 5482 N N . SER A 1 697 ? -9.022 -13.310 -2.032 1.00 97.94 697 SER A N 1
ATOM 5483 C CA . SER A 1 697 ? -8.207 -14.482 -2.391 1.00 97.94 697 SER A CA 1
ATOM 5484 C C . SER A 1 697 ? -6.728 -14.297 -2.015 1.00 97.94 697 SER A C 1
ATOM 5486 O O . SER A 1 697 ? -6.046 -15.251 -1.635 1.00 97.94 697 SER A O 1
ATOM 5488 N N . CYS A 1 698 ? -6.232 -13.058 -2.061 1.00 98.31 698 CYS A N 1
ATOM 5489 C CA . CYS A 1 698 ? -4.885 -12.665 -1.659 1.00 98.31 698 CYS A CA 1
ATOM 5490 C C . CYS A 1 698 ? -4.912 -11.383 -0.809 1.00 98.31 698 CYS A C 1
ATOM 5492 O O . CYS A 1 698 ? -5.693 -10.465 -1.071 1.00 98.31 698 CYS A O 1
ATOM 5494 N N . VAL A 1 699 ? -4.035 -11.312 0.194 1.00 98.62 699 VAL A N 1
ATOM 5495 C CA . VAL A 1 699 ? -3.798 -10.115 1.011 1.00 98.62 699 VAL A CA 1
ATOM 5496 C C . VAL A 1 699 ? -2.337 -9.703 0.904 1.00 98.62 699 VAL A C 1
ATOM 5498 O O . VAL A 1 699 ? -1.435 -10.446 1.297 1.00 98.62 699 VAL A O 1
ATOM 5501 N N . ILE A 1 700 ? -2.112 -8.486 0.414 1.00 98.56 700 ILE A N 1
ATOM 5502 C CA . ILE A 1 700 ? -0.797 -7.853 0.324 1.00 98.56 700 ILE A CA 1
ATOM 5503 C C . ILE A 1 700 ? -0.672 -6.819 1.446 1.00 98.56 700 ILE A C 1
ATOM 5505 O O . ILE A 1 700 ? -1.523 -5.949 1.621 1.00 98.56 700 ILE A O 1
ATOM 5509 N N . THR A 1 701 ? 0.405 -6.905 2.219 1.00 97.75 701 THR A N 1
ATOM 5510 C CA . THR A 1 701 ? 0.668 -6.020 3.357 1.00 97.75 701 THR A CA 1
ATOM 5511 C C . THR A 1 701 ? 1.892 -5.155 3.105 1.00 97.75 701 THR A C 1
ATOM 5513 O O . THR A 1 701 ? 2.940 -5.673 2.716 1.00 97.75 701 THR A O 1
ATOM 5516 N N . HIS A 1 702 ? 1.793 -3.859 3.414 1.00 98.19 702 HIS A N 1
ATOM 5517 C CA . HIS A 1 702 ? 2.955 -2.976 3.506 1.00 98.19 702 HIS A CA 1
ATOM 5518 C C . HIS A 1 702 ? 3.238 -2.472 4.932 1.00 98.19 702 HIS A C 1
ATOM 5520 O O . HIS A 1 702 ? 2.347 -2.398 5.783 1.00 98.19 702 HIS A O 1
ATOM 5526 N N . GLY A 1 703 ? 4.492 -2.108 5.202 1.00 96.25 703 GLY A N 1
ATOM 5527 C CA . GLY A 1 703 ? 4.901 -1.419 6.424 1.00 96.25 703 GLY A CA 1
ATOM 5528 C C . GLY A 1 703 ? 4.522 0.066 6.440 1.00 96.25 703 GLY A C 1
ATOM 5529 O O . GLY A 1 703 ? 3.853 0.590 5.541 1.00 96.25 703 GLY A O 1
ATOM 5530 N N . PHE A 1 704 ? 4.959 0.761 7.486 1.00 96.31 704 PHE A N 1
ATOM 5531 C CA . PHE A 1 704 ? 4.804 2.205 7.633 1.00 96.31 704 PHE A CA 1
ATOM 5532 C C . PHE A 1 704 ? 5.874 2.981 6.862 1.00 96.31 704 PHE A C 1
ATOM 5534 O O . PHE A 1 704 ? 6.962 2.483 6.587 1.00 96.31 704 PHE A O 1
ATOM 5541 N N . VAL A 1 705 ? 5.581 4.250 6.557 1.00 96.88 705 VAL A N 1
ATOM 5542 C CA . VAL A 1 705 ? 6.585 5.180 6.022 1.00 96.88 705 VAL A CA 1
ATOM 5543 C C . VAL A 1 705 ? 7.187 6.003 7.159 1.00 96.88 705 VAL A C 1
ATOM 5545 O O . VAL A 1 705 ? 6.462 6.655 7.917 1.00 96.88 705 VAL A O 1
ATOM 5548 N N . LEU A 1 706 ? 8.513 5.995 7.245 1.00 96.25 706 LEU A N 1
ATOM 5549 C CA . LEU A 1 706 ? 9.337 6.688 8.236 1.00 96.25 706 LEU A CA 1
ATOM 5550 C C . LEU A 1 706 ? 10.224 7.742 7.548 1.00 96.25 706 LEU A C 1
ATOM 5552 O O . LEU A 1 706 ? 10.356 7.759 6.321 1.00 96.25 706 LEU A O 1
ATOM 5556 N N . ASP A 1 707 ? 10.838 8.634 8.328 1.00 93.75 707 ASP A N 1
ATOM 5557 C CA . ASP A 1 707 ? 11.830 9.581 7.798 1.00 93.75 707 ASP A CA 1
ATOM 5558 C C . ASP A 1 707 ? 13.181 8.903 7.462 1.00 93.75 707 ASP A C 1
ATOM 5560 O O . ASP A 1 707 ? 13.398 7.725 7.749 1.00 93.75 707 ASP A O 1
ATOM 5564 N N . GLU A 1 708 ? 14.138 9.643 6.883 1.00 91.31 708 GLU A N 1
ATOM 5565 C CA . GLU A 1 708 ? 15.484 9.123 6.545 1.00 91.31 708 GLU A CA 1
ATOM 5566 C C . GLU A 1 708 ? 16.311 8.634 7.757 1.00 91.31 708 GLU A C 1
ATOM 5568 O O . GLU A 1 708 ? 17.422 8.139 7.574 1.00 91.31 708 GLU A O 1
ATOM 5573 N N . LYS A 1 709 ? 15.807 8.776 8.990 1.00 91.00 709 LYS A N 1
ATOM 5574 C CA . LYS A 1 709 ? 16.430 8.303 10.236 1.00 91.00 709 LYS A CA 1
ATOM 5575 C C . LYS A 1 709 ? 15.676 7.120 10.859 1.00 91.00 709 LYS A C 1
ATOM 5577 O O . LYS A 1 709 ? 16.018 6.720 11.970 1.00 91.00 709 LYS A O 1
ATOM 5582 N N . GLY A 1 710 ? 14.640 6.594 10.201 1.00 92.50 710 GLY A N 1
ATOM 5583 C CA . GLY A 1 710 ? 13.777 5.549 10.761 1.00 92.50 710 GLY A CA 1
ATOM 5584 C C . GLY A 1 710 ? 12.871 6.040 11.896 1.00 92.50 710 GLY A C 1
ATOM 5585 O O . GLY A 1 710 ? 12.412 5.240 12.703 1.00 92.50 710 GLY A O 1
ATOM 5586 N N . SER A 1 711 ? 12.619 7.349 11.997 1.00 90.44 711 SER A N 1
ATOM 5587 C CA . SER A 1 711 ? 11.701 7.913 12.991 1.00 90.44 711 SER A CA 1
ATOM 5588 C C . SER A 1 711 ? 10.296 8.085 12.415 1.00 90.44 711 SER A C 1
ATOM 5590 O O . SER A 1 711 ? 10.117 8.472 11.257 1.00 90.44 711 SER A O 1
ATOM 5592 N N . LYS A 1 712 ? 9.272 7.846 13.245 1.00 88.75 712 LYS A N 1
ATOM 5593 C CA . LYS A 1 712 ? 7.870 8.099 12.883 1.00 88.75 712 LYS A CA 1
ATOM 5594 C C . LYS A 1 712 ? 7.682 9.583 12.552 1.00 88.75 712 LYS A C 1
ATOM 5596 O O . LYS A 1 712 ? 8.067 10.453 13.336 1.00 88.75 712 LYS A O 1
ATOM 5601 N N . MET A 1 713 ? 7.086 9.875 11.398 1.00 87.56 713 MET A N 1
ATOM 5602 C CA . MET A 1 713 ? 6.840 11.254 10.971 1.00 87.56 713 MET A CA 1
ATOM 5603 C C . MET A 1 713 ? 5.803 11.945 11.868 1.00 87.56 713 MET A C 1
ATOM 5605 O O . MET A 1 713 ? 4.730 11.396 12.127 1.00 87.56 713 MET A O 1
ATOM 5609 N N . SER A 1 714 ? 6.096 13.165 12.326 1.00 80.69 714 SER A N 1
ATOM 5610 C CA . SER A 1 714 ? 5.161 13.986 13.099 1.00 80.69 714 SER A CA 1
ATOM 5611 C C . SER A 1 714 ? 5.387 15.486 12.882 1.00 80.69 714 SER A C 1
ATOM 5613 O O . SER A 1 714 ? 6.508 15.957 12.678 1.00 80.69 714 SER A O 1
ATOM 5615 N N . LYS A 1 715 ? 4.306 16.276 12.955 1.00 77.38 715 LYS A N 1
ATOM 5616 C CA . LYS A 1 715 ? 4.379 17.734 12.748 1.00 77.38 715 LYS A CA 1
ATOM 5617 C C . LYS A 1 715 ? 5.214 18.452 13.817 1.00 77.38 715 LYS A C 1
ATOM 5619 O O . LYS A 1 715 ? 5.788 19.491 13.515 1.00 77.38 715 LYS A O 1
ATOM 5624 N N . SER A 1 716 ? 5.317 17.902 15.029 1.00 73.06 716 SER A N 1
ATOM 5625 C CA . SER A 1 716 ? 6.135 18.460 16.117 1.00 73.06 716 SER A CA 1
ATOM 5626 C C . SER A 1 716 ? 7.630 18.152 15.983 1.00 73.06 716 SER A C 1
ATOM 5628 O O . SER A 1 716 ? 8.441 18.919 16.492 1.00 73.06 716 SER A O 1
ATOM 5630 N N . LEU A 1 717 ? 8.008 17.077 15.280 1.00 75.75 717 LEU A N 1
ATOM 5631 C CA . LEU A 1 717 ? 9.408 16.765 14.958 1.00 75.75 717 LEU A CA 1
ATOM 5632 C C . LEU A 1 717 ? 9.904 17.467 13.682 1.00 75.75 717 LEU A C 1
ATOM 5634 O O . LEU A 1 717 ? 11.102 17.451 13.405 1.00 75.75 717 LEU A O 1
ATOM 5638 N N . GLY A 1 718 ? 9.004 18.061 12.889 1.00 82.75 718 GLY A N 1
ATOM 5639 C CA . GLY A 1 718 ? 9.345 18.741 11.634 1.00 82.75 718 GLY A CA 1
ATOM 5640 C C . GLY A 1 718 ? 9.865 17.813 10.526 1.00 82.75 718 GLY A C 1
ATOM 5641 O O . GLY A 1 718 ? 10.387 18.295 9.527 1.00 82.75 718 GLY A O 1
ATOM 5642 N N . ASN A 1 719 ? 9.731 16.493 10.690 1.00 87.12 719 ASN A N 1
ATOM 5643 C CA . ASN A 1 719 ? 10.266 15.464 9.791 1.00 87.12 719 ASN A CA 1
ATOM 5644 C C . ASN A 1 719 ? 9.243 14.932 8.766 1.00 87.12 719 ASN A C 1
ATOM 5646 O O . ASN A 1 719 ? 9.501 13.932 8.103 1.00 87.12 719 ASN A O 1
ATOM 5650 N N . VAL A 1 720 ? 8.075 15.571 8.643 1.00 88.94 720 VAL A N 1
ATOM 5651 C CA . VAL A 1 720 ? 7.009 15.143 7.723 1.00 88.94 720 VAL A CA 1
ATOM 5652 C C . VAL A 1 720 ? 7.399 15.427 6.274 1.00 88.94 720 VAL A C 1
ATOM 5654 O O . VAL A 1 720 ? 7.626 16.577 5.904 1.00 88.94 720 VAL A O 1
ATOM 5657 N N . VAL A 1 721 ? 7.388 14.387 5.441 1.00 91.25 721 VAL A N 1
ATOM 5658 C CA . VAL A 1 721 ? 7.396 14.515 3.980 1.00 91.25 721 VAL A CA 1
ATOM 5659 C C . VAL A 1 721 ? 5.948 14.556 3.487 1.00 91.25 721 VAL A C 1
ATOM 5661 O O . VAL A 1 721 ? 5.146 13.684 3.824 1.00 91.25 721 VAL A O 1
ATOM 5664 N N . ASP A 1 722 ? 5.613 15.578 2.703 1.00 92.62 722 ASP A N 1
ATOM 5665 C CA . ASP A 1 722 ? 4.280 15.794 2.132 1.00 92.62 722 ASP A CA 1
ATOM 5666 C C . ASP A 1 722 ? 4.289 15.424 0.633 1.00 92.62 722 ASP A C 1
ATOM 5668 O O . ASP A 1 722 ? 5.134 15.947 -0.104 1.00 92.62 722 ASP A O 1
ATOM 5672 N N . PRO A 1 723 ? 3.407 14.520 0.158 1.00 95.12 723 PRO A N 1
ATOM 5673 C CA . PRO A 1 723 ? 3.439 14.046 -1.224 1.00 95.12 723 PRO A CA 1
ATOM 5674 C C . PRO A 1 723 ? 3.135 15.149 -2.250 1.00 95.12 723 PRO A C 1
ATOM 5676 O O . PRO A 1 723 ? 3.711 15.119 -3.339 1.00 95.12 723 PRO A O 1
ATOM 5679 N N . ASP A 1 724 ? 2.318 16.153 -1.917 1.00 93.25 724 ASP A N 1
ATOM 5680 C CA . ASP A 1 724 ? 2.023 17.254 -2.841 1.00 93.25 724 ASP A CA 1
ATOM 5681 C C . ASP A 1 724 ? 3.253 18.159 -3.014 1.00 93.25 724 ASP A C 1
ATOM 5683 O O . ASP A 1 724 ? 3.556 18.590 -4.129 1.00 93.25 724 ASP A O 1
ATOM 5687 N N . ILE A 1 725 ? 4.031 18.367 -1.941 1.00 92.50 725 ILE A N 1
ATOM 5688 C CA . ILE A 1 725 ? 5.320 19.081 -1.995 1.00 92.50 725 ILE A CA 1
ATOM 5689 C C . ILE A 1 725 ? 6.359 18.284 -2.797 1.00 92.50 725 ILE A C 1
ATOM 5691 O O . ILE A 1 725 ? 7.096 18.876 -3.583 1.00 92.50 725 ILE A O 1
ATOM 5695 N N . VAL A 1 726 ? 6.407 16.951 -2.669 1.00 94.69 726 VAL A N 1
ATOM 5696 C CA . VAL A 1 726 ? 7.298 16.107 -3.494 1.00 94.69 726 VAL A CA 1
ATOM 5697 C C . VAL A 1 726 ? 6.971 16.243 -4.984 1.00 94.69 726 VAL A C 1
ATOM 5699 O O . VAL A 1 726 ? 7.878 16.328 -5.815 1.00 94.69 726 VAL A O 1
ATOM 5702 N N . ILE A 1 727 ? 5.685 16.285 -5.334 1.00 96.19 727 ILE A N 1
ATOM 5703 C CA . ILE A 1 727 ? 5.229 16.343 -6.724 1.00 96.19 727 ILE A CA 1
ATOM 5704 C C . ILE A 1 727 ? 5.406 17.745 -7.320 1.00 96.19 727 ILE A C 1
ATOM 5706 O O . ILE A 1 727 ? 6.070 17.887 -8.348 1.00 96.19 727 ILE A O 1
ATOM 5710 N N . ALA A 1 728 ? 4.817 18.770 -6.699 1.00 93.62 728 ALA A N 1
ATOM 5711 C CA . ALA A 1 728 ? 4.737 20.126 -7.247 1.00 93.62 728 ALA A CA 1
ATOM 5712 C C . ALA A 1 728 ? 5.926 21.025 -6.861 1.00 93.62 728 ALA A C 1
ATOM 5714 O O . ALA A 1 728 ? 6.231 21.980 -7.577 1.00 93.62 728 ALA A O 1
ATOM 5715 N N . GLY A 1 729 ? 6.622 20.700 -5.770 1.00 90.06 729 GLY A N 1
ATOM 5716 C CA . GLY A 1 729 ? 7.567 21.588 -5.096 1.00 90.06 729 GLY A CA 1
ATOM 5717 C C . GLY A 1 729 ? 6.868 22.444 -4.041 1.00 90.06 729 GLY A C 1
ATOM 5718 O O . GLY A 1 729 ? 5.653 22.645 -4.081 1.00 90.06 729 GLY A O 1
ATOM 5719 N N . GLY A 1 730 ? 7.633 22.948 -3.073 1.00 81.56 730 GLY A N 1
ATOM 5720 C CA . GLY A 1 730 ? 7.093 23.877 -2.078 1.00 81.56 730 GLY A CA 1
ATOM 5721 C C . GLY A 1 730 ? 7.060 25.328 -2.562 1.00 81.56 730 GLY A C 1
ATOM 5722 O O . GLY A 1 730 ? 7.430 25.649 -3.693 1.00 81.56 730 GLY A O 1
ATOM 5723 N N . LYS A 1 731 ? 6.595 26.231 -1.693 1.00 70.88 731 LYS A N 1
ATOM 5724 C CA . LYS A 1 731 ? 6.353 27.641 -2.048 1.00 70.88 731 LYS A CA 1
ATOM 5725 C C . LYS A 1 731 ? 7.631 28.485 -2.062 1.00 70.88 731 LYS A C 1
ATOM 5727 O O . LYS A 1 731 ? 7.613 29.591 -2.597 1.00 70.88 731 LYS A O 1
ATOM 5732 N N . GLY A 1 732 ? 8.733 27.982 -1.502 1.00 63.00 732 GLY A N 1
ATOM 5733 C CA . GLY A 1 732 ? 10.051 28.608 -1.571 1.00 63.00 732 GLY A CA 1
ATOM 5734 C C . GLY A 1 732 ? 11.179 27.615 -1.858 1.00 63.00 732 GLY A C 1
ATOM 5735 O O . GLY A 1 732 ? 11.049 26.406 -1.690 1.00 63.00 732 GLY A O 1
ATOM 5736 N N . SER A 1 733 ? 12.349 28.137 -2.235 1.00 55.22 733 SER A N 1
ATOM 5737 C CA . SER A 1 733 ? 13.534 27.339 -2.603 1.00 55.22 733 SER A CA 1
ATOM 5738 C C . SER A 1 733 ? 14.116 26.462 -1.481 1.00 55.22 733 SER A C 1
ATOM 5740 O O . SER A 1 733 ? 14.987 25.635 -1.750 1.00 55.22 733 SER A O 1
ATOM 5742 N N . LYS A 1 734 ? 13.651 26.629 -0.236 1.00 57.78 734 LYS A N 1
ATOM 5743 C CA . LYS A 1 734 ? 14.032 25.811 0.927 1.00 57.78 734 LYS A CA 1
ATOM 5744 C C . LYS A 1 734 ? 13.253 24.497 1.028 1.00 57.78 734 LYS A C 1
ATOM 5746 O O . LYS A 1 734 ? 13.764 23.552 1.619 1.00 57.78 734 LYS A O 1
ATOM 5751 N N . ASP A 1 735 ? 12.061 24.437 0.442 1.00 65.06 735 ASP A N 1
ATOM 5752 C CA . ASP A 1 735 ? 11.097 23.347 0.645 1.00 65.06 735 ASP A CA 1
ATOM 5753 C C . ASP A 1 735 ? 11.364 22.133 -0.270 1.00 65.06 735 ASP A C 1
ATOM 5755 O O . ASP A 1 735 ? 10.790 21.062 -0.090 1.00 65.06 735 ASP A O 1
ATOM 5759 N N . GLY A 1 736 ? 12.255 22.300 -1.253 1.00 72.62 736 GLY A N 1
ATOM 5760 C CA . GLY A 1 736 ? 12.604 21.298 -2.259 1.00 72.62 736 GLY A CA 1
ATOM 5761 C C . GLY A 1 736 ? 11.973 21.562 -3.636 1.00 72.62 736 GLY A C 1
ATOM 5762 O O . GLY A 1 736 ? 10.956 22.251 -3.742 1.00 72.62 736 GLY A O 1
ATOM 5763 N N . PRO A 1 737 ? 12.590 21.052 -4.720 1.00 88.38 737 PRO A N 1
ATOM 5764 C CA . PRO A 1 737 ? 12.044 21.162 -6.069 1.00 88.38 737 PRO A CA 1
ATOM 5765 C C . PRO A 1 737 ? 10.887 20.176 -6.277 1.00 88.38 737 PRO A C 1
ATOM 5767 O O . PRO A 1 737 ? 10.895 19.088 -5.707 1.00 88.38 737 PRO A O 1
ATOM 5770 N N . GLY A 1 738 ? 9.948 20.513 -7.163 1.00 92.50 738 GLY A N 1
ATOM 5771 C CA . GLY A 1 738 ? 8.945 19.558 -7.635 1.00 92.50 738 GLY A CA 1
ATOM 5772 C C . GLY A 1 738 ? 9.585 18.474 -8.496 1.00 92.50 738 GLY A C 1
ATOM 5773 O O . GLY A 1 738 ? 10.169 18.768 -9.542 1.00 92.50 738 GLY A O 1
ATOM 5774 N N . TYR A 1 739 ? 9.497 17.226 -8.043 1.00 95.56 739 TYR A N 1
ATOM 5775 C CA . TYR A 1 739 ? 10.067 16.066 -8.730 1.00 95.56 739 TYR A CA 1
ATOM 5776 C C . TYR A 1 739 ? 9.091 15.424 -9.729 1.00 95.56 739 TYR A C 1
ATOM 5778 O O . TYR A 1 739 ? 9.530 14.784 -10.688 1.00 95.56 739 TYR A O 1
ATOM 5786 N N . GLY A 1 740 ? 7.785 15.626 -9.535 1.00 97.06 740 GLY A N 1
ATOM 5787 C CA . GLY A 1 740 ? 6.721 14.911 -10.238 1.00 97.06 740 GLY A CA 1
ATOM 5788 C C . GLY A 1 740 ? 6.295 13.606 -9.557 1.00 97.06 740 GLY A C 1
ATOM 5789 O O . GLY A 1 740 ? 7.005 13.039 -8.722 1.00 97.06 740 GLY A O 1
ATOM 5790 N N . ALA A 1 741 ? 5.113 13.131 -9.936 1.00 98.31 741 ALA A N 1
ATOM 5791 C CA . ALA A 1 741 ? 4.536 11.872 -9.493 1.00 98.31 741 ALA A CA 1
ATOM 5792 C C . ALA A 1 741 ? 5.379 10.674 -9.936 1.00 98.31 741 ALA A C 1
ATOM 5794 O O . ALA A 1 741 ? 5.543 9.751 -9.148 1.00 98.31 741 ALA A O 1
ATOM 5795 N N . ASP A 1 742 ? 5.987 10.680 -11.124 1.00 98.56 742 ASP A N 1
ATOM 5796 C CA . ASP A 1 742 ? 6.800 9.536 -11.562 1.00 98.56 742 ASP A CA 1
ATOM 5797 C C . ASP A 1 742 ? 8.036 9.302 -10.675 1.00 98.56 742 ASP A C 1
ATOM 5799 O O . ASP A 1 742 ? 8.439 8.159 -10.481 1.00 98.56 742 ASP A O 1
ATOM 5803 N N . VAL A 1 743 ? 8.613 10.341 -10.059 1.00 98.25 743 VAL A N 1
ATOM 5804 C CA . VAL A 1 743 ? 9.724 10.170 -9.099 1.00 98.25 743 VAL A CA 1
ATOM 5805 C C . VAL A 1 743 ? 9.225 9.630 -7.752 1.00 98.25 743 VAL A C 1
ATOM 5807 O O . VAL A 1 743 ? 9.899 8.803 -7.136 1.00 98.25 743 VAL A O 1
ATOM 5810 N N . LEU A 1 744 ? 8.028 10.039 -7.317 1.00 98.38 744 LEU A N 1
ATOM 5811 C CA . LEU A 1 744 ? 7.349 9.484 -6.140 1.00 98.38 744 LEU A CA 1
ATOM 5812 C C . LEU A 1 744 ? 6.989 8.000 -6.347 1.00 98.38 744 LEU A C 1
ATOM 5814 O O . LEU A 1 744 ? 7.195 7.179 -5.455 1.00 98.38 744 LEU A O 1
ATOM 5818 N N . ARG A 1 745 ? 6.514 7.636 -7.543 1.00 98.75 745 ARG A N 1
ATOM 5819 C CA . ARG A 1 745 ? 6.209 6.251 -7.929 1.00 98.75 745 ARG A CA 1
ATOM 5820 C C . ARG A 1 745 ? 7.471 5.408 -8.097 1.00 98.75 745 ARG A C 1
ATOM 5822 O O . ARG A 1 745 ? 7.486 4.255 -7.674 1.00 98.75 745 ARG A O 1
ATOM 5829 N N . LEU A 1 746 ? 8.553 5.992 -8.620 1.00 98.56 746 LEU A N 1
ATOM 5830 C CA . LEU A 1 746 ? 9.858 5.336 -8.669 1.00 98.56 746 LEU A CA 1
ATOM 5831 C C . LEU A 1 746 ? 10.356 4.995 -7.257 1.00 98.56 746 LEU A C 1
ATOM 5833 O O . LEU A 1 746 ? 10.806 3.872 -7.046 1.00 98.56 746 LEU A O 1
ATOM 5837 N N . TRP A 1 747 ? 10.203 5.906 -6.283 1.00 98.56 747 TRP A N 1
ATOM 5838 C CA . TRP A 1 747 ? 10.491 5.608 -4.874 1.00 98.56 747 TRP A CA 1
ATOM 5839 C C . TRP A 1 747 ? 9.666 4.417 -4.364 1.00 98.56 747 TRP A C 1
ATOM 5841 O O . TRP A 1 747 ? 10.268 3.468 -3.863 1.00 98.56 747 TRP A O 1
ATOM 5851 N N . VAL A 1 748 ? 8.339 4.407 -4.570 1.00 98.75 748 VAL A N 1
ATOM 5852 C CA . VAL A 1 748 ? 7.468 3.271 -4.193 1.00 98.75 748 VAL A CA 1
ATOM 5853 C C . VAL A 1 748 ? 7.948 1.958 -4.815 1.00 98.75 748 VAL A C 1
ATOM 5855 O O . VAL A 1 748 ? 8.029 0.948 -4.125 1.00 98.75 748 VAL A O 1
ATOM 5858 N N . SER A 1 749 ? 8.334 1.968 -6.093 1.00 98.44 749 SER A N 1
ATOM 5859 C CA . SER A 1 749 ? 8.873 0.775 -6.755 1.00 98.44 749 SER A CA 1
ATOM 5860 C C . SER A 1 749 ? 10.276 0.374 -6.296 1.00 98.44 749 SER A C 1
ATOM 5862 O O . SER A 1 749 ? 10.689 -0.737 -6.582 1.00 98.44 749 SER A O 1
ATOM 5864 N N . SER A 1 750 ? 11.031 1.256 -5.632 1.00 98.31 750 SER A N 1
ATOM 5865 C CA . SER A 1 750 ? 12.433 1.012 -5.255 1.00 98.31 750 SER A CA 1
ATOM 5866 C C . SER A 1 750 ? 12.612 0.355 -3.886 1.00 98.31 750 SER A C 1
ATOM 5868 O O . SER A 1 750 ? 13.694 -0.157 -3.595 1.00 98.31 750 SER A O 1
ATOM 5870 N N . VAL A 1 751 ? 11.574 0.386 -3.046 1.00 97.69 751 VAL A N 1
ATOM 5871 C CA . VAL A 1 751 ? 11.605 -0.100 -1.663 1.00 97.69 751 VAL A CA 1
ATOM 5872 C C . VAL A 1 751 ? 10.968 -1.484 -1.541 1.00 97.69 751 VAL A C 1
ATOM 5874 O O . VAL A 1 751 ? 9.995 -1.800 -2.224 1.00 97.69 751 VAL A O 1
ATOM 5877 N N . ASP A 1 752 ? 11.498 -2.306 -0.636 1.00 97.12 752 ASP A N 1
ATOM 5878 C CA . ASP A 1 752 ? 10.767 -3.472 -0.143 1.00 97.12 752 ASP A CA 1
ATOM 5879 C C . ASP A 1 752 ? 9.661 -2.969 0.792 1.00 97.12 752 ASP A C 1
ATOM 5881 O O . ASP A 1 752 ? 9.920 -2.584 1.931 1.00 97.12 752 ASP A O 1
ATOM 5885 N N . TYR A 1 753 ? 8.432 -2.910 0.281 1.00 97.56 753 TYR A N 1
ATOM 5886 C CA . TYR A 1 753 ? 7.285 -2.401 1.027 1.00 97.56 753 TYR A CA 1
ATOM 5887 C C . TYR A 1 753 ? 6.826 -3.345 2.143 1.00 97.56 753 TYR A C 1
ATOM 5889 O O . TYR A 1 753 ? 6.008 -2.925 2.954 1.00 97.56 753 TYR A O 1
ATOM 5897 N N . THR A 1 754 ? 7.298 -4.598 2.204 1.00 95.94 754 THR A N 1
ATOM 5898 C CA . THR A 1 754 ? 6.833 -5.584 3.202 1.00 95.94 754 THR A CA 1
ATOM 5899 C C . THR A 1 754 ? 7.320 -5.274 4.626 1.00 95.94 754 THR A C 1
ATOM 5901 O O . THR A 1 754 ? 6.787 -5.804 5.604 1.00 95.94 754 THR A O 1
ATOM 5904 N N . VAL A 1 755 ? 8.298 -4.370 4.742 1.00 95.50 755 VAL A N 1
ATOM 5905 C CA . VAL A 1 755 ? 8.832 -3.793 5.983 1.00 95.50 755 VAL A CA 1
ATOM 5906 C C . VAL A 1 755 ? 8.575 -2.280 6.030 1.00 95.50 755 VAL A C 1
ATOM 5908 O O . VAL A 1 755 ? 8.049 -1.699 5.083 1.00 95.50 755 VAL A O 1
ATOM 5911 N N . ASP A 1 756 ? 8.926 -1.620 7.135 1.00 96.94 756 ASP A N 1
ATOM 5912 C CA . ASP A 1 756 ? 8.848 -0.156 7.222 1.00 96.94 756 ASP A CA 1
ATOM 5913 C C . ASP A 1 756 ? 9.868 0.506 6.273 1.00 96.94 756 ASP A C 1
ATOM 5915 O O . ASP A 1 756 ? 11.045 0.139 6.241 1.00 96.94 756 ASP A O 1
ATOM 5919 N N . VAL A 1 757 ? 9.422 1.507 5.507 1.00 97.38 757 VAL A N 1
ATOM 5920 C CA . VAL A 1 757 ? 10.187 2.130 4.413 1.00 97.38 757 VAL A CA 1
ATOM 5921 C C . VAL A 1 757 ? 10.554 3.583 4.709 1.00 97.38 757 VAL A C 1
ATOM 5923 O O . VAL A 1 757 ? 9.786 4.328 5.316 1.00 97.38 757 VAL A O 1
ATOM 5926 N N . LEU A 1 758 ? 11.731 4.015 4.252 1.00 97.19 758 LEU A N 1
ATOM 5927 C CA . LEU A 1 758 ? 12.271 5.351 4.537 1.00 97.19 758 LEU A CA 1
ATOM 5928 C C . LEU A 1 758 ? 12.043 6.321 3.368 1.00 97.19 758 LEU A C 1
ATOM 5930 O O . LEU A 1 758 ? 12.192 5.942 2.202 1.00 97.19 758 LEU A O 1
ATOM 5934 N N . ILE A 1 759 ? 11.769 7.595 3.665 1.00 96.50 759 ILE A N 1
ATOM 5935 C CA . ILE A 1 759 ? 11.745 8.671 2.662 1.00 96.50 759 ILE A CA 1
ATOM 5936 C C . ILE A 1 759 ? 12.312 9.998 3.182 1.00 96.50 759 ILE A C 1
ATOM 5938 O O . ILE A 1 759 ? 12.159 10.362 4.347 1.00 96.50 759 ILE A O 1
ATOM 5942 N N . GLY A 1 760 ? 12.922 10.762 2.273 1.00 93.56 760 GLY A N 1
ATOM 5943 C CA . GLY A 1 760 ? 13.199 12.179 2.468 1.00 93.56 760 GLY A CA 1
ATOM 5944 C C . GLY A 1 760 ? 14.087 12.799 1.384 1.00 93.56 760 GLY A C 1
ATOM 5945 O O . GLY A 1 760 ? 14.171 12.278 0.265 1.00 93.56 760 GLY A O 1
ATOM 5946 N N . PRO A 1 761 ? 14.717 13.954 1.674 1.00 91.94 761 PRO A N 1
ATOM 5947 C CA . PRO A 1 761 ? 15.378 14.771 0.662 1.00 91.94 761 PRO A CA 1
ATOM 5948 C C . PRO A 1 761 ? 16.603 14.141 -0.010 1.00 91.94 761 PRO A C 1
ATOM 5950 O O . PRO A 1 761 ? 16.953 14.571 -1.108 1.00 91.94 761 PRO A O 1
ATOM 5953 N N . GLN A 1 762 ? 17.319 13.196 0.603 1.00 93.25 762 GLN A N 1
ATOM 5954 C CA . GLN A 1 762 ? 18.421 12.477 -0.055 1.00 93.25 762 GLN A CA 1
ATOM 5955 C C . GLN A 1 762 ? 17.880 11.383 -0.978 1.00 93.25 762 GLN A C 1
ATOM 5957 O O . GLN A 1 762 ? 18.253 11.341 -2.152 1.00 93.25 762 GLN A O 1
ATOM 5962 N N . ILE A 1 763 ? 16.938 10.578 -0.481 1.00 95.81 763 ILE A N 1
ATOM 5963 C CA . ILE A 1 763 ? 16.301 9.484 -1.228 1.00 95.81 763 ILE A CA 1
ATOM 5964 C C . ILE A 1 763 ? 15.597 10.024 -2.485 1.00 95.81 763 ILE A C 1
ATOM 5966 O O . ILE A 1 763 ? 15.820 9.524 -3.588 1.00 95.81 763 ILE A O 1
ATOM 5970 N N . LEU A 1 764 ? 14.833 11.116 -2.365 1.00 95.81 764 LEU A N 1
ATOM 5971 C CA . LEU A 1 764 ? 14.150 11.751 -3.502 1.00 95.81 764 LEU A CA 1
ATOM 5972 C C . LEU A 1 764 ? 15.120 12.313 -4.554 1.00 95.81 764 LEU A C 1
ATOM 5974 O O . LEU A 1 764 ? 14.873 12.187 -5.755 1.00 95.81 764 LEU A O 1
ATOM 5978 N N . ARG A 1 765 ? 16.268 12.870 -4.134 1.00 95.44 765 ARG A N 1
ATOM 5979 C CA . ARG A 1 765 ? 17.327 13.292 -5.069 1.00 95.44 765 ARG A CA 1
ATOM 5980 C C . ARG A 1 765 ? 17.928 12.101 -5.811 1.00 95.44 765 ARG A C 1
ATOM 5982 O O . ARG A 1 765 ? 18.131 12.202 -7.017 1.00 95.44 765 ARG A O 1
ATOM 5989 N N . GLN A 1 766 ? 18.167 10.978 -5.130 1.00 96.06 766 GLN A N 1
ATOM 5990 C CA . GLN A 1 766 ? 18.655 9.750 -5.763 1.00 96.06 766 GLN A CA 1
ATOM 5991 C C . GLN A 1 766 ? 17.652 9.198 -6.787 1.00 96.06 766 GLN A C 1
ATOM 5993 O O . GLN A 1 766 ? 18.057 8.867 -7.901 1.00 96.06 766 GLN A O 1
ATOM 5998 N N . MET A 1 767 ? 16.356 9.159 -6.456 1.00 97.12 767 MET A N 1
ATOM 5999 C CA . MET A 1 767 ? 15.311 8.711 -7.386 1.00 97.12 767 MET A CA 1
ATOM 6000 C C . MET A 1 767 ? 15.200 9.629 -8.605 1.00 97.12 767 MET A C 1
ATOM 6002 O O . MET A 1 767 ? 15.201 9.143 -9.734 1.00 97.12 767 MET A O 1
ATOM 6006 N N . SER A 1 768 ? 15.228 10.949 -8.409 1.00 96.31 768 SER A N 1
ATOM 6007 C CA . SER A 1 768 ? 15.272 11.929 -9.503 1.00 96.31 768 SER A CA 1
ATOM 6008 C C . SER A 1 768 ? 16.473 11.714 -10.437 1.00 96.31 768 SER A C 1
ATOM 6010 O O . SER A 1 768 ? 16.335 11.733 -11.662 1.00 96.31 768 SER A O 1
ATOM 6012 N N . ASP A 1 769 ? 17.652 11.414 -9.885 1.00 95.69 769 ASP A N 1
ATOM 6013 C CA . ASP A 1 769 ? 18.861 11.154 -10.673 1.00 95.69 769 ASP A CA 1
ATOM 6014 C C . ASP A 1 769 ? 18.860 9.792 -11.394 1.00 95.69 769 ASP A C 1
ATOM 6016 O O . ASP A 1 769 ? 19.596 9.624 -12.371 1.00 95.69 769 ASP A O 1
ATOM 6020 N N . ILE A 1 770 ? 18.048 8.826 -10.951 1.00 96.38 770 ILE A N 1
ATOM 6021 C CA . ILE A 1 770 ? 17.825 7.539 -11.633 1.00 96.38 770 ILE A CA 1
ATOM 6022 C C . ILE A 1 770 ? 16.763 7.698 -12.728 1.00 96.38 770 ILE A C 1
ATOM 6024 O O . ILE A 1 770 ? 17.033 7.351 -13.878 1.00 96.38 770 ILE A O 1
ATOM 6028 N N . TYR A 1 771 ? 15.631 8.338 -12.423 1.00 97.50 771 TYR A N 1
ATOM 6029 C CA . TYR A 1 771 ? 14.604 8.737 -13.392 1.00 97.50 771 TYR A CA 1
ATOM 6030 C C . TYR A 1 771 ? 15.212 9.515 -14.573 1.00 97.50 771 TYR A C 1
ATOM 6032 O O . TYR A 1 771 ? 14.988 9.192 -15.739 1.00 97.50 771 TYR A O 1
ATOM 6040 N N . ARG A 1 772 ? 16.091 10.485 -14.283 1.00 96.56 772 ARG A N 1
ATOM 6041 C CA . ARG A 1 772 ? 16.819 11.275 -15.288 1.00 96.56 772 ARG A CA 1
ATOM 6042 C C . ARG A 1 772 ? 17.775 10.443 -16.156 1.00 96.56 772 ARG A C 1
ATOM 6044 O O . ARG A 1 772 ? 18.017 10.822 -17.302 1.00 96.56 772 ARG A O 1
ATOM 6051 N N . LYS A 1 773 ? 18.334 9.337 -15.646 1.00 96.00 773 LYS A N 1
ATOM 6052 C CA . LYS A 1 773 ? 19.138 8.396 -16.454 1.00 96.00 773 LYS A CA 1
ATOM 6053 C C . LYS A 1 773 ? 18.236 7.584 -17.374 1.00 96.00 773 LYS A C 1
ATOM 6055 O O . LYS A 1 773 ? 18.485 7.589 -18.571 1.00 96.00 773 LYS A O 1
ATOM 6060 N N . LEU A 1 774 ? 17.164 6.990 -16.844 1.00 97.00 774 LEU A N 1
ATOM 6061 C CA . LEU A 1 774 ? 16.198 6.207 -17.621 1.00 97.00 774 LEU A CA 1
ATOM 6062 C C . LEU A 1 774 ? 15.567 7.041 -18.748 1.00 97.00 774 LEU A C 1
ATOM 6064 O O . LEU A 1 774 ? 15.574 6.622 -19.903 1.00 97.00 774 LEU A O 1
ATOM 6068 N N . ARG A 1 775 ? 15.138 8.276 -18.458 1.00 97.69 775 ARG A N 1
ATOM 6069 C CA . ARG A 1 775 ? 14.672 9.230 -19.479 1.00 97.69 775 ARG A CA 1
ATOM 6070 C C . ARG A 1 775 ? 15.756 9.563 -20.515 1.00 97.69 775 ARG A C 1
ATOM 6072 O O . ARG A 1 775 ? 15.444 9.759 -21.685 1.00 97.69 775 ARG A O 1
ATOM 6079 N N . GLY A 1 776 ? 17.028 9.602 -20.114 1.00 97.44 776 GLY A N 1
ATOM 6080 C CA . GLY A 1 776 ? 18.168 9.735 -21.027 1.00 97.44 776 GLY A CA 1
ATOM 6081 C C . GLY A 1 776 ? 18.354 8.522 -21.948 1.00 97.44 776 GLY A C 1
ATOM 6082 O O . GLY A 1 776 ? 18.587 8.707 -23.141 1.00 97.44 776 GLY A O 1
ATOM 6083 N N . THR A 1 777 ? 18.192 7.306 -21.420 1.00 97.44 777 THR A N 1
ATOM 6084 C CA . THR A 1 777 ? 18.222 6.040 -22.170 1.00 97.44 777 THR A CA 1
ATOM 6085 C C . THR A 1 777 ? 17.085 5.992 -23.199 1.00 97.44 777 THR A C 1
ATOM 6087 O O . THR A 1 777 ? 17.345 5.800 -24.384 1.00 97.44 777 THR A O 1
ATOM 6090 N N . LEU A 1 778 ? 15.846 6.283 -22.785 1.00 97.94 778 LEU A N 1
ATOM 6091 C CA . LEU A 1 778 ? 14.674 6.343 -23.672 1.00 97.94 778 LEU A CA 1
ATOM 6092 C C . LEU A 1 778 ? 14.810 7.447 -24.735 1.00 97.94 778 LEU A C 1
ATOM 6094 O O . LEU A 1 778 ? 14.495 7.227 -25.903 1.00 97.94 778 LEU A O 1
ATOM 6098 N N . ARG A 1 779 ? 15.376 8.611 -24.375 1.00 97.75 779 ARG A N 1
ATOM 6099 C CA . ARG A 1 779 ? 15.707 9.662 -25.349 1.00 97.75 779 ARG A CA 1
ATOM 6100 C C . ARG A 1 779 ? 16.729 9.190 -26.384 1.00 97.75 779 ARG A C 1
ATOM 6102 O O . ARG A 1 779 ? 16.610 9.563 -27.549 1.00 97.75 779 ARG A O 1
ATOM 6109 N N . PHE A 1 780 ? 17.750 8.428 -25.983 1.00 97.62 780 PHE A N 1
ATOM 6110 C CA . PHE A 1 780 ? 18.739 7.901 -26.927 1.00 97.62 780 PHE A CA 1
ATOM 6111 C C . PHE A 1 780 ? 18.071 6.978 -27.951 1.00 97.62 780 PHE A C 1
ATOM 6113 O O . PHE A 1 780 ? 18.296 7.171 -29.142 1.00 97.62 780 PHE A O 1
ATOM 6120 N N . LEU A 1 781 ? 17.200 6.066 -27.507 1.00 97.56 781 LEU A N 1
ATOM 6121 C CA . LEU A 1 781 ? 16.402 5.209 -28.390 1.00 97.56 781 LEU A CA 1
ATOM 6122 C C . LEU A 1 781 ? 15.575 6.047 -29.383 1.00 97.56 781 LEU A C 1
ATOM 6124 O O . LEU A 1 781 ? 15.854 6.010 -30.579 1.00 97.56 781 LEU A O 1
ATOM 6128 N N . LEU A 1 782 ? 14.654 6.886 -28.885 1.00 96.81 782 LEU A N 1
ATOM 6129 C CA . LEU A 1 782 ? 13.803 7.775 -29.696 1.00 96.81 782 LEU A CA 1
ATOM 6130 C C . LEU A 1 782 ? 14.597 8.563 -30.747 1.00 96.81 782 LEU A C 1
ATOM 6132 O O . LEU A 1 782 ? 14.258 8.582 -31.927 1.00 96.81 782 LEU A O 1
ATOM 6136 N N . SER A 1 783 ? 15.676 9.224 -30.320 1.00 96.50 783 SER A N 1
ATOM 6137 C CA . SER A 1 783 ? 16.412 10.154 -31.184 1.00 96.50 783 SER A CA 1
ATOM 6138 C C . SER A 1 783 ? 17.229 9.493 -32.295 1.00 96.50 783 SER A C 1
ATOM 6140 O O . SER A 1 783 ? 17.587 10.164 -33.265 1.00 96.50 783 SER A O 1
ATOM 6142 N N . ASN A 1 784 ? 17.494 8.190 -32.191 1.00 96.81 784 ASN A N 1
ATOM 6143 C CA . ASN A 1 784 ? 18.142 7.397 -33.236 1.00 96.81 784 ASN A CA 1
ATOM 6144 C C . ASN A 1 784 ? 17.144 6.723 -34.193 1.00 96.81 784 ASN A C 1
ATOM 6146 O O . ASN A 1 784 ? 17.580 6.070 -35.135 1.00 96.81 784 ASN A O 1
ATOM 6150 N N . LEU A 1 785 ? 15.834 6.894 -33.988 1.00 96.44 785 LEU A N 1
ATOM 6151 C CA . LEU A 1 785 ? 14.766 6.311 -34.815 1.00 96.44 785 LEU A CA 1
ATOM 6152 C C . LEU A 1 785 ? 14.043 7.349 -35.691 1.00 96.44 785 LEU A C 1
ATOM 6154 O O . LEU A 1 785 ? 13.094 7.015 -36.385 1.00 96.44 785 LEU A O 1
ATOM 6158 N N . HIS A 1 786 ? 14.502 8.604 -35.690 1.00 94.62 786 HIS A N 1
ATOM 6159 C CA . HIS A 1 786 ? 13.864 9.737 -36.377 1.00 94.62 786 HIS A CA 1
ATOM 6160 C C . HIS A 1 786 ? 13.789 9.628 -37.915 1.00 94.62 786 HIS A C 1
ATOM 6162 O O . HIS A 1 786 ? 13.117 10.437 -38.548 1.00 94.62 786 HIS A O 1
ATOM 6168 N N . ASP A 1 787 ? 14.520 8.686 -38.510 1.00 92.94 787 ASP A N 1
ATOM 6169 C CA . ASP A 1 787 ? 14.542 8.381 -39.945 1.00 92.94 787 ASP A CA 1
ATOM 6170 C C . ASP A 1 787 ? 14.317 6.878 -40.227 1.00 92.94 787 ASP A C 1
ATOM 6172 O O . ASP A 1 787 ? 14.632 6.387 -41.315 1.00 92.94 787 ASP A O 1
ATOM 6176 N N . TRP A 1 788 ? 13.839 6.132 -39.227 1.00 94.31 788 TRP A N 1
ATOM 6177 C CA . TRP A 1 788 ? 13.505 4.713 -39.327 1.00 94.31 788 TRP A CA 1
ATOM 6178 C C . TRP A 1 788 ? 11.990 4.535 -39.441 1.00 94.31 788 TRP A C 1
ATOM 6180 O O . TRP A 1 788 ? 11.221 5.253 -38.804 1.00 94.31 788 TRP A O 1
ATOM 6190 N N . LYS A 1 789 ? 11.575 3.551 -40.238 1.00 90.75 789 LYS A N 1
ATOM 6191 C CA . LYS A 1 789 ? 10.181 3.129 -40.402 1.00 90.75 789 LYS A CA 1
ATOM 6192 C C . LYS A 1 789 ? 10.058 1.613 -40.211 1.00 90.75 789 LYS A C 1
ATOM 6194 O O . LYS A 1 789 ? 11.057 0.925 -40.434 1.00 90.75 789 LYS A O 1
ATOM 6199 N N . PRO A 1 790 ? 8.867 1.072 -39.892 1.00 90.12 790 PRO A N 1
ATOM 6200 C CA . PRO A 1 790 ? 8.631 -0.374 -39.821 1.00 90.12 790 PRO A CA 1
ATOM 6201 C C . PRO A 1 790 ? 9.100 -1.151 -41.064 1.00 90.12 790 PRO A C 1
ATOM 6203 O O . PRO A 1 790 ? 9.701 -2.213 -40.934 1.00 90.12 790 PRO A O 1
ATOM 6206 N N . GLU A 1 791 ? 8.948 -0.587 -42.267 1.00 89.31 791 GLU A N 1
ATOM 6207 C CA . GLU A 1 791 ? 9.446 -1.164 -43.534 1.00 89.31 791 GLU A CA 1
ATOM 6208 C C . GLU A 1 791 ? 10.987 -1.221 -43.637 1.00 89.31 791 GLU A C 1
ATOM 6210 O O . GLU A 1 791 ? 11.540 -1.674 -44.637 1.00 89.31 791 GLU A O 1
ATOM 6215 N N . ASN A 1 792 ? 11.714 -0.709 -42.641 1.00 90.31 792 ASN A N 1
ATOM 6216 C CA . ASN A 1 792 ? 13.172 -0.789 -42.525 1.00 90.31 792 ASN A CA 1
ATOM 6217 C C . ASN A 1 792 ? 13.613 -1.762 -41.415 1.00 90.31 792 ASN A C 1
ATOM 6219 O O . ASN A 1 792 ? 14.776 -1.726 -41.001 1.00 90.31 792 ASN A O 1
ATOM 6223 N N . ALA A 1 793 ? 12.700 -2.596 -40.911 1.00 93.62 793 ALA A N 1
ATOM 6224 C CA . ALA A 1 793 ? 13.019 -3.690 -40.005 1.00 93.62 793 ALA A CA 1
ATOM 6225 C C . ALA A 1 793 ? 13.876 -4.762 -40.705 1.00 93.62 793 ALA A C 1
ATOM 6227 O O . ALA A 1 793 ? 13.591 -5.176 -41.828 1.00 93.62 793 ALA A O 1
ATOM 6228 N N . VAL A 1 794 ? 14.923 -5.228 -40.024 1.00 96.06 794 VAL A N 1
ATOM 6229 C CA . VAL A 1 794 ? 15.789 -6.333 -40.468 1.00 96.06 794 VAL A CA 1
ATOM 6230 C C . VAL A 1 794 ? 15.359 -7.629 -39.776 1.00 96.06 794 VAL A C 1
ATOM 6232 O O . VAL A 1 794 ? 15.059 -7.619 -38.581 1.00 96.06 794 VAL A O 1
ATOM 6235 N N . SER A 1 795 ? 15.326 -8.751 -40.504 1.00 95.94 795 SER A N 1
ATOM 6236 C CA . SER A 1 795 ? 14.934 -10.043 -39.925 1.00 95.94 795 SER A CA 1
ATOM 6237 C C . SER A 1 795 ? 15.960 -10.521 -38.889 1.00 95.94 795 SER A C 1
ATOM 6239 O O . SER A 1 795 ? 17.158 -10.285 -39.037 1.00 95.94 795 SER A O 1
ATOM 6241 N N . TYR A 1 796 ? 15.501 -11.222 -37.844 1.00 95.38 796 TYR A N 1
ATOM 6242 C CA . TYR A 1 796 ? 16.370 -11.696 -36.757 1.00 95.38 796 TYR A CA 1
ATOM 6243 C C . TYR A 1 796 ? 17.547 -12.559 -37.241 1.00 95.38 796 TYR A C 1
ATOM 6245 O O . TYR A 1 796 ? 18.628 -12.507 -36.654 1.00 95.38 796 TYR A O 1
ATOM 6253 N N . ASP A 1 797 ? 17.353 -13.334 -38.310 1.00 94.12 797 ASP A N 1
ATOM 6254 C CA . ASP A 1 797 ? 18.379 -14.252 -38.816 1.00 94.12 797 ASP A CA 1
ATOM 6255 C C . ASP A 1 797 ? 19.494 -13.504 -39.565 1.00 94.12 797 ASP A C 1
ATOM 6257 O O . ASP A 1 797 ? 20.637 -13.959 -39.567 1.00 94.12 797 ASP A O 1
ATOM 6261 N N . ASP A 1 798 ? 19.179 -12.327 -40.120 1.00 94.12 798 ASP A N 1
ATOM 6262 C CA . ASP A 1 798 ? 20.127 -11.429 -40.789 1.00 94.12 798 ASP A CA 1
ATOM 6263 C C . ASP A 1 798 ? 20.823 -10.460 -39.809 1.00 94.12 798 ASP A C 1
ATOM 6265 O O . ASP A 1 798 ? 21.797 -9.793 -40.172 1.00 94.12 798 ASP A O 1
ATOM 6269 N N . LEU A 1 799 ? 20.333 -10.339 -38.567 1.00 95.25 799 LEU A N 1
ATOM 6270 C CA . LEU A 1 799 ? 20.925 -9.449 -37.566 1.00 95.25 799 LEU A CA 1
ATOM 6271 C C . LEU A 1 799 ? 22.364 -9.880 -37.201 1.00 95.25 799 LEU A C 1
ATOM 6273 O O . LEU A 1 799 ? 22.603 -11.061 -36.936 1.00 95.25 799 LEU A O 1
ATOM 6277 N N . PRO A 1 800 ? 23.309 -8.925 -37.069 1.00 94.06 800 PRO A N 1
ATOM 6278 C CA . PRO A 1 800 ? 24.603 -9.147 -36.423 1.00 94.06 800 PRO A CA 1
ATOM 6279 C C . PRO A 1 800 ? 24.488 -9.864 -35.070 1.00 94.06 800 PRO A C 1
ATOM 6281 O O . PRO A 1 800 ? 23.500 -9.719 -34.344 1.00 94.06 800 PRO A O 1
ATOM 6284 N N . LYS A 1 801 ? 25.525 -10.596 -34.664 1.00 92.25 801 LYS A N 1
ATOM 6285 C CA . LYS A 1 801 ? 25.536 -11.345 -33.399 1.00 92.25 801 LYS A CA 1
ATOM 6286 C C . LYS A 1 801 ? 25.401 -10.443 -32.172 1.00 92.25 801 LYS A C 1
ATOM 6288 O O . LYS A 1 801 ? 24.785 -10.871 -31.196 1.00 92.25 801 LYS A O 1
ATOM 6293 N N . ILE A 1 802 ? 25.899 -9.206 -32.225 1.00 93.50 802 ILE A N 1
ATOM 6294 C CA . ILE A 1 802 ? 25.684 -8.185 -31.186 1.00 93.50 802 ILE A CA 1
ATOM 6295 C C . ILE A 1 802 ? 24.209 -7.760 -31.081 1.00 93.50 802 ILE A C 1
ATOM 6297 O O . ILE A 1 802 ? 23.725 -7.484 -29.984 1.00 93.50 802 ILE A O 1
ATOM 6301 N N . ASP A 1 803 ? 23.485 -7.767 -32.202 1.00 96.31 803 ASP A N 1
ATOM 6302 C CA . ASP A 1 803 ? 22.073 -7.386 -32.308 1.00 96.31 803 ASP A CA 1
ATOM 6303 C C . ASP A 1 803 ? 21.162 -8.537 -31.839 1.00 96.31 803 ASP A C 1
ATOM 6305 O O . ASP A 1 803 ? 20.264 -8.318 -31.024 1.00 96.31 803 ASP A O 1
ATOM 6309 N N . GLN A 1 804 ? 21.463 -9.780 -32.242 1.00 96.12 804 GLN A N 1
ATOM 6310 C CA . GLN A 1 804 ? 20.820 -10.995 -31.710 1.00 96.12 804 GLN A CA 1
ATOM 6311 C C . GLN A 1 804 ? 20.991 -11.106 -30.183 1.00 96.12 804 GLN A C 1
ATOM 6313 O O . GLN A 1 804 ? 20.027 -11.378 -29.467 1.00 96.12 804 GLN A O 1
ATOM 6318 N N . HIS A 1 805 ? 22.200 -10.841 -29.674 1.00 95.44 805 HIS A N 1
ATOM 6319 C CA . HIS A 1 805 ? 22.504 -10.853 -28.241 1.00 95.44 805 HIS A CA 1
ATOM 6320 C C . HIS A 1 805 ? 21.779 -9.743 -27.464 1.00 95.44 805 HIS A C 1
ATOM 6322 O O . HIS A 1 805 ? 21.286 -9.995 -26.365 1.00 95.44 805 HIS A O 1
ATOM 6328 N N . ALA A 1 806 ? 21.660 -8.535 -28.025 1.00 96.69 806 ALA A N 1
ATOM 6329 C CA . ALA A 1 806 ? 20.903 -7.453 -27.396 1.00 96.69 806 ALA A CA 1
ATOM 6330 C C . ALA A 1 806 ? 19.406 -7.797 -27.262 1.00 96.69 806 ALA A C 1
ATOM 6332 O O . ALA A 1 806 ? 18.809 -7.530 -26.221 1.00 96.69 806 ALA A O 1
ATOM 6333 N N . LEU A 1 807 ? 18.806 -8.443 -28.270 1.00 97.56 807 LEU A N 1
ATOM 6334 C CA . LEU A 1 807 ? 17.419 -8.923 -28.198 1.00 97.56 807 LEU A CA 1
ATOM 6335 C C . LEU A 1 807 ? 17.246 -10.084 -27.203 1.00 97.56 807 LEU A C 1
ATOM 6337 O O . LEU A 1 807 ? 16.295 -10.076 -26.425 1.00 97.56 807 LEU A O 1
ATOM 6341 N N . PHE A 1 808 ? 18.195 -11.026 -27.141 1.00 97.12 808 PHE A N 1
ATOM 6342 C CA . PHE A 1 808 ? 18.223 -12.060 -26.096 1.00 97.12 808 PHE A CA 1
ATOM 6343 C C . PHE A 1 808 ? 18.260 -11.440 -24.685 1.00 97.12 808 PHE A C 1
ATOM 6345 O O . PHE A 1 808 ? 17.515 -11.867 -23.800 1.00 97.12 808 PHE A O 1
ATOM 6352 N N . GLN A 1 809 ? 19.080 -10.405 -24.457 1.00 96.44 809 GLN A N 1
ATOM 6353 C CA . GLN A 1 809 ? 19.120 -9.704 -23.167 1.00 96.44 809 GLN A CA 1
ATOM 6354 C C . GLN A 1 809 ? 17.808 -8.975 -22.849 1.00 96.44 809 GLN A C 1
ATOM 6356 O O . GLN A 1 809 ? 17.339 -9.059 -21.713 1.00 96.44 809 GLN A O 1
ATOM 6361 N N . LEU A 1 810 ? 17.211 -8.293 -23.833 1.00 97.50 810 LEU A N 1
ATOM 6362 C CA . LEU A 1 810 ? 15.917 -7.624 -23.686 1.00 97.50 810 LEU A CA 1
ATOM 6363 C C . LEU A 1 810 ? 14.831 -8.609 -23.236 1.00 97.50 810 LEU A C 1
ATOM 6365 O O . LEU A 1 810 ? 14.131 -8.334 -22.267 1.00 97.50 810 LEU A O 1
ATOM 6369 N N . GLU A 1 811 ? 14.734 -9.768 -23.886 1.00 96.94 811 GLU A N 1
ATOM 6370 C CA . GLU A 1 811 ? 13.706 -10.771 -23.596 1.00 96.94 811 GLU A CA 1
ATOM 6371 C C . GLU A 1 811 ? 13.872 -11.386 -22.193 1.00 96.94 811 GLU A C 1
ATOM 6373 O O . GLU A 1 811 ? 12.913 -11.481 -21.428 1.00 96.94 811 GLU A O 1
ATOM 6378 N N . ASN A 1 812 ? 15.111 -11.690 -21.784 1.00 96.31 812 ASN A N 1
ATOM 6379 C CA . ASN A 1 812 ? 15.409 -12.122 -20.411 1.00 96.31 812 ASN A CA 1
ATOM 6380 C C . ASN A 1 812 ? 15.024 -11.052 -19.366 1.00 96.31 812 ASN A C 1
ATOM 6382 O O . ASN A 1 812 ? 14.518 -11.380 -18.290 1.00 96.31 812 ASN A O 1
ATOM 6386 N N . VAL A 1 813 ? 15.238 -9.767 -19.673 1.00 97.56 813 VAL A N 1
ATOM 6387 C CA . VAL A 1 813 ? 14.842 -8.640 -18.811 1.00 97.56 813 VAL A CA 1
ATOM 6388 C C . VAL A 1 813 ? 13.320 -8.486 -18.747 1.00 97.56 813 VAL A C 1
ATOM 6390 O O . VAL A 1 813 ? 12.785 -8.293 -17.656 1.00 97.56 813 VAL A O 1
ATOM 6393 N N . VAL A 1 814 ? 12.617 -8.616 -19.875 1.00 97.81 814 VAL A N 1
ATOM 6394 C CA . VAL A 1 814 ? 11.147 -8.574 -19.955 1.00 97.81 814 VAL A CA 1
ATOM 6395 C C . VAL A 1 814 ? 10.523 -9.721 -19.156 1.00 97.81 814 VAL A C 1
ATOM 6397 O O . VAL A 1 814 ? 9.650 -9.460 -18.325 1.00 97.81 814 VAL A O 1
ATOM 6400 N N . SER A 1 815 ? 11.003 -10.959 -19.333 1.00 96.44 815 SER A N 1
ATOM 6401 C CA . SER A 1 815 ? 10.534 -12.121 -18.564 1.00 96.44 815 SER A CA 1
ATOM 6402 C C . SER A 1 815 ? 10.783 -11.929 -17.071 1.00 96.44 815 SER A C 1
ATOM 6404 O O . SER A 1 815 ? 9.844 -11.989 -16.284 1.00 96.44 815 SER A O 1
ATOM 6406 N N . SER A 1 816 ? 12.012 -11.578 -16.672 1.00 97.44 816 SER A N 1
ATOM 6407 C CA . SER A 1 816 ? 12.329 -11.366 -15.256 1.00 97.44 816 SER A CA 1
ATOM 6408 C C . SER A 1 816 ? 11.482 -10.251 -14.633 1.00 97.44 816 SER A C 1
ATOM 6410 O O . SER A 1 816 ? 11.044 -10.366 -13.490 1.00 97.44 816 SER A O 1
ATOM 6412 N N . ILE A 1 817 ? 11.200 -9.168 -15.362 1.00 98.38 817 ILE A N 1
ATOM 6413 C CA . ILE A 1 817 ? 10.315 -8.106 -14.873 1.00 98.38 817 ILE A CA 1
ATOM 6414 C C . ILE A 1 817 ? 8.868 -8.607 -14.742 1.00 98.38 817 ILE A C 1
ATOM 6416 O O . ILE A 1 817 ? 8.233 -8.294 -13.736 1.00 98.38 817 ILE A O 1
ATOM 6420 N N . LYS A 1 818 ? 8.366 -9.424 -15.678 1.00 97.94 818 LYS A N 1
ATOM 6421 C CA . LYS A 1 818 ? 7.045 -10.071 -15.584 1.00 97.94 818 LYS A CA 1
ATOM 6422 C C . LYS A 1 818 ? 6.937 -10.956 -14.336 1.00 97.94 818 LYS A C 1
ATOM 6424 O O . LYS A 1 818 ? 6.000 -10.792 -13.559 1.00 97.94 818 LYS A O 1
ATOM 6429 N N . ASP A 1 819 ? 7.930 -11.809 -14.087 1.00 97.88 819 ASP A N 1
ATOM 6430 C CA . ASP A 1 819 ? 7.970 -12.695 -12.914 1.00 97.88 819 ASP A CA 1
ATOM 6431 C C . ASP A 1 819 ? 7.952 -11.898 -11.599 1.00 97.88 819 ASP A C 1
ATOM 6433 O O . ASP A 1 819 ? 7.276 -12.263 -10.634 1.00 97.88 819 ASP A O 1
ATOM 6437 N N . ASN A 1 820 ? 8.656 -10.761 -11.563 1.00 98.25 820 ASN A N 1
ATOM 6438 C CA . ASN A 1 820 ? 8.659 -9.858 -10.413 1.00 98.25 820 ASN A CA 1
ATOM 6439 C C . ASN A 1 820 ? 7.364 -9.029 -10.279 1.00 98.25 820 ASN A C 1
ATOM 6441 O O . ASN A 1 820 ? 7.076 -8.568 -9.177 1.00 98.25 820 ASN A O 1
ATOM 6445 N N . TYR A 1 821 ? 6.568 -8.844 -11.340 1.00 98.50 821 TYR A N 1
ATOM 6446 C CA . TYR A 1 821 ? 5.224 -8.259 -11.236 1.00 98.50 821 TYR A CA 1
ATOM 6447 C C . TYR A 1 821 ? 4.226 -9.283 -10.674 1.00 98.50 821 TYR A C 1
ATOM 6449 O O . TYR A 1 821 ? 3.496 -8.953 -9.744 1.00 98.50 821 TYR A O 1
ATOM 6457 N N . GLU A 1 822 ? 4.233 -10.526 -11.171 1.00 96.88 822 GLU A N 1
ATOM 6458 C CA . GLU A 1 822 ? 3.355 -11.607 -10.676 1.00 96.88 822 GLU A CA 1
ATOM 6459 C C . GLU A 1 822 ? 3.658 -12.014 -9.224 1.00 96.88 822 GLU A C 1
ATOM 6461 O O . GLU A 1 822 ? 2.757 -12.395 -8.483 1.00 96.88 822 GLU A O 1
ATOM 6466 N N . SER A 1 823 ? 4.915 -11.891 -8.786 1.00 96.75 823 SER A N 1
ATOM 6467 C CA . SER A 1 823 ? 5.319 -12.091 -7.384 1.00 96.75 823 SER A CA 1
ATOM 6468 C C . SER A 1 823 ? 5.316 -10.803 -6.542 1.00 96.75 823 SER A C 1
ATOM 6470 O O . SER A 1 823 ? 5.751 -10.821 -5.390 1.00 96.75 823 SER A O 1
ATOM 6472 N N . TYR A 1 824 ? 4.819 -9.686 -7.090 1.00 98.00 824 TYR A N 1
ATOM 6473 C CA . TYR A 1 824 ? 4.687 -8.384 -6.420 1.00 98.00 824 TYR A CA 1
ATOM 6474 C C . TYR A 1 824 ? 6.001 -7.818 -5.833 1.00 98.00 824 TYR A C 1
ATOM 6476 O O . TYR A 1 824 ? 5.986 -7.078 -4.848 1.00 98.00 824 TYR A O 1
ATOM 6484 N N . GLN A 1 825 ? 7.158 -8.137 -6.422 1.00 97.69 825 GLN A N 1
ATOM 6485 C CA . GLN A 1 825 ? 8.496 -7.758 -5.941 1.00 97.69 825 GLN A CA 1
ATOM 6486 C C . GLN A 1 825 ? 9.057 -6.529 -6.679 1.00 97.69 825 GLN A C 1
ATOM 6488 O O . GLN A 1 825 ? 10.121 -6.575 -7.300 1.00 97.69 825 GLN A O 1
ATOM 6493 N N . PHE A 1 826 ? 8.348 -5.397 -6.600 1.00 98.38 826 PHE A N 1
ATOM 6494 C CA . PHE A 1 826 ? 8.646 -4.185 -7.383 1.00 98.38 826 PHE A CA 1
ATOM 6495 C C . PHE A 1 826 ? 10.090 -3.664 -7.236 1.00 98.38 826 PHE A C 1
ATOM 6497 O O . PHE A 1 826 ? 10.682 -3.232 -8.226 1.00 98.38 826 PHE A O 1
ATOM 6504 N N . TYR A 1 827 ? 10.707 -3.809 -6.057 1.00 98.00 827 TYR A N 1
ATOM 6505 C CA . TYR A 1 827 ? 12.106 -3.421 -5.819 1.00 98.00 827 TYR A CA 1
ATOM 6506 C C . TYR A 1 827 ? 13.108 -4.152 -6.727 1.00 98.00 827 TYR A C 1
ATOM 6508 O O . TYR A 1 827 ? 14.128 -3.574 -7.112 1.00 98.00 827 TYR A O 1
ATOM 6516 N N . LYS A 1 828 ? 12.807 -5.391 -7.141 1.00 98.25 828 LYS A N 1
ATOM 6517 C CA . LYS A 1 828 ? 13.605 -6.131 -8.127 1.00 98.25 828 LYS A CA 1
ATOM 6518 C C . LYS A 1 828 ? 13.396 -5.592 -9.542 1.00 98.25 828 LYS A C 1
ATOM 6520 O O . LYS A 1 828 ? 14.369 -5.459 -10.276 1.00 98.25 828 LYS A O 1
ATOM 6525 N N . ILE A 1 829 ? 12.172 -5.194 -9.905 1.00 98.44 829 ILE A N 1
ATOM 6526 C CA . ILE A 1 829 ? 11.877 -4.531 -11.192 1.00 98.44 829 ILE A CA 1
ATOM 6527 C C . ILE A 1 829 ? 12.686 -3.235 -11.309 1.00 98.44 829 ILE A C 1
ATOM 6529 O O . ILE A 1 829 ? 13.386 -3.029 -12.300 1.00 98.44 829 ILE A O 1
ATOM 6533 N N . PHE A 1 830 ? 12.667 -2.404 -10.263 1.00 98.12 830 PHE A N 1
ATOM 6534 C CA . PHE A 1 830 ? 13.479 -1.190 -10.171 1.00 98.12 830 PHE A CA 1
ATOM 6535 C C . PHE A 1 830 ? 14.982 -1.475 -10.357 1.00 98.12 830 PHE A C 1
ATOM 6537 O O . PHE A 1 830 ? 15.635 -0.822 -11.175 1.00 98.12 830 PHE A O 1
ATOM 6544 N N . GLN A 1 831 ? 15.527 -2.476 -9.655 1.00 97.75 831 GLN A N 1
ATOM 6545 C CA . GLN A 1 831 ? 16.936 -2.873 -9.773 1.00 97.75 831 GLN A CA 1
ATOM 6546 C C . GLN A 1 831 ? 17.289 -3.369 -11.185 1.00 97.75 831 GLN A C 1
ATOM 6548 O O . GLN A 1 831 ? 18.314 -2.956 -11.735 1.00 97.75 831 GLN A O 1
ATOM 6553 N N . THR A 1 832 ? 16.439 -4.198 -11.796 1.00 98.25 832 THR A N 1
ATOM 6554 C CA . THR A 1 832 ? 16.634 -4.734 -13.151 1.00 98.25 832 THR A CA 1
ATOM 6555 C C . THR A 1 832 ? 16.587 -3.626 -14.205 1.00 98.25 832 THR A C 1
ATOM 6557 O O . THR A 1 832 ? 17.514 -3.527 -15.008 1.00 98.25 832 THR A O 1
ATOM 6560 N N . ILE A 1 833 ? 15.594 -2.726 -14.160 1.00 96.56 833 ILE A N 1
ATOM 6561 C CA . ILE A 1 833 ? 15.516 -1.558 -15.060 1.00 96.56 833 ILE A CA 1
ATOM 6562 C C . ILE A 1 833 ? 16.749 -0.662 -14.886 1.00 96.56 833 ILE A C 1
ATOM 6564 O O . ILE A 1 833 ? 17.366 -0.257 -15.874 1.00 96.56 833 ILE A O 1
ATOM 6568 N N . GLN A 1 834 ? 17.139 -0.358 -13.641 1.00 95.56 834 GLN A N 1
ATOM 6569 C CA . GLN A 1 834 ? 18.302 0.485 -13.360 1.00 95.56 834 GLN A CA 1
ATOM 6570 C C . GLN A 1 834 ? 19.598 -0.144 -13.890 1.00 95.56 834 GLN A C 1
ATOM 6572 O O . GLN A 1 834 ? 20.432 0.574 -14.450 1.00 95.56 834 GLN A O 1
ATOM 6577 N N . ARG A 1 835 ? 19.783 -1.459 -13.717 1.00 96.31 835 ARG A N 1
ATOM 6578 C CA . ARG A 1 835 ? 20.932 -2.188 -14.261 1.00 96.31 835 ARG A CA 1
ATOM 6579 C C . ARG A 1 835 ? 20.925 -2.121 -15.787 1.00 96.31 835 ARG A C 1
ATOM 6581 O O . ARG A 1 835 ? 21.874 -1.580 -16.347 1.00 96.31 835 ARG A O 1
ATOM 6588 N N . PHE A 1 836 ? 19.856 -2.591 -16.427 1.00 96.75 836 PHE A N 1
ATOM 6589 C CA . PHE A 1 836 ? 19.756 -2.718 -17.882 1.00 96.75 836 PHE A CA 1
ATOM 6590 C C . PHE A 1 836 ? 19.973 -1.376 -18.593 1.00 96.75 836 PHE A C 1
ATOM 6592 O O . PHE A 1 836 ? 20.825 -1.251 -19.473 1.00 96.75 836 PHE A O 1
ATOM 6599 N N . ALA A 1 837 ? 19.294 -0.319 -18.135 1.00 95.44 837 ALA A N 1
ATOM 6600 C CA . ALA A 1 837 ? 19.397 1.012 -18.728 1.00 95.44 837 ALA A CA 1
ATOM 6601 C C . ALA A 1 837 ? 20.797 1.650 -18.606 1.00 95.44 837 ALA A C 1
ATOM 6603 O O . ALA A 1 837 ? 21.145 2.499 -19.431 1.00 95.44 837 ALA A O 1
ATOM 6604 N N . ILE A 1 838 ? 21.589 1.280 -17.589 1.00 92.69 838 ILE A N 1
ATOM 6605 C CA . ILE A 1 838 ? 22.906 1.876 -17.304 1.00 92.69 838 ILE A CA 1
ATOM 6606 C C . ILE A 1 838 ? 24.051 0.994 -17.811 1.00 92.69 838 ILE A C 1
ATOM 6608 O O . ILE A 1 838 ? 24.924 1.487 -18.518 1.00 92.69 838 ILE A O 1
ATOM 6612 N N . VAL A 1 839 ? 24.088 -0.275 -17.410 1.00 91.69 839 VAL A N 1
ATOM 6613 C CA . VAL A 1 839 ? 25.204 -1.196 -17.656 1.00 91.69 839 VAL A CA 1
ATOM 6614 C C . VAL A 1 839 ? 25.131 -1.736 -19.076 1.00 91.69 839 VAL A C 1
ATOM 6616 O O . VAL A 1 839 ? 26.025 -1.478 -19.879 1.00 91.69 839 VAL A O 1
ATOM 6619 N N . ASP A 1 840 ? 24.047 -2.439 -19.378 1.00 92.81 840 ASP A N 1
ATOM 6620 C CA . ASP A 1 840 ? 23.941 -3.266 -20.573 1.00 92.81 840 ASP A CA 1
ATOM 6621 C C . ASP A 1 840 ? 23.643 -2.391 -21.814 1.00 92.81 840 ASP A C 1
ATOM 6623 O O . ASP A 1 840 ? 24.310 -2.501 -22.847 1.00 92.81 840 ASP A O 1
ATOM 6627 N N . LEU A 1 841 ? 22.757 -1.394 -21.672 1.00 95.81 841 LEU A N 1
ATOM 6628 C CA . LEU A 1 841 ? 22.488 -0.391 -22.708 1.00 95.81 841 LEU A CA 1
ATOM 6629 C C . LEU A 1 841 ? 23.509 0.759 -22.715 1.00 95.81 841 LEU A C 1
ATOM 6631 O O . LEU A 1 841 ? 24.302 0.874 -23.650 1.00 95.81 841 LEU A O 1
ATOM 6635 N N . SER A 1 842 ? 23.510 1.641 -21.706 1.00 94.06 842 SER A N 1
ATOM 6636 C CA . SER A 1 842 ? 24.235 2.923 -21.807 1.00 94.06 842 SER A CA 1
ATOM 6637 C C . SER A 1 842 ? 25.768 2.820 -21.768 1.00 94.06 842 SER A C 1
ATOM 6639 O O . SER A 1 842 ? 26.418 3.712 -22.320 1.00 94.06 842 SER A O 1
ATOM 6641 N N . ASN A 1 843 ? 26.351 1.808 -21.115 1.00 91.50 843 ASN A N 1
ATOM 6642 C CA . ASN A 1 843 ? 27.811 1.632 -21.014 1.00 91.50 843 ASN A CA 1
ATOM 6643 C C . ASN A 1 843 ? 28.375 0.621 -22.035 1.00 91.50 843 ASN A C 1
ATOM 6645 O O . ASN A 1 843 ? 29.597 0.536 -22.206 1.00 91.50 843 ASN A O 1
ATOM 6649 N N . PHE A 1 844 ? 27.514 -0.156 -22.699 1.00 93.44 844 PHE A N 1
ATOM 6650 C CA . PHE A 1 844 ? 27.896 -1.129 -23.722 1.00 93.44 844 PHE A CA 1
ATOM 6651 C C . PHE A 1 844 ? 27.164 -0.881 -25.043 1.00 93.44 844 PHE A C 1
ATOM 6653 O O . PHE A 1 844 ? 27.733 -0.216 -25.911 1.00 93.44 844 PHE A O 1
ATOM 6660 N N . TYR A 1 845 ? 25.932 -1.375 -25.205 1.00 96.19 845 TYR A N 1
ATOM 6661 C CA . TYR A 1 845 ? 25.301 -1.478 -26.524 1.00 96.19 845 TYR A CA 1
ATOM 6662 C C . TYR A 1 845 ? 25.157 -0.115 -27.218 1.00 96.19 845 TYR A C 1
ATOM 6664 O O . TYR A 1 845 ? 25.556 0.044 -28.371 1.00 96.19 845 TYR A O 1
ATOM 6672 N N . PHE A 1 846 ? 24.703 0.916 -26.498 1.00 96.56 846 PHE A N 1
ATOM 6673 C CA . PHE A 1 846 ? 24.586 2.276 -27.035 1.00 96.56 846 PHE A CA 1
ATOM 6674 C C . PHE A 1 846 ? 25.940 2.936 -27.309 1.00 96.56 846 PHE A C 1
ATOM 6676 O O . PHE A 1 846 ? 26.006 3.855 -28.120 1.00 96.56 846 PHE A O 1
ATOM 6683 N N . ASP A 1 847 ? 27.010 2.538 -26.618 1.00 93.38 847 ASP A N 1
ATOM 6684 C CA . ASP A 1 847 ? 28.332 3.144 -26.794 1.00 93.38 847 ASP A CA 1
ATOM 6685 C C . ASP A 1 847 ? 29.019 2.612 -28.058 1.00 93.38 847 ASP A C 1
ATOM 6687 O O . ASP A 1 847 ? 29.519 3.401 -28.856 1.00 93.38 847 ASP A O 1
ATOM 6691 N N . VAL A 1 848 ? 28.915 1.300 -28.295 1.00 93.94 848 VAL A N 1
ATOM 6692 C CA . VAL A 1 848 ? 29.341 0.637 -29.540 1.00 93.94 848 VAL A CA 1
ATOM 6693 C C . VAL A 1 848 ? 28.473 1.082 -30.727 1.00 93.94 848 VAL A C 1
ATOM 6695 O O . VAL A 1 848 ? 28.987 1.406 -31.797 1.00 93.94 848 VAL A O 1
ATOM 6698 N N . ALA A 1 849 ? 27.150 1.169 -30.545 1.00 95.31 849 ALA A N 1
ATOM 6699 C CA . ALA A 1 849 ? 26.220 1.489 -31.628 1.00 95.31 849 ALA A CA 1
ATOM 6700 C C . ALA A 1 849 ? 26.404 2.892 -32.241 1.00 95.31 849 ALA A C 1
ATOM 6702 O O . ALA A 1 849 ? 26.078 3.074 -33.412 1.00 95.31 849 ALA A O 1
ATOM 6703 N N . LYS A 1 850 ? 26.945 3.874 -31.501 1.00 94.44 850 LYS A N 1
ATOM 6704 C CA . LYS A 1 850 ? 27.151 5.259 -31.985 1.00 94.44 850 LYS A CA 1
ATOM 6705 C C . LYS A 1 850 ? 27.908 5.334 -33.305 1.00 94.44 850 LYS A C 1
ATOM 6707 O O . LYS A 1 850 ? 27.558 6.154 -34.146 1.00 94.44 850 LYS A O 1
ATOM 6712 N N . ASP A 1 851 ? 28.929 4.500 -33.489 1.00 92.19 851 ASP A N 1
ATOM 6713 C CA . ASP A 1 851 ? 29.736 4.523 -34.709 1.00 92.19 851 ASP A CA 1
ATOM 6714 C C . ASP A 1 851 ? 28.873 4.144 -35.931 1.00 92.19 851 ASP A C 1
ATOM 6716 O O . ASP A 1 851 ? 28.697 4.966 -36.826 1.00 92.19 851 ASP A O 1
ATOM 6720 N N . ARG A 1 852 ? 28.202 2.985 -35.934 1.00 92.38 852 ARG A N 1
ATOM 6721 C CA . ARG A 1 852 ? 27.308 2.596 -37.047 1.00 92.38 852 ARG A CA 1
ATOM 6722 C C . ARG A 1 852 ? 26.052 3.471 -37.191 1.00 92.38 852 ARG A C 1
ATOM 6724 O O . ARG A 1 852 ? 25.591 3.662 -38.311 1.00 92.38 852 ARG A O 1
ATOM 6731 N N . LEU A 1 853 ? 25.527 4.042 -36.102 1.00 94.50 853 LEU A N 1
ATOM 6732 C CA . LEU A 1 853 ? 24.362 4.941 -36.130 1.00 94.50 853 LEU A CA 1
ATOM 6733 C C . LEU A 1 853 ? 24.668 6.312 -36.749 1.00 94.50 853 LEU A C 1
ATOM 6735 O O . LEU A 1 853 ? 23.837 6.830 -37.494 1.00 94.50 853 LEU A O 1
ATOM 6739 N N . TYR A 1 854 ? 25.827 6.897 -36.417 1.00 93.44 854 TYR A N 1
ATOM 6740 C CA . TYR A 1 854 ? 26.183 8.274 -36.788 1.00 93.44 854 TYR A CA 1
ATOM 6741 C C . TYR A 1 854 ? 27.105 8.341 -38.016 1.00 93.44 854 TYR A C 1
ATOM 6743 O O . TYR A 1 854 ? 27.021 9.281 -38.805 1.00 93.44 854 TYR A O 1
ATOM 6751 N N . VAL A 1 855 ? 28.030 7.382 -38.149 1.00 90.75 855 VAL A N 1
ATOM 6752 C CA . VAL A 1 855 ? 29.066 7.338 -39.199 1.00 90.75 855 VAL A CA 1
ATOM 6753 C C . VAL A 1 855 ? 28.647 6.433 -40.360 1.00 90.75 855 VAL A C 1
ATOM 6755 O O . VAL A 1 855 ? 29.050 6.686 -41.497 1.00 90.75 855 VAL A O 1
ATOM 6758 N N . GLY A 1 856 ? 27.833 5.404 -40.113 1.00 85.19 856 GLY A N 1
ATOM 6759 C CA . GLY A 1 856 ? 27.243 4.597 -41.183 1.00 85.19 856 GLY A CA 1
ATOM 6760 C C . GLY A 1 856 ? 26.426 5.448 -42.163 1.00 85.19 856 GLY A C 1
ATOM 6761 O O . GLY A 1 856 ? 25.923 6.514 -41.805 1.00 85.19 856 GLY A O 1
ATOM 6762 N N . GLY A 1 857 ? 26.300 4.990 -43.411 1.00 84.69 857 GLY A N 1
ATOM 6763 C CA . GLY A 1 857 ? 25.365 5.601 -44.359 1.00 84.69 857 GLY A CA 1
ATOM 6764 C C . GLY A 1 857 ? 23.928 5.486 -43.849 1.00 84.69 857 GLY A C 1
ATOM 6765 O O . GLY A 1 857 ? 23.579 4.490 -43.218 1.00 84.69 857 GLY A O 1
ATOM 6766 N N . SER A 1 858 ? 23.085 6.484 -44.120 1.00 85.06 858 SER A N 1
ATOM 6767 C CA . SER A 1 858 ? 21.699 6.535 -43.624 1.00 85.06 858 SER A CA 1
ATOM 6768 C C . SER A 1 858 ? 20.890 5.279 -43.984 1.00 85.06 858 SER A C 1
ATOM 6770 O O . SER A 1 858 ? 20.145 4.760 -43.151 1.00 85.06 858 SER A O 1
ATOM 6772 N N . THR A 1 859 ? 21.114 4.732 -45.180 1.00 84.25 859 THR A N 1
ATOM 6773 C CA . THR A 1 859 ? 20.506 3.502 -45.709 1.00 84.25 859 THR A CA 1
ATOM 6774 C C . THR A 1 859 ? 21.300 2.218 -45.431 1.00 84.25 859 THR A C 1
ATOM 6776 O O . THR A 1 859 ? 20.895 1.156 -45.900 1.00 84.25 859 THR A O 1
ATOM 6779 N N . SER A 1 860 ? 22.424 2.258 -44.701 1.00 89.88 860 SER A N 1
ATOM 6780 C CA . SER A 1 860 ? 23.300 1.085 -44.571 1.00 89.88 860 SER A CA 1
ATOM 6781 C C . SER A 1 860 ? 22.670 -0.041 -43.741 1.00 89.88 860 SER A C 1
ATOM 6783 O O . SER A 1 860 ? 21.998 0.189 -42.733 1.00 89.88 860 SER A O 1
ATOM 6785 N N . PHE A 1 861 ? 22.944 -1.288 -44.136 1.00 91.56 861 PHE A N 1
ATOM 6786 C CA . PHE A 1 861 ? 22.398 -2.478 -43.479 1.00 91.56 861 PHE A CA 1
ATOM 6787 C C . PHE A 1 861 ? 22.711 -2.526 -41.974 1.00 91.56 861 PHE A C 1
ATOM 6789 O O . PHE A 1 861 ? 21.810 -2.709 -41.161 1.00 91.56 861 PHE A O 1
ATOM 6796 N N . THR A 1 862 ? 23.964 -2.267 -41.582 1.00 91.69 862 THR A N 1
ATOM 6797 C CA . THR A 1 862 ? 24.385 -2.269 -40.167 1.00 91.69 862 THR A CA 1
ATOM 6798 C C . THR A 1 862 ? 23.771 -1.131 -39.347 1.00 91.69 862 THR A C 1
ATOM 6800 O O . THR A 1 862 ? 23.697 -1.235 -38.120 1.00 91.69 862 THR A O 1
ATOM 6803 N N . ARG A 1 863 ? 23.303 -0.053 -39.993 1.00 94.06 863 ARG A N 1
ATOM 6804 C CA . ARG A 1 863 ? 22.532 1.016 -39.349 1.00 94.06 863 ARG A CA 1
ATOM 6805 C C . ARG A 1 863 ? 21.062 0.623 -39.193 1.00 94.06 863 ARG A C 1
ATOM 6807 O O . ARG A 1 863 ? 20.513 0.808 -38.108 1.00 94.06 863 ARG A O 1
ATOM 6814 N N . ARG A 1 864 ? 20.440 0.027 -40.219 1.00 94.88 864 ARG A N 1
ATOM 6815 C CA . ARG A 1 864 ? 19.042 -0.440 -40.155 1.00 94.88 864 ARG A CA 1
ATOM 6816 C C . ARG A 1 864 ? 18.852 -1.641 -39.217 1.00 94.88 864 ARG A C 1
ATOM 6818 O O . ARG A 1 864 ? 17.877 -1.650 -38.467 1.00 94.88 864 ARG A O 1
ATOM 6825 N N . SER A 1 865 ? 19.807 -2.575 -39.143 1.00 96.12 865 SER A N 1
ATOM 6826 C CA . SER A 1 865 ? 19.802 -3.660 -38.143 1.00 96.12 865 SER A CA 1
ATOM 6827 C C . SER A 1 865 ? 19.834 -3.092 -36.719 1.00 96.12 865 SER A C 1
ATOM 6829 O O . SER A 1 865 ? 18.969 -3.401 -35.899 1.00 96.12 865 SER A O 1
ATOM 6831 N N . CYS A 1 866 ? 20.743 -2.141 -36.469 1.00 97.25 866 CYS A N 1
ATOM 6832 C CA . CYS A 1 866 ? 20.832 -1.432 -35.198 1.00 97.25 866 CYS A CA 1
ATOM 6833 C C . CYS A 1 866 ? 19.514 -0.730 -34.848 1.00 97.25 866 CYS A C 1
ATOM 6835 O O . CYS A 1 866 ? 19.028 -0.878 -33.731 1.00 97.25 866 CYS A O 1
ATOM 6837 N N . GLN A 1 867 ? 18.934 0.036 -35.780 1.00 97.25 867 GLN A N 1
ATOM 6838 C CA . GLN A 1 867 ? 17.676 0.755 -35.556 1.00 97.25 867 GLN A CA 1
ATOM 6839 C C . GLN A 1 867 ? 16.503 -0.194 -35.291 1.00 97.25 867 GLN A C 1
ATOM 6841 O O . GLN A 1 867 ? 15.725 0.081 -34.387 1.00 97.25 867 GLN A O 1
ATOM 6846 N N . THR A 1 868 ? 16.429 -1.341 -35.973 1.00 97.38 868 THR A N 1
ATOM 6847 C CA . THR A 1 868 ? 15.428 -2.386 -35.685 1.00 97.38 868 THR A CA 1
ATOM 6848 C C . THR A 1 868 ? 15.499 -2.810 -34.215 1.00 97.38 868 THR A C 1
ATOM 6850 O O . THR A 1 868 ? 14.506 -2.753 -33.494 1.00 97.38 868 THR A O 1
ATOM 6853 N N . VAL A 1 869 ? 16.700 -3.122 -33.714 1.00 98.06 869 VAL A N 1
ATOM 6854 C CA . VAL A 1 869 ? 16.896 -3.487 -32.301 1.00 98.06 869 VAL A CA 1
ATOM 6855 C C . VAL A 1 869 ? 16.589 -2.326 -31.348 1.00 98.06 869 VAL A C 1
ATOM 6857 O O . VAL A 1 869 ? 16.029 -2.560 -30.277 1.00 98.06 869 VAL A O 1
ATOM 6860 N N . LEU A 1 870 ? 16.915 -1.075 -31.702 1.00 98.00 870 LEU A N 1
ATOM 6861 C CA . LEU A 1 870 ? 16.555 0.094 -30.883 1.00 98.00 870 LEU A CA 1
ATOM 6862 C C . LEU A 1 870 ? 15.033 0.324 -30.833 1.00 98.00 870 LEU A C 1
ATOM 6864 O O . LEU A 1 870 ? 14.537 0.766 -29.797 1.00 98.00 870 LEU A O 1
ATOM 6868 N N . ALA A 1 871 ? 14.299 0.023 -31.909 1.00 97.44 871 ALA A N 1
ATOM 6869 C CA . ALA A 1 871 ? 12.841 0.105 -31.942 1.00 97.44 871 ALA A CA 1
ATOM 6870 C C . ALA A 1 871 ? 12.210 -0.935 -31.003 1.00 97.44 871 ALA A C 1
ATOM 6872 O O . ALA A 1 871 ? 11.422 -0.559 -30.136 1.00 97.44 871 ALA A O 1
ATOM 6873 N N . GLU A 1 872 ? 12.640 -2.199 -31.068 1.00 96.75 872 GLU A N 1
ATOM 6874 C CA . GLU A 1 872 ? 12.168 -3.251 -30.152 1.00 96.75 872 GLU A CA 1
ATOM 6875 C C . GLU A 1 872 ? 12.490 -2.941 -28.683 1.00 96.75 872 GLU A C 1
ATOM 6877 O O . GLU A 1 872 ? 11.629 -3.061 -27.803 1.00 96.75 872 GLU A O 1
ATOM 6882 N N . HIS A 1 873 ? 13.703 -2.441 -28.411 1.00 97.69 873 HIS A N 1
ATOM 6883 C CA . HIS A 1 873 ? 14.080 -1.969 -27.079 1.00 97.69 873 HIS A CA 1
ATOM 6884 C C . HIS A 1 873 ? 13.182 -0.831 -26.598 1.00 97.69 873 HIS A C 1
ATOM 6886 O O . HIS A 1 873 ? 12.839 -0.799 -25.418 1.00 97.69 873 HIS A O 1
ATOM 6892 N N . LEU A 1 874 ? 12.797 0.101 -27.472 1.00 97.38 874 LEU A N 1
ATOM 6893 C CA . LEU A 1 874 ? 11.936 1.226 -27.117 1.00 97.38 874 LEU A CA 1
ATOM 6894 C C . LEU A 1 874 ? 10.505 0.772 -26.824 1.00 97.38 874 LEU A C 1
ATOM 6896 O O . LEU A 1 874 ? 9.985 1.077 -25.750 1.00 97.38 874 LEU A O 1
ATOM 6900 N N . LEU A 1 875 ? 9.897 0.019 -27.743 1.00 95.75 875 LEU A N 1
ATOM 6901 C CA . LEU A 1 875 ? 8.523 -0.472 -27.624 1.00 95.75 875 LEU A CA 1
ATOM 6902 C C . LEU A 1 875 ? 8.356 -1.360 -26.384 1.00 95.75 875 LEU A C 1
ATOM 6904 O O . LEU A 1 875 ? 7.411 -1.170 -25.616 1.00 95.75 875 LEU A O 1
ATOM 6908 N N . SER A 1 876 ? 9.308 -2.262 -26.132 1.00 96.88 876 SER A N 1
ATOM 6909 C CA . SER A 1 876 ? 9.313 -3.098 -24.927 1.00 96.88 876 SER A CA 1
ATOM 6910 C C . SER A 1 876 ? 9.575 -2.282 -23.658 1.00 96.88 876 SER A C 1
ATOM 6912 O O . SER A 1 876 ? 8.858 -2.455 -22.672 1.00 96.88 876 SER A O 1
ATOM 6914 N N . SER A 1 877 ? 10.533 -1.341 -23.678 1.00 96.88 877 SER A N 1
ATOM 6915 C CA . SER A 1 877 ? 10.834 -0.494 -22.511 1.00 96.88 877 SER A CA 1
ATOM 6916 C C . SER A 1 877 ? 9.643 0.359 -22.080 1.00 96.88 877 SER A C 1
ATOM 6918 O O . SER A 1 877 ? 9.401 0.477 -20.883 1.00 96.88 877 SER A O 1
ATOM 6920 N N . VAL A 1 878 ? 8.883 0.936 -23.018 1.00 97.06 878 VAL A N 1
ATOM 6921 C CA . VAL A 1 878 ? 7.678 1.722 -22.692 1.00 97.06 878 VAL A CA 1
ATOM 6922 C C . VAL A 1 878 ? 6.659 0.857 -21.949 1.00 97.06 878 VAL A C 1
ATOM 6924 O O . VAL A 1 878 ? 6.187 1.253 -20.884 1.00 97.06 878 VAL A O 1
ATOM 6927 N N . ARG A 1 879 ? 6.372 -0.349 -22.456 1.00 97.06 879 ARG A N 1
ATOM 6928 C CA . ARG A 1 879 ? 5.364 -1.258 -21.884 1.00 97.06 879 ARG A CA 1
ATOM 6929 C C . ARG A 1 879 ? 5.740 -1.732 -20.475 1.00 97.06 879 ARG A C 1
ATOM 6931 O O . ARG A 1 879 ? 4.910 -1.665 -19.574 1.00 97.06 879 ARG A O 1
ATOM 6938 N N . ILE A 1 880 ? 6.988 -2.157 -20.252 1.00 97.75 880 ILE A N 1
ATOM 6939 C CA . ILE A 1 880 ? 7.410 -2.708 -18.947 1.00 97.75 880 ILE A CA 1
ATOM 6940 C C . ILE A 1 880 ? 7.527 -1.651 -17.836 1.00 97.75 880 ILE A C 1
ATOM 6942 O O . ILE A 1 880 ? 7.332 -1.982 -16.662 1.00 97.75 880 ILE A O 1
ATOM 6946 N N . ILE A 1 881 ? 7.820 -0.386 -18.179 1.00 97.94 881 ILE A N 1
ATOM 6947 C CA . ILE A 1 881 ? 7.870 0.704 -17.189 1.00 97.94 881 ILE A CA 1
ATOM 6948 C C . ILE A 1 881 ? 6.505 1.347 -16.935 1.00 97.94 881 ILE A C 1
ATOM 6950 O O . ILE A 1 881 ? 6.336 1.926 -15.865 1.00 97.94 881 ILE A O 1
ATOM 6954 N N . ALA A 1 882 ? 5.546 1.259 -17.864 1.00 98.31 882 ALA A N 1
ATOM 6955 C CA . ALA A 1 882 ? 4.279 1.993 -17.799 1.00 98.31 882 ALA A CA 1
ATOM 6956 C C . ALA A 1 882 ? 3.493 1.839 -16.476 1.00 98.31 882 ALA A C 1
ATOM 6958 O O . ALA A 1 882 ? 3.017 2.859 -15.975 1.00 98.31 882 ALA A O 1
ATOM 6959 N N . PRO A 1 883 ? 3.392 0.656 -15.829 1.00 98.62 883 PRO A N 1
ATOM 6960 C CA . PRO A 1 883 ? 2.702 0.551 -14.540 1.00 98.62 883 PRO A CA 1
ATOM 6961 C C . PRO A 1 883 ? 3.358 1.383 -13.427 1.00 98.62 883 PRO A C 1
ATOM 6963 O O . PRO A 1 883 ? 2.662 1.960 -12.593 1.00 98.62 883 PRO A O 1
ATOM 6966 N N . ILE A 1 884 ? 4.689 1.509 -13.429 1.00 98.69 884 ILE A N 1
ATOM 6967 C CA . ILE A 1 884 ? 5.445 2.280 -12.429 1.00 98.69 884 ILE A CA 1
ATOM 6968 C C . ILE A 1 884 ? 5.557 3.756 -12.834 1.00 98.69 884 ILE A C 1
ATOM 6970 O O . ILE A 1 884 ? 5.306 4.629 -12.007 1.00 98.69 884 ILE A O 1
ATOM 6974 N N . LEU A 1 885 ? 5.898 4.043 -14.093 1.00 98.69 885 LEU A N 1
ATOM 6975 C CA . LEU A 1 885 ? 6.197 5.375 -14.635 1.00 98.69 885 LEU A CA 1
ATOM 6976 C C . LEU A 1 885 ? 5.246 5.729 -15.796 1.00 98.69 885 LEU A C 1
ATOM 6978 O O . LEU A 1 885 ? 5.688 5.841 -16.946 1.00 98.69 885 LEU A O 1
ATOM 6982 N N . PRO A 1 886 ? 3.931 5.863 -15.537 1.00 98.56 886 PRO A N 1
ATOM 6983 C CA . PRO A 1 886 ? 2.932 6.014 -16.590 1.00 98.56 886 PRO A CA 1
ATOM 6984 C C . PRO A 1 886 ? 3.117 7.316 -17.378 1.00 98.56 886 PRO A C 1
ATOM 6986 O O . PRO A 1 886 ? 2.903 7.325 -18.588 1.00 98.56 886 PRO A O 1
ATOM 6989 N N . HIS A 1 887 ? 3.565 8.402 -16.738 1.00 98.69 887 HIS A N 1
ATOM 6990 C CA . HIS A 1 887 ? 3.745 9.682 -17.426 1.00 98.69 887 HIS A CA 1
ATOM 6991 C C . HIS A 1 887 ? 4.997 9.678 -18.314 1.00 98.69 887 HIS A C 1
ATOM 6993 O O . HIS A 1 887 ? 4.966 10.234 -19.405 1.00 98.69 887 HIS A O 1
ATOM 6999 N N . LEU A 1 888 ? 6.094 9.035 -17.896 1.00 98.56 888 LEU A N 1
ATOM 7000 C CA . LEU A 1 888 ? 7.288 8.855 -18.727 1.00 98.56 888 LEU A CA 1
ATOM 7001 C C . LEU A 1 888 ? 7.025 7.916 -19.908 1.00 98.56 888 LEU A C 1
ATOM 7003 O O . LEU A 1 888 ? 7.510 8.192 -21.002 1.00 98.56 888 LEU A O 1
ATOM 7007 N N . ALA A 1 889 ? 6.275 6.831 -19.693 1.00 98.31 889 ALA A N 1
ATOM 7008 C CA . ALA A 1 889 ? 5.870 5.915 -20.756 1.00 98.31 889 ALA A CA 1
ATOM 7009 C C . ALA A 1 889 ? 5.034 6.640 -21.824 1.00 98.31 889 ALA A C 1
ATOM 7011 O O . ALA A 1 889 ? 5.358 6.569 -23.008 1.00 98.31 889 ALA A O 1
ATOM 7012 N N . GLU A 1 890 ? 4.025 7.408 -21.405 1.00 98.31 890 GLU A N 1
ATOM 7013 C CA . GLU A 1 890 ? 3.188 8.185 -22.321 1.00 98.31 890 GLU A CA 1
ATOM 7014 C C . GLU A 1 890 ? 3.955 9.340 -22.980 1.00 98.31 890 GLU A C 1
ATOM 7016 O O . GLU A 1 890 ? 3.856 9.524 -24.184 1.00 98.31 890 GLU A O 1
ATOM 7021 N N . ASP A 1 891 ? 4.794 10.089 -22.256 1.00 98.06 891 ASP A N 1
ATOM 7022 C CA . ASP A 1 891 ? 5.576 11.177 -22.863 1.00 98.06 891 ASP A CA 1
ATOM 7023 C C . ASP A 1 891 ? 6.572 10.672 -23.922 1.00 98.06 891 ASP A C 1
ATOM 7025 O O . ASP A 1 891 ? 6.890 11.389 -24.870 1.00 98.06 891 ASP A O 1
ATOM 7029 N N . VAL A 1 892 ? 7.064 9.437 -23.774 1.00 97.81 892 VAL A N 1
ATOM 7030 C CA . VAL A 1 892 ? 7.852 8.747 -24.804 1.00 97.81 892 VAL A CA 1
ATOM 7031 C C . VAL A 1 892 ? 6.967 8.324 -25.977 1.00 97.81 892 VAL A C 1
ATOM 7033 O O . VAL A 1 892 ? 7.363 8.540 -27.121 1.00 97.81 892 VAL A O 1
ATOM 7036 N N . TRP A 1 893 ? 5.776 7.777 -25.712 1.00 97.06 893 TRP A N 1
ATOM 7037 C CA . TRP A 1 893 ? 4.817 7.362 -26.741 1.00 97.06 893 TRP A CA 1
ATOM 7038 C C . TRP A 1 893 ? 4.369 8.534 -27.626 1.00 97.06 893 TRP A C 1
ATOM 7040 O O . TRP A 1 893 ? 4.518 8.487 -28.843 1.00 97.06 893 TRP A O 1
ATOM 7050 N N . GLN A 1 894 ? 3.963 9.647 -27.008 1.00 96.00 894 GLN A N 1
ATOM 7051 C CA . GLN A 1 894 ? 3.570 10.898 -27.675 1.00 96.00 894 GLN A CA 1
ATOM 7052 C C . GLN A 1 894 ? 4.743 11.632 -28.372 1.00 96.00 894 GLN A C 1
ATOM 7054 O O . GLN A 1 894 ? 4.562 12.731 -28.892 1.00 96.00 894 GLN A O 1
ATOM 7059 N N . ASN A 1 895 ? 5.958 11.067 -28.366 1.00 96.06 895 ASN A N 1
ATOM 7060 C CA . ASN A 1 895 ? 7.128 11.563 -29.102 1.00 96.06 895 ASN A CA 1
ATOM 7061 C C . ASN A 1 895 ? 7.728 10.504 -30.057 1.00 96.06 895 ASN A C 1
ATOM 7063 O O . ASN A 1 895 ? 8.854 10.690 -30.532 1.00 96.06 895 ASN A O 1
ATOM 7067 N N . LEU A 1 896 ? 7.020 9.400 -30.336 1.00 94.19 896 LEU A N 1
ATOM 7068 C CA . LEU A 1 896 ? 7.472 8.394 -31.301 1.00 94.19 896 LEU A CA 1
ATOM 7069 C C . LEU A 1 896 ? 7.619 8.985 -32.718 1.00 94.19 896 LEU A C 1
ATOM 7071 O O . LEU A 1 896 ? 6.749 9.732 -33.162 1.00 94.19 896 LEU A O 1
ATOM 7075 N N . PRO A 1 897 ? 8.692 8.639 -33.457 1.00 91.69 897 PRO A N 1
ATOM 7076 C CA . PRO A 1 897 ? 8.907 9.120 -34.823 1.00 91.69 897 PRO A CA 1
ATOM 7077 C C . PRO A 1 897 ? 8.209 8.277 -35.910 1.00 91.69 897 PRO A C 1
ATOM 7079 O O . PRO A 1 897 ? 8.355 8.582 -37.091 1.00 91.69 897 PRO A O 1
ATOM 7082 N N . PHE A 1 898 ? 7.479 7.225 -35.533 1.00 91.25 898 PHE A N 1
ATOM 7083 C CA . PHE A 1 898 ? 6.743 6.329 -36.430 1.00 91.25 898 PHE A CA 1
ATOM 7084 C C . PHE A 1 898 ? 5.425 5.882 -35.782 1.00 91.25 898 PHE A C 1
ATOM 7086 O O . PHE A 1 898 ? 5.311 5.847 -34.555 1.00 91.25 898 PHE A O 1
ATOM 7093 N N . GLU A 1 899 ? 4.443 5.507 -36.600 1.00 90.12 899 GLU A N 1
ATOM 7094 C CA . GLU A 1 899 ? 3.181 4.931 -36.124 1.00 90.12 899 GLU A CA 1
ATOM 7095 C C . GLU A 1 899 ? 3.346 3.448 -35.764 1.00 90.12 899 GLU A C 1
ATOM 7097 O O . GLU A 1 899 ? 4.073 2.708 -36.430 1.00 90.12 899 GLU A O 1
ATOM 7102 N N . HIS A 1 900 ? 2.650 2.993 -34.718 1.00 90.62 900 HIS A N 1
ATOM 7103 C CA . HIS A 1 900 ? 2.605 1.583 -34.335 1.00 90.62 900 HIS A CA 1
ATOM 7104 C C . HIS A 1 900 ? 1.207 1.015 -34.589 1.00 90.62 900 HIS A C 1
ATOM 7106 O O . HIS A 1 900 ? 0.253 1.331 -33.873 1.00 90.62 900 HIS A O 1
ATOM 7112 N N . VAL A 1 901 ? 1.098 0.180 -35.622 1.00 89.81 901 VAL A N 1
ATOM 7113 C CA . VAL A 1 901 ? -0.127 -0.544 -35.975 1.00 89.81 901 VAL A CA 1
ATOM 7114 C C . VAL A 1 901 ? -0.234 -1.805 -35.115 1.00 89.81 901 VAL A C 1
ATOM 7116 O O . VAL A 1 901 ? 0.744 -2.530 -34.936 1.00 89.81 901 VAL A O 1
ATOM 7119 N N . MET A 1 902 ? -1.418 -2.048 -34.561 1.00 87.62 902 MET A N 1
ATOM 7120 C CA . MET A 1 902 ? -1.735 -3.199 -33.716 1.00 87.62 902 MET A CA 1
ATOM 7121 C C . MET A 1 902 ? -2.237 -4.392 -34.544 1.00 87.62 902 MET A C 1
ATOM 7123 O O . MET A 1 902 ? -2.515 -4.273 -35.734 1.00 87.62 902 MET A O 1
ATOM 7127 N N . GLU A 1 903 ? -2.381 -5.553 -33.900 1.00 82.06 903 GLU A N 1
ATOM 7128 C CA . GLU A 1 903 ? -2.814 -6.823 -34.521 1.00 82.06 903 GLU A CA 1
ATOM 7129 C C . GLU A 1 903 ? -4.175 -6.731 -35.243 1.00 82.06 903 GLU A C 1
ATOM 7131 O O . GLU A 1 903 ? -4.434 -7.486 -36.174 1.00 82.06 903 GLU A O 1
ATOM 7136 N N . ASP A 1 904 ? -5.034 -5.795 -34.827 1.00 83.19 904 ASP A N 1
ATOM 7137 C CA . ASP A 1 904 ? -6.349 -5.502 -35.418 1.00 83.19 904 ASP A CA 1
ATOM 7138 C C . ASP A 1 904 ? -6.303 -4.468 -36.566 1.00 83.19 904 ASP A C 1
ATOM 7140 O O . ASP A 1 904 ? -7.342 -4.074 -37.096 1.00 83.19 904 ASP A O 1
ATOM 7144 N N . GLY A 1 905 ? -5.108 -4.020 -36.963 1.00 86.44 905 GLY A N 1
ATOM 7145 C CA . GLY A 1 905 ? -4.896 -3.020 -38.010 1.00 86.44 905 GLY A CA 1
ATOM 7146 C C . GLY A 1 905 ? -5.109 -1.567 -37.569 1.00 86.44 905 GLY A C 1
ATOM 7147 O O . GLY A 1 905 ? -4.983 -0.668 -38.399 1.00 86.44 905 GLY A O 1
ATOM 7148 N N . SER A 1 906 ? -5.415 -1.303 -36.293 1.00 89.38 906 SER A N 1
ATOM 7149 C CA . SER A 1 906 ? -5.588 0.061 -35.773 1.00 89.38 906 SER A CA 1
ATOM 7150 C C . SER A 1 906 ? -4.295 0.639 -35.176 1.00 89.38 906 SER A C 1
ATOM 7152 O O . SER A 1 906 ? -3.438 -0.089 -34.676 1.00 89.38 906 SER A O 1
ATOM 7154 N N . VAL A 1 907 ? -4.122 1.964 -35.238 1.00 91.12 907 VAL A N 1
ATOM 7155 C CA . VAL A 1 907 ? -2.922 2.651 -34.721 1.00 91.12 907 VAL A CA 1
ATOM 7156 C C . VAL A 1 907 ? -3.046 2.888 -33.214 1.00 91.12 907 VAL A C 1
ATOM 7158 O O . VAL A 1 907 ? -4.004 3.517 -32.765 1.00 91.12 907 VAL A O 1
ATOM 7161 N N . ALA A 1 908 ? -2.055 2.436 -32.441 1.00 92.56 908 ALA A N 1
ATOM 7162 C CA . ALA A 1 908 ? -1.966 2.680 -31.001 1.00 92.56 908 ALA A CA 1
ATOM 7163 C C . ALA A 1 908 ? -1.645 4.157 -30.713 1.00 92.56 908 ALA A C 1
ATOM 7165 O O . ALA A 1 908 ? -0.548 4.638 -31.001 1.00 92.56 908 ALA A O 1
ATOM 7166 N N . ARG A 1 909 ? -2.592 4.885 -30.115 1.00 94.38 909 ARG A N 1
ATOM 7167 C CA . ARG A 1 909 ? -2.466 6.322 -29.816 1.00 94.38 909 ARG A CA 1
ATOM 7168 C C . ARG A 1 909 ? -1.912 6.594 -28.422 1.00 94.38 909 ARG A C 1
ATOM 7170 O O . ARG A 1 909 ? -1.386 7.681 -28.202 1.00 94.38 909 ARG A O 1
ATOM 7177 N N . PHE A 1 910 ? -2.016 5.631 -27.508 1.00 96.50 910 PHE A N 1
ATOM 7178 C CA . PHE A 1 910 ? -1.599 5.765 -26.110 1.00 96.50 910 PHE A CA 1
ATOM 7179 C C . PHE A 1 910 ? -0.753 4.581 -25.638 1.00 96.50 910 PHE A C 1
ATOM 7181 O O . PHE A 1 910 ? -0.981 3.442 -26.048 1.00 96.50 910 PHE A O 1
ATOM 7188 N N . ALA A 1 911 ? 0.175 4.825 -24.709 1.00 95.75 911 ALA A N 1
ATOM 7189 C CA . ALA A 1 911 ? 1.103 3.805 -24.203 1.00 95.75 911 ALA A CA 1
ATOM 7190 C C . ALA A 1 911 ? 0.405 2.575 -23.579 1.00 95.75 911 ALA A C 1
ATOM 7192 O O . ALA A 1 911 ? 0.968 1.481 -23.572 1.00 95.75 911 ALA A O 1
ATOM 7193 N N . PHE A 1 912 ? -0.822 2.750 -23.077 1.00 95.25 912 PHE A N 1
ATOM 7194 C CA . PHE A 1 912 ? -1.650 1.700 -22.470 1.00 95.25 912 PHE A CA 1
ATOM 7195 C C . PHE A 1 912 ? -2.617 1.000 -23.438 1.00 95.25 912 PHE A C 1
ATOM 7197 O O . PHE A 1 912 ? -3.270 0.043 -23.040 1.00 95.25 912 PHE A O 1
ATOM 7204 N N . GLU A 1 913 ? -2.708 1.422 -24.703 1.00 93.38 913 GLU A N 1
ATOM 7205 C CA . GLU A 1 913 ? -3.430 0.657 -25.739 1.00 93.38 913 GLU A CA 1
ATOM 7206 C C . GLU A 1 913 ? -2.601 -0.537 -26.251 1.00 93.38 913 GLU A C 1
ATOM 7208 O O . GLU A 1 913 ? -3.101 -1.394 -26.983 1.00 93.38 913 GLU A O 1
ATOM 7213 N N . LEU A 1 914 ? -1.338 -0.612 -25.825 1.00 89.12 914 LEU A N 1
ATOM 7214 C CA . LEU A 1 914 ? -0.432 -1.733 -26.022 1.00 89.12 914 LEU A CA 1
ATOM 7215 C C . LEU A 1 914 ? -0.720 -2.835 -25.000 1.00 89.12 914 LEU A C 1
ATOM 7217 O O . LEU A 1 914 ? -0.856 -2.568 -23.808 1.00 89.12 914 LEU A O 1
ATOM 7221 N N . LYS A 1 915 ? -0.694 -4.091 -25.443 1.00 91.06 915 LYS A N 1
ATOM 7222 C CA . LYS A 1 915 ? -0.579 -5.242 -24.538 1.00 91.06 915 LYS A CA 1
ATOM 7223 C C . LYS A 1 915 ? 0.841 -5.313 -23.955 1.00 91.06 915 LYS A C 1
ATOM 7225 O O . LYS A 1 915 ? 1.790 -4.749 -24.513 1.00 91.06 915 LYS A O 1
ATOM 7230 N N . TRP A 1 916 ? 1.007 -6.058 -22.863 1.00 94.94 916 TRP A N 1
ATOM 7231 C CA . TRP A 1 916 ? 2.320 -6.498 -22.381 1.00 94.94 916 TRP A CA 1
ATOM 7232 C C . TRP A 1 916 ? 3.126 -7.163 -23.521 1.00 94.94 916 TRP A C 1
ATOM 7234 O O . TRP A 1 916 ? 2.511 -7.794 -24.385 1.00 94.94 916 TRP A O 1
ATOM 7244 N N . PRO A 1 917 ? 4.471 -7.046 -23.576 1.00 93.69 917 PRO A N 1
ATOM 7245 C CA . PRO A 1 917 ? 5.259 -7.731 -24.600 1.00 93.69 917 PRO A CA 1
ATOM 7246 C C . PRO A 1 917 ? 4.984 -9.243 -24.613 1.00 93.69 917 PRO A C 1
ATOM 7248 O O . PRO A 1 917 ? 5.046 -9.904 -23.574 1.00 93.69 917 PRO A O 1
ATOM 7251 N N . ALA A 1 918 ? 4.666 -9.783 -25.790 1.00 89.94 918 ALA A N 1
ATOM 7252 C CA . ALA A 1 918 ? 4.586 -11.224 -25.995 1.00 89.94 918 ALA A CA 1
ATOM 7253 C C . ALA A 1 918 ? 6.000 -11.824 -25.958 1.00 89.94 918 ALA A C 1
ATOM 7255 O O . ALA A 1 918 ? 6.936 -11.201 -26.454 1.00 89.94 918 ALA A O 1
ATOM 7256 N N . VAL A 1 919 ? 6.144 -13.019 -25.379 1.00 92.31 919 VAL A N 1
ATOM 7257 C CA . VAL A 1 919 ? 7.457 -13.660 -25.213 1.00 92.31 919 VAL A CA 1
ATOM 7258 C C . VAL A 1 919 ? 8.013 -14.079 -26.569 1.00 92.31 919 VAL A C 1
ATOM 7260 O O . VAL A 1 919 ? 7.381 -14.858 -27.284 1.00 92.31 919 VAL A O 1
ATOM 7263 N N . ASN A 1 920 ? 9.206 -13.598 -26.916 1.00 93.31 920 ASN A N 1
ATOM 7264 C CA . ASN A 1 920 ? 9.855 -13.965 -28.168 1.00 93.31 920 ASN A CA 1
ATOM 7265 C C . ASN A 1 920 ? 10.761 -15.197 -28.002 1.00 93.31 920 ASN A C 1
ATOM 7267 O O . ASN A 1 920 ? 11.967 -15.093 -27.766 1.00 93.31 920 ASN A O 1
ATOM 7271 N N . GLU A 1 921 ? 10.180 -16.388 -28.176 1.00 93.75 921 GLU A N 1
ATOM 7272 C CA . GLU A 1 921 ? 10.909 -17.664 -28.098 1.00 93.75 921 GLU A CA 1
ATOM 7273 C C . GLU A 1 921 ? 12.129 -17.714 -29.033 1.00 93.75 921 GLU A C 1
ATOM 7275 O O . GLU A 1 921 ? 13.159 -18.278 -28.668 1.00 93.75 921 GLU A O 1
ATOM 7280 N N . LYS A 1 922 ? 12.063 -17.074 -30.211 1.00 93.69 922 LYS A N 1
ATOM 7281 C CA . LYS A 1 922 ? 13.181 -17.038 -31.167 1.00 93.69 922 LYS A CA 1
ATOM 7282 C C . LYS A 1 922 ? 14.366 -16.225 -30.641 1.00 93.69 922 LYS A C 1
ATOM 7284 O O . LYS A 1 922 ? 15.508 -16.588 -30.907 1.00 93.69 922 LYS A O 1
ATOM 7289 N N . TRP A 1 923 ? 14.112 -15.159 -29.880 1.00 94.62 923 TRP A N 1
ATOM 7290 C CA . TRP A 1 923 ? 15.169 -14.378 -29.231 1.00 94.62 923 TRP A CA 1
ATOM 7291 C C . TRP A 1 923 ? 15.781 -15.134 -28.048 1.00 94.62 923 TRP A C 1
ATOM 7293 O O . TRP A 1 923 ? 16.999 -15.097 -27.890 1.00 94.62 923 TRP A O 1
ATOM 7303 N N . LEU A 1 924 ? 14.975 -15.867 -27.266 1.00 92.44 924 LEU A N 1
ATOM 7304 C CA . LEU A 1 924 ? 15.464 -16.742 -26.186 1.00 92.44 924 LEU A CA 1
ATOM 7305 C C . LEU A 1 924 ? 16.254 -17.953 -26.704 1.00 92.44 924 LEU A C 1
ATOM 7307 O O . LEU A 1 924 ? 17.200 -18.383 -26.048 1.00 92.44 924 LEU A O 1
ATOM 7311 N N . ALA A 1 925 ? 15.920 -18.470 -27.889 1.00 92.38 925 ALA A N 1
ATOM 7312 C CA . ALA A 1 925 ? 16.581 -19.611 -28.525 1.00 92.38 925 ALA A CA 1
ATOM 7313 C C . ALA A 1 925 ? 18.000 -19.318 -29.070 1.00 92.38 925 ALA A C 1
ATOM 7315 O O . ALA A 1 925 ? 18.551 -20.127 -29.824 1.00 92.38 925 ALA A O 1
ATOM 7316 N N . MET A 1 926 ? 18.621 -18.190 -28.698 1.00 92.00 926 MET A N 1
ATOM 7317 C CA . MET A 1 926 ? 20.016 -17.906 -29.035 1.00 92.00 926 MET A CA 1
ATOM 7318 C C . MET A 1 926 ? 20.926 -19.046 -28.522 1.00 92.00 926 MET A C 1
ATOM 7320 O O . MET A 1 926 ? 20.866 -19.382 -27.338 1.00 92.00 926 MET A O 1
ATOM 7324 N N . PRO A 1 927 ? 21.788 -19.656 -29.364 1.00 91.81 927 PRO A N 1
ATOM 7325 C CA . PRO A 1 927 ? 22.573 -20.819 -28.958 1.00 91.81 927 PRO A CA 1
ATOM 7326 C C . PRO A 1 927 ? 23.431 -20.537 -27.722 1.00 91.81 927 PRO A C 1
ATOM 7328 O O . PRO A 1 927 ? 24.224 -19.598 -27.723 1.00 91.81 927 PRO A O 1
ATOM 7331 N N . MET A 1 928 ? 23.346 -21.382 -26.689 1.00 87.69 928 MET A N 1
ATOM 7332 C CA . MET A 1 928 ? 24.042 -21.140 -25.412 1.00 87.69 928 MET A CA 1
ATOM 7333 C C . MET A 1 928 ? 25.563 -20.950 -25.585 1.00 87.69 928 MET A C 1
ATOM 7335 O O . MET A 1 928 ? 26.162 -20.096 -24.942 1.00 87.69 928 MET A O 1
ATOM 7339 N N . LYS A 1 929 ? 26.172 -21.654 -26.551 1.00 84.88 929 LYS A N 1
ATOM 7340 C CA . LYS A 1 929 ? 27.583 -21.503 -26.965 1.00 84.88 929 LYS A CA 1
ATOM 7341 C C . LYS A 1 929 ? 27.968 -20.109 -27.503 1.00 84.88 929 LYS A C 1
ATOM 7343 O O . LYS A 1 929 ? 29.163 -19.791 -27.535 1.00 84.88 929 LYS A O 1
ATOM 7348 N N . ASP A 1 930 ? 26.991 -19.324 -27.956 1.00 86.12 930 ASP A N 1
ATOM 7349 C CA . ASP A 1 930 ? 27.131 -17.938 -28.408 1.00 86.12 930 ASP A CA 1
ATOM 7350 C C . ASP A 1 930 ? 26.892 -16.996 -27.212 1.00 86.12 930 ASP A C 1
ATOM 7352 O O . ASP A 1 930 ? 27.665 -16.064 -27.012 1.00 86.12 930 ASP A O 1
ATOM 7356 N N . VAL A 1 931 ? 25.888 -17.277 -26.367 1.00 88.19 931 VAL A N 1
ATOM 7357 C CA . VAL A 1 931 ? 25.578 -16.515 -25.136 1.00 88.19 931 VAL A CA 1
ATOM 7358 C C . VAL A 1 931 ? 26.734 -16.557 -24.127 1.00 88.19 931 VAL A C 1
ATOM 7360 O O . VAL A 1 931 ? 27.190 -15.516 -23.652 1.00 88.19 931 VAL A O 1
ATOM 7363 N N . ASP A 1 932 ? 27.266 -17.748 -23.839 1.00 85.31 932 ASP A N 1
ATOM 7364 C CA . ASP A 1 932 ? 28.429 -17.941 -22.966 1.00 85.31 932 ASP A CA 1
ATOM 7365 C C . ASP A 1 932 ? 29.672 -17.207 -23.486 1.00 85.31 932 ASP A C 1
ATOM 7367 O O . ASP A 1 932 ? 30.483 -16.726 -22.696 1.00 85.31 932 ASP A O 1
ATOM 7371 N N . PHE A 1 933 ? 29.807 -17.094 -24.810 1.00 84.19 933 PHE A N 1
ATOM 7372 C CA . PHE A 1 933 ? 30.921 -16.404 -25.451 1.00 84.19 933 PHE A CA 1
ATOM 7373 C C . PHE A 1 933 ? 30.734 -14.881 -25.463 1.00 84.19 933 PHE A C 1
ATOM 7375 O O . PHE A 1 933 ? 31.688 -14.153 -25.205 1.00 84.19 933 PHE A O 1
ATOM 7382 N N . TRP A 1 934 ? 29.511 -14.379 -25.647 1.00 88.75 934 TRP A N 1
ATOM 7383 C CA . TRP A 1 934 ? 29.211 -12.955 -25.476 1.00 88.75 934 TRP A CA 1
ATOM 7384 C C . TRP A 1 934 ? 29.480 -12.463 -24.052 1.00 88.75 934 TRP A C 1
ATOM 7386 O O . TRP A 1 934 ? 29.994 -11.356 -23.884 1.00 88.75 934 TRP A O 1
ATOM 7396 N N . ARG A 1 935 ? 29.225 -13.295 -23.032 1.00 87.19 935 ARG A N 1
ATOM 7397 C CA . ARG A 1 935 ? 29.652 -13.019 -21.651 1.00 87.19 935 ARG A CA 1
ATOM 7398 C C . ARG A 1 935 ? 31.176 -12.841 -21.570 1.00 87.19 935 ARG A C 1
ATOM 7400 O O . ARG A 1 935 ? 31.629 -11.799 -21.105 1.00 87.19 935 ARG A O 1
ATOM 7407 N N . THR A 1 936 ? 31.947 -13.776 -22.129 1.00 84.81 936 THR A N 1
ATOM 7408 C CA . THR A 1 936 ? 33.418 -13.690 -22.220 1.00 84.81 936 THR A CA 1
ATOM 7409 C C . THR A 1 936 ? 33.907 -12.445 -22.964 1.00 84.81 936 THR A C 1
ATOM 7411 O O . THR A 1 936 ? 34.884 -11.827 -22.550 1.00 84.81 936 THR A O 1
ATOM 7414 N N . ILE A 1 937 ? 33.227 -12.021 -24.032 1.00 87.88 937 ILE A N 1
ATOM 7415 C CA . ILE A 1 937 ? 33.563 -10.793 -24.768 1.00 87.88 937 ILE A CA 1
ATOM 7416 C C . ILE A 1 937 ? 33.270 -9.529 -23.941 1.00 87.88 937 ILE A C 1
ATOM 7418 O O . ILE A 1 937 ? 34.040 -8.569 -24.004 1.00 87.88 937 ILE A O 1
ATOM 7422 N N . LEU A 1 938 ? 32.212 -9.518 -23.123 1.00 89.69 938 LEU A N 1
ATOM 7423 C CA . LEU A 1 938 ? 31.924 -8.421 -22.189 1.00 89.69 938 LEU A CA 1
ATOM 7424 C C . LEU A 1 938 ? 32.926 -8.359 -21.024 1.00 89.69 938 LEU A C 1
ATOM 7426 O O . LEU A 1 938 ? 33.359 -7.268 -20.646 1.00 89.69 938 LEU A O 1
ATOM 7430 N N . GLU A 1 939 ? 33.327 -9.514 -20.493 1.00 88.12 939 GLU A N 1
ATOM 7431 C CA . GLU A 1 939 ? 34.380 -9.650 -19.480 1.00 88.12 939 GLU A CA 1
ATOM 7432 C C . GLU A 1 939 ? 35.723 -9.156 -20.046 1.00 88.12 939 GLU A C 1
ATOM 7434 O O . GLU A 1 939 ? 36.337 -8.244 -19.492 1.00 88.12 939 GLU A O 1
ATOM 7439 N N . LEU A 1 940 ? 36.118 -9.622 -21.234 1.00 89.31 940 LEU A N 1
ATOM 7440 C CA . LEU A 1 940 ? 37.315 -9.149 -21.934 1.00 89.31 940 LEU A CA 1
ATOM 7441 C C . LEU A 1 940 ? 37.258 -7.643 -22.249 1.00 89.31 940 LEU A C 1
ATOM 7443 O O . LEU A 1 940 ? 38.260 -6.946 -22.091 1.00 89.31 940 LEU A O 1
ATOM 7447 N N . ARG A 1 941 ? 36.087 -7.098 -22.613 1.00 91.62 941 ARG A N 1
ATOM 7448 C CA . ARG A 1 941 ? 35.887 -5.649 -22.806 1.00 91.62 941 ARG A CA 1
ATOM 7449 C C . ARG A 1 941 ? 36.141 -4.852 -21.524 1.00 91.62 941 ARG A C 1
ATOM 7451 O O . ARG A 1 941 ? 36.656 -3.737 -21.627 1.00 91.62 941 ARG A O 1
ATOM 7458 N N . SER A 1 942 ? 35.817 -5.378 -20.339 1.00 91.38 942 SER A N 1
ATOM 7459 C CA . SER A 1 942 ? 36.201 -4.752 -19.060 1.00 91.38 942 SER A CA 1
ATOM 7460 C C . SER A 1 942 ? 37.723 -4.656 -18.945 1.00 91.38 942 SER A C 1
ATOM 7462 O O . SER A 1 942 ? 38.257 -3.575 -18.690 1.00 91.38 942 SER A O 1
ATOM 7464 N N . GLU A 1 943 ? 38.431 -5.754 -19.199 1.00 92.50 943 GLU A N 1
ATOM 7465 C CA . GLU A 1 943 ? 39.879 -5.823 -18.992 1.00 92.50 943 GLU A CA 1
ATOM 7466 C C . GLU A 1 943 ? 40.657 -4.996 -20.021 1.00 92.50 943 GLU A C 1
ATOM 7468 O O . GLU A 1 943 ? 41.532 -4.218 -19.642 1.00 92.50 943 GLU A O 1
ATOM 7473 N N . VAL A 1 944 ? 40.262 -5.041 -21.298 1.00 94.06 944 VAL A N 1
ATOM 7474 C CA . VAL A 1 944 ? 40.789 -4.153 -22.349 1.00 94.06 944 VAL A CA 1
ATOM 7475 C C . VAL A 1 944 ? 40.602 -2.681 -21.958 1.00 94.06 944 VAL A C 1
ATOM 7477 O O . VAL A 1 944 ? 41.538 -1.892 -22.083 1.00 94.06 944 VAL A O 1
ATOM 7480 N N . ASN A 1 945 ? 39.450 -2.298 -21.392 1.00 94.38 945 ASN A N 1
ATOM 7481 C CA . ASN A 1 945 ? 39.237 -0.929 -20.910 1.00 94.38 945 ASN A CA 1
ATOM 7482 C C . ASN A 1 945 ? 40.158 -0.535 -19.740 1.00 94.38 945 ASN A C 1
ATOM 7484 O O . ASN A 1 945 ? 40.524 0.637 -19.651 1.00 94.38 945 ASN A O 1
ATOM 7488 N N . LYS A 1 946 ? 40.587 -1.472 -18.879 1.00 94.69 946 LYS A N 1
ATOM 7489 C CA . LYS A 1 946 ? 41.593 -1.194 -17.832 1.00 94.69 946 LYS A CA 1
ATOM 7490 C C . LYS A 1 946 ? 42.966 -0.900 -18.443 1.00 94.69 946 LYS A C 1
ATOM 7492 O O . LYS A 1 946 ? 43.601 0.076 -18.052 1.00 94.69 946 LYS A O 1
ATOM 7497 N N . VAL A 1 947 ? 43.411 -1.694 -19.424 1.00 95.75 947 VAL A N 1
ATOM 7498 C CA . VAL A 1 947 ? 44.713 -1.473 -20.089 1.00 95.75 947 VAL A CA 1
ATOM 7499 C C . VAL A 1 947 ? 44.698 -0.178 -20.913 1.00 95.75 947 VAL A C 1
ATOM 7501 O O . VAL A 1 947 ? 45.647 0.602 -20.841 1.00 95.75 947 VAL A O 1
ATOM 7504 N N . LEU A 1 948 ? 43.590 0.122 -21.604 1.00 95.56 948 LEU A N 1
ATOM 7505 C CA . LEU A 1 948 ? 43.381 1.408 -22.284 1.00 95.56 948 LEU A CA 1
ATOM 7506 C C . LEU A 1 948 ? 43.412 2.600 -21.311 1.00 95.56 948 LEU A C 1
ATOM 7508 O O . LEU A 1 948 ? 43.942 3.653 -21.658 1.00 95.56 948 LEU A O 1
ATOM 7512 N N . GLU A 1 949 ? 42.880 2.462 -20.093 1.00 95.62 949 GLU A N 1
ATOM 7513 C CA . GLU A 1 949 ? 42.950 3.529 -19.087 1.00 95.62 949 GLU A CA 1
ATOM 7514 C C . GLU A 1 949 ? 44.370 3.716 -18.535 1.00 95.62 949 GLU A C 1
ATOM 7516 O O . GLU A 1 949 ? 44.815 4.854 -18.389 1.00 95.62 949 GLU A O 1
ATOM 7521 N N . ASN A 1 950 ? 45.127 2.634 -18.326 1.00 94.69 950 ASN A N 1
ATOM 7522 C CA . ASN A 1 950 ? 46.550 2.721 -17.977 1.00 94.69 950 ASN A CA 1
ATOM 7523 C C . ASN A 1 950 ? 47.350 3.444 -19.077 1.00 94.69 950 ASN A C 1
ATOM 7525 O O . ASN A 1 950 ? 48.122 4.355 -18.776 1.00 94.69 950 ASN A O 1
ATOM 7529 N N . ALA A 1 951 ? 47.101 3.120 -20.351 1.00 94.38 951 ALA A N 1
ATOM 7530 C CA . ALA A 1 951 ? 47.712 3.797 -21.495 1.00 94.38 951 ALA A CA 1
ATOM 7531 C C . ALA A 1 951 ? 47.296 5.282 -21.612 1.00 94.38 951 ALA A C 1
ATOM 7533 O O . ALA A 1 951 ? 48.109 6.114 -22.024 1.00 94.38 951 ALA A O 1
ATOM 7534 N N . ARG A 1 952 ? 46.068 5.648 -21.202 1.00 95.75 952 ARG A N 1
ATOM 7535 C CA . ARG A 1 952 ? 45.622 7.052 -21.077 1.00 95.75 952 ARG A CA 1
ATOM 7536 C C . ARG A 1 952 ? 46.325 7.794 -19.939 1.00 95.75 952 ARG A C 1
ATOM 7538 O O . ARG A 1 952 ? 46.790 8.914 -20.142 1.00 95.75 952 ARG A O 1
ATOM 7545 N N . ILE A 1 953 ? 46.454 7.180 -18.761 1.00 94.88 953 ILE A N 1
ATOM 7546 C CA . ILE A 1 953 ? 47.179 7.750 -17.608 1.00 94.88 953 ILE A CA 1
ATOM 7547 C C . ILE A 1 953 ? 48.658 7.970 -17.961 1.00 94.88 953 ILE A C 1
ATOM 7549 O O . ILE A 1 953 ? 49.212 9.033 -17.680 1.00 94.88 953 ILE A O 1
ATOM 7553 N N . GLY A 1 954 ? 49.266 7.006 -18.655 1.00 92.31 954 GLY A N 1
ATOM 7554 C CA . GLY A 1 954 ? 50.615 7.088 -19.215 1.00 92.31 954 GLY A CA 1
ATOM 7555 C C . GLY A 1 954 ? 50.768 8.003 -20.439 1.00 92.31 954 GLY A C 1
ATOM 7556 O O . GLY A 1 954 ? 51.865 8.110 -20.980 1.00 92.31 954 GLY A O 1
ATOM 7557 N N . LYS A 1 955 ? 49.694 8.682 -20.875 1.00 94.19 955 LYS A N 1
ATOM 7558 C CA . LYS A 1 955 ? 49.644 9.612 -22.021 1.00 94.19 955 LYS A CA 1
ATOM 7559 C C . LYS A 1 955 ? 50.023 9.009 -23.382 1.00 94.19 955 LYS A C 1
ATOM 7561 O O . LYS A 1 955 ? 50.256 9.762 -24.327 1.00 94.19 955 LYS A O 1
ATOM 7566 N N . LEU A 1 956 ? 50.046 7.681 -23.522 1.00 93.06 956 LEU A N 1
ATOM 7567 C CA . LEU A 1 956 ? 50.280 7.036 -24.817 1.00 93.06 956 LEU A CA 1
ATOM 7568 C C . LEU A 1 956 ? 49.146 7.358 -25.797 1.00 93.06 956 LEU A C 1
ATOM 7570 O O . LEU A 1 956 ? 49.412 7.627 -26.965 1.00 93.06 956 LEU A O 1
ATOM 7574 N N . ILE A 1 957 ? 47.904 7.377 -25.313 1.00 95.44 957 ILE A N 1
ATOM 7575 C CA . ILE A 1 957 ? 46.681 7.657 -26.079 1.00 95.44 957 ILE A CA 1
ATOM 7576 C C . ILE A 1 957 ? 45.807 8.682 -25.339 1.00 95.44 957 ILE A C 1
ATOM 7578 O O . ILE A 1 957 ? 45.806 8.720 -24.111 1.00 95.44 957 ILE A O 1
ATOM 7582 N N . GLY A 1 958 ? 45.047 9.505 -26.064 1.00 91.38 958 GLY A N 1
ATOM 7583 C CA . GLY A 1 958 ? 43.998 10.368 -25.502 1.00 91.38 958 GLY A CA 1
ATOM 7584 C C . GLY A 1 958 ? 42.613 9.710 -25.537 1.00 91.38 958 GLY A C 1
ATOM 7585 O O . GLY A 1 958 ? 41.919 9.619 -24.523 1.00 91.38 958 GLY A O 1
ATOM 7586 N N . SER A 1 959 ? 42.215 9.222 -26.709 1.00 92.88 959 SER A N 1
ATOM 7587 C CA . SER A 1 959 ? 41.003 8.439 -26.969 1.00 92.88 959 SER A CA 1
ATOM 7588 C C . SER A 1 959 ? 41.316 6.943 -27.074 1.00 92.88 959 SER A C 1
ATOM 7590 O O . SER A 1 959 ? 42.409 6.567 -27.479 1.00 92.88 959 SER A O 1
ATOM 7592 N N . SER A 1 960 ? 40.343 6.064 -26.805 1.00 94.06 960 SER A N 1
ATOM 7593 C CA . SER A 1 960 ? 40.485 4.630 -27.126 1.00 94.06 960 SER A CA 1
ATOM 7594 C C . SER A 1 960 ? 40.596 4.384 -28.638 1.00 94.06 960 SER A C 1
ATOM 7596 O O . SER A 1 960 ? 41.252 3.440 -29.062 1.00 94.06 960 SER A O 1
ATOM 7598 N N . LEU A 1 961 ? 40.056 5.290 -29.463 1.00 95.75 961 LEU A N 1
ATOM 7599 C CA . LEU A 1 961 ? 40.246 5.267 -30.917 1.00 95.75 961 LEU A CA 1
ATOM 7600 C C . LEU A 1 961 ? 41.700 5.542 -31.344 1.00 95.75 961 LEU A C 1
ATOM 7602 O O . LEU A 1 961 ? 42.060 5.218 -32.465 1.00 95.75 961 LEU A O 1
ATOM 7606 N N . GLU A 1 962 ? 42.567 6.085 -30.486 1.00 96.06 962 GLU A N 1
ATOM 7607 C CA . GLU A 1 962 ? 44.004 6.211 -30.795 1.00 96.06 962 GLU A CA 1
ATOM 7608 C C . GLU A 1 962 ? 44.780 4.904 -30.554 1.00 96.06 962 GLU A C 1
ATOM 7610 O O . GLU A 1 962 ? 45.994 4.881 -30.753 1.00 96.06 962 GLU A O 1
ATOM 7615 N N . ALA A 1 963 ? 44.111 3.834 -30.108 1.00 96.75 963 ALA A N 1
ATOM 7616 C CA . ALA A 1 963 ? 44.740 2.580 -29.714 1.00 96.75 963 ALA A CA 1
ATOM 7617 C C . ALA A 1 963 ? 44.553 1.436 -30.722 1.00 96.75 963 ALA A C 1
ATOM 7619 O O . ALA A 1 963 ? 43.497 1.282 -31.350 1.00 96.75 963 ALA A O 1
ATOM 7620 N N . LYS A 1 964 ? 45.581 0.587 -30.763 1.00 96.50 964 LYS A N 1
ATOM 7621 C CA . LYS A 1 964 ? 45.569 -0.775 -31.295 1.00 96.50 964 LYS A CA 1
ATOM 7622 C C . LYS A 1 964 ? 45.674 -1.742 -30.121 1.00 96.50 964 LYS A C 1
ATOM 7624 O O . LYS A 1 964 ? 46.539 -1.570 -29.260 1.00 96.50 964 LYS A O 1
ATOM 7629 N N . VAL A 1 965 ? 44.774 -2.722 -30.069 1.00 96.38 965 VAL A N 1
ATOM 7630 C CA . VAL A 1 965 ? 44.741 -3.734 -29.002 1.00 96.38 965 VAL A CA 1
ATOM 7631 C C . VAL A 1 965 ? 45.237 -5.061 -29.554 1.00 96.38 965 VAL A C 1
ATOM 7633 O O . VAL A 1 965 ? 44.680 -5.574 -30.519 1.00 96.38 965 VAL A O 1
ATOM 7636 N N . TYR A 1 966 ? 46.249 -5.627 -28.914 1.00 94.69 966 TYR A N 1
ATOM 7637 C CA . TYR A 1 966 ? 46.738 -6.971 -29.189 1.00 94.69 966 TYR A CA 1
ATOM 7638 C C . TYR A 1 966 ? 46.112 -7.951 -28.197 1.00 94.69 966 TYR A C 1
ATOM 7640 O O . TYR A 1 966 ? 46.025 -7.652 -27.005 1.00 94.69 966 TYR A O 1
ATOM 7648 N N . LEU A 1 967 ? 45.682 -9.118 -28.672 1.00 93.50 967 LEU A N 1
ATOM 7649 C CA . LEU A 1 967 ? 45.101 -10.173 -27.842 1.00 93.50 967 LEU A CA 1
ATOM 7650 C C . LEU A 1 967 ? 45.734 -11.525 -28.165 1.00 93.50 967 LEU A C 1
ATOM 7652 O O . LEU A 1 967 ? 45.824 -11.907 -29.327 1.00 93.50 967 LEU A O 1
ATOM 7656 N N . HIS A 1 968 ? 46.079 -12.286 -27.130 1.00 90.62 968 HIS A N 1
ATOM 7657 C CA . HIS A 1 968 ? 46.430 -13.701 -27.246 1.00 90.62 968 HIS A CA 1
ATOM 7658 C C . HIS A 1 968 ? 45.675 -14.504 -26.187 1.00 90.62 968 HIS A C 1
ATOM 7660 O O . HIS A 1 968 ? 45.697 -14.138 -25.013 1.00 90.62 968 HIS A O 1
ATOM 7666 N N . ALA A 1 969 ? 45.042 -15.611 -26.574 1.00 88.50 969 ALA A N 1
ATOM 7667 C CA . ALA A 1 969 ? 44.378 -16.529 -25.653 1.00 88.50 969 ALA A CA 1
ATOM 7668 C C . ALA A 1 969 ? 45.109 -17.876 -25.640 1.00 88.50 969 ALA A C 1
ATOM 7670 O O . ALA A 1 969 ? 45.255 -18.505 -26.684 1.00 88.50 969 ALA A O 1
ATOM 7671 N N . THR A 1 970 ? 45.496 -18.367 -24.458 1.00 84.19 970 THR A N 1
ATOM 7672 C CA . THR A 1 970 ? 46.228 -19.644 -24.325 1.00 84.19 970 THR A CA 1
ATOM 7673 C C . THR A 1 970 ? 45.363 -20.880 -24.601 1.00 84.19 970 THR A C 1
ATOM 7675 O O . THR A 1 970 ? 45.846 -22.006 -24.524 1.00 84.19 970 THR A O 1
ATOM 7678 N N . ASN A 1 971 ? 44.065 -20.693 -24.850 1.00 83.62 971 ASN A N 1
ATOM 7679 C CA . ASN A 1 971 ? 43.109 -21.744 -25.172 1.00 83.62 971 ASN A CA 1
ATOM 7680 C C . ASN A 1 971 ? 42.720 -21.629 -26.647 1.00 83.62 971 ASN A C 1
ATOM 7682 O O . ASN A 1 971 ? 42.140 -20.624 -27.060 1.00 83.62 971 ASN A O 1
ATOM 7686 N N . ALA A 1 972 ? 43.003 -22.678 -27.422 1.00 82.19 972 ALA A N 1
ATOM 7687 C CA . ALA A 1 972 ? 42.774 -22.708 -28.864 1.00 82.19 972 ALA A CA 1
ATOM 7688 C C . ALA A 1 972 ? 41.308 -22.445 -29.260 1.00 82.19 972 ALA A C 1
ATOM 7690 O O . ALA A 1 972 ? 41.064 -21.791 -30.269 1.00 82.19 972 ALA A O 1
ATOM 7691 N N . ALA A 1 973 ? 40.324 -22.885 -28.466 1.00 80.94 973 ALA A N 1
ATOM 7692 C CA . ALA A 1 973 ? 38.912 -22.632 -28.760 1.00 80.94 973 ALA A CA 1
ATOM 7693 C C . ALA A 1 973 ? 38.532 -21.154 -28.552 1.00 80.94 973 ALA A C 1
ATOM 7695 O O . ALA A 1 973 ? 37.782 -20.590 -29.349 1.00 80.94 973 ALA A O 1
ATOM 7696 N N . THR A 1 974 ? 39.083 -20.507 -27.519 1.00 81.06 974 THR A N 1
ATOM 7697 C CA . THR A 1 974 ? 38.929 -19.060 -27.296 1.00 81.06 974 THR A CA 1
ATOM 7698 C C . THR A 1 974 ? 39.653 -18.263 -28.386 1.00 81.06 974 THR A C 1
ATOM 7700 O O . THR A 1 974 ? 39.088 -17.317 -28.929 1.00 81.06 974 THR A O 1
ATOM 7703 N N . LEU A 1 975 ? 40.873 -18.674 -28.754 1.00 84.88 975 LEU A N 1
ATOM 7704 C CA . LEU A 1 975 ? 41.684 -18.035 -29.792 1.00 84.88 975 LEU A CA 1
ATOM 7705 C C . LEU A 1 975 ? 40.988 -18.070 -31.161 1.00 84.88 975 LEU A C 1
ATOM 7707 O O . LEU A 1 975 ? 40.820 -17.023 -31.781 1.00 84.88 975 LEU A O 1
ATOM 7711 N N . LEU A 1 976 ? 40.506 -19.242 -31.591 1.00 84.88 976 LEU A N 1
ATOM 7712 C CA . LEU A 1 976 ? 39.789 -19.408 -32.861 1.00 84.88 976 LEU A CA 1
ATOM 7713 C C . LEU A 1 976 ? 38.530 -18.532 -32.934 1.00 84.88 976 LEU A C 1
ATOM 7715 O O . LEU A 1 976 ? 38.315 -17.866 -33.943 1.00 84.88 976 LEU A O 1
ATOM 7719 N N . LYS A 1 977 ? 37.735 -18.456 -31.857 1.00 82.50 977 LYS A N 1
ATOM 7720 C CA . LYS A 1 977 ? 36.555 -17.575 -31.811 1.00 82.50 977 LYS A CA 1
ATOM 7721 C C . LYS A 1 977 ? 36.914 -16.081 -31.832 1.00 82.50 977 LYS A C 1
ATOM 7723 O O . LYS A 1 977 ? 36.199 -15.288 -32.442 1.00 82.50 977 LYS A O 1
ATOM 7728 N N . LEU A 1 978 ? 38.017 -15.672 -31.199 1.00 86.69 978 LEU A N 1
ATOM 7729 C CA . LEU A 1 978 ? 38.512 -14.292 -31.302 1.00 86.69 978 LEU A CA 1
ATOM 7730 C C . LEU A 1 978 ? 38.976 -13.972 -32.731 1.00 86.69 978 LEU A C 1
ATOM 7732 O O . LEU A 1 978 ? 38.690 -12.888 -33.236 1.00 86.69 978 LEU A O 1
ATOM 7736 N N . GLN A 1 979 ? 39.627 -14.917 -33.415 1.00 86.56 979 GLN A N 1
ATOM 7737 C CA . GLN A 1 979 ? 39.993 -14.779 -34.828 1.00 86.56 979 GLN A CA 1
ATOM 7738 C C . GLN A 1 979 ? 38.765 -14.728 -35.751 1.00 86.56 979 GLN A C 1
ATOM 7740 O O . GLN A 1 979 ? 38.766 -13.946 -36.699 1.00 86.56 979 GLN A O 1
ATOM 7745 N N . GLU A 1 980 ? 37.717 -15.506 -35.462 1.00 84.00 980 GLU A N 1
ATOM 7746 C CA . GLU A 1 980 ? 36.427 -15.476 -36.164 1.00 84.00 980 GLU A CA 1
ATOM 7747 C C . GLU A 1 980 ? 35.767 -14.091 -36.047 1.00 84.00 980 GLU A C 1
ATOM 7749 O O . GLU A 1 980 ? 35.479 -13.464 -37.066 1.00 84.00 980 GLU A O 1
ATOM 7754 N N . MET A 1 981 ? 35.628 -13.544 -34.829 1.00 81.94 981 MET A N 1
ATOM 7755 C CA . MET A 1 981 ? 35.089 -12.188 -34.627 1.00 81.94 981 MET A CA 1
ATOM 7756 C C . MET A 1 981 ? 35.980 -11.095 -35.229 1.00 81.94 981 MET A C 1
ATOM 7758 O O . MET A 1 981 ? 35.479 -10.124 -35.793 1.00 81.94 981 MET A O 1
ATOM 7762 N N . SER A 1 982 ? 37.306 -11.237 -35.155 1.00 82.44 982 SER A N 1
ATOM 7763 C CA . SER A 1 982 ? 38.239 -10.287 -35.777 1.00 82.44 982 SER A CA 1
ATOM 7764 C C . SER A 1 982 ? 38.162 -10.286 -37.309 1.00 82.44 982 SER A C 1
ATOM 7766 O O . SER A 1 982 ? 38.607 -9.325 -37.933 1.00 82.44 982 SER A O 1
ATOM 7768 N N . LYS A 1 983 ? 37.611 -11.347 -37.912 1.00 79.88 983 LYS A N 1
ATOM 7769 C CA . LYS A 1 983 ? 37.399 -11.517 -39.358 1.00 79.88 983 LYS A CA 1
ATOM 7770 C C . LYS A 1 983 ? 35.905 -11.503 -39.723 1.00 79.88 983 LYS A C 1
ATOM 7772 O O . LYS A 1 983 ? 35.541 -11.955 -40.807 1.00 79.88 983 LYS A O 1
ATOM 7777 N N . ALA A 1 984 ? 35.037 -11.001 -38.835 1.00 79.88 984 ALA A N 1
ATOM 7778 C CA . ALA A 1 984 ? 33.590 -11.029 -39.029 1.00 79.88 984 ALA A CA 1
ATOM 7779 C C . ALA A 1 984 ? 33.173 -10.307 -40.321 1.00 79.88 984 ALA A C 1
ATOM 7781 O O . ALA A 1 984 ? 33.583 -9.174 -40.585 1.00 79.88 984 ALA A O 1
ATOM 7782 N N . ALA A 1 985 ? 32.319 -10.963 -41.113 1.00 72.19 985 ALA A N 1
ATOM 7783 C CA . ALA A 1 985 ? 31.900 -10.489 -42.435 1.00 72.19 985 ALA A CA 1
ATOM 7784 C C . ALA A 1 985 ? 31.022 -9.221 -42.404 1.00 72.19 985 ALA A C 1
ATOM 7786 O O . ALA A 1 985 ? 30.832 -8.584 -43.437 1.00 72.19 985 ALA A O 1
ATOM 7787 N N . ASN A 1 986 ? 30.498 -8.843 -41.233 1.00 81.88 986 ASN A N 1
ATOM 7788 C CA . ASN A 1 986 ? 29.806 -7.576 -41.019 1.00 81.88 986 ASN A CA 1
ATOM 7789 C C . ASN A 1 986 ? 30.625 -6.660 -40.091 1.00 81.88 986 ASN A C 1
ATOM 7791 O O . ASN A 1 986 ? 31.275 -7.114 -39.155 1.00 81.88 986 ASN A O 1
ATOM 7795 N N . ASP A 1 987 ? 30.547 -5.353 -40.336 1.00 83.31 987 ASP A N 1
ATOM 7796 C CA . ASP A 1 987 ? 31.283 -4.312 -39.603 1.00 83.31 987 ASP A CA 1
ATOM 7797 C C . ASP A 1 987 ? 30.825 -4.130 -38.140 1.00 83.31 987 ASP A C 1
ATOM 7799 O O . ASP A 1 987 ? 31.521 -3.463 -37.386 1.00 83.31 987 ASP A O 1
ATOM 7803 N N . ALA A 1 988 ? 29.688 -4.695 -37.709 1.00 89.62 988 ALA A N 1
ATOM 7804 C CA . ALA A 1 988 ? 29.155 -4.502 -36.354 1.00 89.62 988 ALA A CA 1
ATOM 7805 C C . ALA A 1 988 ? 29.710 -5.502 -35.320 1.00 89.62 988 ALA A C 1
ATOM 7807 O O . ALA A 1 988 ? 29.922 -5.119 -34.170 1.00 89.62 988 ALA A O 1
ATOM 7808 N N . ASP A 1 989 ? 29.980 -6.748 -35.724 1.00 90.44 989 ASP A N 1
ATOM 7809 C CA . ASP A 1 989 ? 30.508 -7.804 -34.843 1.00 90.44 989 ASP A CA 1
ATOM 7810 C C . ASP A 1 989 ? 32.043 -7.786 -34.694 1.00 90.44 989 ASP A C 1
ATOM 7812 O O . ASP A 1 989 ? 32.601 -8.551 -33.906 1.00 90.44 989 ASP A O 1
ATOM 7816 N N . GLN A 1 990 ? 32.748 -6.916 -35.427 1.00 90.88 990 GLN A N 1
ATOM 7817 C CA . GLN A 1 990 ? 34.210 -6.837 -35.374 1.00 90.88 990 GLN A CA 1
ATOM 7818 C C . GLN A 1 990 ? 34.708 -6.292 -34.025 1.00 90.88 990 GLN A C 1
ATOM 7820 O O . GLN A 1 990 ? 34.238 -5.269 -33.518 1.00 90.88 990 GLN A O 1
ATOM 7825 N N . LEU A 1 991 ? 35.713 -6.965 -33.453 1.00 92.31 991 LEU A N 1
ATOM 7826 C CA . LEU A 1 991 ? 36.207 -6.713 -32.092 1.00 92.31 991 LEU A CA 1
ATOM 7827 C C . LEU A 1 991 ? 36.625 -5.255 -31.832 1.00 92.31 991 LEU A C 1
ATOM 7829 O O . LEU A 1 991 ? 36.433 -4.757 -30.722 1.00 92.31 991 LEU A O 1
ATOM 7833 N N . HIS A 1 992 ? 37.148 -4.537 -32.834 1.00 92.06 992 HIS A N 1
ATOM 7834 C CA . HIS A 1 992 ? 37.549 -3.134 -32.665 1.00 92.06 992 HIS A CA 1
ATOM 7835 C C . HIS A 1 992 ? 36.349 -2.203 -32.436 1.00 92.06 992 HIS A C 1
ATOM 7837 O O . HIS A 1 992 ? 36.447 -1.283 -31.624 1.00 92.06 992 HIS A O 1
ATOM 7843 N N . ARG A 1 993 ? 35.174 -2.488 -33.023 1.00 91.44 993 ARG A N 1
ATOM 7844 C CA . ARG A 1 993 ? 33.924 -1.787 -32.665 1.00 91.44 993 ARG A CA 1
ATOM 7845 C C . ARG A 1 993 ? 33.523 -2.075 -31.225 1.00 91.44 993 ARG A C 1
ATOM 7847 O O . ARG A 1 993 ? 33.204 -1.150 -30.484 1.00 91.44 993 ARG A O 1
ATOM 7854 N N . ILE A 1 994 ? 33.573 -3.343 -30.821 1.00 93.31 994 ILE A N 1
ATOM 7855 C CA . ILE A 1 994 ? 33.141 -3.808 -29.495 1.00 93.31 994 ILE A CA 1
ATOM 7856 C C . ILE A 1 994 ? 33.988 -3.171 -28.380 1.00 93.31 994 ILE A C 1
ATOM 7858 O O . ILE A 1 994 ? 33.445 -2.706 -27.373 1.00 93.31 994 ILE A O 1
ATOM 7862 N N . PHE A 1 995 ? 35.308 -3.083 -28.568 1.00 94.25 995 PHE A N 1
ATOM 7863 C CA . PHE A 1 995 ? 36.219 -2.418 -27.628 1.00 94.25 995 PHE A CA 1
ATOM 7864 C C . PHE A 1 995 ? 36.316 -0.892 -27.823 1.00 94.25 995 PHE A C 1
ATOM 7866 O O . PHE A 1 995 ? 36.861 -0.207 -26.959 1.00 94.25 995 PHE A O 1
ATOM 7873 N N . ILE A 1 996 ? 35.731 -0.349 -28.897 1.00 95.00 996 ILE A N 1
ATOM 7874 C CA . ILE A 1 996 ? 35.756 1.075 -29.276 1.00 95.00 996 ILE A CA 1
ATOM 7875 C C . ILE A 1 996 ? 37.206 1.569 -29.459 1.00 95.00 996 ILE A C 1
ATOM 7877 O O . ILE A 1 996 ? 37.636 2.584 -28.898 1.00 95.00 996 ILE A O 1
ATOM 7881 N N . THR A 1 997 ? 37.964 0.816 -30.256 1.00 96.06 997 THR A N 1
ATOM 7882 C CA . THR A 1 997 ? 39.344 1.089 -30.682 1.00 96.06 997 THR A CA 1
ATOM 7883 C C . THR A 1 997 ? 39.428 1.101 -32.209 1.00 96.06 997 THR A C 1
ATOM 7885 O O . THR A 1 997 ? 38.505 0.655 -32.887 1.00 96.06 997 THR A O 1
ATOM 7888 N N . SER A 1 998 ? 40.512 1.631 -32.783 1.00 95.62 998 SER A N 1
ATOM 7889 C CA . SER A 1 998 ? 40.643 1.651 -34.253 1.00 95.62 998 SER A CA 1
ATOM 7890 C C . SER A 1 998 ? 41.024 0.295 -34.831 1.00 95.62 998 SER A C 1
ATOM 7892 O O . SER A 1 998 ? 40.639 -0.025 -35.951 1.00 95.62 998 SER A O 1
ATOM 7894 N N . GLN A 1 999 ? 41.791 -0.490 -34.075 1.00 94.69 999 GLN A N 1
ATOM 7895 C CA . GLN A 1 999 ? 42.327 -1.776 -34.505 1.00 94.69 999 GLN A CA 1
ATOM 7896 C C . GLN A 1 999 ? 42.324 -2.774 -33.343 1.00 94.69 999 GLN A C 1
ATOM 7898 O O . GLN A 1 999 ? 42.504 -2.403 -32.175 1.00 94.69 999 GLN A O 1
ATOM 7903 N N . VAL A 1 1000 ? 42.161 -4.048 -33.694 1.00 95.31 1000 VAL A N 1
ATOM 7904 C CA . VAL A 1 1000 ? 42.399 -5.213 -32.838 1.00 95.31 1000 VAL A CA 1
ATOM 7905 C C . VAL A 1 1000 ? 43.197 -6.220 -33.657 1.00 95.31 1000 VAL A C 1
ATOM 7907 O O . VAL A 1 1000 ? 42.892 -6.424 -34.830 1.00 95.31 1000 VAL A O 1
ATOM 7910 N N . GLU A 1 1001 ? 44.208 -6.831 -33.052 1.00 93.38 1001 GLU A N 1
ATOM 7911 C CA . GLU A 1 1001 ? 45.047 -7.853 -33.672 1.00 93.38 1001 GLU A CA 1
ATOM 7912 C C . GLU A 1 1001 ? 45.100 -9.087 -32.762 1.00 93.38 1001 GLU A C 1
ATOM 7914 O O . GLU A 1 1001 ? 45.317 -8.969 -31.554 1.00 93.38 1001 GLU A O 1
ATOM 7919 N N . ILE A 1 1002 ? 44.847 -10.270 -33.330 1.00 93.12 1002 ILE A N 1
ATOM 7920 C CA . ILE A 1 1002 ? 44.821 -11.537 -32.590 1.00 93.12 1002 ILE A CA 1
ATOM 7921 C C . ILE A 1 1002 ? 46.098 -12.310 -32.906 1.00 93.12 1002 ILE A C 1
ATOM 7923 O O . ILE A 1 1002 ? 46.310 -12.713 -34.046 1.00 93.12 1002 ILE A O 1
ATOM 7927 N N . LEU A 1 1003 ? 46.931 -12.507 -31.889 1.00 90.75 1003 LEU A N 1
ATOM 7928 C CA . LEU A 1 1003 ? 48.253 -13.111 -31.996 1.00 90.75 1003 LEU A CA 1
ATOM 7929 C C . LEU A 1 1003 ? 48.163 -14.632 -31.810 1.00 90.75 1003 LEU A C 1
ATOM 7931 O O . LEU A 1 1003 ? 47.673 -15.100 -30.779 1.00 90.75 1003 LEU A O 1
ATOM 7935 N N . ASP A 1 1004 ? 48.673 -15.407 -32.770 1.00 86.19 1004 ASP A N 1
ATOM 7936 C CA . ASP A 1 1004 ? 48.718 -16.877 -32.681 1.00 86.19 1004 ASP A CA 1
ATOM 7937 C C . ASP A 1 1004 ? 49.624 -17.372 -31.538 1.00 86.19 1004 ASP A C 1
ATOM 7939 O O . ASP A 1 1004 ? 49.344 -18.393 -30.910 1.00 86.19 1004 ASP A O 1
ATOM 7943 N N . SER A 1 1005 ? 50.680 -16.622 -31.218 1.00 84.81 1005 SER A N 1
ATOM 7944 C CA . SER A 1 1005 ? 51.591 -16.879 -30.101 1.00 84.81 1005 SER A CA 1
ATOM 7945 C C . SER A 1 1005 ? 52.102 -15.577 -29.480 1.00 84.81 1005 SER A C 1
ATOM 7947 O O . SER A 1 1005 ? 52.095 -14.518 -30.108 1.00 84.81 1005 SER A O 1
ATOM 7949 N N . LEU A 1 1006 ? 52.558 -15.659 -28.229 1.00 84.81 1006 LEU A N 1
ATOM 7950 C CA . LEU A 1 1006 ? 53.387 -14.623 -27.616 1.00 84.81 1006 LEU A CA 1
ATOM 7951 C C . LEU A 1 1006 ? 54.860 -14.952 -27.875 1.00 84.81 1006 LEU A C 1
ATOM 7953 O O . LEU A 1 1006 ? 55.268 -16.103 -27.719 1.00 84.81 1006 LEU A O 1
ATOM 7957 N N . ASN A 1 1007 ? 55.648 -13.938 -28.221 1.00 81.00 1007 ASN A N 1
ATOM 7958 C CA . ASN A 1 1007 ? 57.105 -13.967 -28.118 1.00 81.00 1007 ASN A CA 1
ATOM 7959 C C . ASN A 1 1007 ? 57.546 -12.851 -27.155 1.00 81.00 1007 ASN A C 1
ATOM 7961 O O . ASN A 1 1007 ? 56.837 -11.853 -26.999 1.00 81.00 1007 ASN A O 1
ATOM 7965 N N . ASP A 1 1008 ? 58.680 -13.030 -26.480 1.00 75.94 1008 ASP A N 1
ATOM 7966 C CA . ASP A 1 1008 ? 59.088 -12.118 -25.404 1.00 75.94 1008 ASP A CA 1
ATOM 7967 C C . ASP A 1 1008 ? 59.538 -10.738 -25.924 1.00 75.94 1008 ASP A C 1
ATOM 7969 O O . ASP A 1 1008 ? 59.403 -9.738 -25.220 1.00 75.94 1008 ASP A O 1
ATOM 7973 N N . GLU A 1 1009 ? 60.009 -10.659 -27.173 1.00 74.69 1009 GLU A N 1
ATOM 7974 C CA . GLU A 1 1009 ? 60.494 -9.424 -27.806 1.00 74.69 1009 GLU A CA 1
ATOM 7975 C C . GLU A 1 1009 ? 59.341 -8.445 -28.098 1.00 74.69 1009 GLU A C 1
ATOM 7977 O O . GLU A 1 1009 ? 59.341 -7.316 -27.611 1.00 74.69 1009 GLU A O 1
ATOM 7982 N N . MET A 1 1010 ? 58.289 -8.896 -28.787 1.00 75.06 1010 MET A N 1
ATOM 7983 C CA . MET A 1 1010 ? 57.079 -8.108 -29.067 1.00 75.06 1010 MET A CA 1
ATOM 7984 C C . MET A 1 1010 ? 56.310 -7.753 -27.784 1.00 75.06 1010 MET A C 1
ATOM 7986 O O . MET A 1 1010 ? 55.714 -6.679 -27.687 1.00 75.06 1010 MET A O 1
ATOM 7990 N N . VAL A 1 1011 ? 56.327 -8.631 -26.774 1.00 80.81 1011 VAL A N 1
ATOM 7991 C CA . VAL A 1 1011 ? 55.741 -8.336 -25.454 1.00 80.81 1011 VAL A CA 1
ATOM 7992 C C . VAL A 1 1011 ? 56.519 -7.226 -24.734 1.00 80.81 1011 VAL A C 1
ATOM 7994 O O . VAL A 1 1011 ? 55.898 -6.434 -24.025 1.00 80.81 1011 VAL A O 1
ATOM 7997 N N . ALA A 1 1012 ? 57.836 -7.117 -24.946 1.00 77.44 1012 ALA A N 1
ATOM 7998 C CA . ALA A 1 1012 ? 58.653 -6.014 -24.439 1.00 77.44 1012 ALA A CA 1
ATOM 7999 C C . ALA A 1 1012 ? 58.482 -4.706 -25.241 1.00 77.44 1012 ALA A C 1
ATOM 8001 O O . ALA A 1 1012 ? 58.567 -3.624 -24.657 1.00 77.44 1012 ALA A O 1
ATOM 8002 N N . GLU A 1 1013 ? 58.200 -4.776 -26.547 1.00 82.62 1013 GLU A N 1
ATOM 8003 C CA . GLU A 1 1013 ? 57.911 -3.594 -27.378 1.00 82.62 1013 GLU A CA 1
ATOM 8004 C C . GLU A 1 1013 ? 56.543 -2.949 -27.086 1.00 82.62 1013 GLU A C 1
ATOM 8006 O O . GLU A 1 1013 ? 56.360 -1.757 -27.346 1.00 82.62 1013 GLU A O 1
ATOM 8011 N N . ILE A 1 1014 ? 55.575 -3.694 -26.537 1.00 88.12 1014 ILE A N 1
ATOM 8012 C CA . ILE A 1 1014 ? 54.217 -3.199 -26.262 1.00 88.12 1014 ILE A CA 1
ATOM 8013 C C . ILE A 1 1014 ? 54.142 -2.597 -24.838 1.00 88.12 1014 ILE A C 1
ATOM 8015 O O . ILE A 1 1014 ? 54.069 -3.330 -23.849 1.00 88.12 1014 ILE A O 1
ATOM 8019 N N . PRO A 1 1015 ? 54.101 -1.253 -24.689 1.00 81.19 1015 PRO A N 1
ATOM 8020 C CA . PRO A 1 1015 ? 54.427 -0.570 -23.429 1.00 81.19 1015 PRO A CA 1
ATOM 8021 C C . PRO A 1 1015 ? 53.344 -0.653 -22.342 1.00 81.19 1015 PRO A C 1
ATOM 8023 O O . PRO A 1 1015 ? 53.605 -0.307 -21.191 1.00 81.19 1015 PRO A O 1
ATOM 8026 N N . TYR A 1 1016 ? 52.127 -1.081 -22.688 1.00 91.69 1016 TYR A N 1
ATOM 8027 C CA . TYR A 1 1016 ? 51.061 -1.364 -21.727 1.00 91.69 1016 TYR A CA 1
ATOM 8028 C C . TYR A 1 1016 ? 50.480 -2.733 -22.037 1.00 91.69 1016 TYR A C 1
ATOM 8030 O O . TYR A 1 1016 ? 49.834 -2.920 -23.067 1.00 91.69 1016 TYR A O 1
ATOM 8038 N N . SER A 1 1017 ? 50.675 -3.679 -21.126 1.00 91.38 1017 SER A N 1
ATOM 8039 C CA . SER A 1 1017 ? 50.069 -5.001 -21.214 1.00 91.38 1017 SER A CA 1
ATOM 8040 C C . SER A 1 1017 ? 49.536 -5.474 -19.862 1.00 91.38 1017 SER A C 1
ATOM 8042 O O . SER A 1 1017 ? 49.856 -4.919 -18.808 1.00 91.38 1017 SER A O 1
ATOM 8044 N N . ALA A 1 1018 ? 48.665 -6.477 -19.900 1.00 90.56 1018 ALA A N 1
ATOM 8045 C CA . ALA A 1 1018 ? 48.159 -7.185 -18.734 1.00 90.56 1018 ALA A CA 1
ATOM 8046 C C . ALA A 1 1018 ? 47.852 -8.640 -19.101 1.00 90.56 1018 ALA A C 1
ATOM 8048 O O . ALA A 1 1018 ? 47.484 -8.940 -20.237 1.00 90.56 1018 ALA A O 1
ATOM 8049 N N . GLN A 1 1019 ? 47.940 -9.541 -18.123 1.00 87.25 1019 GLN A N 1
ATOM 8050 C CA . GLN A 1 1019 ? 47.411 -10.895 -18.247 1.00 87.25 1019 GLN A CA 1
ATOM 8051 C C . GLN A 1 1019 ? 46.155 -11.022 -17.382 1.00 87.25 1019 GLN A C 1
ATOM 8053 O O . GLN A 1 1019 ? 46.183 -10.742 -16.185 1.00 87.25 1019 GLN A O 1
ATOM 8058 N N . HIS A 1 1020 ? 45.059 -11.441 -18.002 1.00 82.56 1020 HIS A N 1
ATOM 8059 C CA . HIS A 1 1020 ? 43.816 -11.816 -17.347 1.00 82.56 1020 HIS A CA 1
ATOM 8060 C C . HIS A 1 1020 ? 43.715 -13.345 -17.272 1.00 82.56 1020 HIS A C 1
ATOM 8062 O O . HIS A 1 1020 ? 44.176 -14.058 -18.167 1.00 82.56 1020 HIS A O 1
ATOM 8068 N N . SER A 1 1021 ? 43.108 -13.854 -16.205 1.00 76.94 1021 SER A N 1
ATOM 8069 C CA . SER A 1 1021 ? 42.855 -15.279 -16.007 1.00 76.94 1021 SER A CA 1
ATOM 8070 C C . SER A 1 1021 ? 41.518 -15.470 -15.306 1.00 76.94 1021 SER A C 1
ATOM 8072 O O . SER A 1 1021 ? 41.342 -14.987 -14.188 1.00 76.94 1021 SER A O 1
ATOM 8074 N N . ASP A 1 1022 ? 40.626 -16.207 -15.954 1.00 67.06 1022 ASP A N 1
ATOM 8075 C CA . ASP A 1 1022 ? 39.347 -16.661 -15.415 1.00 67.06 1022 ASP A CA 1
ATOM 8076 C C . ASP A 1 1022 ? 39.192 -18.160 -15.729 1.00 67.06 1022 ASP A C 1
ATOM 8078 O O . ASP A 1 1022 ? 39.643 -18.633 -16.780 1.00 67.06 1022 ASP A O 1
ATOM 8082 N N . ASP A 1 1023 ? 38.576 -18.903 -14.807 1.00 61.94 1023 ASP A N 1
ATOM 8083 C CA . ASP A 1 1023 ? 38.471 -20.369 -14.844 1.00 61.94 1023 ASP A CA 1
ATOM 8084 C C . ASP A 1 1023 ? 37.690 -20.902 -16.062 1.00 61.94 1023 ASP A C 1
ATOM 8086 O O . ASP A 1 1023 ? 37.831 -22.068 -16.432 1.00 61.94 1023 ASP A O 1
ATOM 8090 N N . LYS A 1 1024 ? 36.872 -20.058 -16.704 1.00 56.00 1024 LYS A N 1
ATOM 8091 C CA . LYS A 1 1024 ? 36.086 -20.375 -17.906 1.00 56.00 1024 LYS A CA 1
ATOM 8092 C C . LYS A 1 1024 ? 36.736 -19.827 -19.174 1.00 56.00 1024 LYS A C 1
ATOM 8094 O O . LYS A 1 1024 ? 36.693 -20.478 -20.215 1.00 56.00 1024 LYS A O 1
ATOM 8099 N N . VAL A 1 1025 ? 37.331 -18.636 -19.099 1.00 57.91 1025 VAL A N 1
ATOM 8100 C CA . VAL A 1 1025 ? 37.909 -17.935 -20.263 1.00 57.91 1025 VAL A CA 1
ATOM 8101 C C . VAL A 1 1025 ? 39.301 -18.463 -20.640 1.00 57.91 1025 VAL A C 1
ATOM 8103 O O . VAL A 1 1025 ? 39.691 -18.394 -21.809 1.00 57.91 1025 VAL A O 1
ATOM 8106 N N . SER A 1 1026 ? 40.016 -19.069 -19.681 1.00 65.56 1026 SER A N 1
ATOM 8107 C CA . SER A 1 1026 ? 41.462 -19.354 -19.736 1.00 65.56 1026 SER A CA 1
ATOM 8108 C C . SER A 1 1026 ? 42.320 -18.075 -19.692 1.00 65.56 1026 SER A C 1
ATOM 8110 O O . SER A 1 1026 ? 41.801 -16.966 -19.558 1.00 65.56 1026 SER A O 1
ATOM 8112 N N . LYS A 1 1027 ? 43.655 -18.203 -19.744 1.00 82.44 1027 LYS A N 1
ATOM 8113 C CA . LYS A 1 1027 ? 44.546 -17.034 -19.702 1.00 82.44 1027 LYS A CA 1
ATOM 8114 C C . LYS A 1 1027 ? 44.473 -16.257 -21.020 1.00 82.44 1027 LYS A C 1
ATOM 8116 O O . LYS A 1 1027 ? 44.721 -16.820 -22.087 1.00 82.44 1027 LYS A O 1
ATOM 8121 N N . ILE A 1 1028 ? 44.194 -14.959 -20.929 1.00 88.56 1028 ILE A N 1
ATOM 8122 C CA . ILE A 1 1028 ? 44.281 -14.012 -22.045 1.00 88.56 1028 ILE A CA 1
ATOM 8123 C C . ILE A 1 1028 ? 45.339 -12.962 -21.711 1.00 88.56 1028 ILE A C 1
ATOM 8125 O O . ILE A 1 1028 ? 45.302 -12.343 -20.650 1.00 88.56 1028 ILE A O 1
ATOM 8129 N N . TRP A 1 1029 ? 46.280 -12.748 -22.624 1.00 92.44 1029 TRP A N 1
ATOM 8130 C CA . TRP A 1 1029 ? 47.181 -11.602 -22.602 1.00 92.44 1029 TRP A CA 1
ATOM 8131 C C . TRP A 1 1029 ? 46.604 -10.480 -23.469 1.00 92.44 1029 TRP A C 1
ATOM 8133 O O . TRP A 1 1029 ? 46.076 -10.729 -24.555 1.00 92.44 1029 TRP A O 1
ATOM 8143 N N . ILE A 1 1030 ? 46.695 -9.252 -22.963 1.00 94.88 1030 ILE A N 1
ATOM 8144 C CA . ILE A 1 1030 ? 46.158 -8.033 -23.565 1.00 94.88 1030 ILE A CA 1
ATOM 8145 C C . ILE A 1 1030 ? 47.302 -7.029 -23.676 1.00 94.88 1030 ILE A C 1
ATOM 8147 O O . ILE A 1 1030 ? 47.898 -6.680 -22.659 1.00 94.88 1030 ILE A O 1
ATOM 8151 N N . GLY A 1 1031 ? 47.569 -6.528 -24.878 1.00 94.62 1031 GLY A N 1
ATOM 8152 C CA . GLY A 1 1031 ? 48.534 -5.462 -25.149 1.00 94.62 1031 GLY A CA 1
ATOM 8153 C C . GLY A 1 1031 ? 47.862 -4.225 -25.745 1.00 94.62 1031 GLY A C 1
ATOM 8154 O O . GLY A 1 1031 ? 46.866 -4.338 -26.457 1.00 94.62 1031 GLY A O 1
ATOM 8155 N N . VAL A 1 1032 ? 48.400 -3.034 -25.477 1.00 96.25 1032 VAL A N 1
ATOM 8156 C CA . VAL A 1 1032 ? 47.916 -1.757 -26.023 1.00 96.25 1032 VAL A CA 1
ATOM 8157 C C . VAL A 1 1032 ? 49.083 -0.932 -26.561 1.00 96.25 1032 VAL A C 1
ATOM 8159 O O . VAL A 1 1032 ? 49.997 -0.560 -25.823 1.00 96.25 1032 VAL A O 1
ATOM 8162 N N . ALA A 1 1033 ? 48.996 -0.585 -27.844 1.00 95.00 1033 ALA A N 1
ATOM 8163 C CA . ALA A 1 1033 ? 49.873 0.364 -28.524 1.00 95.00 1033 ALA A CA 1
ATOM 8164 C C . ALA A 1 1033 ? 49.049 1.505 -29.154 1.00 95.00 1033 ALA A C 1
ATOM 8166 O O . ALA A 1 1033 ? 47.818 1.536 -29.050 1.00 95.00 1033 ALA A O 1
ATOM 8167 N N . ARG A 1 1034 ? 49.716 2.448 -29.831 1.00 95.62 1034 ARG A N 1
ATOM 8168 C CA . ARG A 1 1034 ? 49.031 3.387 -30.734 1.00 95.62 1034 ARG A CA 1
ATOM 8169 C C . ARG A 1 1034 ? 48.496 2.660 -31.970 1.00 95.62 1034 ARG A C 1
ATOM 8171 O O . ARG A 1 1034 ? 49.048 1.643 -32.373 1.00 95.62 1034 ARG A O 1
ATOM 8178 N N . ALA A 1 1035 ? 47.424 3.194 -32.545 1.00 96.19 1035 ALA A N 1
ATOM 8179 C CA . ALA A 1 1035 ? 46.877 2.737 -33.815 1.00 96.19 1035 ALA A CA 1
ATOM 8180 C C . ALA A 1 1035 ? 47.746 3.162 -35.009 1.00 96.19 1035 ALA A C 1
ATOM 8182 O O . ALA A 1 1035 ? 48.306 4.261 -35.021 1.00 96.19 1035 ALA A O 1
ATOM 8183 N N . ASP A 1 1036 ? 47.816 2.293 -36.014 1.00 94.94 1036 ASP A N 1
ATOM 8184 C CA . ASP A 1 1036 ? 48.613 2.469 -37.223 1.00 94.94 1036 ASP A CA 1
ATOM 8185 C C . ASP A 1 1036 ? 47.943 3.448 -38.210 1.00 94.94 1036 ASP A C 1
ATOM 8187 O O . ASP A 1 1036 ? 46.720 3.465 -38.395 1.00 94.94 1036 ASP A O 1
ATOM 8191 N N . GLY A 1 1037 ? 48.761 4.232 -38.916 1.00 94.88 1037 GLY A N 1
ATOM 8192 C CA . GLY A 1 1037 ? 48.299 5.181 -39.931 1.00 94.88 1037 GLY A CA 1
ATOM 8193 C C . GLY A 1 1037 ? 47.750 6.495 -39.364 1.00 94.88 1037 GLY A C 1
ATOM 8194 O O . GLY A 1 1037 ? 48.139 6.944 -38.288 1.00 94.88 1037 GLY A O 1
ATOM 8195 N N . ASN A 1 1038 ? 46.868 7.151 -40.124 1.00 95.19 1038 ASN A N 1
ATOM 8196 C CA . ASN A 1 1038 ? 46.399 8.508 -39.833 1.00 95.19 1038 ASN A CA 1
ATOM 8197 C C . ASN A 1 1038 ? 44.932 8.533 -39.387 1.00 95.19 1038 ASN A C 1
ATOM 8199 O O . ASN A 1 1038 ? 44.139 7.652 -39.718 1.00 95.19 1038 ASN A O 1
ATOM 8203 N N . LYS A 1 1039 ? 44.553 9.578 -38.644 1.00 95.56 1039 LYS A N 1
ATOM 8204 C CA . LYS A 1 1039 ? 43.186 9.778 -38.150 1.00 95.56 1039 LYS A CA 1
ATOM 8205 C C . LYS A 1 1039 ? 42.235 10.185 -39.279 1.00 95.56 1039 LYS A C 1
ATOM 8207 O O . LYS A 1 1039 ? 42.432 11.225 -39.900 1.00 95.56 1039 LYS A O 1
ATOM 8212 N N . CYS A 1 1040 ? 41.140 9.451 -39.456 1.00 94.56 1040 CYS A N 1
ATOM 8213 C CA . CYS A 1 1040 ? 40.024 9.881 -40.296 1.00 94.56 1040 CYS A CA 1
ATOM 8214 C C . CYS A 1 1040 ? 39.235 11.012 -39.611 1.00 94.56 1040 CYS A C 1
ATOM 8216 O O . CYS A 1 1040 ? 38.757 10.861 -38.483 1.00 94.56 1040 CYS A O 1
ATOM 8218 N N . GLU A 1 1041 ? 39.038 12.143 -40.287 1.00 93.75 1041 GLU A N 1
ATOM 8219 C CA . GLU A 1 1041 ? 38.371 13.317 -39.700 1.00 93.75 1041 GLU A CA 1
ATOM 8220 C C . GLU A 1 1041 ? 36.867 13.121 -39.449 1.00 93.75 1041 GLU A C 1
ATOM 8222 O O . GLU A 1 1041 ? 36.313 13.763 -38.553 1.00 93.75 1041 GLU A O 1
ATOM 8227 N N . ARG A 1 1042 ? 36.212 12.217 -40.193 1.00 91.69 1042 ARG A N 1
ATOM 8228 C CA . ARG A 1 1042 ? 34.768 11.942 -40.072 1.00 91.69 1042 ARG A CA 1
ATOM 8229 C C . ARG A 1 1042 ? 34.427 10.957 -38.949 1.00 91.69 1042 ARG A C 1
ATOM 8231 O O . ARG A 1 1042 ? 33.511 11.223 -38.181 1.00 91.69 1042 ARG A O 1
ATOM 8238 N N . CYS A 1 1043 ? 35.148 9.837 -38.837 1.00 91.75 1043 CYS A N 1
ATOM 8239 C CA . CYS A 1 1043 ? 34.853 8.786 -37.845 1.00 91.75 1043 CYS A CA 1
ATOM 8240 C C . CYS A 1 1043 ? 35.821 8.730 -36.660 1.00 91.75 1043 CYS A C 1
ATOM 8242 O O . CYS A 1 1043 ? 35.588 7.972 -35.725 1.00 91.75 1043 CYS A O 1
ATOM 8244 N N . TRP A 1 1044 ? 36.930 9.470 -36.717 1.00 94.31 1044 TRP A N 1
ATOM 8245 C CA . TRP A 1 1044 ? 38.001 9.513 -35.711 1.00 94.31 1044 TRP A CA 1
ATOM 8246 C C . TRP A 1 1044 ? 38.727 8.190 -35.433 1.00 94.31 1044 TRP A C 1
ATOM 8248 O O . TRP A 1 1044 ? 39.620 8.177 -34.587 1.00 94.31 1044 TRP A O 1
ATOM 8258 N N . ASN A 1 1045 ? 38.412 7.124 -36.173 1.00 94.19 1045 ASN A N 1
ATOM 8259 C CA . ASN A 1 1045 ? 39.247 5.931 -36.247 1.00 94.19 1045 ASN A CA 1
ATOM 8260 C C . ASN A 1 1045 ? 40.533 6.258 -37.036 1.00 94.19 1045 ASN A C 1
ATOM 8262 O O . ASN A 1 1045 ? 40.529 7.111 -37.929 1.00 94.19 1045 ASN A O 1
ATOM 8266 N N . TYR A 1 1046 ? 41.617 5.564 -36.718 1.00 95.75 1046 TYR A N 1
ATOM 8267 C CA . TYR A 1 1046 ? 42.909 5.617 -37.392 1.00 95.75 1046 TYR A CA 1
ATOM 8268 C C . TYR A 1 1046 ? 42.990 4.503 -38.439 1.00 95.75 1046 TYR A C 1
ATOM 8270 O O . TYR A 1 1046 ? 42.444 3.417 -38.241 1.00 95.75 1046 TYR A O 1
ATOM 8278 N N . SER A 1 1047 ? 43.613 4.785 -39.582 1.00 94.31 1047 SER A N 1
ATOM 8279 C CA . SER A 1 1047 ? 43.792 3.813 -40.660 1.00 94.31 1047 SER A CA 1
ATOM 8280 C C . SER A 1 1047 ? 44.958 4.198 -41.570 1.00 94.31 1047 SER A C 1
ATOM 8282 O O . SER A 1 1047 ? 45.172 5.372 -41.880 1.00 94.31 1047 SER A O 1
ATOM 8284 N N . SER A 1 1048 ? 45.670 3.189 -42.069 1.00 93.69 1048 SER A N 1
ATOM 8285 C CA . SER A 1 1048 ? 46.697 3.316 -43.110 1.00 93.69 1048 SER A CA 1
ATOM 8286 C C . SER A 1 1048 ? 46.151 3.753 -44.479 1.00 93.69 1048 SER A C 1
ATOM 8288 O O . SER A 1 1048 ? 46.928 4.197 -45.316 1.00 93.69 1048 SER A O 1
ATOM 8290 N N . GLN A 1 1049 ? 44.833 3.680 -44.706 1.00 91.06 1049 GLN A N 1
ATOM 8291 C CA . GLN A 1 1049 ? 44.174 4.143 -45.940 1.00 91.06 1049 GLN A CA 1
ATOM 8292 C C . GLN A 1 1049 ? 43.855 5.650 -45.946 1.00 91.06 1049 GLN A C 1
ATOM 8294 O O . GLN A 1 1049 ? 43.392 6.183 -46.954 1.00 91.06 1049 GLN A O 1
ATOM 8299 N N . VAL A 1 1050 ? 44.054 6.356 -44.826 1.00 91.25 1050 VAL A N 1
ATOM 8300 C CA . VAL A 1 1050 ? 43.852 7.812 -44.775 1.00 91.25 1050 VAL A CA 1
ATOM 8301 C C . VAL A 1 1050 ? 44.991 8.489 -45.538 1.00 91.25 1050 VAL A C 1
ATOM 8303 O O . VAL A 1 1050 ? 46.144 8.473 -45.102 1.00 91.25 1050 VAL A O 1
ATOM 8306 N N . GLY A 1 1051 ? 44.637 9.053 -46.693 1.00 88.38 1051 GLY A N 1
ATOM 8307 C CA . GLY A 1 1051 ? 45.546 9.589 -47.708 1.00 88.38 1051 GLY A CA 1
ATOM 8308 C C . GLY A 1 1051 ? 45.356 8.958 -49.095 1.00 88.38 1051 GLY A C 1
ATOM 8309 O O . GLY A 1 1051 ? 45.813 9.528 -50.079 1.00 88.38 1051 GLY A O 1
ATOM 8310 N N . SER A 1 1052 ? 44.650 7.824 -49.205 1.00 90.44 1052 SER A N 1
ATOM 8311 C CA . SER A 1 1052 ? 44.464 7.098 -50.475 1.00 90.44 1052 SER A CA 1
ATOM 8312 C C . SER A 1 1052 ? 43.444 7.718 -51.443 1.00 90.44 1052 SER A C 1
ATOM 8314 O O . SER A 1 1052 ? 43.394 7.309 -52.599 1.00 90.44 1052 SER A O 1
ATOM 8316 N N . PHE A 1 1053 ? 42.638 8.687 -50.997 1.00 89.56 1053 PHE A N 1
ATOM 8317 C CA . PHE A 1 1053 ? 41.515 9.262 -51.751 1.00 89.56 1053 PHE A CA 1
ATOM 8318 C C . PHE A 1 1053 ? 41.769 10.756 -52.033 1.00 89.56 1053 PHE A C 1
ATOM 8320 O O . PHE A 1 1053 ? 41.593 11.564 -51.121 1.00 89.56 1053 PHE A O 1
ATOM 8327 N N . PRO A 1 1054 ? 42.188 11.167 -53.250 1.00 85.94 1054 PRO A N 1
ATOM 8328 C CA . PRO A 1 1054 ? 42.664 12.535 -53.512 1.00 85.94 1054 PRO A CA 1
ATOM 8329 C C . PRO A 1 1054 ? 41.652 13.656 -53.233 1.00 85.94 1054 PRO A C 1
ATOM 8331 O O . PRO A 1 1054 ? 42.037 14.752 -52.834 1.00 85.94 1054 PRO A O 1
ATOM 8334 N N . GLU A 1 1055 ? 40.361 13.383 -53.412 1.00 85.25 1055 GLU A N 1
ATOM 8335 C CA . GLU A 1 1055 ? 39.262 14.341 -53.213 1.00 85.25 1055 GLU A CA 1
ATOM 8336 C C . GLU A 1 1055 ? 38.944 14.548 -51.717 1.00 85.25 1055 GLU A C 1
ATOM 8338 O O . GLU A 1 1055 ? 38.580 15.638 -51.259 1.00 85.25 1055 GLU A O 1
ATOM 8343 N N . HIS A 1 1056 ? 39.175 13.501 -50.922 1.00 89.06 1056 HIS A N 1
ATOM 8344 C CA . HIS A 1 1056 ? 38.916 13.446 -49.488 1.00 89.06 1056 HIS A CA 1
ATOM 8345 C C . HIS A 1 1056 ? 40.090 12.794 -48.728 1.00 89.06 1056 HIS A C 1
ATOM 8347 O O . HIS A 1 1056 ? 39.910 11.775 -48.057 1.00 89.06 1056 HIS A O 1
ATOM 8353 N N . PRO A 1 1057 ? 41.300 13.393 -48.764 1.00 90.50 1057 PRO A N 1
ATOM 8354 C CA . PRO A 1 1057 ? 42.534 12.745 -48.300 1.00 90.50 1057 PRO A CA 1
ATOM 8355 C C . PRO A 1 1057 ? 42.572 12.497 -46.787 1.00 90.50 1057 PRO A C 1
ATOM 8357 O O . PRO A 1 1057 ? 43.399 11.736 -46.298 1.00 90.50 1057 PRO A O 1
ATOM 8360 N N . THR A 1 1058 ? 41.662 13.114 -46.033 1.00 93.19 1058 THR A N 1
ATOM 8361 C CA . THR A 1 1058 ? 41.504 12.947 -44.585 1.00 93.19 1058 THR A CA 1
ATOM 8362 C C . THR A 1 1058 ? 40.424 11.927 -44.190 1.00 93.19 1058 THR A C 1
ATOM 8364 O O . THR A 1 1058 ? 40.042 11.856 -43.018 1.00 93.19 1058 THR A O 1
ATOM 8367 N N . LEU A 1 1059 ? 39.923 11.123 -45.138 1.00 93.38 1059 LEU A N 1
ATOM 8368 C CA . LEU A 1 1059 ? 38.983 10.022 -44.897 1.00 93.38 1059 LEU A CA 1
ATOM 8369 C C . LEU A 1 1059 ? 39.641 8.645 -45.089 1.00 93.38 1059 LEU A C 1
ATOM 8371 O O . LEU A 1 1059 ? 40.560 8.479 -45.885 1.00 93.38 1059 LEU A O 1
ATOM 8375 N N . CYS A 1 1060 ? 39.148 7.646 -44.353 1.00 92.62 1060 CYS A N 1
ATOM 8376 C CA . CYS A 1 1060 ? 39.373 6.224 -44.640 1.00 92.62 1060 CYS A CA 1
ATOM 8377 C C . CYS A 1 1060 ? 38.266 5.693 -45.568 1.00 92.62 1060 CYS A C 1
ATOM 8379 O O . CYS A 1 1060 ? 37.205 6.316 -45.628 1.00 92.62 1060 CYS A O 1
ATOM 8381 N N . ALA A 1 1061 ? 38.464 4.537 -46.219 1.00 89.94 1061 ALA A N 1
ATOM 8382 C CA . ALA A 1 1061 ? 37.544 3.992 -47.234 1.00 89.94 1061 ALA A CA 1
ATOM 8383 C C . ALA A 1 1061 ? 36.065 4.019 -46.800 1.00 89.94 1061 ALA A C 1
ATOM 8385 O O . ALA A 1 1061 ? 35.279 4.765 -47.367 1.00 89.94 1061 ALA A O 1
ATOM 8386 N N . ARG A 1 1062 ? 35.727 3.386 -45.664 1.00 89.88 1062 ARG A N 1
ATOM 8387 C CA . ARG A 1 1062 ? 34.371 3.384 -45.063 1.00 89.88 1062 ARG A CA 1
ATOM 8388 C C . ARG A 1 1062 ? 33.726 4.773 -44.914 1.00 89.88 1062 ARG A C 1
ATOM 8390 O O . ARG A 1 1062 ? 32.506 4.883 -44.849 1.00 89.88 1062 ARG A O 1
ATOM 8397 N N . CYS A 1 1063 ? 34.521 5.834 -44.777 1.00 91.19 1063 CYS A N 1
ATOM 8398 C CA . CYS A 1 1063 ? 34.023 7.207 -44.720 1.00 91.19 1063 CYS A CA 1
ATOM 8399 C C . CYS A 1 1063 ? 34.021 7.912 -46.073 1.00 91.19 1063 CYS A C 1
ATOM 8401 O O . CYS A 1 1063 ? 33.171 8.776 -46.252 1.00 91.19 1063 CYS A O 1
ATOM 8403 N N . PHE A 1 1064 ? 34.940 7.571 -46.977 1.00 90.75 1064 PHE A N 1
ATOM 8404 C CA . PHE A 1 1064 ? 34.900 7.997 -48.372 1.00 90.75 1064 PHE A CA 1
ATOM 8405 C C . PHE A 1 1064 ? 33.607 7.492 -49.024 1.00 90.75 1064 PHE A C 1
ATOM 8407 O O . PHE A 1 1064 ? 32.785 8.313 -49.413 1.00 90.75 1064 PHE A O 1
ATOM 8414 N N . ASP A 1 1065 ? 33.353 6.181 -48.967 1.00 86.56 1065 ASP A N 1
ATOM 8415 C CA . ASP A 1 1065 ? 32.173 5.524 -49.548 1.00 86.56 1065 ASP A CA 1
ATOM 8416 C C . ASP A 1 1065 ? 30.852 6.184 -49.101 1.00 86.56 1065 ASP A C 1
ATOM 8418 O O . ASP A 1 1065 ? 29.932 6.372 -49.888 1.00 86.56 1065 ASP A O 1
ATOM 8422 N N . VAL A 1 1066 ? 30.744 6.579 -47.826 1.00 87.81 1066 VAL A N 1
ATOM 8423 C CA . VAL A 1 1066 ? 29.523 7.196 -47.267 1.00 87.81 1066 VAL A CA 1
ATOM 8424 C C . VAL A 1 1066 ? 29.368 8.681 -47.634 1.00 87.81 1066 VAL A C 1
ATOM 8426 O O . VAL A 1 1066 ? 28.253 9.199 -47.589 1.00 87.81 1066 VAL A O 1
ATOM 8429 N N . VAL A 1 1067 ? 30.457 9.377 -47.974 1.00 86.19 1067 VAL A N 1
ATOM 8430 C CA . VAL A 1 1067 ? 30.429 10.792 -48.386 1.00 86.19 1067 VAL A CA 1
ATOM 8431 C C . VAL A 1 1067 ? 30.234 10.915 -49.899 1.00 86.19 1067 VAL A C 1
ATOM 8433 O O . VAL A 1 1067 ? 29.397 11.704 -50.325 1.00 86.19 1067 VAL A O 1
ATOM 8436 N N . ASP A 1 1068 ? 30.938 10.100 -50.685 1.00 71.88 1068 ASP A N 1
ATOM 8437 C CA . ASP A 1 1068 ? 30.897 10.084 -52.154 1.00 71.88 1068 ASP A CA 1
ATOM 8438 C C . ASP A 1 1068 ? 29.528 9.628 -52.705 1.00 71.88 1068 ASP A C 1
ATOM 8440 O O . ASP A 1 1068 ? 29.031 10.141 -53.704 1.00 71.88 1068 ASP A O 1
ATOM 8444 N N . ILE A 1 1069 ? 28.839 8.728 -51.990 1.00 59.72 1069 ILE A N 1
ATOM 8445 C CA . ILE A 1 1069 ? 27.506 8.223 -52.371 1.00 59.72 1069 ILE A CA 1
ATOM 8446 C C . ILE A 1 1069 ? 26.364 9.215 -52.029 1.00 59.72 1069 ILE A C 1
ATOM 8448 O O . ILE A 1 1069 ? 25.208 8.965 -52.381 1.00 59.72 1069 ILE A O 1
ATOM 8452 N N . GLN A 1 1070 ? 26.621 10.359 -51.373 1.00 46.97 1070 GLN A N 1
ATOM 8453 C CA . GLN A 1 1070 ? 25.549 11.327 -51.089 1.00 46.97 1070 GLN A CA 1
ATOM 8454 C C . GLN A 1 1070 ? 25.103 12.086 -52.356 1.00 46.97 1070 GLN A C 1
ATOM 8456 O O . GLN A 1 1070 ? 25.901 12.818 -52.944 1.00 46.97 1070 GLN A O 1
ATOM 8461 N N . PRO A 1 1071 ? 23.819 12.005 -52.765 1.00 40.41 1071 PRO A N 1
ATOM 8462 C CA . PRO A 1 1071 ? 23.317 12.821 -53.861 1.00 40.41 1071 PRO A CA 1
ATOM 8463 C C . PRO A 1 1071 ? 23.292 14.302 -53.463 1.00 40.41 1071 PRO A C 1
ATOM 8465 O O . PRO A 1 1071 ? 22.944 14.655 -52.333 1.00 40.41 1071 PRO A O 1
ATOM 8468 N N . LEU A 1 1072 ? 23.609 15.178 -54.420 1.00 29.70 1072 LEU A N 1
ATOM 8469 C CA . LEU A 1 1072 ? 23.465 16.627 -54.255 1.00 29.70 1072 LEU A CA 1
ATOM 8470 C C . LEU A 1 1072 ? 22.023 16.989 -53.838 1.00 29.70 1072 LEU A C 1
ATOM 8472 O O . LEU A 1 1072 ? 21.074 16.358 -54.313 1.00 29.70 1072 LEU A O 1
ATOM 8476 N N . PRO A 1 1073 ? 21.836 18.000 -52.967 1.00 34.06 1073 PRO A N 1
ATOM 8477 C CA . PRO A 1 1073 ? 20.526 18.332 -52.418 1.00 34.06 1073 PRO A CA 1
ATOM 8478 C C . PRO A 1 1073 ? 19.530 18.696 -53.524 1.00 34.06 1073 PRO A C 1
ATOM 8480 O O . PRO A 1 1073 ? 19.857 19.434 -54.455 1.00 34.06 1073 PRO A O 1
ATOM 8483 N N . ALA A 1 1074 ? 18.303 18.187 -53.399 1.00 32.66 1074 ALA A N 1
ATOM 8484 C CA . ALA A 1 1074 ? 17.262 18.324 -54.410 1.00 32.66 1074 ALA A CA 1
ATOM 8485 C C . ALA A 1 1074 ? 16.881 19.796 -54.653 1.00 32.66 1074 ALA A C 1
ATOM 8487 O O . ALA A 1 1074 ? 16.127 20.403 -53.891 1.00 32.66 1074 ALA A O 1
ATOM 8488 N N . VAL A 1 1075 ? 17.378 20.362 -55.754 1.00 31.48 1075 VAL A N 1
ATOM 8489 C CA . VAL A 1 1075 ? 16.903 21.644 -56.283 1.00 31.48 1075 VAL A CA 1
ATOM 8490 C C . VAL A 1 1075 ? 15.520 21.418 -56.891 1.00 31.48 1075 VAL A C 1
ATOM 8492 O O . VAL A 1 1075 ? 15.358 20.580 -57.776 1.00 31.48 1075 VAL A O 1
ATOM 8495 N N . ALA A 1 1076 ? 14.518 22.164 -56.422 1.00 35.41 1076 ALA A N 1
ATOM 8496 C CA . ALA A 1 1076 ? 13.142 22.039 -56.891 1.00 35.41 1076 ALA A CA 1
ATOM 8497 C C . ALA A 1 1076 ? 12.984 22.566 -58.332 1.00 35.41 1076 ALA A C 1
ATOM 8499 O O . ALA A 1 1076 ? 12.730 23.746 -58.566 1.00 35.41 1076 ALA A O 1
ATOM 8500 N N . GLY A 1 1077 ? 13.140 21.668 -59.302 1.00 33.56 1077 GLY A N 1
ATOM 8501 C CA . GLY A 1 1077 ? 12.940 21.895 -60.731 1.00 33.56 1077 GLY A CA 1
ATOM 8502 C C . GLY A 1 1077 ? 13.164 20.589 -61.493 1.00 33.56 1077 GLY A C 1
ATOM 8503 O O . GLY A 1 1077 ? 13.968 19.768 -61.062 1.00 33.56 1077 GLY A O 1
ATOM 8504 N N . GLY A 1 1078 ? 12.440 20.368 -62.596 1.00 47.44 1078 GLY A N 1
ATOM 8505 C CA . GLY A 1 1078 ? 12.450 19.097 -63.339 1.00 47.44 1078 GLY A CA 1
ATOM 8506 C C . GLY A 1 1078 ? 13.823 18.741 -63.923 1.00 47.44 1078 GLY A C 1
ATOM 8507 O O . GLY A 1 1078 ? 14.137 19.107 -65.056 1.00 47.44 1078 GLY A O 1
ATOM 8508 N N . GLY A 1 1079 ? 14.646 18.050 -63.135 1.00 43.94 1079 GLY A N 1
ATOM 8509 C CA . GLY A 1 1079 ? 16.029 17.719 -63.460 1.00 43.94 1079 GLY A CA 1
ATOM 8510 C C . GLY A 1 1079 ? 16.156 16.495 -64.363 1.00 43.94 1079 GLY A C 1
ATOM 8511 O O . GLY A 1 1079 ? 15.470 15.493 -64.174 1.00 43.94 1079 GLY A O 1
ATOM 8512 N N . LYS A 1 1080 ? 17.080 16.560 -65.327 1.00 63.09 1080 LYS A N 1
ATOM 8513 C CA . LYS A 1 1080 ? 17.493 15.389 -66.111 1.00 63.09 1080 LYS A CA 1
ATOM 8514 C C . LYS A 1 1080 ? 18.522 14.586 -65.315 1.00 63.09 1080 LYS A C 1
ATOM 8516 O O . LYS A 1 1080 ? 19.535 15.147 -64.902 1.00 63.09 1080 LYS A O 1
ATOM 8521 N N . GLY A 1 1081 ? 18.255 13.302 -65.106 1.00 64.56 1081 GLY A N 1
ATOM 8522 C CA . GLY A 1 1081 ? 19.104 12.378 -64.355 1.00 64.56 1081 GLY A CA 1
ATOM 8523 C C . GLY A 1 1081 ? 19.905 11.427 -65.246 1.00 64.56 1081 GLY A C 1
ATOM 8524 O O . GLY A 1 1081 ? 19.612 11.262 -66.432 1.00 64.56 1081 GLY A O 1
ATOM 8525 N N . TYR A 1 1082 ? 20.891 10.763 -64.644 1.00 78.75 1082 TYR A N 1
ATOM 8526 C CA . TYR A 1 1082 ? 21.706 9.729 -65.280 1.00 78.75 1082 TYR A CA 1
ATOM 8527 C C . TYR A 1 1082 ? 21.821 8.518 -64.350 1.00 78.75 1082 TYR A C 1
ATOM 8529 O O . TYR A 1 1082 ? 22.151 8.679 -63.177 1.00 78.75 1082 TYR A O 1
ATOM 8537 N N . ALA A 1 1083 ? 21.610 7.318 -64.882 1.00 78.44 1083 ALA A N 1
ATOM 8538 C CA . ALA A 1 1083 ? 21.894 6.050 -64.220 1.00 78.44 1083 ALA A CA 1
ATOM 8539 C C . ALA A 1 1083 ? 23.002 5.346 -65.014 1.00 78.44 1083 ALA A C 1
ATOM 8541 O O . ALA A 1 1083 ? 22.769 4.940 -66.152 1.00 78.44 1083 ALA A O 1
ATOM 8542 N N . ARG A 1 1084 ? 24.216 5.267 -64.451 1.00 83.12 1084 ARG A N 1
ATOM 8543 C CA . ARG A 1 1084 ? 25.414 4.774 -65.153 1.00 83.12 1084 ARG A CA 1
ATOM 8544 C C . ARG A 1 1084 ? 26.395 4.026 -64.255 1.00 83.12 1084 ARG A C 1
ATOM 8546 O O . ARG A 1 1084 ? 26.346 4.175 -63.038 1.00 83.12 1084 ARG A O 1
ATOM 8553 N N . HIS A 1 1085 ? 27.293 3.259 -64.875 1.00 78.06 1085 HIS A N 1
ATOM 8554 C CA . HIS A 1 1085 ? 28.327 2.435 -64.228 1.00 78.06 1085 HIS A CA 1
ATOM 8555 C C . HIS A 1 1085 ? 27.770 1.326 -63.312 1.00 78.06 1085 HIS A C 1
ATOM 8557 O O . HIS A 1 1085 ? 28.445 0.857 -62.396 1.00 78.06 1085 HIS A O 1
ATOM 8563 N N . ILE A 1 1086 ? 26.538 0.875 -63.563 1.00 82.81 1086 ILE A N 1
ATOM 8564 C CA . ILE A 1 1086 ? 25.854 -0.135 -62.745 1.00 82.81 1086 ILE A CA 1
ATOM 8565 C C . ILE A 1 1086 ? 26.401 -1.529 -63.098 1.00 82.81 1086 ILE A C 1
ATOM 8567 O O . ILE A 1 1086 ? 26.653 -1.830 -64.269 1.00 82.81 1086 ILE A O 1
ATOM 8571 N N . ARG A 1 1087 ? 26.623 -2.387 -62.092 1.00 85.44 1087 ARG A N 1
ATOM 8572 C CA . ARG A 1 1087 ? 27.266 -3.707 -62.247 1.00 85.44 1087 ARG A CA 1
ATOM 8573 C C . ARG A 1 1087 ? 26.577 -4.782 -61.397 1.00 85.44 1087 ARG A C 1
ATOM 8575 O O . ARG A 1 1087 ? 26.856 -4.904 -60.209 1.00 85.44 1087 ARG A O 1
ATOM 8582 N N . PHE A 1 1088 ? 25.754 -5.619 -62.019 1.00 87.00 1088 PHE A N 1
ATOM 8583 C CA . PHE A 1 1088 ? 25.239 -6.855 -61.423 1.00 87.00 1088 PHE A CA 1
ATOM 8584 C C . PHE A 1 1088 ? 26.201 -8.004 -61.743 1.00 87.00 1088 PHE A C 1
ATOM 8586 O O . PHE A 1 1088 ? 26.552 -8.205 -62.908 1.00 87.00 1088 PHE A O 1
ATOM 8593 N N . ARG A 1 1089 ? 26.673 -8.739 -60.727 1.00 86.75 1089 ARG A N 1
ATOM 8594 C CA . ARG A 1 1089 ? 27.669 -9.813 -60.890 1.00 86.75 1089 ARG A CA 1
ATOM 8595 C C . ARG A 1 1089 ? 27.377 -11.004 -59.979 1.00 86.75 1089 ARG A C 1
ATOM 8597 O O . ARG A 1 1089 ? 27.095 -10.796 -58.805 1.00 86.75 1089 ARG A O 1
ATOM 8604 N N . ASN A 1 1090 ? 27.547 -12.224 -60.496 1.00 84.56 1090 ASN A N 1
ATOM 8605 C CA . ASN A 1 1090 ? 27.495 -13.484 -59.734 1.00 84.56 1090 ASN A CA 1
ATOM 8606 C C . ASN A 1 1090 ? 26.158 -13.716 -58.996 1.00 84.56 1090 ASN A C 1
ATOM 8608 O O . ASN A 1 1090 ? 26.149 -14.150 -57.844 1.00 84.56 1090 ASN A O 1
ATOM 8612 N N . VAL A 1 1091 ? 25.030 -13.407 -59.641 1.00 86.06 1091 VAL A N 1
ATOM 8613 C CA . VAL A 1 1091 ? 23.695 -13.488 -59.024 1.00 86.06 1091 VAL A CA 1
ATOM 8614 C C . VAL A 1 1091 ? 23.089 -14.874 -59.257 1.00 86.06 1091 VAL A C 1
ATOM 8616 O O . VAL A 1 1091 ? 23.004 -15.326 -60.396 1.00 86.06 1091 VAL A O 1
ATOM 8619 N N . ASP A 1 1092 ? 22.639 -15.535 -58.191 1.00 87.38 1092 ASP A N 1
ATOM 8620 C CA . ASP A 1 1092 ? 21.879 -16.789 -58.263 1.00 87.38 1092 ASP A CA 1
ATOM 8621 C C . ASP A 1 1092 ? 20.404 -16.514 -57.935 1.00 87.38 1092 ASP A C 1
ATOM 8623 O O . ASP A 1 1092 ? 20.092 -15.871 -56.931 1.00 87.38 1092 ASP A O 1
ATOM 8627 N N . MET A 1 1093 ? 19.497 -16.943 -58.808 1.00 86.19 1093 MET A N 1
ATOM 8628 C CA . MET A 1 1093 ? 18.072 -16.617 -58.773 1.00 86.19 1093 MET A CA 1
ATOM 8629 C C . MET A 1 1093 ? 17.230 -17.870 -58.554 1.00 86.19 1093 MET A C 1
ATOM 8631 O O . MET A 1 1093 ? 17.453 -18.902 -59.184 1.00 86.19 1093 MET A O 1
ATOM 8635 N N . LYS A 1 1094 ? 16.213 -17.785 -57.693 1.00 89.00 1094 LYS A N 1
ATOM 8636 C CA . LYS A 1 1094 ? 15.304 -18.904 -57.426 1.00 89.00 1094 LYS A CA 1
ATOM 8637 C C . LYS A 1 1094 ? 13.850 -18.466 -57.552 1.00 89.00 1094 LYS A C 1
ATOM 8639 O O . LYS A 1 1094 ? 13.360 -17.709 -56.723 1.00 89.00 1094 LYS A O 1
ATOM 8644 N N . ASN A 1 1095 ? 13.173 -18.980 -58.577 1.00 86.69 1095 ASN A N 1
ATOM 8645 C CA . ASN A 1 1095 ? 11.771 -18.705 -58.900 1.00 86.69 1095 ASN A CA 1
ATOM 8646 C C . ASN A 1 1095 ? 11.429 -17.196 -58.999 1.00 86.69 1095 ASN A C 1
ATOM 8648 O O . ASN A 1 1095 ? 10.402 -16.748 -58.494 1.00 86.69 1095 ASN A O 1
ATOM 8652 N N . VAL A 1 1096 ? 12.303 -16.397 -59.623 1.00 83.31 1096 VAL A N 1
ATOM 8653 C CA . VAL A 1 1096 ? 12.151 -14.928 -59.702 1.00 83.31 1096 VAL A CA 1
ATOM 8654 C C . VAL A 1 1096 ? 11.182 -14.523 -60.819 1.00 83.31 1096 VAL A C 1
ATOM 8656 O O . VAL A 1 1096 ? 11.278 -15.027 -61.934 1.00 83.31 1096 VAL A O 1
ATOM 8659 N N . GLN A 1 1097 ? 10.249 -13.604 -60.546 1.00 79.56 1097 GLN A N 1
ATOM 8660 C CA . GLN A 1 1097 ? 9.203 -13.221 -61.506 1.00 79.56 1097 GLN A CA 1
ATOM 8661 C C . GLN A 1 1097 ? 9.692 -12.262 -62.606 1.00 79.56 1097 GLN A C 1
ATOM 8663 O O . GLN A 1 1097 ? 9.427 -12.520 -63.774 1.00 79.56 1097 GLN A O 1
ATOM 8668 N N . ASN A 1 1098 ? 10.437 -11.206 -62.259 1.00 78.38 1098 ASN A N 1
ATOM 8669 C CA . ASN A 1 1098 ? 11.023 -10.248 -63.210 1.00 78.38 1098 ASN A CA 1
ATOM 8670 C C . ASN A 1 1098 ? 12.547 -10.168 -62.972 1.00 78.38 1098 ASN A C 1
ATOM 8672 O O . ASN A 1 1098 ? 12.997 -9.319 -62.204 1.00 78.38 1098 ASN A O 1
ATOM 8676 N N . PRO A 1 1099 ? 13.341 -11.094 -63.539 1.00 81.62 1099 PRO A N 1
ATOM 8677 C CA . PRO A 1 1099 ? 14.739 -11.313 -63.149 1.00 81.62 1099 PRO A CA 1
ATOM 8678 C C . PRO A 1 1099 ? 15.711 -10.227 -63.638 1.00 81.62 1099 PRO A C 1
ATOM 8680 O O . PRO A 1 1099 ? 16.574 -9.790 -62.882 1.00 81.62 1099 PRO A O 1
ATOM 8683 N N . ILE A 1 1100 ? 15.582 -9.774 -64.886 1.00 90.19 1100 ILE A N 1
ATOM 8684 C CA . ILE A 1 1100 ? 16.386 -8.693 -65.469 1.00 90.19 1100 ILE A CA 1
ATOM 8685 C C . ILE A 1 1100 ? 15.415 -7.758 -66.186 1.00 90.19 1100 ILE A C 1
ATOM 8687 O O . ILE A 1 1100 ? 14.743 -8.177 -67.125 1.00 90.19 1100 ILE A O 1
ATOM 8691 N N . PHE A 1 1101 ? 15.318 -6.500 -65.758 1.00 88.81 1101 PHE A N 1
ATOM 8692 C CA . PHE A 1 1101 ? 14.476 -5.512 -66.432 1.00 88.81 1101 PHE A CA 1
ATOM 8693 C C . PHE A 1 1101 ? 14.989 -4.080 -66.255 1.00 88.81 1101 PHE A C 1
ATOM 8695 O O . PHE A 1 1101 ? 15.736 -3.783 -65.322 1.00 88.81 1101 PHE A O 1
ATOM 8702 N N . ILE A 1 1102 ? 14.574 -3.203 -67.169 1.00 86.88 1102 ILE A N 1
ATOM 8703 C CA . ILE A 1 1102 ? 14.749 -1.746 -67.131 1.00 86.88 1102 ILE A CA 1
ATOM 8704 C C . ILE A 1 1102 ? 13.462 -1.150 -67.706 1.00 86.88 1102 ILE A C 1
ATOM 8706 O O . ILE A 1 1102 ? 13.123 -1.462 -68.844 1.00 86.88 1102 ILE A O 1
ATOM 8710 N N . ASP A 1 1103 ? 12.759 -0.288 -66.968 1.00 84.88 1103 ASP A N 1
ATOM 8711 C CA . ASP A 1 1103 ? 11.592 0.438 -67.491 1.00 84.88 1103 ASP A CA 1
ATOM 8712 C C . ASP A 1 1103 ? 11.746 1.949 -67.277 1.00 84.88 1103 ASP A C 1
ATOM 8714 O O . ASP A 1 1103 ? 11.821 2.431 -66.148 1.00 84.88 1103 ASP A O 1
ATOM 8718 N N . GLN A 1 1104 ? 11.814 2.700 -68.378 1.00 80.38 1104 GLN A N 1
ATOM 8719 C CA . GLN A 1 1104 ? 11.869 4.168 -68.392 1.00 80.38 1104 GLN A CA 1
ATOM 8720 C C . GLN A 1 1104 ? 10.486 4.817 -68.614 1.00 80.38 1104 GLN A C 1
ATOM 8722 O O . GLN A 1 1104 ? 10.420 6.041 -68.730 1.00 80.38 1104 GLN A O 1
ATOM 8727 N N . ASN A 1 1105 ? 9.404 4.028 -68.694 1.00 75.12 1105 ASN A N 1
ATOM 8728 C CA . ASN A 1 1105 ? 8.015 4.483 -68.890 1.00 75.12 1105 ASN A CA 1
ATOM 8729 C C . ASN A 1 1105 ? 7.163 4.351 -67.609 1.00 75.12 1105 ASN A C 1
ATOM 8731 O O . ASN A 1 1105 ? 5.940 4.526 -67.659 1.00 75.12 1105 ASN A O 1
ATOM 8735 N N . TYR A 1 1106 ? 7.807 4.025 -66.480 1.00 68.38 1106 TYR A N 1
ATOM 8736 C CA . TYR A 1 1106 ? 7.205 4.024 -65.148 1.00 68.38 1106 TYR A CA 1
ATOM 8737 C C . TYR A 1 1106 ? 6.624 5.406 -64.810 1.00 68.38 1106 TYR A C 1
ATOM 8739 O O . TYR A 1 1106 ? 7.188 6.436 -65.182 1.00 68.38 1106 TYR A O 1
ATOM 8747 N N . CYS A 1 1107 ? 5.485 5.421 -64.121 1.00 63.56 1107 CYS A N 1
ATOM 8748 C CA . CYS A 1 1107 ? 4.667 6.607 -63.895 1.00 63.56 1107 CYS A CA 1
ATOM 8749 C C . CYS A 1 1107 ? 3.862 6.440 -62.596 1.00 63.56 1107 CYS A C 1
ATOM 8751 O O . CYS A 1 1107 ? 3.514 5.315 -62.244 1.00 63.56 1107 CYS A O 1
ATOM 8753 N N . ASP A 1 1108 ? 3.488 7.534 -61.928 1.00 57.84 1108 ASP A N 1
ATOM 8754 C CA . ASP A 1 1108 ? 2.735 7.507 -60.654 1.00 57.84 1108 ASP A CA 1
ATOM 8755 C C . ASP A 1 1108 ? 1.245 7.110 -60.804 1.00 57.84 1108 ASP A C 1
ATOM 8757 O O . ASP A 1 1108 ? 0.442 7.284 -59.891 1.00 57.84 1108 ASP A O 1
ATOM 8761 N N . SER A 1 1109 ? 0.853 6.585 -61.968 1.00 60.59 1109 SER A N 1
ATOM 8762 C CA . SER A 1 1109 ? -0.492 6.085 -62.260 1.00 60.59 1109 SER A CA 1
ATOM 8763 C C . SER A 1 1109 ? -0.414 4.667 -62.814 1.00 60.59 1109 SER A C 1
ATOM 8765 O O . SER A 1 1109 ? 0.512 4.359 -63.561 1.00 60.59 1109 SER A O 1
ATOM 8767 N N . GLU A 1 1110 ? -1.425 3.836 -62.549 1.00 53.56 1110 GLU A N 1
ATOM 8768 C CA . GLU A 1 1110 ? -1.486 2.426 -62.987 1.00 53.56 1110 GLU A CA 1
ATOM 8769 C C . GLU A 1 1110 ? -1.407 2.211 -64.516 1.00 53.56 1110 GLU A C 1
ATOM 8771 O O . GLU A 1 1110 ? -1.293 1.077 -64.981 1.00 53.56 1110 GLU A O 1
ATOM 8776 N N . LYS A 1 1111 ? -1.473 3.281 -65.321 1.00 59.69 1111 LYS A N 1
ATOM 8777 C CA . LYS A 1 1111 ? -1.318 3.233 -66.779 1.00 59.69 1111 LYS A CA 1
ATOM 8778 C C . LYS A 1 1111 ? 0.093 3.696 -67.188 1.00 59.69 1111 LYS A C 1
ATOM 8780 O O . LYS A 1 1111 ? 0.470 4.819 -66.855 1.00 59.69 1111 LYS A O 1
ATOM 8785 N N . PRO A 1 1112 ? 0.864 2.882 -67.938 1.00 60.22 1112 PRO A N 1
ATOM 8786 C CA . PRO A 1 1112 ? 2.228 3.224 -68.351 1.00 60.22 1112 PRO A CA 1
ATOM 8787 C C . PRO A 1 1112 ? 2.279 4.404 -69.336 1.00 60.22 1112 PRO A C 1
ATOM 8789 O O . PRO A 1 1112 ? 1.492 4.497 -70.280 1.00 60.22 1112 PRO A O 1
ATOM 8792 N N . CYS A 1 1113 ? 3.254 5.294 -69.143 1.00 66.94 1113 CYS A N 1
ATOM 8793 C CA . CYS A 1 1113 ? 3.320 6.612 -69.782 1.00 66.94 1113 CYS A CA 1
ATOM 8794 C C . CYS A 1 1113 ? 4.162 6.631 -71.076 1.00 66.94 1113 CYS A C 1
ATOM 8796 O O . CYS A 1 1113 ? 5.075 7.443 -71.216 1.00 66.94 1113 CYS A O 1
ATOM 8798 N N . TYR A 1 1114 ? 3.851 5.760 -72.046 1.00 61.28 1114 TYR A N 1
ATOM 8799 C CA . TYR A 1 1114 ? 4.664 5.531 -73.262 1.00 61.28 1114 TYR A CA 1
ATOM 8800 C C . TYR A 1 1114 ? 4.957 6.759 -74.154 1.00 61.28 1114 TYR A C 1
ATOM 8802 O O . TYR A 1 1114 ? 5.839 6.687 -75.013 1.00 61.28 1114 TYR A O 1
ATOM 8810 N N . GLU A 1 1115 ? 4.224 7.864 -73.993 1.00 59.62 1115 GLU A N 1
ATOM 8811 C CA . GLU A 1 1115 ? 4.411 9.103 -74.767 1.00 59.62 1115 GLU A CA 1
ATOM 8812 C C . GLU A 1 1115 ? 5.173 10.205 -74.010 1.00 59.62 1115 GLU A C 1
ATOM 8814 O O . GLU A 1 1115 ? 5.578 11.202 -74.613 1.00 59.62 1115 GLU A O 1
ATOM 8819 N N . GLN A 1 1116 ? 5.418 10.043 -72.705 1.00 64.88 1116 GLN A N 1
ATOM 8820 C CA . GLN A 1 1116 ? 6.203 11.014 -71.943 1.00 64.88 1116 GLN A CA 1
ATOM 8821 C C . GLN A 1 1116 ? 7.705 10.857 -72.227 1.00 64.88 1116 GLN A C 1
ATOM 8823 O O . GLN A 1 1116 ? 8.233 9.754 -72.394 1.00 64.88 1116 GLN A O 1
ATOM 8828 N N . LYS A 1 1117 ? 8.429 11.983 -72.270 1.00 64.94 1117 LYS A N 1
ATOM 8829 C CA . LYS A 1 1117 ? 9.891 11.949 -72.368 1.00 64.94 1117 LYS A CA 1
ATOM 8830 C C . LYS A 1 1117 ? 10.484 11.563 -71.020 1.00 64.94 1117 LYS A C 1
ATOM 8832 O O . LYS A 1 1117 ? 10.315 12.305 -70.056 1.00 64.94 1117 LYS A O 1
ATOM 8837 N N . SER A 1 1118 ? 11.223 10.456 -70.971 1.00 72.38 1118 SER A N 1
ATOM 8838 C CA . SER A 1 1118 ? 11.951 10.084 -69.758 1.00 72.38 1118 SER A CA 1
ATOM 8839 C C . SER A 1 1118 ? 12.973 11.166 -69.407 1.00 72.38 1118 SER A C 1
ATOM 8841 O O . SER A 1 1118 ? 13.725 11.632 -70.266 1.00 72.38 1118 SER A O 1
ATOM 8843 N N . ALA A 1 1119 ? 13.007 11.565 -68.138 1.00 73.69 1119 ALA A N 1
ATOM 8844 C CA . ALA A 1 1119 ? 14.002 12.501 -67.626 1.00 73.69 1119 ALA A CA 1
ATOM 8845 C C . ALA A 1 1119 ? 15.350 11.823 -67.312 1.00 73.69 1119 ALA A C 1
ATOM 8847 O O . ALA A 1 1119 ? 16.318 12.522 -67.026 1.00 73.69 1119 ALA A O 1
ATOM 8848 N N . MET A 1 1120 ? 15.431 10.488 -67.353 1.00 73.81 1120 MET A N 1
ATOM 8849 C CA . MET A 1 1120 ? 16.599 9.716 -66.923 1.00 73.81 1120 MET A CA 1
ATOM 8850 C C . MET A 1 1120 ? 17.264 9.001 -68.102 1.00 73.81 1120 MET A C 1
ATOM 8852 O O . MET A 1 1120 ? 16.657 8.115 -68.700 1.00 73.81 1120 MET A O 1
ATOM 8856 N N . LEU A 1 1121 ? 18.524 9.332 -68.400 1.00 82.25 1121 LEU A N 1
ATOM 8857 C CA . LEU A 1 1121 ? 19.352 8.537 -69.312 1.00 82.25 1121 LEU A CA 1
ATOM 8858 C C . LEU A 1 1121 ? 19.940 7.339 -68.559 1.00 82.25 1121 LEU A C 1
ATOM 8860 O O . LEU A 1 1121 ? 20.604 7.519 -67.539 1.00 82.25 1121 LEU A O 1
ATOM 8864 N N . VAL A 1 1122 ? 19.721 6.130 -69.073 1.00 86.50 1122 VAL A N 1
ATOM 8865 C CA . VAL A 1 1122 ? 20.365 4.906 -68.577 1.00 86.50 1122 VAL A CA 1
ATOM 8866 C C . VAL A 1 1122 ? 21.507 4.552 -69.528 1.00 86.50 1122 VAL A C 1
ATOM 8868 O O . VAL A 1 1122 ? 21.268 4.353 -70.718 1.00 86.50 1122 VAL A O 1
ATOM 8871 N N . SER A 1 1123 ? 22.738 4.471 -69.028 1.00 87.38 1123 SER A N 1
ATOM 8872 C CA . SER A 1 1123 ? 23.894 4.017 -69.810 1.00 87.38 1123 SER A CA 1
ATOM 8873 C C . SER A 1 1123 ? 24.800 3.096 -68.991 1.00 87.38 1123 SER A C 1
ATOM 8875 O O . SER A 1 1123 ? 24.629 2.980 -67.782 1.00 87.38 1123 SER A O 1
ATOM 8877 N N . ASP A 1 1124 ? 25.760 2.428 -69.629 1.00 85.06 1124 ASP A N 1
ATOM 8878 C CA . ASP A 1 1124 ? 26.801 1.609 -68.992 1.00 85.06 1124 ASP A CA 1
ATOM 8879 C C . ASP A 1 1124 ? 26.308 0.736 -67.812 1.00 85.06 1124 ASP A C 1
ATOM 8881 O O . ASP A 1 1124 ? 26.718 0.902 -66.656 1.00 85.06 1124 ASP A O 1
ATOM 8885 N N . VAL A 1 1125 ? 25.411 -0.210 -68.102 1.00 88.56 1125 VAL A N 1
ATOM 8886 C CA . VAL A 1 1125 ? 24.923 -1.214 -67.140 1.00 88.56 1125 VAL A CA 1
ATOM 8887 C C . VAL A 1 1125 ? 25.463 -2.581 -67.546 1.00 88.56 1125 VAL A C 1
ATOM 8889 O O . VAL A 1 1125 ? 25.227 -3.012 -68.666 1.00 88.56 1125 VAL A O 1
ATOM 8892 N N . THR A 1 1126 ? 26.158 -3.297 -66.661 1.00 85.38 1126 THR A N 1
ATOM 8893 C CA . THR A 1 1126 ? 26.585 -4.687 -66.911 1.00 85.38 1126 THR A CA 1
ATOM 8894 C C . THR A 1 1126 ? 25.794 -5.662 -66.055 1.00 85.38 1126 THR A C 1
ATOM 8896 O O . THR A 1 1126 ? 25.738 -5.499 -64.836 1.00 85.38 1126 THR A O 1
ATOM 8899 N N . TYR A 1 1127 ? 25.301 -6.729 -66.675 1.00 89.19 1127 TYR A N 1
ATOM 8900 C CA . TYR A 1 1127 ? 24.848 -7.947 -66.014 1.00 89.19 1127 TYR A CA 1
ATOM 8901 C C . TYR A 1 1127 ? 25.836 -9.067 -66.368 1.00 89.19 1127 TYR A C 1
ATOM 8903 O O . TYR A 1 1127 ? 26.016 -9.361 -67.548 1.00 89.19 1127 TYR A O 1
ATOM 8911 N N . LYS A 1 1128 ? 26.504 -9.661 -65.369 1.00 87.31 1128 LYS A N 1
ATOM 8912 C CA . LYS A 1 1128 ? 27.481 -10.748 -65.560 1.00 87.31 1128 LYS A CA 1
ATOM 8913 C C . LYS A 1 1128 ? 27.212 -11.946 -64.651 1.00 87.31 1128 LYS A C 1
ATOM 8915 O O . LYS A 1 1128 ? 27.057 -11.760 -63.445 1.00 87.31 1128 LYS A O 1
ATOM 8920 N N . ASN A 1 1129 ? 27.282 -13.164 -65.190 1.00 84.50 1129 ASN A N 1
ATOM 8921 C CA . ASN A 1 1129 ? 27.171 -14.419 -64.434 1.00 84.50 1129 ASN A CA 1
ATOM 8922 C C . ASN A 1 1129 ? 25.906 -14.425 -63.562 1.00 84.50 1129 ASN A C 1
ATOM 8924 O O . ASN A 1 1129 ? 25.968 -14.419 -62.330 1.00 84.50 1129 ASN A O 1
ATOM 8928 N N . ILE A 1 1130 ? 24.755 -14.342 -64.229 1.00 88.31 1130 ILE A N 1
ATOM 8929 C CA . ILE A 1 1130 ? 23.434 -14.382 -63.598 1.00 88.31 1130 ILE A CA 1
ATOM 8930 C C . ILE A 1 1130 ? 22.786 -15.708 -63.968 1.00 88.31 1130 ILE A C 1
ATOM 8932 O O . ILE A 1 1130 ? 22.587 -15.985 -65.146 1.00 88.31 1130 ILE A O 1
ATOM 8936 N N . LYS A 1 1131 ? 22.465 -16.534 -62.975 1.00 89.12 1131 LYS A N 1
ATOM 8937 C CA . LYS A 1 1131 ? 22.030 -17.924 -63.163 1.00 89.12 1131 LYS A CA 1
ATOM 8938 C C . LYS A 1 1131 ? 20.814 -18.274 -62.312 1.00 89.12 1131 LYS A C 1
ATOM 8940 O O . LYS A 1 1131 ? 20.505 -17.563 -61.363 1.00 89.12 1131 LYS A O 1
ATOM 8945 N N . GLY A 1 1132 ? 20.147 -19.379 -62.644 1.00 88.06 1132 GLY A N 1
ATOM 8946 C CA . GLY A 1 1132 ? 19.097 -19.972 -61.810 1.00 88.06 1132 GLY A CA 1
ATOM 8947 C C . GLY A 1 1132 ? 17.715 -20.013 -62.467 1.00 88.06 1132 GLY A C 1
ATOM 8948 O O . GLY A 1 1132 ? 17.606 -20.121 -63.689 1.00 88.06 1132 GLY A O 1
ATOM 8949 N N . THR A 1 1133 ? 16.653 -19.981 -61.658 1.00 86.00 1133 THR A N 1
ATOM 8950 C CA . THR A 1 1133 ? 15.267 -20.225 -62.093 1.00 86.00 1133 THR A CA 1
ATOM 8951 C C . THR A 1 1133 ? 14.358 -19.000 -62.020 1.00 86.00 1133 THR A C 1
ATOM 8953 O O . THR A 1 1133 ? 14.422 -18.201 -61.081 1.00 86.00 1133 THR A O 1
ATOM 8956 N N . ILE A 1 1134 ? 13.456 -18.889 -62.998 1.00 87.25 1134 ILE A N 1
ATOM 8957 C CA . ILE A 1 1134 ? 12.489 -17.792 -63.132 1.00 87.25 1134 ILE A CA 1
ATOM 8958 C C . ILE A 1 1134 ? 11.047 -18.322 -63.121 1.00 87.25 1134 ILE A C 1
ATOM 8960 O O . ILE A 1 1134 ? 10.791 -19.437 -63.578 1.00 87.25 1134 ILE A O 1
ATOM 8964 N N . ALA A 1 1135 ? 10.118 -17.533 -62.583 1.00 85.12 1135 ALA A N 1
ATOM 8965 C CA . ALA A 1 1135 ? 8.706 -17.896 -62.423 1.00 85.12 1135 ALA A CA 1
ATOM 8966 C C . ALA A 1 1135 ? 7.811 -17.443 -63.592 1.00 85.12 1135 ALA A C 1
ATOM 8968 O O . ALA A 1 1135 ? 6.724 -17.985 -63.776 1.00 85.12 1135 ALA A O 1
ATOM 8969 N N . SER A 1 1136 ? 8.241 -16.442 -64.366 1.00 82.06 1136 SER A N 1
ATOM 8970 C CA . SER A 1 1136 ? 7.488 -15.908 -65.507 1.00 82.06 1136 SER A CA 1
ATOM 8971 C C . SER A 1 1136 ? 8.010 -16.438 -66.844 1.00 82.06 1136 SER A C 1
ATOM 8973 O O . SER A 1 1136 ? 9.059 -17.076 -66.919 1.00 82.06 1136 SER A O 1
ATOM 8975 N N . ASP A 1 1137 ? 7.296 -16.122 -67.924 1.00 81.19 1137 ASP A N 1
ATOM 8976 C CA . ASP A 1 1137 ? 7.763 -16.363 -69.291 1.00 81.19 1137 ASP A CA 1
ATOM 8977 C C . ASP A 1 1137 ? 8.831 -15.349 -69.756 1.00 81.19 1137 ASP A C 1
ATOM 8979 O O . ASP A 1 1137 ? 9.233 -15.403 -70.915 1.00 81.19 1137 ASP A O 1
ATOM 8983 N N . THR A 1 1138 ? 9.297 -14.416 -68.913 1.00 80.56 1138 THR A N 1
ATOM 8984 C CA . THR A 1 1138 ? 10.148 -13.283 -69.326 1.00 80.56 1138 THR A CA 1
ATOM 8985 C C . THR A 1 1138 ? 11.492 -13.275 -68.594 1.00 80.56 1138 THR A C 1
ATOM 8987 O O . THR A 1 1138 ? 11.565 -13.054 -67.388 1.00 80.56 1138 THR A O 1
ATOM 8990 N N . LYS A 1 1139 ? 12.580 -13.479 -69.346 1.00 83.75 1139 LYS A N 1
ATOM 8991 C CA . LYS A 1 1139 ? 13.964 -13.536 -68.845 1.00 83.75 1139 LYS A CA 1
ATOM 8992 C C . LYS A 1 1139 ? 14.671 -12.176 -68.854 1.00 83.75 1139 LYS A C 1
ATOM 8994 O O . LYS A 1 1139 ? 15.515 -11.943 -67.994 1.00 83.75 1139 LYS A O 1
ATOM 8999 N N . ILE A 1 1140 ? 14.347 -11.301 -69.809 1.00 86.88 1140 ILE A N 1
ATOM 9000 C CA . ILE A 1 1140 ? 14.865 -9.925 -69.905 1.00 86.88 1140 ILE A CA 1
ATOM 9001 C C . ILE A 1 1140 ? 13.734 -9.014 -70.402 1.00 86.88 1140 ILE A C 1
ATOM 9003 O O . ILE A 1 1140 ? 13.104 -9.351 -71.397 1.00 86.88 1140 ILE A O 1
ATOM 9007 N N . ASP A 1 1141 ? 13.475 -7.884 -69.741 1.00 86.56 1141 ASP A N 1
ATOM 9008 C CA . ASP A 1 1141 ? 12.445 -6.911 -70.146 1.00 86.56 1141 ASP A CA 1
ATOM 9009 C C . ASP A 1 1141 ? 13.000 -5.477 -70.172 1.00 86.56 1141 ASP A C 1
ATOM 9011 O O . ASP A 1 1141 ? 13.079 -4.799 -69.146 1.00 86.56 1141 ASP A O 1
ATOM 9015 N N . PHE A 1 1142 ? 13.436 -5.011 -71.345 1.00 88.38 1142 PHE A N 1
ATOM 9016 C CA . PHE A 1 1142 ? 13.979 -3.661 -71.521 1.00 88.38 1142 PHE A CA 1
ATOM 9017 C C . PHE A 1 1142 ? 12.964 -2.753 -72.230 1.00 88.38 1142 PHE A C 1
ATOM 9019 O O . PHE A 1 1142 ? 12.837 -2.732 -73.457 1.00 88.38 1142 PHE A O 1
ATOM 9026 N N . LYS A 1 1143 ? 12.252 -1.962 -71.428 1.00 84.81 1143 LYS A N 1
ATOM 9027 C CA . LYS A 1 1143 ? 11.273 -0.939 -71.812 1.00 84.81 1143 LYS A CA 1
ATOM 9028 C C . LYS A 1 1143 ? 11.910 0.448 -71.745 1.00 84.81 1143 LYS A C 1
ATOM 9030 O O . LYS A 1 1143 ? 11.548 1.290 -70.925 1.00 84.81 1143 LYS A O 1
ATOM 9035 N N . CYS A 1 1144 ? 12.893 0.697 -72.600 1.00 83.19 1144 CYS A N 1
ATOM 9036 C CA . CYS A 1 1144 ? 13.573 1.989 -72.634 1.00 83.19 1144 CYS A CA 1
ATOM 9037 C C . CYS A 1 1144 ? 12.762 3.036 -73.427 1.00 83.19 1144 CYS A C 1
ATOM 9039 O O . CYS A 1 1144 ? 11.921 2.692 -74.262 1.00 83.19 1144 CYS A O 1
ATOM 9041 N N . SER A 1 1145 ? 12.964 4.329 -73.159 1.00 80.88 1145 SER A N 1
ATOM 9042 C CA . SER A 1 1145 ? 12.163 5.414 -73.742 1.00 80.88 1145 SER A CA 1
ATOM 9043 C C . SER A 1 1145 ? 12.579 5.692 -75.185 1.00 80.88 1145 SER A C 1
ATOM 9045 O O . SER A 1 1145 ? 13.755 5.907 -75.470 1.00 80.88 1145 SER A O 1
ATOM 9047 N N . LYS A 1 1146 ? 11.604 5.826 -76.095 1.00 75.81 1146 LYS A N 1
ATOM 9048 C CA . LYS A 1 1146 ? 11.839 6.254 -77.493 1.00 75.81 1146 LYS A CA 1
ATOM 9049 C C . LYS A 1 1146 ? 12.580 7.595 -77.608 1.00 75.81 1146 LYS A C 1
ATOM 9051 O O . LYS A 1 1146 ? 13.177 7.880 -78.640 1.00 75.81 1146 LYS A O 1
ATOM 9056 N N . SER A 1 1147 ? 12.495 8.438 -76.576 1.00 75.38 1147 SER A N 1
ATOM 9057 C CA . SER A 1 1147 ? 13.080 9.784 -76.549 1.00 75.38 1147 SER A CA 1
ATOM 9058 C C . SER A 1 1147 ? 14.471 9.866 -75.913 1.00 75.38 1147 SER A C 1
ATOM 9060 O O . SER A 1 1147 ? 15.196 10.824 -76.179 1.00 75.38 1147 SER A O 1
ATOM 9062 N N . VAL A 1 1148 ? 14.820 8.884 -75.076 1.00 80.75 1148 VAL A N 1
ATOM 9063 C CA . VAL A 1 1148 ? 16.071 8.786 -74.309 1.00 80.75 1148 VAL A CA 1
ATOM 9064 C C . VAL A 1 1148 ? 16.389 7.287 -74.172 1.00 80.75 1148 VAL A C 1
ATOM 9066 O O . VAL A 1 1148 ? 16.051 6.689 -73.148 1.00 80.75 1148 VAL A O 1
ATOM 9069 N N . PRO A 1 1149 ? 16.937 6.650 -75.225 1.00 82.56 1149 PRO A N 1
ATOM 9070 C CA . PRO A 1 1149 ? 17.183 5.210 -75.241 1.00 82.56 1149 PRO A CA 1
ATOM 9071 C C . PRO A 1 1149 ? 18.240 4.799 -74.211 1.00 82.56 1149 PRO A C 1
ATOM 9073 O O . PRO A 1 1149 ? 19.098 5.599 -73.835 1.00 82.56 1149 PRO A O 1
ATOM 9076 N N . CYS A 1 1150 ? 18.204 3.536 -73.790 1.00 85.00 1150 CYS A N 1
ATOM 9077 C CA . CYS A 1 1150 ? 19.244 2.960 -72.941 1.00 85.00 1150 CYS A CA 1
ATOM 9078 C C . CYS A 1 1150 ? 20.498 2.639 -73.768 1.00 85.00 1150 CYS A C 1
ATOM 9080 O O . CYS A 1 1150 ? 20.379 2.092 -74.865 1.00 85.00 1150 CYS A O 1
ATOM 9082 N N . GLN A 1 1151 ? 21.688 2.935 -73.244 1.00 84.44 1151 GLN A N 1
ATOM 9083 C CA . GLN A 1 1151 ? 22.960 2.797 -73.968 1.00 84.44 1151 GLN A CA 1
ATOM 9084 C C . GLN A 1 1151 ? 23.946 1.853 -73.263 1.00 84.44 1151 GLN A C 1
ATOM 9086 O O . GLN A 1 1151 ? 23.895 1.682 -72.048 1.00 84.44 1151 GLN A O 1
ATOM 9091 N N . GLU A 1 1152 ? 24.864 1.247 -74.021 1.00 83.06 1152 GLU A N 1
ATOM 9092 C CA . GLU A 1 1152 ? 25.987 0.439 -73.501 1.00 83.06 1152 GLU A CA 1
ATOM 9093 C C . GLU A 1 1152 ? 25.594 -0.713 -72.537 1.00 83.06 1152 GLU A C 1
ATOM 9095 O O . GLU A 1 1152 ? 26.391 -1.131 -71.690 1.00 83.06 1152 GLU A O 1
ATOM 9100 N N . ILE A 1 1153 ? 24.379 -1.265 -72.654 1.00 85.56 1153 ILE A N 1
ATOM 9101 C CA . ILE A 1 1153 ? 23.889 -2.320 -71.753 1.00 85.56 1153 ILE A CA 1
ATOM 9102 C C . ILE A 1 1153 ? 24.609 -3.634 -72.074 1.00 85.56 1153 ILE A C 1
ATOM 9104 O O . ILE A 1 1153 ? 24.409 -4.223 -73.128 1.00 85.56 1153 ILE A O 1
ATOM 9108 N N . THR A 1 1154 ? 25.470 -4.108 -71.182 1.00 83.69 1154 THR A N 1
ATOM 9109 C CA . THR A 1 1154 ? 26.311 -5.293 -71.391 1.00 83.69 1154 THR A CA 1
ATOM 9110 C C . THR A 1 1154 ? 25.696 -6.525 -70.728 1.00 83.69 1154 THR A C 1
ATOM 9112 O O . THR A 1 1154 ? 25.370 -6.485 -69.539 1.00 83.69 1154 THR A O 1
ATOM 9115 N N . LEU A 1 1155 ? 25.583 -7.625 -71.475 1.00 84.31 1155 LEU A N 1
ATOM 9116 C CA . LEU A 1 1155 ? 25.130 -8.932 -70.985 1.00 84.31 1155 LEU A CA 1
ATOM 9117 C C . LEU A 1 1155 ? 26.252 -9.966 -71.157 1.00 84.31 1155 LEU A C 1
ATOM 9119 O O . LEU A 1 1155 ? 26.889 -10.020 -72.208 1.00 84.31 1155 LEU A O 1
ATOM 9123 N N . GLU A 1 1156 ? 26.506 -10.767 -70.121 1.00 81.94 1156 GLU A N 1
ATOM 9124 C CA . GLU A 1 1156 ? 27.573 -11.773 -70.106 1.00 81.94 1156 GLU A CA 1
ATOM 9125 C C . GLU A 1 1156 ? 27.200 -12.943 -69.165 1.00 81.94 1156 GLU A C 1
ATOM 9127 O O . GLU A 1 1156 ? 26.821 -12.722 -68.015 1.00 81.94 1156 GLU A O 1
ATOM 9132 N N . ASP A 1 1157 ? 27.310 -14.193 -69.620 1.00 80.38 1157 ASP A N 1
ATOM 9133 C CA . ASP A 1 1157 ? 27.043 -15.412 -68.833 1.00 80.38 1157 ASP A CA 1
ATOM 9134 C C . ASP A 1 1157 ? 25.620 -15.485 -68.198 1.00 80.38 1157 ASP A C 1
ATOM 9136 O O . ASP A 1 1157 ? 25.471 -15.769 -67.001 1.00 80.38 1157 ASP A O 1
ATOM 9140 N N . ILE A 1 1158 ? 24.544 -15.236 -68.962 1.00 85.12 1158 ILE A N 1
ATOM 9141 C CA . ILE A 1 1158 ? 23.160 -15.116 -68.439 1.00 85.12 1158 ILE A CA 1
ATOM 9142 C C . ILE A 1 1158 ? 22.384 -16.451 -68.506 1.00 85.12 1158 ILE A C 1
ATOM 9144 O O . ILE A 1 1158 ? 21.511 -16.695 -69.347 1.00 85.12 1158 ILE A O 1
ATOM 9148 N N . ASN A 1 1159 ? 22.648 -17.320 -67.534 1.00 84.50 1159 ASN A N 1
ATOM 9149 C CA . ASN A 1 1159 ? 22.172 -18.701 -67.413 1.00 84.50 1159 ASN A CA 1
ATOM 9150 C C . ASN A 1 1159 ? 20.863 -18.861 -66.603 1.00 84.50 1159 ASN A C 1
ATOM 9152 O O . ASN A 1 1159 ? 20.766 -19.694 -65.698 1.00 84.50 1159 ASN A O 1
ATOM 9156 N N . LEU A 1 1160 ? 19.845 -18.055 -66.918 1.00 83.44 1160 LEU A N 1
ATOM 9157 C CA . LEU A 1 1160 ? 18.486 -18.192 -66.366 1.00 83.44 1160 LEU A CA 1
ATOM 9158 C C . LEU A 1 1160 ? 17.608 -19.129 -67.216 1.00 83.44 1160 LEU A C 1
ATOM 9160 O O . LEU A 1 1160 ? 17.630 -19.022 -68.448 1.00 83.44 1160 LEU A O 1
ATOM 9164 N N . VAL A 1 1161 ? 16.808 -19.975 -66.554 1.00 83.44 1161 VAL A N 1
ATOM 9165 C CA . VAL A 1 1161 ? 15.811 -20.901 -67.140 1.00 83.44 1161 VAL A CA 1
ATOM 9166 C C . VAL A 1 1161 ? 14.461 -20.801 -66.414 1.00 83.44 1161 VAL A C 1
ATOM 9168 O O . VAL A 1 1161 ? 14.416 -20.393 -65.254 1.00 83.44 1161 VAL A O 1
ATOM 9171 N N . LYS A 1 1162 ? 13.345 -21.182 -67.050 1.00 82.00 1162 LYS A N 1
ATOM 9172 C CA . LYS A 1 1162 ? 12.031 -21.188 -66.382 1.00 82.00 1162 LYS A CA 1
ATOM 9173 C C . LYS A 1 1162 ? 11.884 -22.391 -65.441 1.00 82.00 1162 LYS A C 1
ATOM 9175 O O . LYS A 1 1162 ? 12.340 -23.487 -65.760 1.00 82.00 1162 LYS A O 1
ATOM 9180 N N . ALA A 1 1163 ? 11.259 -22.192 -64.279 1.00 79.19 1163 ALA A N 1
ATOM 9181 C CA . ALA A 1 1163 ? 11.148 -23.203 -63.221 1.00 79.19 1163 ALA A CA 1
ATOM 9182 C C . ALA A 1 1163 ? 10.317 -24.448 -63.606 1.00 79.19 1163 ALA A C 1
ATOM 9184 O O . ALA A 1 1163 ? 10.506 -25.508 -63.015 1.00 79.19 1163 ALA A O 1
ATOM 9185 N N . ASP A 1 1164 ? 9.432 -24.329 -64.599 1.00 79.62 1164 ASP A N 1
ATOM 9186 C CA . ASP A 1 1164 ? 8.613 -25.404 -65.182 1.00 79.62 1164 ASP A CA 1
ATOM 9187 C C . ASP A 1 1164 ? 9.235 -26.033 -66.452 1.00 79.62 1164 ASP A C 1
ATOM 9189 O O . ASP A 1 1164 ? 8.659 -26.952 -67.030 1.00 79.62 1164 ASP A O 1
ATOM 9193 N N . GLY A 1 1165 ? 10.397 -25.542 -66.905 1.00 71.06 1165 GLY A N 1
ATOM 9194 C CA . GLY A 1 1165 ? 11.024 -25.935 -68.173 1.00 71.06 1165 GLY A CA 1
ATOM 9195 C C . GLY A 1 1165 ? 10.439 -25.268 -69.430 1.00 71.06 1165 GLY A C 1
ATOM 9196 O O . GLY A 1 1165 ? 10.829 -25.630 -70.539 1.00 71.06 1165 GLY A O 1
ATOM 9197 N N . GLY A 1 1166 ? 9.523 -24.305 -69.284 1.00 72.12 1166 GLY A N 1
ATOM 9198 C CA . GLY A 1 1166 ? 8.908 -23.569 -70.390 1.00 72.12 1166 GLY A CA 1
ATOM 9199 C C . GLY A 1 1166 ? 9.845 -22.590 -71.115 1.00 72.12 1166 GLY A C 1
ATOM 9200 O O . GLY A 1 1166 ? 10.907 -22.205 -70.621 1.00 72.12 1166 GLY A O 1
ATOM 9201 N N . ILE A 1 1167 ? 9.429 -22.165 -72.312 1.00 69.38 1167 ILE A N 1
ATOM 9202 C CA . ILE A 1 1167 ? 10.187 -21.244 -73.176 1.00 69.38 1167 ILE A CA 1
ATOM 9203 C C . ILE A 1 1167 ? 10.130 -19.815 -72.616 1.00 69.38 1167 ILE A C 1
ATOM 9205 O O . ILE A 1 1167 ? 9.049 -19.281 -72.377 1.00 69.38 1167 ILE A O 1
ATOM 9209 N N . THR A 1 1168 ? 11.291 -19.172 -72.474 1.00 72.44 1168 THR A N 1
ATOM 9210 C CA . THR A 1 1168 ? 11.419 -17.787 -71.990 1.00 72.44 1168 THR A CA 1
ATOM 9211 C C . THR A 1 1168 ? 11.608 -16.779 -73.123 1.00 72.44 1168 THR A C 1
ATOM 9213 O O . THR A 1 1168 ? 12.357 -17.040 -74.061 1.00 72.44 1168 THR A O 1
ATOM 9216 N N . LYS A 1 1169 ? 11.019 -15.591 -72.984 1.00 77.19 1169 LYS A N 1
ATOM 9217 C CA . LYS A 1 1169 ? 11.111 -14.445 -73.899 1.00 77.19 1169 LYS A CA 1
ATOM 9218 C C . LYS A 1 1169 ? 12.060 -13.373 -73.352 1.00 77.19 1169 LYS A C 1
ATOM 9220 O O . LYS A 1 1169 ? 12.206 -13.234 -72.137 1.00 77.19 1169 LYS A O 1
ATOM 9225 N N . SER A 1 1170 ? 12.626 -12.571 -74.254 1.00 79.94 1170 SER A N 1
ATOM 9226 C CA . SER A 1 1170 ? 13.467 -11.408 -73.923 1.00 79.94 1170 SER A CA 1
ATOM 9227 C C . SER A 1 1170 ? 13.031 -10.150 -74.702 1.00 79.94 1170 SER A C 1
ATOM 9229 O O . SER A 1 1170 ? 13.718 -9.754 -75.646 1.00 79.94 1170 SER A O 1
ATOM 9231 N N . PRO A 1 1171 ? 11.857 -9.554 -74.404 1.00 77.62 1171 PRO A N 1
ATOM 9232 C CA . PRO A 1 1171 ? 11.432 -8.282 -74.992 1.00 77.62 1171 PRO A CA 1
ATOM 9233 C C . PRO A 1 1171 ? 12.409 -7.134 -74.687 1.00 77.62 1171 PRO A C 1
ATOM 9235 O O . PRO A 1 1171 ? 12.663 -6.791 -73.535 1.00 77.62 1171 PRO A O 1
ATOM 9238 N N . CYS A 1 1172 ? 12.902 -6.486 -75.742 1.00 74.94 1172 CYS A N 1
ATOM 9239 C CA . CYS A 1 1172 ? 13.806 -5.341 -75.657 1.00 74.94 1172 CYS A CA 1
ATOM 9240 C C . CYS A 1 1172 ? 13.358 -4.241 -76.626 1.00 74.94 1172 CYS A C 1
ATOM 9242 O O . CYS A 1 1172 ? 13.034 -4.509 -77.783 1.00 74.94 1172 CYS A O 1
ATOM 9244 N N . SER A 1 1173 ? 13.353 -2.991 -76.166 1.00 76.38 1173 SER A N 1
ATOM 9245 C CA . SER A 1 1173 ? 12.898 -1.825 -76.925 1.00 76.38 1173 SER A CA 1
ATOM 9246 C C . SER A 1 1173 ? 13.729 -0.590 -76.574 1.00 76.38 1173 SER A C 1
ATOM 9248 O O . SER A 1 1173 ? 14.001 -0.339 -75.404 1.00 76.38 1173 SER A O 1
ATOM 9250 N N . ASN A 1 1174 ? 14.138 0.175 -77.594 1.00 76.81 1174 ASN A N 1
ATOM 9251 C CA . ASN A 1 1174 ? 14.928 1.414 -77.472 1.00 76.81 1174 ASN A CA 1
ATOM 9252 C C . ASN A 1 1174 ? 16.208 1.267 -76.616 1.00 76.81 1174 ASN A C 1
ATOM 9254 O O . ASN A 1 1174 ? 16.537 2.150 -75.825 1.00 76.81 1174 ASN A O 1
ATOM 9258 N N . VAL A 1 1175 ? 16.915 0.143 -76.759 1.00 78.94 1175 VAL A N 1
ATOM 9259 C CA . VAL A 1 1175 ? 18.116 -0.201 -75.985 1.00 78.94 1175 VAL A CA 1
ATOM 9260 C C . VAL A 1 1175 ? 19.251 -0.657 -76.902 1.00 78.94 1175 VAL A C 1
ATOM 9262 O O . VAL A 1 1175 ? 19.036 -1.441 -77.825 1.00 78.94 1175 VAL A O 1
ATOM 9265 N N . GLU A 1 1176 ? 20.461 -0.174 -76.636 1.00 76.50 1176 GLU A N 1
ATOM 9266 C CA . GLU A 1 1176 ? 21.705 -0.641 -77.245 1.00 76.50 1176 GLU A CA 1
ATOM 9267 C C . GLU A 1 1176 ? 22.368 -1.673 -76.321 1.00 76.50 1176 GLU A C 1
ATOM 9269 O O . GLU A 1 1176 ? 22.806 -1.340 -75.215 1.00 76.50 1176 GLU A O 1
ATOM 9274 N N . VAL A 1 1177 ? 22.400 -2.935 -76.765 1.00 70.19 1177 VAL A N 1
ATOM 9275 C CA . VAL A 1 1177 ? 22.935 -4.069 -75.996 1.00 70.19 1177 VAL A CA 1
ATOM 9276 C C . VAL A 1 1177 ? 24.281 -4.521 -76.567 1.00 70.19 1177 VAL A C 1
ATOM 9278 O O . VAL A 1 1177 ? 24.365 -4.963 -77.712 1.00 70.19 1177 VAL A O 1
ATOM 9281 N N . ASN A 1 1178 ? 25.321 -4.465 -75.738 1.00 66.00 1178 ASN A N 1
ATOM 9282 C CA . ASN A 1 1178 ? 26.636 -5.049 -75.982 1.00 66.00 1178 ASN A CA 1
ATOM 9283 C C . ASN A 1 1178 ? 26.662 -6.499 -75.471 1.00 66.00 1178 ASN A C 1
ATOM 9285 O O . ASN A 1 1178 ? 27.137 -6.776 -74.369 1.00 66.00 1178 ASN A O 1
ATOM 9289 N N . ASP A 1 1179 ? 26.135 -7.424 -76.270 1.00 54.22 1179 ASP A N 1
ATOM 9290 C CA . ASP A 1 1179 ? 26.246 -8.865 -76.015 1.00 54.22 1179 ASP A CA 1
ATOM 9291 C C . ASP A 1 1179 ? 27.681 -9.361 -76.296 1.00 54.22 1179 ASP A C 1
ATOM 9293 O O . ASP A 1 1179 ? 28.338 -8.916 -77.245 1.00 54.22 1179 ASP A O 1
ATOM 9297 N N . LYS A 1 1180 ? 28.179 -10.277 -75.458 1.00 50.03 1180 LYS A N 1
ATOM 9298 C CA . LYS A 1 1180 ? 29.479 -10.946 -75.614 1.00 50.03 1180 LYS A CA 1
ATOM 9299 C C . LYS A 1 1180 ? 29.430 -12.469 -75.436 1.00 50.03 1180 LYS A C 1
ATOM 9301 O O . LYS A 1 1180 ? 30.487 -13.075 -75.248 1.00 50.03 1180 LYS A O 1
ATOM 9306 N N . GLU A 1 1181 ? 28.272 -13.122 -75.568 1.00 41.28 1181 GLU A N 1
ATOM 9307 C CA . GLU A 1 1181 ? 28.207 -14.591 -75.530 1.00 41.28 1181 GLU A CA 1
ATOM 9308 C C . GLU A 1 1181 ? 28.779 -15.276 -76.795 1.00 41.28 1181 GLU A C 1
ATOM 9310 O O . GLU A 1 1181 ? 28.107 -15.648 -77.754 1.00 41.28 1181 GLU A O 1
ATOM 9315 N N . THR A 1 1182 ? 30.089 -15.513 -76.725 1.00 35.88 1182 THR A N 1
ATOM 9316 C CA . THR A 1 1182 ? 30.685 -16.852 -76.865 1.00 35.88 1182 THR A CA 1
ATOM 9317 C C . THR A 1 1182 ? 30.357 -17.657 -78.137 1.00 35.88 1182 THR A C 1
ATOM 9319 O O . THR A 1 1182 ? 29.511 -18.553 -78.174 1.00 35.88 1182 THR A O 1
ATOM 9322 N N . THR A 1 1183 ? 31.185 -17.464 -79.167 1.00 31.44 1183 THR A N 1
ATOM 9323 C CA . THR A 1 1183 ? 31.279 -18.304 -80.377 1.00 31.44 1183 THR A CA 1
ATOM 9324 C C . THR A 1 1183 ? 31.568 -19.783 -80.056 1.00 31.44 1183 THR A C 1
ATOM 9326 O O . THR A 1 1183 ? 32.724 -20.208 -80.057 1.00 31.44 1183 THR A O 1
ATOM 9329 N N . THR A 1 1184 ? 30.553 -20.618 -79.787 1.00 31.97 1184 THR A N 1
ATOM 9330 C CA . THR A 1 1184 ? 30.773 -22.065 -79.515 1.00 31.97 1184 THR A CA 1
ATOM 9331 C C . THR A 1 1184 ? 29.775 -23.039 -80.173 1.00 31.97 1184 THR A C 1
ATOM 9333 O O . THR A 1 1184 ? 30.031 -24.240 -80.180 1.00 31.97 1184 THR A O 1
ATOM 9336 N N . LEU A 1 1185 ? 28.727 -22.582 -80.877 1.00 28.28 1185 LEU A N 1
ATOM 9337 C CA . LEU A 1 1185 ? 27.830 -23.502 -81.616 1.00 28.28 1185 LEU A CA 1
ATOM 9338 C C . LEU A 1 1185 ? 28.212 -23.758 -83.092 1.00 28.28 1185 LEU A C 1
ATOM 9340 O O . LEU A 1 1185 ? 27.819 -24.772 -83.672 1.00 28.28 1185 LEU A O 1
ATOM 9344 N N . TYR A 1 1186 ? 29.061 -22.912 -83.692 1.00 28.67 1186 TYR A N 1
ATOM 9345 C CA . TYR A 1 1186 ? 29.414 -22.961 -85.126 1.00 28.67 1186 TYR A CA 1
ATOM 9346 C C . TYR A 1 1186 ? 30.298 -24.154 -85.562 1.00 28.67 1186 TYR A C 1
ATOM 9348 O O . TYR A 1 1186 ? 30.657 -24.267 -86.734 1.00 28.67 1186 TYR A O 1
ATOM 9356 N N . LYS A 1 1187 ? 30.659 -25.059 -84.639 1.00 30.56 1187 LYS A N 1
ATOM 9357 C CA . LYS A 1 1187 ? 31.400 -26.303 -84.933 1.00 30.56 1187 LYS A CA 1
ATOM 9358 C C . LYS A 1 1187 ? 30.587 -27.588 -84.735 1.00 30.56 1187 LYS A C 1
ATOM 9360 O O . LYS A 1 1187 ? 31.001 -28.622 -85.249 1.00 30.56 1187 LYS A O 1
ATOM 9365 N N . PHE A 1 1188 ? 29.441 -27.550 -84.048 1.00 29.19 1188 PHE A N 1
ATOM 9366 C CA . PHE A 1 1188 ? 28.689 -28.771 -83.716 1.00 29.19 1188 PHE A CA 1
ATOM 9367 C C . PHE A 1 1188 ? 27.694 -29.179 -84.816 1.00 29.19 1188 PHE A C 1
ATOM 9369 O O . PHE A 1 1188 ? 27.596 -30.353 -85.171 1.00 29.19 1188 PHE A O 1
ATOM 9376 N N . LEU A 1 1189 ? 27.035 -28.208 -85.460 1.00 28.91 1189 LEU A N 1
ATOM 9377 C CA . LEU A 1 1189 ? 26.061 -28.453 -86.539 1.00 28.91 1189 LEU A CA 1
ATOM 9378 C C . LEU A 1 1189 ? 26.679 -28.850 -87.895 1.00 28.91 1189 LEU A C 1
ATOM 9380 O O . LEU A 1 1189 ? 25.965 -29.006 -88.880 1.00 28.91 1189 LEU A O 1
ATOM 9384 N N . LYS A 1 1190 ? 27.989 -29.132 -87.943 1.00 28.59 1190 LYS A N 1
ATOM 9385 C CA . LYS A 1 1190 ? 28.602 -29.903 -89.040 1.00 28.59 1190 LYS A CA 1
ATOM 9386 C C . LYS A 1 1190 ? 28.426 -31.426 -88.860 1.00 28.59 1190 LYS A C 1
ATOM 9388 O O . LYS A 1 1190 ? 28.938 -32.194 -89.668 1.00 28.59 1190 LYS A O 1
ATOM 9393 N N . SER A 1 1191 ? 27.724 -31.861 -87.803 1.00 34.25 1191 SER A N 1
ATOM 9394 C CA . SER A 1 1191 ? 27.590 -33.264 -87.390 1.00 34.25 1191 SER A CA 1
ATOM 9395 C C . SER A 1 1191 ? 26.173 -33.644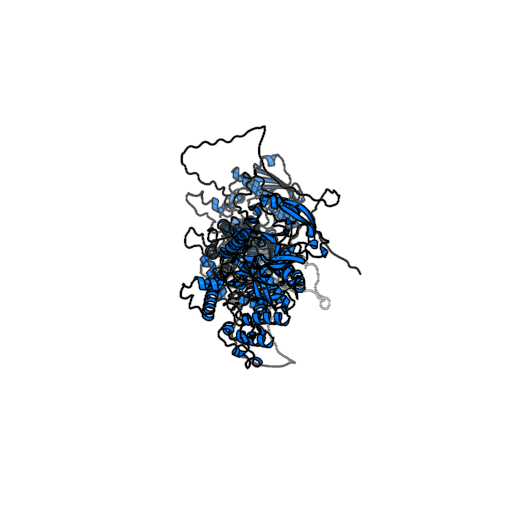 -86.915 1.00 34.25 1191 SER A C 1
ATOM 9397 O O . SER A 1 1191 ? 25.969 -34.001 -85.755 1.00 34.25 1191 SER A O 1
ATOM 9399 N N . LYS A 1 1192 ? 25.180 -33.594 -87.821 1.00 26.05 1192 LYS A N 1
ATOM 9400 C CA . LYS A 1 1192 ? 24.074 -34.580 -87.940 1.00 26.05 1192 LYS A CA 1
ATOM 9401 C C . LYS A 1 1192 ? 23.182 -34.280 -89.153 1.00 26.05 1192 LYS A C 1
ATOM 9403 O O . LYS A 1 1192 ? 23.027 -33.133 -89.553 1.00 26.05 1192 LYS A O 1
ATOM 9408 N N . LYS A 1 1193 ? 22.638 -35.337 -89.769 1.00 27.45 1193 LYS A N 1
ATOM 9409 C CA . LYS A 1 1193 ? 21.867 -35.283 -91.024 1.00 27.45 1193 LYS A CA 1
ATOM 9410 C C . LYS A 1 1193 ? 20.392 -34.943 -90.781 1.00 27.45 1193 LYS A C 1
ATOM 9412 O O . LYS A 1 1193 ? 19.730 -35.697 -90.080 1.00 27.45 1193 LYS A O 1
ATOM 9417 N N . MET A 1 1194 ? 19.876 -33.943 -91.491 1.00 27.38 1194 MET A N 1
ATOM 9418 C CA . MET A 1 1194 ? 18.498 -33.845 -92.005 1.00 27.38 1194 MET A CA 1
ATOM 9419 C C . MET A 1 1194 ? 18.576 -32.997 -93.288 1.00 27.38 1194 MET A C 1
ATOM 9421 O O . MET A 1 1194 ? 19.299 -32.007 -93.300 1.00 27.38 1194 MET A O 1
ATOM 9425 N N . SER A 1 1195 ? 17.953 -33.332 -94.417 1.00 29.61 1195 SER A N 1
ATOM 9426 C CA . SER A 1 1195 ? 17.141 -34.505 -94.787 1.00 29.61 1195 SER A CA 1
ATOM 9427 C C . SER A 1 1195 ? 17.331 -34.790 -96.283 1.00 29.61 1195 SER A C 1
ATOM 9429 O O . SER A 1 1195 ? 17.869 -33.941 -96.981 1.00 29.61 1195 SER A O 1
ATOM 9431 N N . PHE A 1 1196 ? 16.884 -35.952 -96.772 1.00 24.36 1196 PHE A N 1
ATOM 9432 C CA . PHE A 1 1196 ? 16.024 -36.102 -97.964 1.00 24.36 1196 PHE A CA 1
ATOM 9433 C C . PHE A 1 1196 ? 15.917 -37.579 -98.367 1.00 24.36 1196 PHE A C 1
ATOM 9435 O O . PHE A 1 1196 ? 16.925 -38.257 -98.551 1.00 24.36 1196 PHE A O 1
ATOM 9442 N N . PHE A 1 1197 ? 14.689 -38.033 -98.611 1.00 23.33 1197 PHE A N 1
ATOM 9443 C CA . PHE A 1 1197 ? 14.424 -38.965 -99.700 1.00 23.33 1197 PHE A CA 1
ATOM 9444 C C . PHE A 1 1197 ? 13.495 -38.217 -100.656 1.00 23.33 1197 PHE A C 1
ATOM 9446 O O . PHE A 1 1197 ? 12.318 -38.018 -100.364 1.00 23.33 1197 PHE A O 1
ATOM 9453 N N . MET A 1 1198 ? 14.053 -37.690 -101.744 1.00 25.81 1198 MET A N 1
ATOM 9454 C CA . MET A 1 1198 ? 13.249 -37.173 -102.850 1.00 25.81 1198 MET A CA 1
ATOM 9455 C C . MET A 1 1198 ? 12.704 -38.362 -103.653 1.00 25.81 1198 MET A C 1
ATOM 9457 O O . MET A 1 1198 ? 13.222 -39.479 -103.555 1.00 25.81 1198 MET A O 1
ATOM 9461 N N . MET A 1 1199 ? 11.668 -38.128 -104.457 1.00 37.88 1199 MET A N 1
ATOM 9462 C CA . MET A 1 1199 ? 11.097 -39.154 -105.334 1.00 37.88 1199 MET A CA 1
ATOM 9463 C C . MET A 1 1199 ? 12.189 -39.750 -106.239 1.00 37.88 1199 MET A C 1
ATOM 9465 O O . MET A 1 1199 ? 12.884 -39.006 -106.925 1.00 37.88 1199 MET A O 1
ATOM 9469 N N . ALA A 1 1200 ? 12.340 -41.079 -106.203 1.00 44.94 1200 ALA A N 1
ATOM 9470 C CA . ALA A 1 1200 ? 13.197 -41.886 -107.080 1.00 44.94 1200 ALA A CA 1
ATOM 9471 C C . ALA A 1 1200 ? 14.571 -41.266 -107.450 1.00 44.94 1200 ALA A C 1
ATOM 9473 O O . ALA A 1 1200 ? 14.825 -40.938 -108.606 1.00 44.94 1200 ALA A O 1
ATOM 9474 N N . SER A 1 1201 ? 15.490 -41.178 -106.476 1.00 28.84 1201 SER A N 1
ATOM 9475 C CA . SER A 1 1201 ? 16.924 -40.873 -106.699 1.00 28.84 1201 SER A CA 1
ATOM 9476 C C . SER A 1 1201 ? 17.203 -39.587 -107.505 1.00 28.84 1201 SER A C 1
ATOM 9478 O O . SER A 1 1201 ? 17.743 -39.615 -108.607 1.00 28.84 1201 SER A O 1
ATOM 9480 N N . SER A 1 1202 ? 16.853 -38.439 -106.925 1.00 27.55 1202 SER A N 1
ATOM 9481 C CA . SER A 1 1202 ? 16.976 -37.104 -107.532 1.00 27.55 1202 SER A CA 1
ATOM 9482 C C . SER A 1 1202 ? 18.410 -36.572 -107.675 1.00 27.55 1202 SER A C 1
ATOM 9484 O O . SER A 1 1202 ? 19.176 -36.579 -106.706 1.00 27.55 1202 SER A O 1
ATOM 9486 N N . GLY A 1 1203 ? 18.719 -35.969 -108.828 1.00 28.89 1203 GLY A N 1
ATOM 9487 C CA . GLY A 1 1203 ? 19.963 -35.239 -109.088 1.00 28.89 1203 GLY A CA 1
ATOM 9488 C C . GLY A 1 1203 ? 19.782 -33.719 -109.227 1.00 28.89 1203 GLY A C 1
ATOM 9489 O O . GLY A 1 1203 ? 19.069 -33.258 -110.107 1.00 28.89 1203 GLY A O 1
ATOM 9490 N N . ILE A 1 1204 ? 20.463 -32.978 -108.347 1.00 25.41 1204 ILE A N 1
ATOM 9491 C CA . ILE A 1 1204 ? 21.155 -31.681 -108.539 1.00 25.41 1204 ILE A CA 1
ATOM 9492 C C . ILE A 1 1204 ? 20.739 -30.790 -109.736 1.00 25.41 1204 ILE A C 1
ATOM 9494 O O . ILE A 1 1204 ? 21.008 -31.121 -110.886 1.00 25.41 1204 ILE A O 1
ATOM 9498 N N . SER A 1 1205 ? 20.362 -29.537 -109.438 1.00 26.39 1205 SER A N 1
ATOM 9499 C CA . SER A 1 1205 ? 21.017 -28.368 -110.060 1.00 26.39 1205 SER A CA 1
ATOM 9500 C C . SER A 1 1205 ? 20.957 -27.120 -109.162 1.00 26.39 1205 SER A C 1
ATOM 9502 O O . SER A 1 1205 ? 20.039 -26.964 -108.360 1.00 26.39 1205 SER A O 1
ATOM 9504 N N . LEU A 1 1206 ? 21.959 -26.246 -109.292 1.00 23.39 1206 LEU A N 1
ATOM 9505 C CA . LEU A 1 1206 ? 22.124 -24.966 -108.592 1.00 23.39 1206 LEU A CA 1
ATOM 9506 C C . LEU A 1 1206 ? 22.211 -23.835 -109.624 1.00 23.39 1206 LEU A C 1
ATOM 9508 O O . LEU A 1 1206 ? 22.954 -23.958 -110.595 1.00 23.39 1206 LEU A O 1
ATOM 9512 N N . SER A 1 1207 ? 21.575 -22.692 -109.361 1.00 24.06 1207 SER A N 1
ATOM 9513 C CA . SER A 1 1207 ? 21.887 -21.437 -110.059 1.00 24.06 1207 SER A CA 1
ATOM 9514 C C . SER A 1 1207 ? 21.570 -20.197 -109.212 1.00 24.06 1207 SER A C 1
ATOM 9516 O O . SER A 1 1207 ? 20.692 -20.229 -108.355 1.00 24.06 1207 SER A O 1
ATOM 9518 N N . SER A 1 1208 ? 22.296 -19.106 -109.488 1.00 24.16 1208 SER A N 1
ATOM 9519 C CA . SER A 1 1208 ? 22.103 -17.732 -108.981 1.00 24.16 1208 SER A CA 1
ATOM 9520 C C . SER A 1 1208 ? 22.058 -17.510 -107.455 1.00 24.16 1208 SER A C 1
ATOM 9522 O O . SER A 1 1208 ? 21.001 -17.306 -106.864 1.00 24.16 1208 SER A O 1
ATOM 9524 N N . LEU A 1 1209 ? 23.243 -17.345 -106.853 1.00 21.97 1209 LEU A N 1
ATOM 9525 C CA . LEU A 1 1209 ? 23.466 -16.189 -105.965 1.00 21.97 1209 LEU A CA 1
ATOM 9526 C C . LEU A 1 1209 ? 23.512 -14.905 -106.822 1.00 21.97 1209 LEU A C 1
ATOM 9528 O O . LEU A 1 1209 ? 23.892 -14.997 -107.987 1.00 21.97 1209 LEU A O 1
ATOM 9532 N N . TRP A 1 1210 ? 23.244 -13.727 -106.236 1.00 22.72 1210 TRP A N 1
ATOM 9533 C CA . TRP A 1 1210 ? 24.248 -12.650 -106.028 1.00 22.72 1210 TRP A CA 1
ATOM 9534 C C . TRP A 1 1210 ? 23.633 -11.346 -105.465 1.00 22.72 1210 TRP A C 1
ATOM 9536 O O . TRP A 1 1210 ? 22.550 -10.947 -105.871 1.00 22.72 1210 TRP A O 1
ATOM 9546 N N . THR A 1 1211 ? 24.400 -10.622 -104.627 1.00 23.16 1211 THR A N 1
ATOM 9547 C CA . THR A 1 1211 ? 24.168 -9.226 -104.141 1.00 23.16 1211 THR A CA 1
ATOM 9548 C C . THR A 1 1211 ? 22.868 -8.965 -103.345 1.00 23.16 1211 THR A C 1
ATOM 9550 O O . THR A 1 1211 ? 21.779 -8.965 -103.896 1.00 23.16 1211 THR A O 1
ATOM 9553 N N . LYS A 1 1212 ? 22.884 -8.616 -102.049 1.00 23.25 1212 LYS A N 1
ATOM 9554 C CA . LYS A 1 1212 ? 23.678 -7.560 -101.384 1.00 23.25 1212 LYS A CA 1
ATOM 9555 C C . LYS A 1 1212 ? 23.826 -7.815 -99.873 1.00 23.25 1212 LYS A C 1
ATOM 9557 O O . LYS A 1 1212 ? 22.884 -8.269 -99.232 1.00 23.25 1212 LYS A O 1
ATOM 9562 N N . MET A 1 1213 ? 24.952 -7.384 -99.302 1.00 23.11 1213 MET A N 1
ATOM 9563 C CA . MET A 1 1213 ? 25.100 -7.069 -97.875 1.00 23.11 1213 MET A CA 1
ATOM 9564 C C . MET A 1 1213 ? 25.544 -5.610 -97.744 1.00 23.11 1213 MET A C 1
ATOM 9566 O O . MET A 1 1213 ? 26.439 -5.195 -98.473 1.00 23.11 1213 MET A O 1
ATOM 9570 N N . ASP A 1 1214 ? 24.968 -4.879 -96.791 1.00 27.97 1214 ASP A N 1
ATOM 9571 C CA . ASP A 1 1214 ? 25.745 -4.047 -95.866 1.00 27.97 1214 ASP A CA 1
ATOM 9572 C C . ASP A 1 1214 ? 24.984 -3.935 -94.525 1.00 27.97 1214 ASP A C 1
ATOM 9574 O O . ASP A 1 1214 ? 23.864 -4.437 -94.397 1.00 27.97 1214 ASP A O 1
ATOM 9578 N N . ASN A 1 1215 ? 25.622 -3.385 -93.495 1.00 29.23 1215 ASN A N 1
ATOM 9579 C CA . ASN A 1 1215 ? 25.452 -3.846 -92.123 1.00 29.23 1215 ASN A CA 1
ATOM 9580 C C . ASN A 1 1215 ? 24.688 -2.884 -91.198 1.00 29.23 1215 ASN A C 1
ATOM 9582 O O . ASN A 1 1215 ? 24.972 -1.686 -91.119 1.00 29.23 1215 ASN A O 1
ATOM 9586 N N . ARG A 1 1216 ? 23.847 -3.472 -90.338 1.00 28.84 1216 ARG A N 1
ATOM 9587 C CA . ARG A 1 1216 ? 23.837 -3.170 -88.895 1.00 28.84 1216 ARG A CA 1
ATOM 9588 C C . ARG A 1 1216 ? 23.283 -4.364 -88.102 1.00 28.84 1216 ARG A C 1
ATOM 9590 O O . ARG A 1 1216 ? 22.570 -5.198 -88.658 1.00 28.84 1216 ARG A O 1
ATOM 9597 N N . GLY A 1 1217 ? 23.725 -4.504 -86.852 1.00 29.70 1217 GLY A N 1
ATOM 9598 C CA . GLY A 1 1217 ? 23.635 -5.752 -86.085 1.00 29.70 1217 GLY A CA 1
ATOM 9599 C C . GLY A 1 1217 ? 22.234 -6.147 -85.602 1.00 29.70 1217 GLY A C 1
ATOM 9600 O O . GLY A 1 1217 ? 21.372 -5.306 -85.364 1.00 29.70 1217 GLY A O 1
ATOM 9601 N N . LYS A 1 1218 ? 22.057 -7.459 -85.421 1.00 30.64 1218 LYS A N 1
ATOM 9602 C CA . LYS A 1 1218 ? 21.010 -8.119 -84.615 1.00 30.64 1218 LYS A CA 1
ATOM 9603 C C . LYS A 1 1218 ? 21.665 -8.517 -83.266 1.00 30.64 1218 LYS A C 1
ATOM 9605 O O . LYS A 1 1218 ? 22.889 -8.522 -83.204 1.00 30.64 1218 LYS A O 1
ATOM 9610 N N . ILE A 1 1219 ? 20.974 -8.864 -82.177 1.00 37.41 1219 ILE A N 1
ATOM 9611 C CA . ILE A 1 1219 ? 19.646 -9.486 -82.044 1.00 37.41 1219 ILE A CA 1
ATOM 9612 C C . ILE A 1 1219 ? 18.845 -8.828 -80.912 1.00 37.41 1219 ILE A C 1
ATOM 9614 O O . ILE A 1 1219 ? 19.338 -8.698 -79.801 1.00 37.41 1219 ILE A O 1
ATOM 9618 N N . CYS A 1 1220 ? 17.581 -8.504 -81.192 1.00 44.50 1220 CYS A N 1
ATOM 9619 C CA . CYS A 1 1220 ? 16.508 -8.275 -80.214 1.00 44.50 1220 CYS A CA 1
ATOM 9620 C C . CYS A 1 1220 ? 15.170 -8.607 -80.902 1.00 44.50 1220 CYS A C 1
ATOM 9622 O O . CYS A 1 1220 ? 14.354 -7.721 -81.159 1.00 44.50 1220 CYS A O 1
ATOM 9624 N N . THR A 1 1221 ? 14.988 -9.853 -81.361 1.00 34.41 1221 THR A N 1
ATOM 9625 C CA . THR A 1 1221 ? 13.721 -10.290 -81.982 1.00 34.41 1221 THR A CA 1
ATOM 9626 C C . THR A 1 1221 ? 13.610 -11.808 -82.110 1.00 34.41 1221 THR A C 1
ATOM 9628 O O . THR A 1 1221 ? 14.366 -12.415 -82.861 1.00 34.41 1221 THR A O 1
ATOM 9631 N N . ASP A 1 1222 ? 12.570 -12.359 -81.490 1.00 31.77 1222 ASP A N 1
ATOM 9632 C CA . ASP A 1 1222 ? 11.775 -13.470 -82.017 1.00 31.77 1222 ASP A CA 1
ATOM 9633 C C . ASP A 1 1222 ? 10.318 -12.978 -82.077 1.00 31.77 1222 ASP A C 1
ATOM 9635 O O . ASP A 1 1222 ? 9.873 -12.305 -81.149 1.00 31.77 1222 ASP A O 1
ATOM 9639 N N . HIS A 1 1223 ? 9.481 -13.297 -83.061 1.00 29.44 1223 HIS A N 1
ATOM 9640 C CA . HIS A 1 1223 ? 9.674 -13.478 -84.505 1.00 29.44 1223 HIS A CA 1
ATOM 9641 C C . HIS A 1 1223 ? 8.243 -13.480 -85.104 1.00 29.44 1223 HIS A C 1
ATOM 9643 O O . HIS A 1 1223 ? 7.344 -14.008 -84.461 1.00 29.44 1223 HIS A O 1
ATOM 9649 N N . LEU A 1 1224 ? 8.027 -12.950 -86.318 1.00 24.61 1224 LEU A N 1
ATOM 9650 C CA . LEU A 1 1224 ? 6.780 -13.088 -87.116 1.00 24.61 1224 LEU A CA 1
ATOM 9651 C C . LEU A 1 1224 ? 5.443 -12.644 -86.463 1.00 24.61 1224 LEU A C 1
ATOM 9653 O O . LEU A 1 1224 ? 4.812 -13.384 -85.715 1.00 24.61 1224 LEU A O 1
ATOM 9657 N N . THR A 1 1225 ? 4.908 -11.498 -86.896 1.00 23.91 1225 THR A N 1
ATOM 9658 C CA . THR A 1 1225 ? 3.465 -11.206 -86.813 1.00 23.91 1225 THR A CA 1
ATOM 9659 C C . THR A 1 1225 ? 2.742 -11.674 -88.079 1.00 23.91 1225 THR A C 1
ATOM 9661 O O . THR A 1 1225 ? 3.237 -11.484 -89.189 1.00 23.91 1225 THR A O 1
ATOM 9664 N N . PHE A 1 1226 ? 1.547 -12.246 -87.918 1.00 25.05 1226 PHE A N 1
ATOM 9665 C CA . PHE A 1 1226 ? 0.595 -12.516 -88.998 1.00 25.05 1226 PHE A CA 1
ATOM 9666 C C . PHE A 1 1226 ? -0.823 -12.230 -88.491 1.00 25.05 1226 PHE A C 1
ATOM 9668 O O . PHE A 1 1226 ? -1.260 -12.829 -87.512 1.00 25.05 1226 PHE A O 1
ATOM 9675 N N . GLU A 1 1227 ? -1.546 -11.346 -89.175 1.00 26.45 1227 GLU A N 1
ATOM 9676 C CA . GLU A 1 1227 ? -2.987 -11.146 -89.000 1.00 26.45 1227 GLU A CA 1
ATOM 9677 C C . GLU A 1 1227 ? -3.701 -11.470 -90.314 1.00 26.45 1227 GLU A C 1
ATOM 9679 O O . GLU A 1 1227 ? -3.357 -10.898 -91.350 1.00 26.45 1227 GLU A O 1
ATOM 9684 N N . ASN A 1 1228 ? -4.732 -12.321 -90.268 1.00 22.77 1228 ASN A N 1
ATOM 9685 C CA . ASN A 1 1228 ? -6.060 -11.987 -90.796 1.00 22.77 1228 ASN A CA 1
ATOM 9686 C C . ASN A 1 1228 ? -7.130 -13.040 -90.431 1.00 22.77 1228 ASN A C 1
ATOM 9688 O O . ASN A 1 1228 ? -6.830 -14.211 -90.225 1.00 22.77 1228 ASN A O 1
ATOM 9692 N N . ARG A 1 1229 ? -8.364 -12.525 -90.368 1.00 25.27 1229 ARG A N 1
ATOM 9693 C CA . ARG A 1 1229 ? -9.727 -13.091 -90.532 1.00 25.27 1229 ARG A CA 1
ATOM 9694 C C . ARG A 1 1229 ? -9.822 -14.541 -91.086 1.00 25.27 1229 ARG A C 1
ATOM 9696 O O . ARG A 1 1229 ? -9.008 -14.927 -91.910 1.00 25.27 1229 ARG A O 1
ATOM 9703 N N . GLU A 1 1230 ? -10.829 -15.363 -90.755 1.00 25.33 1230 GLU A N 1
ATOM 9704 C CA . GLU A 1 1230 ? -12.283 -15.079 -90.763 1.00 25.33 1230 GLU A CA 1
ATOM 9705 C C . GLU A 1 1230 ? -13.152 -15.962 -89.821 1.00 25.33 1230 GLU A C 1
ATOM 9707 O O . GLU A 1 1230 ? -12.798 -17.087 -89.497 1.00 25.33 1230 GLU A O 1
ATOM 9712 N N . ASN A 1 1231 ? -14.331 -15.423 -89.468 1.00 25.08 1231 ASN A N 1
ATOM 9713 C CA . ASN A 1 1231 ? -15.666 -16.040 -89.289 1.00 25.08 1231 ASN A CA 1
ATOM 9714 C C . ASN A 1 1231 ? -15.910 -17.417 -88.597 1.00 25.08 1231 ASN A C 1
ATOM 9716 O O . ASN A 1 1231 ? -15.594 -18.474 -89.130 1.00 25.08 1231 ASN A O 1
ATOM 9720 N N . ASN A 1 1232 ? -16.829 -17.342 -87.615 1.00 24.66 1232 ASN A N 1
ATOM 9721 C CA . ASN A 1 1232 ? -18.056 -18.158 -87.437 1.00 24.66 1232 ASN A CA 1
ATOM 9722 C C . ASN A 1 1232 ? -18.153 -19.392 -86.502 1.00 24.66 1232 ASN A C 1
ATOM 9724 O O . ASN A 1 1232 ? -17.205 -20.108 -86.208 1.00 24.66 1232 ASN A O 1
ATOM 9728 N N . THR A 1 1233 ? -19.428 -19.621 -86.133 1.00 25.67 1233 THR A N 1
ATOM 9729 C CA . THR A 1 1233 ? -20.104 -20.802 -85.541 1.00 25.67 1233 THR A CA 1
ATOM 9730 C C . THR A 1 1233 ? -19.936 -21.149 -84.045 1.00 25.67 1233 THR A C 1
ATOM 9732 O O . THR A 1 1233 ? -18.993 -21.803 -83.628 1.00 25.67 1233 THR A O 1
ATOM 9735 N N . GLU A 1 1234 ? -20.985 -20.778 -83.291 1.00 24.31 1234 GLU A N 1
ATOM 9736 C CA . GLU A 1 1234 ? -21.823 -21.662 -82.443 1.00 24.31 1234 GLU A CA 1
ATOM 9737 C C . GLU A 1 1234 ? -21.276 -22.291 -81.133 1.00 24.31 1234 GLU A C 1
ATOM 9739 O O . GLU A 1 1234 ? -20.682 -23.359 -81.123 1.00 24.31 1234 GLU A O 1
ATOM 9744 N N . SER A 1 1235 ? -21.620 -21.640 -80.004 1.00 24.69 1235 SER A N 1
ATOM 9745 C CA . SER A 1 1235 ? -22.604 -22.079 -78.967 1.00 24.69 1235 SER A CA 1
ATOM 9746 C C . SER A 1 1235 ? -22.642 -23.551 -78.472 1.00 24.69 1235 SER A C 1
ATOM 9748 O O . SER A 1 1235 ? -22.449 -24.477 -79.242 1.00 24.69 1235 SER A O 1
ATOM 9750 N N . PHE A 1 1236 ? -23.040 -23.878 -77.230 1.00 24.72 1236 PHE A N 1
ATOM 9751 C CA . PHE A 1 1236 ? -24.234 -23.397 -76.497 1.00 24.72 1236 PHE A CA 1
ATOM 9752 C C . PHE A 1 1236 ? -24.169 -23.722 -74.973 1.00 24.72 1236 PHE A C 1
ATOM 9754 O O . PHE A 1 1236 ? -23.327 -24.510 -74.558 1.00 24.72 1236 PHE A O 1
ATOM 9761 N N . TRP A 1 1237 ? -25.130 -23.193 -74.190 1.00 25.02 1237 TRP A N 1
ATOM 9762 C CA . TRP A 1 1237 ? -25.364 -23.347 -72.726 1.00 25.02 1237 TRP A CA 1
ATOM 9763 C C . TRP A 1 1237 ? -24.351 -22.613 -71.810 1.00 25.02 1237 TRP A C 1
ATOM 9765 O O . TRP A 1 1237 ? -23.150 -22.760 -71.980 1.00 25.02 1237 TRP A O 1
ATOM 9775 N N . GLY A 1 1238 ? -24.725 -21.800 -70.807 1.00 23.58 1238 GLY A N 1
ATOM 9776 C CA . GLY A 1 1238 ? -26.045 -21.386 -70.283 1.00 23.58 1238 GLY A CA 1
ATOM 9777 C C . GLY A 1 1238 ? -26.280 -21.841 -68.826 1.00 23.58 1238 GLY A C 1
ATOM 9778 O O . GLY A 1 1238 ? -25.885 -22.952 -68.498 1.00 23.58 1238 GLY A O 1
ATOM 9779 N N . CYS A 1 1239 ? -26.902 -21.098 -67.893 1.00 23.62 1239 CYS A N 1
ATOM 9780 C CA . CYS A 1 1239 ? -27.487 -19.733 -67.828 1.00 23.62 1239 CYS A CA 1
ATOM 9781 C C . CYS A 1 1239 ? -27.474 -19.280 -66.310 1.00 23.62 1239 CYS A C 1
ATOM 9783 O O . CYS A 1 1239 ? -26.907 -20.016 -65.512 1.00 23.62 1239 CYS A O 1
ATOM 9785 N N . ILE A 1 1240 ? -28.035 -18.178 -65.756 1.00 25.11 1240 ILE A N 1
ATOM 9786 C CA . ILE A 1 1240 ? -28.867 -17.036 -66.214 1.00 25.11 1240 ILE A CA 1
ATOM 9787 C C . ILE A 1 1240 ? -28.817 -15.855 -65.178 1.00 25.11 1240 ILE A C 1
ATOM 9789 O O . ILE A 1 1240 ? -28.794 -16.136 -63.987 1.00 25.11 1240 ILE A O 1
ATOM 9793 N N . ASN A 1 1241 ? -28.918 -14.579 -65.616 1.00 22.70 1241 ASN A N 1
ATOM 9794 C CA . ASN A 1 1241 ? -29.441 -13.377 -64.884 1.00 22.70 1241 ASN A CA 1
ATOM 9795 C C . ASN A 1 1241 ? -28.770 -12.842 -63.570 1.00 22.70 1241 ASN A C 1
ATOM 9797 O O . ASN A 1 1241 ? -28.043 -13.567 -62.910 1.00 22.70 1241 ASN A O 1
ATOM 9801 N N . LEU A 1 1242 ? -28.965 -11.581 -63.103 1.00 23.45 1242 LEU A N 1
ATOM 9802 C CA . LEU A 1 1242 ? -29.657 -10.369 -63.633 1.00 23.45 1242 LEU A CA 1
ATOM 9803 C C . LEU A 1 1242 ? -29.067 -9.034 -63.068 1.00 23.45 1242 LEU A C 1
ATOM 9805 O O . LEU A 1 1242 ? -28.729 -8.954 -61.896 1.00 23.45 1242 LEU A O 1
ATOM 9809 N N . SER A 1 1243 ? -29.021 -7.999 -63.923 1.00 22.39 1243 SER A N 1
ATOM 9810 C CA . SER A 1 1243 ? -29.133 -6.521 -63.725 1.00 22.39 1243 SER A CA 1
ATOM 9811 C C . SER A 1 1243 ? -28.741 -5.738 -62.439 1.00 22.39 1243 SER A C 1
ATOM 9813 O O . SER A 1 1243 ? -29.275 -5.988 -61.366 1.00 22.39 1243 SER A O 1
ATOM 9815 N N . ALA A 1 1244 ? -28.104 -4.578 -62.701 1.00 24.69 1244 ALA A N 1
ATOM 9816 C CA . ALA A 1 1244 ? -28.295 -3.228 -62.104 1.00 24.69 1244 ALA A CA 1
ATOM 9817 C C . ALA A 1 1244 ? -27.874 -2.954 -60.631 1.00 24.69 1244 ALA A C 1
ATOM 9819 O O . ALA A 1 1244 ? -28.321 -3.626 -59.714 1.00 24.69 1244 ALA A O 1
ATOM 9820 N N . PHE A 1 1245 ? -26.932 -2.037 -60.342 1.00 21.73 1245 PHE A N 1
ATOM 9821 C CA . PHE A 1 1245 ? -26.933 -0.547 -60.444 1.00 21.73 1245 PHE A CA 1
ATOM 9822 C C . PHE A 1 1245 ? -27.732 0.190 -59.343 1.00 21.73 1245 PHE A C 1
ATOM 9824 O O . PHE A 1 1245 ? -28.935 0.372 -59.502 1.00 21.73 1245 PHE A O 1
ATOM 9831 N N . PHE A 1 1246 ? -27.043 0.733 -58.322 1.00 23.48 1246 PHE A N 1
ATOM 9832 C CA . PHE A 1 1246 ? -26.899 2.191 -58.088 1.00 23.48 1246 PHE A CA 1
ATOM 9833 C C . PHE A 1 1246 ? -25.867 2.519 -56.973 1.00 23.48 1246 PHE A C 1
ATOM 9835 O O . PHE A 1 1246 ? -25.529 1.633 -56.201 1.00 23.48 1246 PHE A O 1
ATOM 9842 N N . GLU A 1 1247 ? -25.370 3.770 -56.970 1.00 24.25 1247 GLU A N 1
ATOM 9843 C CA . GLU A 1 1247 ? -24.691 4.582 -55.915 1.00 24.25 1247 GLU A CA 1
ATOM 9844 C C . GLU A 1 1247 ? -23.927 3.959 -54.714 1.00 24.25 1247 GLU A C 1
ATOM 9846 O O . GLU A 1 1247 ? -24.370 3.013 -54.077 1.00 24.25 1247 GLU A O 1
ATOM 9851 N N . GLY A 1 1248 ? -22.838 4.622 -54.273 1.00 23.28 1248 GLY A N 1
ATOM 9852 C CA . GLY A 1 1248 ? -22.293 4.402 -52.917 1.00 23.28 1248 GLY A CA 1
ATOM 9853 C C . GLY A 1 1248 ? -20.808 4.722 -52.685 1.00 23.28 1248 GLY A C 1
ATOM 9854 O O . GLY A 1 1248 ? -19.960 3.850 -52.783 1.00 23.28 1248 GLY A O 1
ATOM 9855 N N . LEU A 1 1249 ? -20.532 5.978 -52.328 1.00 22.64 1249 LEU A N 1
ATOM 9856 C CA . LEU A 1 1249 ? -19.343 6.545 -51.658 1.00 22.64 1249 LEU A CA 1
ATOM 9857 C C . LEU A 1 1249 ? -18.372 5.641 -50.835 1.00 22.64 1249 LEU A C 1
ATOM 9859 O O . LEU A 1 1249 ? -18.781 4.725 -50.133 1.00 22.64 1249 LEU A O 1
ATOM 9863 N N . TYR A 1 1250 ? -17.126 6.147 -50.745 1.00 21.41 1250 TYR A N 1
ATOM 9864 C CA . TYR A 1 1250 ? -16.046 5.917 -49.754 1.00 21.41 1250 TYR A CA 1
ATOM 9865 C C . TYR A 1 1250 ? -15.037 4.749 -49.901 1.00 21.41 1250 TYR A C 1
ATOM 9867 O O . TYR A 1 1250 ? -15.377 3.576 -49.900 1.00 21.41 1250 TYR A O 1
ATOM 9875 N N . CYS A 1 1251 ? -13.758 5.159 -49.861 1.00 20.39 1251 CYS A N 1
ATOM 9876 C CA . CYS A 1 1251 ? -12.543 4.474 -49.385 1.00 20.39 1251 CYS A CA 1
ATOM 9877 C C . CYS A 1 1251 ? -12.271 3.003 -49.763 1.00 20.39 1251 CYS A C 1
ATOM 9879 O O . CYS A 1 1251 ? -12.765 2.081 -49.115 1.00 20.39 1251 CYS A O 1
ATOM 9881 N N . ARG A 1 1252 ? -11.189 2.809 -50.525 1.00 25.55 1252 ARG A N 1
ATOM 9882 C CA . ARG A 1 1252 ? -9.860 2.663 -49.898 1.00 25.55 1252 ARG A CA 1
ATOM 9883 C C . ARG A 1 1252 ? -8.789 3.395 -50.700 1.00 25.55 1252 ARG A C 1
ATOM 9885 O O . ARG A 1 1252 ? -9.087 3.716 -51.868 1.00 25.55 1252 ARG A O 1
#

Sequence (1252 aa):
MDAPSLLKFAASSTLLTAGEAKLAFSASSRLVSPRKAKRSLCLGPVLPSRFCSTDAGQTLGSSSKRRARGPVMAAKKAAEGRKEEGKYKHTIELPKTTFGLRANSVVREPEIQKLWEENQVFKRVVERNTGGSFVLHDGPPYANGNLHMGHALNKILKDIINKYKLLQNHKIHFVPGWDCHGLPIELKVLQSMDRDARKELTTLRLREKAAEFAKETVKIQMKSFKRFGVWADWENPYLTLSPEYEAAQIEVFGQMAMQGYIYRGRKPVHWSPSSRTALAEAELEYPEGHTSRSIYAIFKVVSAPQASDGLLEEFFPDLCVAIWTTTPWTIPANAAVAVNPELLYAVAEVQSILEDTSSAPSVKNKNIGRVLKNGERKPFLIVASELIPTLESKWGVKLLIRKTFLGSALENCRYIHPVDGKECPVVIGGDYINTESGTGLVHTAPGHGQEDYITGLKYGLPILSPVSDDGKFTEEAGRFSGLDVLGAGNVAVVEYLDEHSLLLVEEPYKHKYPYDWRTKKPTIFRATEQWFASVDGFRQNAMDAISRVTWIPSQAENRIVAMTSSRSDWCISRQRNWGVPIPVFYHVHSKEPLITEETIAHVKAIVSNTGSDAWWYMSTEELLPEKYRSKASDYQKGTDTMDVWFDSGSSWAAVLGKREGLSFPADVYLEGTDQHRGWFQSSLLTSIATTGKAPYSCVITHGFVLDEKGSKMSKSLGNVVDPDIVIAGGKGSKDGPGYGADVLRLWVSSVDYTVDVLIGPQILRQMSDIYRKLRGTLRFLLSNLHDWKPENAVSYDDLPKIDQHALFQLENVVSSIKDNYESYQFYKIFQTIQRFAIVDLSNFYFDVAKDRLYVGGSTSFTRRSCQTVLAEHLLSSVRIIAPILPHLAEDVWQNLPFEHVMEDGSVARFAFELKWPAVNEKWLAMPMKDVDFWRTILELRSEVNKVLENARIGKLIGSSLEAKVYLHATNAATLLKLQEMSKAANDADQLHRIFITSQVEILDSLNDEMVAEIPYSAQHSDDKVSKIWIGVARADGNKCERCWNYSSQVGSFPEHPTLCARCFDVVDIQPLPAVAGGGKGYARHIRFRNVDMKNVQNPIFIDQNYCDSEKPCYEQKSAMLVSDVTYKNIKGTIASDTKIDFKCSKSVPCQEITLEDINLVKADGGITKSPCSNVEVNDKETTTLYKFLKSKKMSFFMMASSGISLSSLWTKMDNRGKICTDHLTFENRENNTESFWGCINLSAFFEGLYCR

Foldseek 3Di:
DDDDDDDDDDDDDDDDDDDDDDDDDDDDDDDDDDDDDDDDDDDDDDDDDDDDDDDDDDDDDDDPDDDDDDDVVVVVPPPPDDDDPFPCPVLWQDFDFPQDLDCVQLPQVVVVLVVCVVVVVLVVLLVPQDDEAAFAEEQAAELQDEDALQVLLFQLLVLLLQLQVSLVSHRYAAAYEHELWDDSLLVNLVVVDDDVCVVVQDLLNSQVSSNVSSVVSLVNHLVVSSQLVGDHPSPDHYYLQALLLLLLLLVLVQLLVVVVLKDKDWAWAWADLVVLKGDDPLQWDWDFWDKFKKFKFWWFFDDFDVLLVCQCVVQPPQATEIWIDRQLLLLLLFFAKAFAQAFKKFFWWWDAAPPPCPPPPQCPFKDFFPQRVDDDDHGTYIFGPLCQVVCCSNQRIHTHTPDMDGCNRQFQGWTQRLQPRDIHGYHYQHDVQDNPDIRNMYGARRFFDNSSVVRCVVVVTDNDFQADSNQAGHCSSPPRGPHRSRPPSSVVSQVSSRVVSGTGMIHIDTDTAIDRNPVRHGITTGTDTFMKRFLVVQLVLLLVQLVQAAEVVPCLSVLLNVLRVPDGIDGFWILDSIANADQWKAFPPPRDIDRDPQLSVQQSVVSSVPNRCCLVPPQLLNSGDPVCNVVSVRIDGDRIHTDSLSSSLSCLSSPQVPDPSHHFQRAEHERESSCSNGNQNSVSSSCCSNPSHRSYRYYHYFYAEDEPVRHRDDVVVVRGDGVVCCQNNDPDPVRDHHLHSLLSLLLSLQDPRNYYHYDDDVSSVVSSVLVSLLSVLLSLLQRLCLLPEPVLADDLVPADLLLLLLLLLLLVLLVVLSVCSVVSVSSVNSVSSSCCSPPVRPVAPSQLLSLCSTLNFPSDPNNSSSSNSSVVSNLQVLQSCCSRRVSSSFSSLCTHSYWDADPVRDTDNGSSSHRHDDRDVVSNVDPVVSVVVVVVLVVVLVVLVVLVVVCCVVVQDVDLLQKEKEKEAPDPVLLVVLVCQCVDPDPSSHSCSRSVYLYYHYDPDDDVVVVVVQPTKDWDADPVRGIMIMGMHTDDAAAQSRSRHHDVQQCVDVVRSSHHPSNCVSVVPDDDDDDPDLAQEEAAPAEAEQAEDEAAAAQAEDAQQDDPDPDGNQPDARSYAAEHHEHEQYAYEYNYLELAYYHAHPNRAHYHYEYYNRHYAYPVRDHHAHAHDRYDYDYDDDDDPPPPVVDDDDDDDDPPDDDDDDDDDDDDDDDDDDDRDDDDDDDDDDDDDDDDDDDDDDDDDDDDDDDD

pLDDT: mean 81.92, std 23.12, range [20.39, 98.88]

Secondary structure (DSSP, 8-state):
-----------------------------------------------------------------PPPPPHHHHGGGS--S--PPPTTGGGS-----S--SS--HHHHHHHHHHHHHHTTHHHHHHHH--S-EE-EEPP--BSSS---HHHHHHHHHHHHHHHHHHHTT-EE----EEB--SHHHHHHHHHHS-SSTTTS--HHHHHHHHHHHHHHHHHHHHHHHHHTT--S--SS-EETTSHHHHHHHHHHHHHHHHTT-EEEEEEEEEEETTTTEEE-GGGEE--TT-EEEEEEEEEEEEE--GGGTTTTGGGTTSEEEEEEES-GGGGGG--EEEE-SSSEEEEEEEPPP-TTGGG-TTSTT-EE-HHHH--S---EEEEEGGGHHHHHHHHTS-EEEEEEEEGGGGTT-EEE-TTT--EEEEEE--TT--SSSTTS-EEE-TTS-HHHHHHHHHHT------B-TTSBB-GGGGGGTTSBTTTHHHHHHHHHHHHTT-EEEEEEEE----EETTT--B-EEEEEEEEEEESTTTHHHHHHHHTTSEEESTHHHHHHHHHHHT--EEE-EES-SSS-B---EEETTT--EE--HHHHHHHHHHHHHH-TTHHHHS-HHHHS-HHHHTTGGGEEE--PEEPHHHHHHTHIIIIITTSTT--SSEEEEEEEGGGGTTHHHHHHHHHHHHHSS-SEEEEEEE--EEETTSPBP-TTTT----HHHHHHB-SSTTS-B---HHHHHHHHHHS-TTS-EEESHHHHHHHHHHHHHHHHHHHHHHHT-TT--GGGPPPTTTS-HHHHHHHHHHHHHHHHHHHHHHTT-HHHHHHHHHHIIIIIIIIIIHHHHHHHHHTS-TT-HHHHHHHHHHHHHHHHHHHHHTTT-HHHHHHHHTT-SS--B-TTS-B--STTSSPPPPP-HHHHTS-HHHHHHHHHHHHHHHHHHHHHHHHHHTTS-SSGGGEEEEEEESSHHHHHHHHHHHT-SSTTSSHHHHHT-SEEEE-SS--HHHHHHSSEEEEEEETTTEEEEEEEEEPSSEE-TTT--EETTTTS-TTSTT--HHHHHHHHTPPPP--SS-PPEEE-SEEEEEEEEEEESS-SEEES---SSSS--TTSPPSEEE--EEEEEEEEEESSSBS-EEE-BTTB-EEEEEEEEEEEEETTSPPPB--EESEEEEE---S-STTTTTS-------TTS------------------S--------------------------------

Radius of gyration: 47.41 Å; chains: 1; bounding box: 111×79×180 Å